Protein AF-A0A7U4QMP7-F1 (afdb_monomer)

Sequence (1022 aa):
MKKFNLKKIGLIFMVCLSIYSISALAWGPDIPIWTEGTINCFDVDYAMDGTMFVAFQVEGEDKIRIYQSKDHGFSWTEMNPITNPWVGTQTIPSNILRLKLIVDEDRNELKVFHLDGEGYLYMHQYYLSYWNFSGHRLSDTPIIESSFDVTFKPPTFYVVWLEDAGTGRKKIRIFRSSLVCGADGCKEEISQCYSQTFDWTEAEGKRASIAWGPPNNLYVAYSGHTATGSAIYLLKSSDWGSTWTQQELKHDNYPKYDPRVAAANVDNSGAWILYNVDRGGAQVPRRIDLQMCYISEQYLPSYTDISQHVYIDEYIADIKYYKGYPNQYINMVYIYDEEATYRRAYWAWTSQSDPLNWHDITEVNDQDVTSWPEDVAPRIVYSPGAWAGGGGVVFSYYGKKGLYFDAPWNTISGALLIVTAEEFWNPLQRLVDWKNSTGIPTYIVSWERLTYGRDNAERIKYSIDYYYREHGVRYVMLVGDSEKLPVRYTFRAYEEGKPFMTEYLNNPDWGWNWCNGGDWHDGMSAFVNNFTLTDLYYADLYDSSGQFETWDSNGNDYFGEIYRDNLNPEGIDYIPDVAVGRVPASTVEQVENYVDKVIAYESCAWNSDWFKRALVIASDERDDWVDAGEQTFDIMQSAGFDTELVITHEEPGDDDIRAGLQEGIGFLYFMDHGPGRMGQRTRDWQKVQEDQNKPMFPIVFHGGCLAGEFGPSSLMFDGYKDIYGISHAGFKAGEHFDCYSWPPQPATIQDEEREGSYPEFLICECPHCGAIAYYACSRASQDPQYDLGKWLFEAYTHGYRLIGDMWREAVIKYYNEHAAKTVPEWWDEEIKINEDETTLERIRYWYPVAKFFMFQKFVLFGDPSLRVGGIPGYQMPVPNSPNFIYYDPVTAPVINKDPFLARPFSFGDMTTGTATVRVALPTFSGPVDIYVAIALPDGNIYLFDSNNNLVLFTDLASIVPWRTEQVEPLDQVIFTGDVASLLPGDYWGYVLVVPANTDLNTFNWSTSPYYLWYFKVTLPVS

Solvent-accessible surface area (backbone atoms only — not comparable to full-atom values): 53779 Å² total; per-residue (Å²): 140,79,87,80,70,72,72,63,59,58,51,57,59,51,63,67,67,66,63,68,88,71,68,83,52,84,33,35,73,64,36,73,62,42,74,91,46,43,51,49,27,33,30,49,31,47,44,86,88,15,35,34,38,40,42,33,27,47,62,71,36,48,41,37,42,33,33,39,16,82,58,71,62,79,50,58,44,79,50,79,54,54,59,66,71,63,96,88,56,81,58,53,37,36,70,45,81,42,46,43,50,42,61,40,73,97,74,44,30,39,40,41,34,35,50,39,80,79,33,29,39,31,35,33,46,34,36,69,88,78,67,46,72,50,79,46,77,72,49,95,53,54,40,44,89,72,12,53,30,62,34,73,48,92,97,30,43,38,42,37,35,34,30,82,63,55,93,56,26,33,25,44,42,32,33,36,46,43,81,49,72,56,99,91,48,71,43,83,44,76,44,79,56,46,73,48,76,46,43,33,55,92,72,37,29,70,32,36,20,39,24,54,16,37,90,37,34,35,40,35,27,31,36,35,40,54,101,78,32,20,27,41,35,38,36,41,16,73,58,76,47,75,50,78,46,79,45,80,75,52,77,43,79,52,48,29,31,50,27,38,34,29,24,18,30,27,84,73,30,33,34,42,39,38,31,33,52,32,88,77,90,77,83,56,106,54,94,49,21,38,38,38,36,33,37,37,90,89,44,74,81,42,78,43,66,56,27,79,45,93,76,50,44,55,45,73,22,35,59,45,50,53,90,59,78,76,27,48,42,37,40,39,36,31,40,27,56,56,91,90,78,45,34,42,42,33,37,31,36,34,28,70,92,47,66,84,53,77,44,79,77,36,58,52,61,88,59,48,38,43,88,51,73,82,68,42,39,45,42,65,35,54,32,56,81,49,96,69,79,53,62,24,40,40,39,34,32,55,79,30,38,24,37,31,35,31,24,72,75,38,53,76,48,40,9,36,35,35,41,27,30,68,85,46,51,70,64,45,46,59,47,39,53,47,36,42,77,72,62,28,49,52,50,78,46,41,58,86,76,55,81,59,56,94,48,71,42,48,18,48,38,50,49,50,54,49,37,35,73,77,60,44,34,32,22,33,30,37,39,27,19,34,60,54,27,63,42,42,53,30,33,36,35,40,42,80,99,32,67,61,57,78,81,52,43,71,39,76,89,56,58,34,24,51,61,78,38,55,56,84,52,81,87,46,70,84,71,56,50,37,38,34,52,32,64,52,69,67,12,27,47,49,33,96,86,71,45,82,46,79,51,39,75,84,72,78,84,55,27,57,47,30,17,65,81,37,70,58,76,63,66,76,68,81,48,64,71,33,20,54,11,33,38,48,27,92,44,60,66,24,47,40,18,32,45,50,35,53,55,43,28,34,34,56,30,40,90,34,75,32,45,42,21,30,42,28,36,14,29,64,90,37,70,70,44,36,53,42,32,54,52,36,42,52,47,38,42,74,62,68,27,58,59,49,78,46,78,34,73,104,57,60,61,46,66,59,50,52,54,42,57,75,66,26,31,26,36,36,42,39,38,48,69,29,42,73,48,68,36,64,80,69,50,53,63,40,55,58,29,51,76,64,65,46,76,62,48,24,39,36,30,37,54,9,33,47,33,32,22,56,53,79,39,46,25,46,49,70,25,42,34,24,71,86,70,50,78,44,62,14,40,77,70,56,51,68,59,64,80,84,58,74,77,81,52,66,30,39,51,43,82,78,69,92,80,70,35,60,46,21,57,30,45,17,70,39,54,42,32,42,33,60,33,39,38,16,19,27,36,87,61,52,68,75,51,56,54,43,48,38,34,30,56,43,29,46,68,66,69,45,47,32,49,16,58,14,45,45,51,14,49,49,51,43,37,65,73,45,26,76,69,53,62,69,94,64,89,83,64,94,78,76,86,60,99,81,75,57,74,72,66,63,51,60,77,45,45,50,56,45,37,45,50,41,67,49,32,44,45,44,32,26,57,16,74,39,49,62,52,21,38,84,84,45,39,22,70,58,43,83,43,58,42,81,43,79,50,79,73,34,54,60,45,37,68,40,48,51,71,90,73,32,36,40,60,18,54,23,55,58,89,77,47,40,31,35,31,30,41,27,43,54,16,36,72,42,48,23,25,32,36,39,35,39,31,45,62,87,74,51,44,28,31,31,40,73,84,49,46,80,41,77,65,84,52,64,83,75,67,63,57,33,39,69,58,43,34,69,58,43,76,45,78,58,45,74,46,54,48,88,75,53,78,56,35,50,34,33,47,37,40,39,37,30,42,42,89,66,62,60,82,76,60,44,85,89,69,41,38,22,42,36,40,36,33,63,50,73,44,72,76,130

Radius of gyration: 34.07 Å; Cα contacts (8 Å, |Δi|>4): 2527; chains: 1; bounding box: 84×88×98 Å

pLDDT: mean 82.81, std 15.25, range [23.52, 98.88]

Nearest PDB structures (foldseek):
  6ue5-assembly1_B  TM=4.870E-01  e=1.390E-05  Homo sapiens
  2b5l-assembly2_B  TM=4.621E-01  e=3.494E-04  Homo sapiens
  8e06-assembly1_A  TM=4.514E-01  e=2.557E-04  Homo sapiens
  8u17-assembly1_B  TM=3.512E-01  e=2.305E-04  Homo sapiens
  6sj7-assembly1_B  TM=2.375E-01  e=5.373E-05  Homo sapiens

Mean predicted aligned error: 16.48 Å

Organism: Desulfofervidus auxilii (NCBI:txid1621989)

Secondary structure (DSSP, 8-state):
-----TTTHHHHHHHSS-S------SS---EEEEEEEEEEEEEEEE-TTS-EEEEEEETT-SEEEEEEESSTTS--EEPPPEE--STTSPPPPTT-S-EEEEEEGGGTEEEEEEE-TTS-EEEEEEETTTTEEEEEE--SSPPSTT--EEEEETTEEEEEEEEE-STTEEEEEEEEEEEEEETTEEEEEEEEEEEEEEE--TTS---EEEEEETTTEEEEEEEEEETTEEEEEEEEESSTTSS-EEEEEEEESS--EEEEEEE-BSTT--EEEEEES-SSS-SSSS---EEEEEE-SSS--EEEEGGGSTT--SEEEEEEE-SSSSB-EEEEEEEEEETTTEEEEEEEEEETTEEEEEEEEEE--SSPBP--SSSSSSEEEE-TT-TT-PEEEEEEETTTEEEEEE-TT-GGG-EEEEEE-GGGHHHHHHHHHHHHHTT--EEEEEGGG---SSSHHHHHHHHHHHHHHHH-EEEEEEES-TTTS--EEEEEESBTTBSS-TTTTT-GGGSEETTTEES--GGGTTTS-EEEEESGGGT--B-TTSPBP-S-TTSSS-EEEEESS-S-TT------SSEEEEE--SSHHHHHHHHHHHHHHHHH-TT-TTTTEEEEEEETT-HHHHHHHHHHHHHHHHTT-EEEEEEE-SS-THHHHHHHHHH--SEEEEESSSGGGTTTTT-HHHHHHHHHT-----EEEE-STTTT--S-S-HHHH-EEBTTSPEE--GGGT----TTPPPPPBPSSPPP-TT--HHHHHHTS-SSSS-SEEEEESS---TTTHHHHHHHHHHHHTT--BHHHHHHHHHHHHIIIIITT---TTSS------TT--HHHHHHTTHHHHHHHTGGGEEEES-TT-BTT--TT--BPPP-SEEEEE----SS-B--SSTTT-B-EE---GGGSEEEEEEEE--BSS-EEEEEEEE-TTS-EEEEPTTS-EEE---GGG---SEEEE-S-EEEEEEEEEGGGSPSEEEEEEEEEEETT--GGG--TTTS-EEEEEEEEEEPP-

Structure (mmCIF, N/CA/C/O backbone):
data_AF-A0A7U4QMP7-F1
#
_entry.id   AF-A0A7U4QMP7-F1
#
loop_
_atom_site.group_PDB
_atom_site.id
_atom_site.type_symbol
_atom_site.label_atom_id
_atom_site.label_alt_id
_atom_site.label_comp_id
_atom_site.label_asym_id
_atom_site.label_entity_id
_atom_site.label_seq_id
_atom_site.pdbx_PDB_ins_code
_atom_site.Cartn_x
_atom_site.Cartn_y
_atom_site.Cartn_z
_atom_site.occupancy
_atom_site.B_iso_or_equiv
_atom_site.auth_seq_id
_atom_site.auth_comp_id
_atom_site.auth_asym_id
_atom_site.auth_atom_id
_atom_site.pdbx_PDB_model_num
ATOM 1 N N . MET A 1 1 ? -34.008 -39.875 -27.816 1.00 27.92 1 MET A N 1
ATOM 2 C CA . MET A 1 1 ? -33.378 -40.176 -26.506 1.00 27.92 1 MET A CA 1
ATOM 3 C C . MET A 1 1 ? -32.120 -39.326 -26.418 1.00 27.92 1 MET A C 1
ATOM 5 O O . MET A 1 1 ? -31.363 -39.399 -27.362 1.00 27.92 1 MET A O 1
ATOM 9 N N . LYS A 1 2 ? -31.832 -38.469 -25.439 1.00 28.42 2 LYS A N 1
ATOM 10 C CA . LYS A 1 2 ? -32.533 -37.934 -24.263 1.00 28.42 2 LYS A CA 1
ATOM 11 C C . LYS A 1 2 ? -32.155 -36.440 -24.193 1.00 28.42 2 LYS A C 1
ATOM 13 O O . LYS A 1 2 ? -31.036 -36.076 -24.525 1.00 28.42 2 LYS A O 1
ATOM 18 N N . LYS A 1 3 ? -33.116 -35.605 -23.791 1.00 25.44 3 LYS A N 1
ATOM 19 C CA . LYS A 1 3 ? -32.999 -34.150 -23.613 1.00 25.44 3 LYS A CA 1
ATOM 20 C C . LYS A 1 3 ? -31.862 -33.807 -22.637 1.00 25.44 3 LYS A C 1
ATOM 22 O O . LYS A 1 3 ? -31.955 -34.177 -21.469 1.00 25.44 3 LYS A O 1
ATOM 27 N N . PHE A 1 4 ? -30.848 -33.079 -23.103 1.00 25.64 4 PHE A N 1
ATOM 28 C CA . PHE A 1 4 ? -29.909 -32.358 -22.242 1.00 25.64 4 PHE A CA 1
ATOM 29 C C . PHE A 1 4 ? -30.630 -31.139 -21.654 1.00 25.64 4 PHE A C 1
ATOM 31 O O . PHE A 1 4 ? -31.273 -30.364 -22.361 1.00 25.64 4 PHE A O 1
ATOM 38 N N . ASN A 1 5 ? -30.621 -31.047 -20.330 1.00 27.30 5 ASN A N 1
ATOM 39 C CA . ASN A 1 5 ? -31.471 -30.153 -19.558 1.00 27.30 5 ASN A CA 1
ATOM 40 C C . ASN A 1 5 ? -30.759 -28.803 -19.358 1.00 27.30 5 ASN A C 1
ATOM 42 O O . ASN A 1 5 ? -30.044 -28.612 -18.379 1.00 27.30 5 ASN A O 1
ATOM 46 N N . LEU A 1 6 ? -30.987 -27.871 -20.290 1.00 29.27 6 LEU A N 1
ATOM 47 C CA . LEU A 1 6 ? -30.501 -26.477 -20.296 1.00 29.27 6 LEU A CA 1
ATOM 48 C C . LEU A 1 6 ? -30.895 -25.641 -19.056 1.00 29.27 6 LEU A C 1
ATOM 50 O O . LEU A 1 6 ? -30.453 -24.509 -18.912 1.00 29.27 6 LEU A O 1
ATOM 54 N N . LYS A 1 7 ? -31.674 -26.192 -18.118 1.00 26.47 7 LYS A N 1
ATOM 55 C CA . LYS A 1 7 ? -32.062 -25.517 -16.870 1.00 26.47 7 LYS A CA 1
ATOM 56 C C . LYS A 1 7 ? -31.010 -25.560 -15.750 1.00 26.47 7 LYS A C 1
ATOM 58 O O . LYS A 1 7 ? -31.204 -24.884 -14.751 1.00 26.47 7 LYS A O 1
ATOM 63 N N . LYS A 1 8 ? -29.912 -26.318 -15.890 1.00 27.56 8 LYS A N 1
ATOM 64 C CA . LYS A 1 8 ? -28.817 -26.334 -14.891 1.00 27.56 8 LYS A CA 1
ATOM 65 C C . LYS A 1 8 ? -27.689 -25.333 -15.167 1.00 27.56 8 LYS A C 1
ATOM 67 O O . LYS A 1 8 ? -27.023 -24.933 -14.225 1.00 27.56 8 LYS A O 1
ATOM 72 N N . ILE A 1 9 ? -27.524 -24.877 -16.410 1.00 29.89 9 ILE A N 1
ATOM 73 C CA . ILE A 1 9 ? -26.534 -23.838 -16.754 1.00 29.89 9 ILE A CA 1
ATOM 74 C C . ILE A 1 9 ? -27.086 -22.442 -16.426 1.00 29.89 9 ILE A C 1
ATOM 76 O O . ILE A 1 9 ? -26.353 -21.595 -15.936 1.00 29.89 9 ILE A O 1
ATOM 80 N N . GLY A 1 10 ? -28.403 -22.239 -16.554 1.00 26.00 10 GLY A N 1
ATOM 81 C CA . GLY A 1 10 ? -29.054 -20.980 -16.173 1.00 26.00 10 GLY A CA 1
ATOM 82 C C . GLY A 1 10 ? -29.091 -20.696 -14.666 1.00 26.00 10 GLY A C 1
ATOM 83 O O . GLY A 1 10 ? -29.254 -19.546 -14.293 1.00 26.00 10 GLY A O 1
ATOM 84 N N . LEU A 1 11 ? -28.909 -21.704 -13.802 1.00 25.52 11 LEU A N 1
ATOM 85 C CA . LEU A 1 11 ? -28.843 -21.495 -12.349 1.00 25.52 11 LEU A CA 1
ATOM 86 C C . LEU A 1 11 ? -27.418 -21.167 -11.881 1.00 25.52 11 LEU A C 1
ATOM 88 O O . LEU A 1 11 ? -27.264 -20.412 -10.940 1.00 25.52 11 LEU A O 1
ATOM 92 N N . ILE A 1 12 ? -26.383 -21.665 -12.566 1.00 28.27 12 ILE A N 1
ATOM 93 C CA . ILE A 1 12 ? -24.985 -21.293 -12.281 1.00 28.27 12 ILE A CA 1
ATOM 94 C C . ILE A 1 12 ? -24.687 -19.895 -12.845 1.00 28.27 12 ILE A C 1
ATOM 96 O O . ILE A 1 12 ? -24.044 -19.099 -12.179 1.00 28.27 12 ILE A O 1
ATOM 100 N N . PHE A 1 13 ? -25.270 -19.532 -13.994 1.00 28.30 13 PHE A N 1
ATOM 101 C CA . PHE A 1 13 ? -25.184 -18.162 -14.516 1.00 28.30 13 PHE A CA 1
ATOM 102 C C . PHE A 1 13 ? -26.029 -17.140 -13.732 1.00 28.30 13 PHE A C 1
ATOM 104 O O . PHE A 1 13 ? -25.641 -15.983 -13.667 1.00 28.30 13 PHE A O 1
ATOM 111 N N . MET A 1 14 ? -27.150 -17.534 -13.106 1.00 24.45 14 MET A N 1
ATOM 112 C CA . MET A 1 14 ? -27.940 -16.624 -12.251 1.00 24.45 14 MET A CA 1
ATOM 113 C C . MET A 1 14 ? -27.465 -16.559 -10.795 1.00 24.45 14 MET A C 1
ATOM 115 O O . MET A 1 14 ? -27.741 -15.565 -10.138 1.00 24.45 14 MET A O 1
ATOM 119 N N . VAL A 1 15 ? -26.741 -17.563 -10.290 1.00 24.62 15 VAL A N 1
ATOM 120 C CA . VAL A 1 15 ? -26.132 -17.512 -8.945 1.00 24.62 15 VAL A CA 1
ATOM 121 C C . VAL A 1 15 ? -24.801 -16.741 -8.956 1.00 24.62 15 VAL A C 1
ATOM 123 O O . VAL A 1 15 ? -24.404 -16.211 -7.927 1.00 24.62 15 VAL A O 1
ATOM 126 N N . CYS A 1 16 ? -24.161 -16.572 -10.118 1.00 25.92 16 CYS A N 1
ATOM 127 C CA . CYS A 1 16 ? -23.006 -15.679 -10.282 1.00 25.92 16 CYS A CA 1
ATOM 128 C C . CYS A 1 16 ? -23.377 -14.215 -10.604 1.00 25.92 16 CYS A C 1
ATOM 130 O O . CYS A 1 16 ? -22.497 -13.367 -10.601 1.00 25.92 16 CYS A O 1
ATOM 132 N N . LEU A 1 17 ? -24.657 -13.905 -10.857 1.00 24.94 17 LEU A N 1
ATOM 133 C CA . LEU A 1 17 ? -25.150 -12.551 -11.178 1.00 24.94 17 LEU A CA 1
ATOM 134 C C . LEU A 1 17 ? -25.985 -11.914 -10.051 1.00 24.94 17 LEU A C 1
ATOM 136 O O . LEU A 1 17 ? -26.618 -10.884 -10.256 1.00 24.94 17 LEU A O 1
ATOM 140 N N . SER A 1 18 ? -25.983 -12.517 -8.860 1.00 23.67 18 SER A N 1
ATOM 141 C CA . SER A 1 18 ? -26.468 -11.893 -7.620 1.00 23.67 18 SER A CA 1
ATOM 142 C C . SER A 1 18 ? -25.336 -11.624 -6.627 1.00 23.67 18 SER A C 1
ATOM 144 O O . SER A 1 18 ? -25.592 -11.447 -5.439 1.00 23.67 18 SER A O 1
ATOM 146 N N . ILE A 1 19 ? -24.085 -11.623 -7.098 1.00 28.66 19 ILE A N 1
ATOM 147 C CA . ILE A 1 19 ? -23.012 -10.952 -6.372 1.00 28.66 19 ILE A CA 1
ATOM 148 C C . ILE A 1 19 ? -23.339 -9.475 -6.525 1.00 28.66 19 ILE A C 1
ATOM 150 O O . ILE A 1 19 ? -23.481 -8.991 -7.646 1.00 28.66 19 ILE A O 1
ATOM 154 N N . TYR A 1 20 ? -23.628 -8.875 -5.378 1.00 26.45 20 TYR A N 1
ATOM 155 C CA . TYR A 1 20 ? -23.984 -7.492 -5.139 1.00 26.45 20 TYR A CA 1
ATOM 156 C C . TYR A 1 20 ? -23.522 -6.551 -6.247 1.00 26.45 20 TYR A C 1
ATOM 158 O O . TYR A 1 20 ? -22.378 -6.603 -6.692 1.00 26.45 20 TYR A O 1
ATOM 166 N N . SER A 1 21 ? -24.420 -5.656 -6.651 1.00 23.52 21 SER A N 1
ATOM 167 C CA . SER A 1 21 ? -24.038 -4.357 -7.180 1.00 23.52 21 SER A CA 1
ATOM 168 C C . SER A 1 21 ? -23.094 -3.722 -6.155 1.00 23.52 21 SER A C 1
ATOM 170 O O . SER A 1 21 ? -23.547 -3.069 -5.222 1.00 23.52 21 SER A O 1
ATOM 172 N N . ILE A 1 22 ? -21.798 -4.003 -6.264 1.00 28.22 22 ILE A N 1
ATOM 173 C CA . ILE A 1 22 ? -20.759 -3.260 -5.572 1.00 28.22 22 ILE A CA 1
ATOM 174 C C . ILE A 1 22 ? -20.724 -1.954 -6.352 1.00 28.22 22 ILE A C 1
ATOM 176 O O . ILE A 1 22 ? -20.081 -1.838 -7.392 1.00 28.22 22 ILE A O 1
ATOM 180 N N . SER A 1 23 ? -21.542 -0.996 -5.919 1.00 30.64 23 SER A N 1
ATOM 181 C CA . SER A 1 23 ? -21.183 0.402 -6.090 1.00 30.64 23 SER A CA 1
ATOM 182 C C . SER A 1 23 ? -19.739 0.511 -5.626 1.00 30.64 23 SER A C 1
ATOM 184 O O . SER A 1 23 ? -19.448 0.105 -4.506 1.00 30.64 23 SER A O 1
ATOM 186 N N . ALA A 1 24 ? -18.843 0.956 -6.506 1.00 31.12 24 ALA A N 1
ATOM 187 C CA . ALA A 1 24 ? -17.461 1.229 -6.155 1.00 31.12 24 ALA A CA 1
ATOM 188 C C . ALA A 1 24 ? -17.457 2.114 -4.901 1.00 31.12 24 ALA A C 1
ATOM 190 O O . ALA A 1 24 ? -17.802 3.296 -4.976 1.00 31.12 24 ALA A O 1
ATOM 191 N N . LEU A 1 25 ? -17.176 1.521 -3.741 1.00 37.38 25 LEU A N 1
ATOM 192 C CA . LEU A 1 25 ? -16.988 2.274 -2.515 1.00 37.38 25 LEU A CA 1
ATOM 193 C C . LEU A 1 25 ? -15.714 3.086 -2.718 1.00 37.38 25 LEU A C 1
ATOM 195 O O . LEU A 1 25 ? -14.716 2.582 -3.232 1.00 37.38 25 LEU A O 1
ATOM 199 N N . ALA A 1 26 ? -15.754 4.368 -2.368 1.00 47.78 26 ALA A N 1
ATOM 200 C CA . ALA A 1 26 ? -14.548 5.188 -2.382 1.00 47.78 26 ALA A CA 1
ATOM 201 C C . ALA A 1 26 ? -13.598 4.822 -1.220 1.00 47.78 26 ALA A C 1
ATOM 203 O O . ALA A 1 26 ? -12.507 5.381 -1.131 1.00 47.78 26 ALA A O 1
ATOM 204 N N . TRP A 1 27 ? -14.027 3.927 -0.322 1.00 61.91 27 TRP A N 1
ATOM 205 C CA . TRP A 1 27 ? -13.271 3.394 0.809 1.00 61.91 27 TRP A CA 1
ATOM 206 C C . TRP A 1 27 ? -12.910 1.915 0.553 1.00 61.91 27 TRP A C 1
ATOM 208 O O . TRP A 1 27 ? -13.428 1.304 -0.385 1.00 61.91 27 TRP A O 1
ATOM 218 N N . GLY A 1 28 ? -11.925 1.390 1.290 1.00 56.38 28 GLY A N 1
ATOM 219 C CA . GLY A 1 28 ? -11.365 0.051 1.067 1.00 56.38 28 GLY A CA 1
ATOM 220 C C . GLY A 1 28 ? -12.217 -1.081 1.647 1.00 56.38 28 GLY A C 1
ATOM 221 O O . GLY A 1 28 ? -13.341 -0.850 2.059 1.00 56.38 28 GLY A O 1
ATOM 222 N N . PRO A 1 29 ? -11.710 -2.328 1.682 1.00 63.72 29 PRO A N 1
ATOM 223 C CA . PRO A 1 29 ? -12.458 -3.434 2.265 1.00 63.72 29 PRO A CA 1
ATOM 224 C C . PRO A 1 29 ? -12.548 -3.311 3.789 1.00 63.72 29 PRO A C 1
ATOM 226 O O . PRO A 1 29 ? -11.566 -2.971 4.457 1.00 63.72 29 PRO A O 1
ATOM 229 N N . ASP A 1 30 ? -13.690 -3.712 4.342 1.00 79.00 30 ASP A N 1
ATOM 230 C CA . ASP A 1 30 ? -13.986 -3.655 5.773 1.00 79.00 30 ASP A CA 1
ATOM 231 C C . ASP A 1 30 ? -12.976 -4.485 6.599 1.00 79.00 30 ASP A C 1
ATOM 233 O O . ASP A 1 30 ? -12.9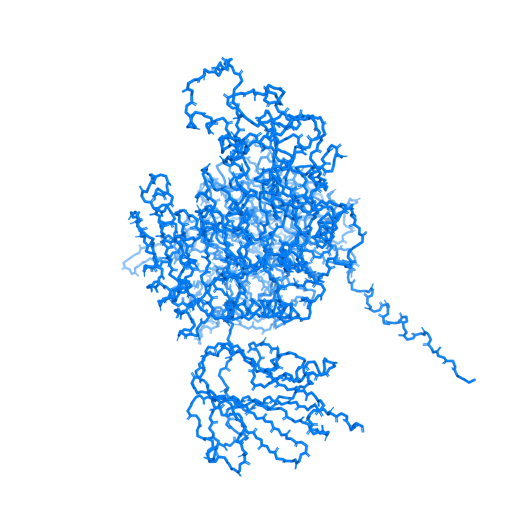83 -5.725 6.588 1.00 79.00 30 ASP A O 1
ATOM 237 N N . ILE A 1 31 ? -12.119 -3.821 7.384 1.00 78.19 31 ILE A N 1
ATOM 238 C CA . ILE A 1 31 ? -11.110 -4.483 8.221 1.00 78.19 31 ILE A CA 1
ATOM 239 C C . ILE A 1 31 ? -11.776 -5.079 9.465 1.00 78.19 31 ILE A C 1
ATOM 241 O O . ILE A 1 31 ? -12.402 -4.355 10.245 1.00 78.19 31 ILE A O 1
ATOM 245 N N . PRO A 1 32 ? -11.615 -6.387 9.734 1.00 82.62 32 PRO A N 1
ATOM 246 C CA . PRO A 1 32 ? -12.173 -6.996 10.931 1.00 82.62 32 PRO A CA 1
ATOM 247 C C . PRO A 1 32 ? -11.422 -6.540 12.191 1.00 82.62 32 PRO A C 1
ATOM 249 O O . PRO A 1 32 ? -10.230 -6.797 12.346 1.00 82.62 32 PRO A O 1
ATOM 252 N N . ILE A 1 33 ? -12.148 -5.948 13.142 1.00 89.94 33 ILE A N 1
ATOM 253 C CA . ILE A 1 33 ? -11.667 -5.745 14.518 1.00 89.94 33 ILE A CA 1
ATOM 254 C C . ILE A 1 33 ? -11.928 -7.017 15.328 1.00 89.94 33 ILE A C 1
ATOM 256 O O . ILE A 1 33 ? -11.056 -7.514 16.035 1.00 89.94 33 ILE A O 1
ATOM 260 N N . TRP A 1 34 ? -13.149 -7.550 15.228 1.00 91.44 34 TRP A N 1
ATOM 261 C CA . TRP A 1 34 ? -13.584 -8.756 15.931 1.00 91.44 34 TRP A CA 1
ATOM 262 C C . TRP A 1 34 ? -14.788 -9.373 15.217 1.00 91.44 34 TRP A C 1
ATOM 264 O O . TRP A 1 34 ? -15.730 -8.666 14.887 1.00 91.44 34 TRP A O 1
ATOM 274 N N . THR A 1 35 ? -14.809 -10.684 14.978 1.00 85.12 35 THR A N 1
ATOM 275 C CA . THR A 1 35 ? -15.823 -11.314 14.101 1.00 85.12 35 THR A CA 1
ATOM 276 C C . THR A 1 35 ? -16.714 -12.344 14.803 1.00 85.12 35 THR A C 1
ATOM 278 O O . THR A 1 35 ? -17.632 -12.896 14.196 1.00 85.12 35 THR A O 1
ATOM 281 N N . GLU A 1 36 ? -16.488 -12.605 16.091 1.00 76.12 36 GLU A N 1
ATOM 282 C CA . GLU A 1 36 ? -17.000 -13.796 16.781 1.00 76.12 36 GLU A CA 1
ATOM 283 C C . GLU A 1 36 ? -18.343 -13.600 17.513 1.00 76.12 36 GLU A C 1
ATOM 285 O O . GLU A 1 36 ? -18.466 -13.915 18.693 1.00 76.12 36 GLU A O 1
ATOM 290 N N . GLY A 1 37 ? -19.398 -13.126 16.844 1.00 86.75 37 GLY A N 1
ATOM 291 C CA . GLY A 1 37 ? -20.756 -13.111 17.419 1.00 86.75 37 GLY A CA 1
ATOM 292 C C . GLY A 1 37 ? -21.444 -11.749 17.409 1.00 86.75 37 GLY A C 1
ATOM 293 O O . GLY A 1 37 ? -21.193 -10.931 16.525 1.00 86.75 37 GLY A O 1
ATOM 294 N N . THR A 1 38 ? -22.364 -11.542 18.356 1.00 91.56 38 THR A N 1
ATOM 295 C CA . THR A 1 38 ? -23.266 -10.381 18.387 1.00 91.56 38 THR A CA 1
ATOM 296 C C . THR A 1 38 ? -22.752 -9.296 19.329 1.00 91.56 38 THR A C 1
ATOM 298 O O . THR A 1 38 ? -22.573 -9.532 20.524 1.00 91.56 38 THR A O 1
ATOM 301 N N . ILE A 1 39 ? -22.550 -8.088 18.812 1.00 92.12 39 ILE A N 1
ATOM 302 C CA . ILE A 1 39 ? -22.161 -6.924 19.604 1.00 92.12 39 ILE A CA 1
ATOM 303 C C . ILE A 1 39 ? -23.381 -6.324 20.284 1.00 92.12 39 ILE A C 1
ATOM 305 O O . ILE A 1 39 ? -24.427 -6.106 19.670 1.00 92.12 39 ILE A O 1
ATOM 309 N N . ASN A 1 40 ? -23.224 -6.008 21.561 1.00 90.00 40 ASN A N 1
ATOM 310 C CA . ASN A 1 40 ? -24.262 -5.373 22.346 1.00 90.00 40 ASN A CA 1
ATOM 311 C C . ASN A 1 40 ? -24.101 -3.839 22.390 1.00 90.00 40 ASN A C 1
ATOM 313 O O . ASN A 1 40 ? -25.075 -3.122 22.160 1.00 90.00 40 ASN A O 1
ATOM 317 N N . CYS A 1 41 ? -22.876 -3.337 22.597 1.00 90.81 41 CYS A N 1
ATOM 318 C CA . CYS A 1 41 ? -22.528 -1.913 22.492 1.00 90.81 41 CYS A CA 1
ATOM 319 C C . CYS A 1 41 ? -21.027 -1.707 22.215 1.00 90.81 41 CYS A C 1
ATOM 321 O O . CYS A 1 41 ? -20.223 -2.555 22.610 1.00 90.81 41 CYS A O 1
ATOM 323 N N . PHE A 1 42 ? -20.639 -0.568 21.629 1.00 94.00 42 PHE A N 1
ATOM 324 C CA . PHE A 1 42 ? -19.239 -0.129 21.551 1.00 94.00 42 PHE A CA 1
ATOM 325 C C . PHE A 1 42 ? -19.096 1.397 21.562 1.00 94.00 42 PHE A C 1
ATOM 327 O O . PHE A 1 42 ? -20.072 2.128 21.384 1.00 94.00 42 PHE A O 1
ATOM 334 N N . ASP A 1 43 ? -17.870 1.863 21.782 1.00 94.88 43 ASP A N 1
ATOM 335 C CA . ASP A 1 43 ? -17.450 3.235 21.512 1.00 94.88 43 ASP A CA 1
ATOM 336 C C . ASP A 1 43 ? -15.969 3.277 21.127 1.00 94.88 43 ASP A C 1
ATOM 338 O O . ASP A 1 43 ? -15.227 2.319 21.374 1.00 94.88 43 ASP A O 1
ATOM 342 N N . VAL A 1 44 ? -15.551 4.385 20.514 1.00 95.31 44 VAL A N 1
ATOM 343 C CA . VAL A 1 44 ? -14.210 4.529 19.939 1.00 95.31 44 VAL A CA 1
ATOM 344 C C . VAL A 1 44 ? -13.587 5.868 20.293 1.00 95.31 44 VAL A C 1
ATOM 346 O O . VAL A 1 44 ? -14.255 6.907 20.325 1.00 95.31 44 VAL A O 1
ATOM 349 N N . ASP A 1 45 ? -12.278 5.860 20.497 1.00 94.69 45 ASP A N 1
ATOM 350 C CA . ASP A 1 45 ? -11.498 7.078 20.653 1.00 94.69 45 ASP A CA 1
ATOM 351 C C . ASP A 1 45 ? -10.032 6.838 20.266 1.00 94.69 45 ASP A C 1
ATOM 353 O O . ASP A 1 45 ? -9.632 5.706 20.007 1.00 94.69 45 ASP A O 1
ATOM 357 N N . TYR A 1 46 ? -9.244 7.903 20.157 1.00 92.69 46 TYR A N 1
ATOM 358 C CA . TYR A 1 46 ? -7.887 7.840 19.611 1.00 92.69 46 TYR A CA 1
ATOM 359 C C . TYR A 1 46 ? -6.916 8.779 20.334 1.00 92.69 46 TYR A C 1
ATOM 361 O O . TYR A 1 46 ? -7.339 9.746 20.983 1.00 92.69 46 TYR A O 1
ATOM 369 N N . ALA A 1 47 ? -5.627 8.479 20.203 1.00 86.75 47 ALA A N 1
ATOM 370 C CA . ALA A 1 47 ? -4.500 9.283 20.659 1.00 86.75 47 ALA A CA 1
ATOM 371 C C . ALA A 1 47 ? -3.898 10.104 19.501 1.00 86.75 47 ALA A C 1
ATOM 373 O O . ALA A 1 47 ? -4.016 9.744 18.328 1.00 86.75 47 ALA A O 1
ATOM 374 N N . MET A 1 48 ? -3.239 11.214 19.827 1.00 81.50 48 MET A N 1
ATOM 375 C CA . MET A 1 48 ? -2.571 12.107 18.883 1.00 81.50 48 MET A CA 1
ATOM 376 C C . MET A 1 48 ? -1.375 11.461 18.169 1.00 81.50 48 MET A C 1
ATOM 378 O O . MET A 1 48 ? -0.954 11.971 17.134 1.00 81.50 48 MET A O 1
ATOM 382 N N . ASP A 1 49 ? -0.865 10.335 18.675 1.00 72.75 49 ASP A N 1
ATOM 383 C CA . ASP A 1 49 ? 0.166 9.520 18.020 1.00 72.75 49 ASP A CA 1
ATOM 384 C C . ASP A 1 49 ? -0.371 8.603 16.900 1.00 72.75 49 ASP A C 1
ATOM 386 O O . ASP A 1 49 ? 0.406 7.886 16.276 1.00 72.75 49 ASP A O 1
ATOM 390 N N . GLY A 1 50 ? -1.683 8.620 16.631 1.00 73.50 50 GLY A N 1
ATOM 391 C CA . GLY A 1 50 ? -2.316 7.759 15.626 1.00 73.50 50 GLY A CA 1
ATOM 392 C C . GLY A 1 50 ? -2.905 6.462 16.184 1.00 73.50 50 GLY A C 1
ATOM 393 O O . GLY A 1 50 ? -3.595 5.754 15.449 1.00 73.50 50 GLY A O 1
ATOM 394 N N . THR A 1 51 ? -2.695 6.151 17.468 1.00 84.44 51 THR A N 1
ATOM 395 C CA . THR A 1 51 ? -3.258 4.950 18.098 1.00 84.44 51 THR A CA 1
ATOM 396 C C . THR A 1 51 ? -4.776 5.064 18.230 1.00 84.44 51 THR A C 1
ATOM 398 O O . THR A 1 51 ? -5.298 6.038 18.779 1.00 84.44 51 THR A O 1
ATOM 401 N N . MET A 1 52 ? -5.498 4.036 17.790 1.00 92.06 52 MET A N 1
ATOM 402 C CA . MET A 1 52 ? -6.954 3.940 17.901 1.00 92.06 52 MET A CA 1
ATOM 403 C C . MET A 1 52 ? -7.363 2.900 18.937 1.00 92.06 52 MET A C 1
ATOM 405 O O . MET A 1 52 ? -6.720 1.860 19.072 1.00 92.06 52 MET A O 1
ATOM 409 N N . PHE A 1 53 ? -8.481 3.147 19.615 1.00 96.25 53 PHE A N 1
ATOM 410 C CA . PHE A 1 53 ? -9.054 2.244 20.603 1.00 96.25 53 PHE A CA 1
ATOM 411 C C . PHE A 1 53 ? -10.539 2.010 20.343 1.00 96.25 53 PHE A C 1
ATOM 413 O O . PHE A 1 53 ? -11.299 2.943 20.078 1.00 96.25 53 PHE A O 1
ATOM 420 N N . VAL A 1 54 ? -10.957 0.755 20.494 1.00 97.25 54 VAL A N 1
ATOM 421 C CA . VAL A 1 54 ? -12.359 0.330 20.443 1.00 97.25 54 VAL A CA 1
ATOM 422 C C . VAL A 1 54 ? -12.662 -0.426 21.729 1.00 97.25 54 VAL A C 1
ATOM 424 O O . VAL A 1 54 ? -12.021 -1.435 22.021 1.00 97.25 54 VAL A O 1
ATOM 427 N N . ALA A 1 55 ? -13.640 0.045 22.501 1.00 96.94 55 ALA A N 1
ATOM 428 C CA . ALA A 1 55 ? -14.136 -0.649 23.687 1.00 96.94 55 ALA A CA 1
ATOM 429 C C . ALA A 1 55 ? -15.556 -1.159 23.428 1.00 96.94 55 ALA A C 1
ATOM 431 O O . ALA A 1 55 ? -16.420 -0.387 23.014 1.00 96.94 55 ALA A O 1
ATOM 432 N N . PHE A 1 56 ? -15.814 -2.446 23.665 1.00 95.62 56 PHE A N 1
ATOM 433 C CA . PHE A 1 56 ? -17.098 -3.067 23.334 1.00 95.62 56 PHE A CA 1
ATOM 434 C C . PHE A 1 56 ? -17.487 -4.214 24.262 1.00 95.62 56 PHE A C 1
ATOM 436 O O . PHE A 1 56 ? -16.657 -4.790 24.963 1.00 95.62 56 PHE A O 1
ATOM 443 N N . GLN A 1 57 ? -18.771 -4.564 24.247 1.00 94.25 57 GLN A N 1
ATOM 444 C CA . GLN A 1 57 ? -19.299 -5.739 24.932 1.00 94.25 57 GLN A CA 1
ATOM 445 C C . GLN A 1 57 ? -20.035 -6.646 23.946 1.00 94.25 57 GLN A C 1
ATOM 447 O O . GLN A 1 57 ? -20.837 -6.181 23.131 1.00 94.25 57 GLN A O 1
ATOM 452 N N . VAL A 1 58 ? -19.779 -7.948 24.059 1.00 93.31 58 VAL A N 1
ATOM 453 C CA . VAL A 1 58 ? -20.499 -9.004 23.342 1.00 93.31 58 VAL A CA 1
ATOM 454 C C . VAL A 1 58 ? -21.778 -9.351 24.104 1.00 93.31 58 VAL A C 1
ATOM 456 O O . VAL A 1 58 ? -21.785 -9.378 25.334 1.00 93.31 58 VAL A O 1
ATOM 459 N N . GLU A 1 59 ? -22.868 -9.611 23.386 1.00 90.50 59 GLU A N 1
ATOM 460 C CA . GLU A 1 59 ? -24.160 -9.962 23.982 1.00 90.50 59 GLU A CA 1
ATOM 461 C C . GLU A 1 59 ? -24.034 -11.154 24.946 1.00 90.50 59 GLU A C 1
ATOM 463 O O . GLU A 1 59 ? -23.556 -12.229 24.583 1.00 90.50 59 GLU A O 1
ATOM 468 N N . GLY A 1 60 ? -24.467 -10.954 26.194 1.00 90.00 60 GLY A N 1
ATOM 469 C CA . GLY A 1 60 ? -24.400 -11.955 27.256 1.00 90.00 60 GLY A CA 1
ATOM 470 C C . GLY A 1 60 ? -23.076 -12.029 28.027 1.00 90.00 60 GLY A C 1
ATOM 471 O O . GLY A 1 60 ? -23.029 -12.747 29.028 1.00 90.00 60 GLY A O 1
ATOM 472 N N . GLU A 1 61 ? -22.024 -11.304 27.631 1.00 91.44 61 GLU A N 1
ATOM 473 C CA . GLU A 1 61 ? -20.754 -11.264 28.370 1.00 91.44 61 GLU A CA 1
ATOM 474 C C . GLU A 1 61 ? -20.787 -10.262 29.533 1.00 91.44 61 GLU A C 1
ATOM 476 O O . GLU A 1 61 ? -21.239 -9.134 29.386 1.00 91.44 61 GLU A O 1
ATOM 481 N N . ASP A 1 62 ? -20.213 -10.624 30.681 1.00 90.12 62 ASP A N 1
ATOM 482 C CA . ASP A 1 62 ? -20.059 -9.771 31.871 1.00 90.12 62 ASP A CA 1
ATOM 483 C C . ASP A 1 62 ? -18.696 -9.051 31.929 1.00 90.12 62 ASP A C 1
ATOM 485 O O . ASP A 1 62 ? -18.157 -8.767 33.003 1.00 90.12 62 ASP A O 1
ATOM 489 N N . LYS A 1 63 ? -18.125 -8.758 30.758 1.00 92.00 63 LYS A N 1
ATOM 490 C CA . LYS A 1 63 ? -16.848 -8.054 30.586 1.00 92.00 63 LYS A CA 1
ATOM 491 C C . LYS A 1 63 ? -16.929 -7.036 29.452 1.00 92.00 63 LYS A C 1
ATOM 493 O O . LYS A 1 63 ? -17.788 -7.142 28.579 1.00 92.00 63 LYS A O 1
ATOM 498 N N . ILE A 1 64 ? -16.012 -6.074 29.462 1.00 94.94 64 ILE A N 1
ATOM 499 C CA . ILE A 1 64 ? -15.810 -5.118 28.368 1.00 94.94 64 ILE A CA 1
ATOM 500 C C . ILE A 1 64 ? -14.459 -5.430 27.729 1.00 94.94 64 ILE A C 1
ATOM 502 O O . ILE A 1 64 ? -13.430 -5.449 28.405 1.00 94.94 64 ILE A O 1
ATOM 506 N N . ARG A 1 65 ? -14.463 -5.692 26.428 1.00 95.69 65 ARG A N 1
ATOM 507 C CA . ARG A 1 65 ? -13.265 -5.925 25.622 1.00 95.69 65 ARG A CA 1
ATOM 508 C C . ARG A 1 65 ? -12.717 -4.596 25.129 1.00 95.69 65 ARG A C 1
ATOM 510 O O . ARG A 1 65 ? -13.484 -3.670 24.871 1.00 95.69 65 ARG A O 1
ATOM 517 N N . ILE A 1 66 ? -11.398 -4.512 25.004 1.00 96.44 66 ILE A N 1
ATOM 518 C CA . ILE A 1 66 ? -10.708 -3.338 24.470 1.00 96.44 66 ILE A CA 1
ATOM 519 C C . ILE A 1 66 ? -9.759 -3.830 23.390 1.00 96.44 66 ILE A C 1
ATOM 521 O O . ILE A 1 66 ? -8.970 -4.735 23.638 1.00 96.44 66 ILE A O 1
ATOM 525 N N . TYR A 1 67 ? -9.857 -3.256 22.201 1.00 96.62 67 TYR A N 1
ATOM 526 C CA . TYR A 1 67 ? -8.942 -3.496 21.094 1.00 96.62 67 TYR A CA 1
ATOM 527 C C . TYR A 1 67 ? -8.200 -2.200 20.790 1.00 96.62 67 TYR A C 1
ATOM 529 O O . TYR A 1 67 ? -8.768 -1.113 20.910 1.00 96.62 67 TYR A O 1
ATOM 537 N N . GLN A 1 68 ? -6.937 -2.326 20.398 1.00 94.62 68 GLN A N 1
ATOM 538 C CA . GLN A 1 68 ? -6.113 -1.207 19.952 1.00 94.62 68 GLN A CA 1
ATOM 539 C C . GLN A 1 68 ? -5.579 -1.458 18.543 1.00 94.62 68 GLN A C 1
ATOM 541 O O . GLN A 1 68 ? -5.239 -2.596 18.212 1.00 94.62 68 GLN A O 1
ATOM 546 N N . SER A 1 69 ? -5.437 -0.392 17.765 1.00 88.12 69 SER A N 1
ATOM 547 C CA . SER A 1 69 ? -4.659 -0.367 16.528 1.00 88.12 69 SER A CA 1
ATOM 548 C C . SER A 1 69 ? -3.567 0.690 16.650 1.00 88.12 69 SER A C 1
ATOM 550 O O . SER A 1 69 ? -3.824 1.803 17.105 1.00 88.12 69 SER A O 1
ATOM 552 N N . LYS A 1 70 ? -2.342 0.326 16.265 1.00 80.38 70 LYS A N 1
ATOM 553 C CA . LYS A 1 70 ? -1.161 1.213 16.256 1.00 80.38 70 LYS A CA 1
ATOM 554 C C . LYS A 1 70 ? -0.675 1.537 14.844 1.00 80.38 70 LYS A C 1
ATOM 556 O O . LYS A 1 70 ? 0.363 2.162 14.674 1.00 80.38 70 LYS A O 1
ATOM 561 N N . ASP A 1 71 ? -1.406 1.068 13.847 1.00 64.69 71 ASP A N 1
ATOM 562 C CA . ASP A 1 71 ? -1.090 1.136 12.428 1.00 64.69 71 ASP A CA 1
ATOM 563 C C . ASP A 1 71 ? -2.278 1.731 11.669 1.00 64.69 71 ASP A C 1
ATOM 565 O O . ASP A 1 71 ? -2.700 1.218 10.645 1.00 64.69 71 ASP A O 1
ATOM 569 N N . HIS A 1 72 ? -2.858 2.808 12.203 1.00 71.31 72 HIS A N 1
ATOM 570 C CA . HIS A 1 72 ? -3.924 3.566 11.541 1.00 71.31 72 HIS A CA 1
ATOM 571 C C . HIS A 1 72 ? -5.182 2.749 11.182 1.00 71.31 72 HIS A C 1
ATOM 573 O O . HIS A 1 72 ? -5.933 3.121 10.281 1.00 71.31 72 HIS A O 1
ATOM 579 N N . GLY A 1 73 ? -5.449 1.671 11.919 1.00 75.00 73 GLY A N 1
ATOM 580 C CA . GLY A 1 73 ? -6.621 0.815 11.755 1.00 75.00 73 GLY A CA 1
ATOM 581 C C . GLY A 1 73 ? -6.397 -0.426 10.891 1.00 75.00 73 GLY A C 1
ATOM 582 O O . GLY A 1 73 ? -7.341 -1.202 10.757 1.00 75.00 73 GLY A O 1
ATOM 583 N N . PHE A 1 74 ? -5.185 -0.650 10.361 1.00 67.38 74 PHE A N 1
ATOM 584 C CA . PHE A 1 74 ? -4.859 -1.804 9.507 1.00 67.38 74 PHE A CA 1
ATOM 585 C C . PHE A 1 74 ? -4.835 -3.144 10.249 1.00 67.38 74 PHE A C 1
ATOM 587 O O . PHE A 1 74 ? -5.179 -4.178 9.674 1.00 67.38 74 PHE A O 1
ATOM 594 N N . SER A 1 75 ? -4.481 -3.144 11.533 1.00 74.69 75 SER A N 1
ATOM 595 C CA . SER A 1 75 ? -4.583 -4.315 12.397 1.00 74.69 75 SER A CA 1
ATOM 596 C C . SER A 1 75 ? -5.042 -3.947 13.805 1.00 74.69 75 SER A C 1
ATOM 598 O O . SER A 1 75 ? -4.769 -2.865 14.328 1.00 74.69 75 SER A O 1
ATOM 600 N N . TRP A 1 76 ? -5.754 -4.879 14.442 1.00 87.88 76 TRP A N 1
ATOM 601 C CA . TRP A 1 76 ? -6.345 -4.684 15.761 1.00 87.88 76 TRP A CA 1
ATOM 602 C C . TRP A 1 76 ? -5.936 -5.806 16.709 1.00 87.88 76 TRP A C 1
ATOM 604 O O . TRP A 1 76 ? -6.006 -6.986 16.374 1.00 87.88 76 TRP A O 1
ATOM 614 N N . THR A 1 77 ? -5.499 -5.436 17.910 1.00 88.00 77 THR A N 1
ATOM 615 C CA . THR A 1 77 ? -5.050 -6.376 18.945 1.00 88.00 77 THR A CA 1
ATOM 616 C C . THR A 1 77 ? -5.896 -6.222 20.203 1.00 88.00 77 THR A C 1
ATOM 618 O O . THR A 1 77 ? -6.052 -5.108 20.707 1.00 88.00 77 THR A O 1
ATOM 621 N N . GLU A 1 78 ? -6.402 -7.336 20.740 1.00 93.19 78 GLU A N 1
ATOM 622 C CA . GLU A 1 78 ? -7.109 -7.354 22.026 1.00 93.19 78 GLU A CA 1
ATOM 623 C C . GLU A 1 78 ? -6.155 -7.020 23.182 1.00 93.19 78 GLU A C 1
ATOM 625 O O . GLU A 1 78 ? -5.065 -7.578 23.310 1.00 93.19 78 GLU A O 1
ATOM 630 N N . MET A 1 79 ? -6.593 -6.115 24.048 1.00 92.19 79 MET A N 1
ATOM 631 C CA . MET A 1 79 ? -5.968 -5.787 25.324 1.00 92.19 79 MET A CA 1
ATOM 632 C C . MET A 1 79 ? -6.633 -6.577 26.460 1.00 92.19 79 MET A C 1
ATOM 634 O O . MET A 1 79 ? -7.658 -7.228 26.262 1.00 92.19 79 MET A O 1
ATOM 638 N N . ASN A 1 80 ? -6.094 -6.498 27.684 1.00 90.81 80 ASN A N 1
ATOM 639 C CA . ASN A 1 80 ? -6.746 -7.130 28.833 1.00 90.81 80 ASN A CA 1
ATOM 640 C C . ASN A 1 80 ? -8.182 -6.590 28.986 1.00 90.81 80 ASN A C 1
ATOM 642 O O . ASN A 1 80 ? -8.363 -5.380 29.138 1.00 90.81 80 ASN A O 1
ATOM 646 N N . PRO A 1 81 ? -9.212 -7.454 28.971 1.00 91.88 81 PRO A N 1
ATOM 647 C CA . PRO A 1 81 ? -10.583 -6.995 29.115 1.00 91.88 81 PRO A CA 1
ATOM 648 C C . PRO A 1 81 ? -10.830 -6.464 30.531 1.00 91.88 81 PRO A C 1
ATOM 650 O O . PRO A 1 81 ? -10.259 -6.951 31.511 1.00 91.88 81 PRO A O 1
ATOM 653 N N . ILE A 1 82 ? -11.740 -5.500 30.650 1.00 90.88 82 ILE A N 1
ATOM 654 C CA . ILE A 1 82 ? -12.257 -5.054 31.942 1.00 90.88 82 ILE A CA 1
ATOM 655 C C . ILE A 1 82 ? -13.241 -6.117 32.429 1.00 90.88 82 ILE A C 1
ATOM 657 O O . ILE A 1 82 ? -14.289 -6.347 31.823 1.00 90.88 82 ILE A O 1
ATOM 661 N N . THR A 1 83 ? -12.894 -6.772 33.532 1.00 87.88 83 THR A N 1
ATOM 662 C CA . THR A 1 83 ? -13.687 -7.833 34.167 1.00 87.88 83 THR A CA 1
ATOM 663 C C . THR A 1 83 ? -14.078 -7.440 35.586 1.00 87.88 83 THR A C 1
ATOM 665 O O . THR A 1 83 ? -13.407 -6.621 36.204 1.00 87.88 83 THR A O 1
ATOM 668 N N . ASN A 1 84 ? -15.087 -8.085 36.167 1.00 73.50 84 ASN A N 1
ATOM 669 C CA . ASN A 1 84 ? -15.459 -7.884 37.572 1.00 73.50 84 ASN A CA 1
ATOM 670 C C . ASN A 1 84 ? -14.294 -8.224 38.535 1.00 73.50 84 ASN A C 1
ATOM 672 O O . ASN A 1 84 ? -13.920 -9.397 38.642 1.00 73.50 84 ASN A O 1
ATOM 676 N N . PRO A 1 85 ? -13.695 -7.253 39.256 1.00 55.00 85 PRO A N 1
ATOM 677 C CA . PRO A 1 85 ? -12.530 -7.519 40.091 1.00 55.00 85 PRO A CA 1
ATOM 678 C C . PRO A 1 85 ? -12.954 -7.960 41.501 1.00 55.00 85 PRO A C 1
ATOM 680 O O . PRO A 1 85 ? -13.205 -7.126 42.363 1.00 55.00 85 PRO A O 1
ATOM 683 N N . TRP A 1 86 ? -12.964 -9.269 41.765 1.00 52.38 86 TRP A N 1
ATOM 684 C CA . TRP A 1 86 ? -13.073 -9.883 43.106 1.00 52.38 86 TRP A CA 1
ATOM 685 C C . TRP A 1 86 ? -14.349 -9.576 43.931 1.00 52.38 86 TRP A C 1
ATOM 687 O O . TRP A 1 86 ? -15.140 -8.680 43.658 1.00 52.38 86 TRP A O 1
ATOM 697 N N . VAL A 1 87 ? -14.574 -10.387 44.972 1.00 43.41 87 VAL A N 1
ATOM 698 C CA . VAL A 1 87 ? -15.785 -10.382 45.814 1.00 43.41 87 VAL A CA 1
ATOM 699 C C . VAL A 1 87 ? -16.019 -9.007 46.462 1.00 43.41 87 VAL A C 1
ATOM 701 O O . VAL A 1 87 ? -15.233 -8.583 47.306 1.00 43.41 87 VAL A O 1
ATOM 704 N N . GLY A 1 88 ? -17.133 -8.349 46.117 1.00 49.44 88 GLY A N 1
ATOM 705 C CA . GLY A 1 88 ? -17.581 -7.084 46.722 1.00 49.44 88 GLY A CA 1
ATOM 706 C C . GLY A 1 88 ? -17.505 -5.849 45.816 1.00 49.44 88 GLY A C 1
ATOM 707 O O . GLY A 1 88 ? -17.892 -4.769 46.260 1.00 49.44 88 GLY A O 1
ATOM 708 N N . THR A 1 89 ? -17.042 -5.987 44.571 1.00 53.78 89 THR A N 1
ATOM 709 C CA . THR A 1 89 ? -17.117 -4.937 43.542 1.00 53.78 89 THR A CA 1
ATOM 710 C C . THR A 1 89 ? -18.394 -5.063 42.706 1.00 53.78 89 THR A C 1
ATOM 712 O O . THR A 1 89 ? -19.035 -6.115 42.673 1.00 53.78 89 THR A O 1
ATOM 715 N N . GLN A 1 90 ? -18.824 -3.949 42.110 1.00 60.47 90 GLN A N 1
ATOM 716 C CA . GLN A 1 90 ? -20.103 -3.846 41.411 1.00 60.47 90 GLN A CA 1
ATOM 717 C C . GLN A 1 90 ? -20.022 -4.520 40.034 1.00 60.47 90 GLN A C 1
ATOM 719 O O . GLN A 1 90 ? -19.057 -4.320 39.304 1.00 60.47 90 GLN A O 1
ATOM 724 N N . THR A 1 91 ? -21.020 -5.343 39.708 1.00 71.56 91 THR A N 1
ATOM 725 C CA . THR A 1 91 ? -21.032 -6.205 38.519 1.00 71.56 91 THR A CA 1
ATOM 726 C C . THR A 1 91 ? -21.266 -5.425 37.225 1.00 71.56 91 THR A C 1
ATOM 728 O O . THR A 1 91 ? -22.312 -4.789 37.078 1.00 71.56 91 THR A O 1
ATOM 731 N N . ILE A 1 92 ? -20.339 -5.553 36.271 1.00 87.25 92 ILE A N 1
ATOM 732 C CA . ILE A 1 92 ? -20.522 -5.262 34.844 1.00 87.25 92 ILE A CA 1
ATOM 733 C C . ILE A 1 92 ? -21.742 -6.067 34.362 1.00 87.25 92 ILE A C 1
ATOM 735 O O . ILE A 1 92 ? -21.727 -7.299 34.451 1.00 87.25 92 ILE A O 1
ATOM 739 N N . PRO A 1 93 ? -22.823 -5.411 33.902 1.00 88.50 93 PRO A N 1
ATOM 740 C CA . PRO A 1 93 ? -24.007 -6.109 33.408 1.00 88.50 93 PRO A CA 1
ATOM 741 C C . PRO A 1 93 ? -23.687 -6.929 32.164 1.00 88.50 93 PRO A C 1
ATOM 743 O O . PRO A 1 93 ? -22.886 -6.500 31.342 1.00 88.50 93 PRO A O 1
ATOM 746 N N . SER A 1 94 ? -24.381 -8.050 31.965 1.00 87.62 94 SER A N 1
ATOM 747 C CA . SER A 1 94 ? -24.175 -8.901 30.786 1.00 87.62 94 SER A CA 1
ATOM 748 C C . SER A 1 94 ? -24.681 -8.293 29.469 1.00 87.62 94 SER A C 1
ATOM 750 O O . SER A 1 94 ? -24.468 -8.876 28.415 1.00 87.62 94 SER A O 1
ATOM 752 N N . ASN A 1 95 ? -25.430 -7.182 29.537 1.00 86.94 95 ASN A N 1
ATOM 753 C CA . ASN A 1 95 ? -26.038 -6.501 28.391 1.00 86.94 95 ASN A CA 1
ATOM 754 C C . ASN A 1 95 ? -26.097 -4.972 28.611 1.00 86.94 95 ASN A C 1
ATOM 756 O O . ASN A 1 95 ? -27.167 -4.382 28.765 1.00 86.94 95 ASN A O 1
ATOM 760 N N . ILE A 1 96 ? -24.936 -4.323 28.670 1.00 89.38 96 ILE A N 1
ATOM 761 C CA . ILE A 1 96 ? -24.767 -2.867 28.715 1.00 89.38 96 ILE A CA 1
ATOM 762 C C . ILE A 1 96 ? -25.421 -2.213 27.493 1.00 89.38 96 ILE A C 1
ATOM 764 O O . ILE A 1 96 ? -25.100 -2.516 26.352 1.00 89.38 96 ILE A O 1
ATOM 768 N N . LEU A 1 97 ? -26.322 -1.262 27.715 1.00 84.56 97 LEU A N 1
ATOM 769 C CA . LEU A 1 97 ? -27.030 -0.603 26.612 1.00 84.56 97 LEU A CA 1
ATOM 770 C C . LEU A 1 97 ? -26.165 0.416 25.859 1.00 84.56 97 LEU A C 1
ATOM 772 O O . LEU A 1 97 ? -26.426 0.703 24.693 1.00 84.56 97 LEU A O 1
ATOM 776 N N . ARG A 1 98 ? -25.173 1.005 26.533 1.00 87.81 98 ARG A N 1
ATOM 777 C CA . ARG A 1 98 ? -24.314 2.048 25.973 1.00 87.81 98 ARG A CA 1
ATOM 778 C C . ARG A 1 98 ? -22.987 2.149 26.711 1.00 87.81 98 ARG A C 1
ATOM 780 O O . ARG A 1 98 ? -22.947 2.065 27.939 1.00 87.81 98 ARG A O 1
ATOM 787 N N . LEU A 1 99 ? -21.944 2.433 25.942 1.00 91.25 99 LEU A N 1
ATOM 788 C CA . LEU A 1 99 ? -20.594 2.691 26.415 1.00 91.25 99 LEU A CA 1
ATOM 789 C C . LEU A 1 99 ? -20.115 4.058 25.899 1.00 91.25 99 LEU A C 1
ATOM 791 O O . LEU A 1 99 ? -20.559 4.502 24.836 1.00 91.25 99 LEU A O 1
ATOM 795 N N . LYS A 1 100 ? -19.235 4.723 26.656 1.00 94.12 100 LYS A N 1
ATOM 796 C CA . LYS A 1 100 ? -18.403 5.826 26.155 1.00 94.12 100 LYS A CA 1
ATOM 797 C C . LYS A 1 100 ? -16.928 5.623 26.468 1.00 94.12 100 LYS A C 1
ATOM 799 O O . LYS A 1 100 ? -16.608 5.126 27.546 1.00 94.12 100 LYS A O 1
ATOM 804 N N . LEU A 1 101 ? -16.058 6.023 25.548 1.00 95.94 101 LEU A N 1
ATOM 805 C CA . LEU A 1 101 ? -14.608 5.888 25.654 1.00 95.94 101 LEU A CA 1
ATOM 806 C C . LEU A 1 101 ? -13.924 7.254 25.516 1.00 95.94 101 LEU A C 1
ATOM 808 O O . LEU A 1 101 ? -14.256 8.040 24.634 1.00 95.94 101 LEU A O 1
ATOM 812 N N . ILE A 1 102 ? -12.957 7.523 26.394 1.00 95.00 102 ILE A N 1
ATOM 813 C CA . ILE A 1 102 ? -12.058 8.679 26.311 1.00 95.00 102 ILE A CA 1
ATOM 814 C C . ILE A 1 102 ? -10.614 8.199 26.445 1.00 95.00 102 ILE A C 1
ATOM 816 O O . ILE A 1 102 ? -10.302 7.447 27.369 1.00 95.00 102 ILE A O 1
ATOM 820 N N . VAL A 1 103 ? -9.736 8.700 25.582 1.00 94.69 103 VAL A N 1
ATOM 821 C CA . VAL A 1 103 ? -8.279 8.632 25.735 1.00 94.69 103 VAL A CA 1
ATOM 822 C C . VAL A 1 103 ? -7.786 9.874 26.482 1.00 94.69 103 VAL A C 1
ATOM 824 O O . VAL A 1 103 ? -7.986 11.001 26.024 1.00 94.69 103 VAL A O 1
ATOM 827 N N . ASP A 1 104 ? -7.139 9.659 27.629 1.00 92.00 104 ASP A N 1
ATOM 828 C CA . ASP A 1 104 ? -6.444 10.675 28.425 1.00 92.00 104 ASP A CA 1
ATOM 829 C C . ASP A 1 104 ? -4.930 10.489 28.248 1.00 92.00 104 ASP A C 1
ATOM 831 O O . ASP A 1 104 ? -4.277 9.738 28.978 1.00 92.00 104 ASP A O 1
ATOM 835 N N . GLU A 1 105 ? -4.383 11.135 27.219 1.00 86.31 105 GLU A N 1
ATOM 836 C CA . GLU A 1 105 ? -2.976 10.992 26.825 1.00 86.31 105 GLU A CA 1
ATOM 837 C C . GLU A 1 105 ? -2.015 11.554 27.873 1.00 86.31 105 GLU A C 1
ATOM 839 O O . GLU A 1 105 ? -0.992 10.933 28.160 1.00 86.31 105 GLU A O 1
ATOM 844 N N . ASP A 1 106 ? -2.383 12.670 28.515 1.00 84.25 106 ASP A N 1
ATOM 845 C CA . ASP A 1 106 ? -1.588 13.307 29.573 1.00 84.25 106 ASP A CA 1
ATOM 846 C C . ASP A 1 106 ? -1.319 12.341 30.740 1.00 84.25 106 ASP A C 1
ATOM 848 O O . ASP A 1 106 ? -0.308 12.457 31.440 1.00 84.25 106 ASP A O 1
ATOM 852 N N . ARG A 1 107 ? -2.233 11.388 30.969 1.00 84.81 107 ARG A N 1
ATOM 853 C CA . ARG A 1 107 ? -2.126 10.370 32.024 1.00 84.81 107 ARG A CA 1
ATOM 854 C C . ARG A 1 107 ? -1.809 8.971 31.507 1.00 84.81 107 ARG A C 1
ATOM 856 O O . ARG A 1 107 ? -1.537 8.093 32.324 1.00 84.81 107 ARG A O 1
ATOM 863 N N . ASN A 1 108 ? -1.788 8.766 30.191 1.00 89.00 108 ASN A N 1
ATOM 864 C CA . ASN A 1 108 ? -1.636 7.461 29.553 1.00 89.00 108 ASN A CA 1
ATOM 865 C C . ASN A 1 108 ? -2.701 6.447 30.035 1.00 89.00 108 ASN A C 1
ATOM 867 O O . ASN A 1 108 ? -2.396 5.346 30.511 1.00 89.00 108 ASN A O 1
ATOM 871 N N . GLU A 1 109 ? -3.970 6.856 29.963 1.00 92.06 109 GLU A N 1
ATOM 872 C CA . GLU A 1 109 ? -5.124 6.105 30.466 1.00 92.06 109 GLU A CA 1
ATOM 873 C C . GLU A 1 109 ? -6.296 6.105 29.476 1.00 92.06 109 GLU A C 1
ATOM 875 O O . GLU A 1 109 ? -6.504 7.061 28.728 1.00 92.06 109 GLU A O 1
ATOM 880 N N . LEU A 1 110 ? -7.123 5.057 29.537 1.00 95.31 110 LEU A N 1
ATOM 881 C CA . LEU A 1 110 ? -8.457 5.038 28.934 1.00 95.31 110 LEU A CA 1
ATOM 882 C C . LEU A 1 110 ? -9.514 5.192 30.030 1.00 95.31 110 LEU A C 1
ATOM 884 O O . LEU A 1 110 ? -9.405 4.578 31.094 1.00 95.31 110 LEU A O 1
ATOM 888 N N . LYS A 1 111 ? -10.569 5.963 29.770 1.00 94.12 111 LYS A N 1
ATOM 889 C CA . LYS A 1 111 ? -11.742 6.066 30.649 1.00 94.12 111 LYS A CA 1
ATOM 890 C C . LYS A 1 111 ? -12.959 5.493 29.932 1.00 94.12 111 LYS A C 1
ATOM 892 O O . LYS A 1 111 ? -13.364 6.006 28.891 1.00 94.12 111 LYS A O 1
ATOM 897 N N . VAL A 1 112 ? -13.528 4.429 30.493 1.00 95.06 112 VAL A N 1
ATOM 898 C CA . VAL A 1 112 ? -14.664 3.689 29.929 1.00 95.06 112 VAL A CA 1
ATOM 899 C C . VAL A 1 112 ? -15.888 3.896 30.810 1.00 95.06 112 VAL A C 1
ATOM 901 O O . VAL A 1 112 ? -15.882 3.515 31.977 1.00 95.06 112 VAL A O 1
ATOM 904 N N . PHE A 1 113 ? -16.946 4.484 30.264 1.00 94.19 113 PHE A N 1
ATOM 905 C CA . PHE A 1 113 ? -18.166 4.828 30.991 1.00 94.19 113 PHE A CA 1
ATOM 906 C C . PHE A 1 113 ? -19.320 3.929 30.558 1.00 94.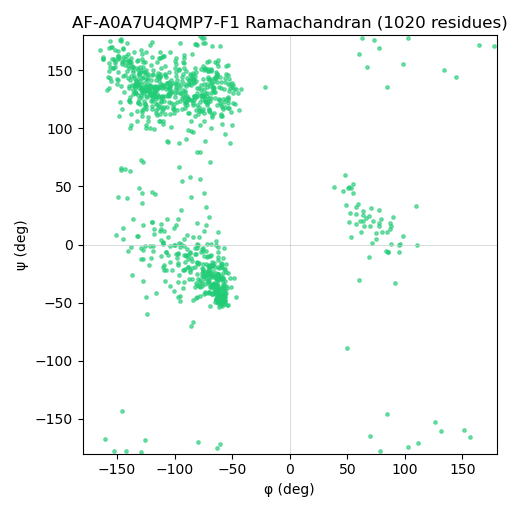19 113 PHE A C 1
ATOM 908 O O . PHE A 1 113 ? -19.536 3.729 29.364 1.00 94.19 113 PHE A O 1
ATOM 915 N N . HIS A 1 114 ? -20.090 3.423 31.514 1.00 93.12 114 HIS A N 1
ATOM 916 C CA . HIS A 1 114 ? -21.295 2.631 31.262 1.00 93.12 114 HIS A CA 1
ATOM 917 C C . HIS A 1 114 ? -22.238 2.699 32.467 1.00 93.12 114 HIS A C 1
ATOM 919 O O . HIS A 1 114 ? -21.895 3.270 33.503 1.00 93.12 114 HIS A O 1
ATOM 925 N N . LEU A 1 115 ? -23.427 2.106 32.349 1.00 90.94 115 LEU A N 1
ATOM 926 C CA . LEU A 1 115 ? -24.297 1.908 33.508 1.00 90.94 115 LEU A CA 1
ATOM 927 C C . LEU A 1 115 ? -24.084 0.548 34.153 1.00 90.94 115 LEU A C 1
ATOM 929 O O . LEU A 1 115 ? -23.801 -0.440 33.470 1.00 90.94 115 LEU A O 1
ATOM 933 N N . ASP A 1 116 ? -24.244 0.503 35.468 1.00 87.62 116 ASP A N 1
ATOM 934 C CA . ASP A 1 116 ? -24.360 -0.748 36.206 1.00 87.62 116 ASP A CA 1
ATOM 935 C C . ASP A 1 116 ? -25.770 -1.363 36.082 1.00 87.62 116 ASP A C 1
ATOM 937 O O . ASP A 1 116 ? -26.670 -0.818 35.437 1.00 87.62 116 ASP A O 1
ATOM 941 N N . GLY A 1 117 ? -25.974 -2.525 36.712 1.00 84.25 117 GLY A N 1
ATOM 942 C CA . GLY A 1 117 ? -27.251 -3.248 36.665 1.00 84.25 117 GLY A CA 1
ATOM 943 C C . GLY A 1 117 ? -28.400 -2.565 37.417 1.00 84.25 117 GLY A C 1
ATOM 944 O O . GLY A 1 117 ? -29.544 -2.995 37.287 1.00 84.25 117 GLY A O 1
ATOM 945 N N . GLU A 1 118 ? -28.114 -1.519 38.193 1.00 87.94 118 GLU A N 1
ATOM 946 C CA . GLU A 1 118 ? -29.091 -0.719 38.939 1.00 87.94 118 GLU A CA 1
ATOM 947 C C . GLU A 1 118 ? -29.364 0.643 38.267 1.00 87.94 118 GLU A C 1
ATOM 949 O O . GLU A 1 118 ? -30.212 1.405 38.734 1.00 87.94 118 GLU A O 1
ATOM 954 N N . GLY A 1 119 ? -28.690 0.944 37.150 1.00 89.50 119 GLY A N 1
ATOM 955 C CA . GLY A 1 119 ? -28.856 2.173 36.376 1.00 89.50 119 GLY A CA 1
ATOM 956 C C . GLY A 1 119 ? -27.995 3.349 36.847 1.00 89.50 119 GLY A C 1
ATOM 957 O O . GLY A 1 119 ? -28.250 4.482 36.432 1.00 89.50 119 GLY A O 1
ATOM 958 N N . TYR A 1 120 ? -26.990 3.131 37.701 1.00 91.69 120 TYR A N 1
ATOM 959 C CA . TYR A 1 120 ? -26.035 4.182 38.063 1.00 91.69 120 TYR A CA 1
ATOM 960 C C . TYR A 1 120 ? -24.910 4.281 37.039 1.00 91.69 120 TYR A C 1
ATOM 962 O O . TYR A 1 120 ? -24.446 3.281 36.494 1.00 91.69 120 TYR A O 1
ATOM 970 N N . LEU A 1 121 ? -24.439 5.507 36.815 1.00 92.56 121 LEU A N 1
ATOM 971 C CA . LEU A 1 121 ? -23.319 5.782 35.930 1.00 92.56 121 LEU A CA 1
ATOM 972 C C . LEU A 1 121 ? -22.006 5.391 36.601 1.00 92.56 121 LEU A C 1
ATOM 974 O O . LEU A 1 121 ? -21.708 5.836 37.713 1.00 92.56 121 LEU A O 1
ATOM 978 N N . TYR A 1 122 ? -21.216 4.592 35.898 1.00 90.50 122 TYR A N 1
ATOM 979 C CA . TYR A 1 122 ? -19.950 4.044 36.351 1.00 90.50 122 TYR A CA 1
ATOM 980 C C . TYR A 1 122 ? -18.843 4.358 35.344 1.00 90.50 122 TYR A C 1
ATOM 982 O O . TYR A 1 122 ? -19.091 4.455 34.142 1.00 90.50 122 TYR A O 1
ATOM 990 N N . MET A 1 123 ? -17.623 4.530 35.842 1.00 91.81 123 MET A N 1
ATOM 991 C CA . MET A 1 123 ? -16.425 4.737 35.038 1.00 91.81 123 MET A CA 1
ATOM 992 C C . MET A 1 123 ? -15.347 3.748 35.457 1.00 91.81 123 MET A C 1
ATOM 994 O O . MET A 1 123 ? -15.026 3.636 36.641 1.00 91.81 123 MET A O 1
ATOM 998 N N . HIS A 1 124 ? -14.755 3.084 34.477 1.00 91.25 124 HIS A N 1
ATOM 999 C CA . HIS A 1 124 ? -13.506 2.367 34.624 1.00 91.25 124 HIS A CA 1
ATOM 1000 C C . HIS A 1 124 ? -12.345 3.220 34.128 1.00 91.25 124 HIS A C 1
ATOM 1002 O O . HIS A 1 124 ? -12.394 3.753 33.021 1.00 91.25 124 HIS A O 1
ATOM 1008 N N . GLN A 1 125 ? -11.295 3.318 34.935 1.00 89.44 125 GLN A N 1
ATOM 1009 C CA . GLN A 1 125 ? -10.024 3.921 34.550 1.00 89.44 125 GLN A CA 1
ATOM 1010 C C . GLN A 1 125 ? -9.049 2.787 34.248 1.00 89.44 125 GLN A C 1
ATOM 1012 O O . GLN A 1 125 ? -8.756 1.980 35.128 1.00 89.44 125 GLN A O 1
ATOM 1017 N N . TYR A 1 126 ? -8.597 2.699 33.003 1.00 90.88 126 TYR A N 1
ATOM 1018 C CA . TYR A 1 126 ? -7.722 1.650 32.495 1.00 90.88 126 TYR A CA 1
ATOM 1019 C C . TYR A 1 126 ? -6.326 2.223 32.239 1.00 90.88 126 TYR A C 1
ATOM 1021 O O . TYR A 1 126 ? -6.146 3.120 31.418 1.00 90.88 126 TYR A O 1
ATOM 1029 N N . TYR A 1 127 ? -5.328 1.699 32.941 1.00 89.31 127 TYR A N 1
ATOM 1030 C CA . TYR A 1 127 ? -3.953 2.181 32.899 1.00 89.31 127 TYR A CA 1
ATOM 1031 C C . TYR A 1 127 ? -3.181 1.498 31.765 1.00 89.31 127 TYR A C 1
ATOM 1033 O O . TYR A 1 127 ? -2.905 0.296 31.830 1.00 89.31 127 TYR A O 1
ATOM 1041 N N . LEU A 1 128 ? -2.782 2.258 30.739 1.00 86.75 128 LEU A N 1
ATOM 1042 C CA . LEU A 1 128 ? -2.096 1.712 29.557 1.00 86.75 128 LEU A CA 1
ATOM 1043 C C . LEU A 1 128 ? -0.664 1.236 29.856 1.00 86.75 128 LEU A C 1
ATOM 1045 O O . LEU A 1 128 ? -0.135 0.387 29.144 1.00 86.75 128 LEU A O 1
ATOM 1049 N N . SER A 1 129 ? -0.048 1.728 30.933 1.00 83.56 129 SER A N 1
ATOM 1050 C CA . SER A 1 129 ? 1.338 1.407 31.310 1.00 83.56 129 SER A CA 1
ATOM 1051 C C . SER A 1 129 ? 1.530 0.023 31.944 1.00 83.56 129 SER A C 1
ATOM 1053 O O . SER A 1 129 ? 2.628 -0.523 31.880 1.00 83.56 129 SER A O 1
ATOM 1055 N N . TYR A 1 130 ? 0.497 -0.557 32.558 1.00 80.44 130 TYR A N 1
ATOM 1056 C CA . TYR A 1 130 ? 0.575 -1.878 33.208 1.00 80.44 130 TYR A CA 1
ATOM 1057 C C . TYR A 1 130 ? -0.712 -2.711 33.078 1.00 80.44 130 TYR A C 1
ATOM 1059 O O . TYR A 1 130 ? -0.877 -3.710 33.775 1.00 80.44 130 TYR A O 1
ATOM 1067 N N . TRP A 1 131 ? -1.610 -2.305 32.175 1.00 76.12 131 TRP A N 1
ATOM 1068 C CA . TRP A 1 131 ? -2.785 -3.055 31.706 1.00 76.12 131 TRP A CA 1
ATOM 1069 C C . TRP A 1 131 ? -3.693 -3.547 32.833 1.00 76.12 131 TRP A C 1
ATOM 1071 O O . TRP A 1 131 ? -4.073 -4.719 32.900 1.00 76.12 131 TRP A O 1
ATOM 1081 N N . ASN A 1 132 ? -4.016 -2.624 33.733 1.00 77.62 132 ASN A N 1
ATOM 1082 C CA . ASN A 1 132 ? -4.894 -2.848 34.872 1.00 77.62 132 ASN A CA 1
ATOM 1083 C C . ASN A 1 132 ? -5.969 -1.759 34.914 1.00 77.62 132 ASN A C 1
ATOM 1085 O O . ASN A 1 132 ? -5.849 -0.746 34.227 1.00 77.62 132 ASN A O 1
ATOM 1089 N N . PHE A 1 133 ? -7.001 -1.938 35.732 1.00 80.88 133 PHE A N 1
ATOM 1090 C CA . PHE A 1 133 ? -8.098 -0.983 35.824 1.00 80.88 133 PHE A CA 1
ATOM 1091 C C . PHE A 1 133 ? -8.615 -0.790 37.250 1.00 80.88 133 PHE A C 1
ATOM 1093 O O . PHE A 1 133 ? -8.482 -1.649 38.122 1.00 80.88 133 PHE A O 1
ATOM 1100 N N . SER A 1 134 ? -9.241 0.360 37.472 1.00 83.81 134 SER A N 1
ATOM 1101 C CA . SER A 1 134 ? -10.014 0.699 38.667 1.00 83.81 134 SER A CA 1
ATOM 1102 C C . SER A 1 134 ? -11.430 1.130 38.267 1.00 83.81 134 SER A C 1
ATOM 1104 O O . SER A 1 134 ? -11.717 1.328 37.087 1.00 83.81 134 SER A O 1
ATOM 1106 N N . GLY A 1 135 ? -12.349 1.195 39.232 1.00 83.06 135 GLY A N 1
ATOM 1107 C CA . GLY A 1 135 ? -13.766 1.470 38.995 1.00 83.06 135 GLY A CA 1
ATOM 1108 C C . GLY A 1 135 ? -14.329 2.504 39.964 1.00 83.06 135 GLY A C 1
ATOM 1109 O O . GLY A 1 135 ? -14.047 2.452 41.164 1.00 83.06 135 GLY A O 1
ATOM 1110 N N . HIS A 1 136 ? -15.139 3.429 39.449 1.00 84.25 136 HIS A N 1
ATOM 1111 C CA . HIS A 1 136 ? -15.718 4.540 40.199 1.00 84.25 136 HIS A CA 1
ATOM 1112 C C . HIS A 1 136 ? -17.180 4.779 39.804 1.00 84.25 136 HIS A C 1
ATOM 1114 O O . HIS A 1 136 ? -17.485 5.067 38.648 1.00 84.25 136 HIS A O 1
ATOM 1120 N N . ARG A 1 137 ? -18.094 4.739 40.784 1.00 88.62 137 ARG A N 1
ATOM 1121 C CA . ARG A 1 137 ? -19.477 5.187 40.576 1.00 88.62 137 ARG A CA 1
ATOM 1122 C C . ARG A 1 137 ? -19.518 6.710 40.541 1.00 88.62 137 ARG A C 1
ATOM 1124 O O . ARG A 1 137 ? -19.037 7.356 41.471 1.00 88.62 137 ARG A O 1
ATOM 1131 N N . LEU A 1 138 ? -20.115 7.259 39.491 1.00 89.62 138 LEU A N 1
ATOM 1132 C CA . LEU A 1 138 ? -20.192 8.695 39.243 1.00 89.62 138 LEU A CA 1
ATOM 1133 C C . LEU A 1 138 ? -21.505 9.303 39.714 1.00 89.62 138 LEU A C 1
ATOM 1135 O O . LEU A 1 138 ? -21.500 10.367 40.332 1.00 89.62 138 LEU A O 1
ATOM 1139 N N . SER A 1 139 ? -22.628 8.648 39.418 1.00 91.31 139 SER A N 1
ATOM 1140 C CA . SER A 1 139 ? -23.936 9.185 39.778 1.00 91.31 139 SER A CA 1
ATOM 1141 C C . SER A 1 139 ? -24.330 8.806 41.208 1.00 91.31 139 SER A C 1
ATOM 1143 O O . SER A 1 139 ? -24.059 7.712 41.709 1.00 91.31 139 SER A O 1
ATOM 1145 N N . ASP A 1 140 ? -24.990 9.745 41.881 1.00 89.31 140 ASP A N 1
ATOM 1146 C CA . ASP A 1 140 ? -25.607 9.558 43.198 1.00 89.31 140 ASP A CA 1
ATOM 1147 C C . ASP A 1 140 ? -27.022 8.959 43.100 1.00 89.31 140 ASP A C 1
ATOM 1149 O O . ASP A 1 140 ? -27.574 8.475 44.090 1.00 89.31 140 ASP A O 1
ATOM 1153 N N . THR A 1 141 ? -27.594 8.966 41.898 1.00 89.06 141 THR A N 1
ATOM 1154 C CA . THR A 1 141 ? -28.938 8.496 41.563 1.00 89.06 141 THR A CA 1
ATOM 1155 C C . THR A 1 141 ? -28.909 7.689 40.259 1.00 89.06 141 THR A C 1
ATOM 1157 O O . THR A 1 141 ? -28.012 7.905 39.433 1.00 89.06 141 THR A O 1
ATOM 1160 N N . PRO A 1 142 ? -29.852 6.749 40.055 1.00 90.81 142 PRO A N 1
ATOM 1161 C CA . PRO A 1 142 ? -30.013 6.093 38.764 1.00 90.81 142 PRO A CA 1
ATOM 1162 C C . PRO A 1 142 ? -30.335 7.122 37.682 1.00 90.81 142 PRO A C 1
ATOM 1164 O O . PRO A 1 142 ? -31.179 8.002 37.885 1.00 90.81 142 PRO A O 1
ATOM 1167 N N . ILE A 1 143 ? -29.665 7.017 36.539 1.00 91.62 143 ILE A N 1
ATOM 1168 C CA . ILE A 1 143 ? -29.891 7.919 35.411 1.00 91.62 143 ILE A CA 1
ATOM 1169 C C . ILE A 1 143 ? -30.951 7.334 34.475 1.00 91.62 143 ILE A C 1
ATOM 1171 O O . ILE A 1 143 ? -31.238 6.137 34.494 1.00 91.62 143 ILE A O 1
ATOM 1175 N N . ILE A 1 144 ? -31.551 8.173 33.634 1.00 86.69 144 ILE A N 1
ATOM 1176 C CA . ILE A 1 144 ? -32.565 7.714 32.682 1.00 86.69 144 ILE A CA 1
ATOM 1177 C C . ILE A 1 144 ? -31.888 6.866 31.607 1.00 86.69 144 ILE A C 1
ATOM 1179 O O . ILE A 1 144 ? -31.086 7.390 30.836 1.00 86.69 144 ILE A O 1
ATOM 1183 N N . GLU A 1 145 ? -32.245 5.584 31.541 1.00 79.12 145 GLU A N 1
ATOM 1184 C CA . GLU A 1 145 ? -31.845 4.614 30.510 1.00 79.12 145 GLU A CA 1
ATOM 1185 C C . GLU A 1 145 ? -30.346 4.559 30.222 1.00 79.12 145 GLU A C 1
ATOM 1187 O O . GLU A 1 145 ? -29.657 3.744 30.800 1.00 79.12 145 GLU A O 1
ATOM 1192 N N . SER A 1 146 ? -29.819 5.358 29.298 1.00 80.44 146 SER A N 1
ATOM 1193 C CA . SER A 1 146 ? -28.377 5.541 29.074 1.00 80.44 146 SER A CA 1
ATOM 1194 C C . SER A 1 146 ? -28.105 6.960 28.575 1.00 80.44 146 SER A C 1
ATOM 1196 O O . SER A 1 146 ? -27.339 7.190 27.644 1.00 80.44 146 SER A O 1
ATOM 1198 N N . SER A 1 147 ? -28.809 7.924 29.160 1.00 88.88 147 SER A N 1
ATOM 1199 C CA . SER A 1 147 ? -28.871 9.339 28.773 1.00 88.88 147 SER A CA 1
ATOM 1200 C C . SER A 1 147 ? -27.607 10.145 29.090 1.00 88.88 147 SER A C 1
ATOM 1202 O O . SER A 1 147 ? -27.711 11.329 29.395 1.00 88.88 147 SER A O 1
ATOM 1204 N N . PHE A 1 148 ? -26.423 9.531 29.042 1.00 93.25 148 PHE A N 1
ATOM 1205 C CA . PHE A 1 148 ? -25.162 10.191 29.371 1.00 93.25 148 PHE A CA 1
ATOM 1206 C C . PHE A 1 148 ? -24.300 10.459 28.139 1.00 93.25 148 PHE A C 1
ATOM 1208 O O . PHE A 1 148 ? -24.402 9.742 27.150 1.00 93.25 148 PHE A O 1
ATOM 1215 N N . ASP A 1 149 ? -23.440 11.466 28.197 1.00 94.19 149 ASP A N 1
ATOM 1216 C CA . ASP A 1 149 ? -22.403 11.708 27.192 1.00 94.19 149 ASP A CA 1
ATOM 1217 C C . ASP A 1 149 ? -21.183 12.347 27.850 1.00 94.19 149 ASP A C 1
ATOM 1219 O O . ASP A 1 149 ? -21.277 12.887 28.960 1.00 94.19 149 ASP A O 1
ATOM 1223 N N . VAL A 1 150 ? -20.033 12.257 27.189 1.00 95.50 150 VAL A N 1
ATOM 1224 C CA . VAL A 1 150 ? -18.753 12.693 27.750 1.00 95.50 150 VAL A CA 1
ATOM 1225 C C . VAL A 1 150 ? -17.936 13.479 26.734 1.00 95.50 150 VAL A C 1
ATOM 1227 O O . VAL A 1 150 ? -17.986 13.209 25.541 1.00 95.50 150 VAL A O 1
ATOM 1230 N N . THR A 1 151 ? -17.142 14.431 27.219 1.00 94.31 151 THR A N 1
ATOM 1231 C CA . THR A 1 151 ? -16.129 15.125 26.411 1.00 94.31 151 THR A CA 1
ATOM 1232 C C . THR A 1 151 ? -14.859 15.309 27.224 1.00 94.31 151 THR A C 1
ATOM 1234 O O . THR A 1 151 ? -14.900 15.376 28.457 1.00 94.31 151 THR A O 1
ATOM 1237 N N . PHE A 1 152 ? -13.728 15.450 26.538 1.00 92.06 152 PHE A N 1
ATOM 1238 C CA . PHE A 1 152 ? -12.433 15.669 27.166 1.00 92.06 152 PHE A CA 1
ATOM 1239 C C . PHE A 1 152 ? -11.833 17.007 26.742 1.00 92.06 152 PHE A C 1
ATOM 1241 O O . PHE A 1 152 ? -11.654 17.275 25.559 1.00 92.06 152 PHE A O 1
ATOM 1248 N N . LYS A 1 153 ? -11.530 17.846 27.731 1.00 89.12 153 LYS A N 1
ATOM 1249 C CA . LYS A 1 153 ? -10.733 19.063 27.594 1.00 89.12 153 LYS A CA 1
ATOM 1250 C C . LYS A 1 153 ? -9.502 18.871 28.473 1.00 89.12 153 LYS A C 1
ATOM 1252 O O . LYS A 1 153 ? -9.616 19.128 29.675 1.00 89.12 153 LYS A O 1
ATOM 1257 N N . PRO A 1 154 ? -8.341 18.485 27.926 1.00 84.00 154 PRO A N 1
ATOM 1258 C CA . PRO A 1 154 ? -7.161 18.180 28.725 1.00 84.00 154 PRO A CA 1
ATOM 1259 C C . PRO A 1 154 ? -6.890 19.223 29.832 1.00 84.00 154 PRO A C 1
ATOM 1261 O O . PRO A 1 154 ? -6.971 20.440 29.575 1.00 84.00 154 PRO A O 1
ATOM 1264 N N . PRO A 1 155 ? -6.675 18.800 31.098 1.00 86.38 155 PRO A N 1
ATOM 1265 C CA . PRO A 1 155 ? -6.676 17.423 31.627 1.00 86.38 155 PRO A CA 1
ATOM 1266 C C . PRO A 1 155 ? -8.017 17.003 32.287 1.00 86.38 155 PRO A C 1
ATOM 1268 O O . PRO A 1 155 ? -8.042 16.152 33.181 1.00 86.38 155 PRO A O 1
ATOM 1271 N N . THR A 1 156 ? -9.123 17.661 31.940 1.00 91.12 156 THR A N 1
ATOM 1272 C CA . THR A 1 156 ? -10.445 17.532 32.568 1.00 91.12 156 THR A CA 1
ATOM 1273 C C . THR A 1 156 ? -11.437 16.857 31.627 1.00 91.12 156 THR A C 1
ATOM 1275 O O . THR A 1 156 ? -11.695 17.349 30.528 1.00 91.12 156 THR A O 1
ATOM 1278 N N . PHE A 1 157 ? -12.087 15.787 32.083 1.00 93.75 157 PHE A N 1
ATOM 1279 C CA . PHE A 1 157 ? -13.285 15.293 31.405 1.00 93.75 157 PHE A CA 1
ATOM 1280 C C . PHE A 1 157 ? -14.547 15.916 32.003 1.00 93.75 157 PHE A C 1
ATOM 1282 O O . PHE A 1 157 ? -14.607 16.262 33.188 1.00 93.75 157 PHE A O 1
ATOM 1289 N N . TYR A 1 158 ? -15.572 16.030 31.170 1.00 96.31 158 TYR A N 1
ATOM 1290 C CA . TYR A 1 158 ? -16.916 16.427 31.559 1.00 96.31 158 TYR A CA 1
ATOM 1291 C C . TYR A 1 158 ? -17.880 15.305 31.215 1.00 96.31 158 TYR A C 1
ATOM 1293 O O . TYR A 1 158 ? -17.712 14.620 30.208 1.00 96.31 158 TYR A O 1
ATOM 1301 N N . VAL A 1 159 ? -18.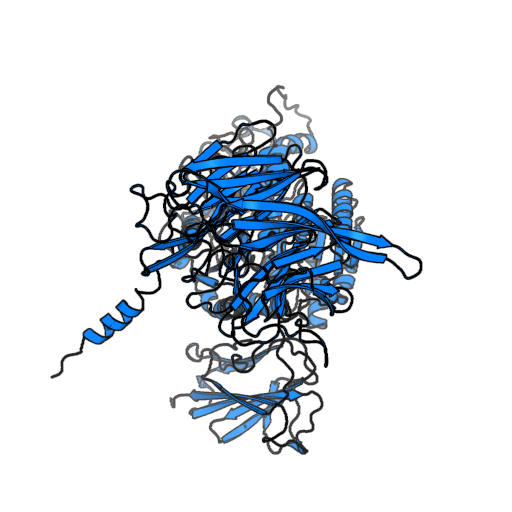900 15.143 32.047 1.00 96.31 159 VAL A N 1
ATOM 1302 C CA . VAL A 1 159 ? -19.956 14.158 31.841 1.00 96.31 159 VAL A CA 1
ATOM 1303 C C . VAL A 1 159 ? -21.309 14.805 32.092 1.00 96.31 159 VAL A C 1
ATOM 1305 O O . VAL A 1 159 ? -21.503 15.501 33.093 1.00 96.31 159 VAL A O 1
ATOM 1308 N N . VAL A 1 160 ? -22.232 14.598 31.160 1.00 96.88 160 VAL A N 1
ATOM 1309 C CA . VAL A 1 160 ? -23.623 15.045 31.248 1.00 96.88 160 VAL A CA 1
ATOM 1310 C C . VAL A 1 160 ? -24.536 13.834 31.354 1.00 96.88 160 VAL A C 1
ATOM 1312 O O . VAL A 1 160 ? -24.242 12.810 30.747 1.00 96.88 160 VAL A O 1
ATOM 1315 N N . TRP A 1 161 ? -25.636 13.937 32.101 1.00 95.38 161 TRP A N 1
ATOM 1316 C CA . TRP A 1 161 ? -26.725 12.959 32.044 1.00 95.38 161 TRP A CA 1
ATOM 1317 C C . TRP A 1 161 ? -28.089 13.559 32.389 1.00 95.38 161 TRP A C 1
ATOM 1319 O O . TRP A 1 161 ? -28.174 14.664 32.938 1.00 95.38 161 TRP A O 1
ATOM 1329 N N . LEU A 1 162 ? -29.155 12.805 32.100 1.00 93.81 162 LEU A N 1
ATOM 1330 C CA . LEU A 1 162 ? -30.518 13.113 32.532 1.00 93.81 162 LEU A CA 1
ATOM 1331 C C . LEU A 1 162 ? -30.973 12.170 33.657 1.00 93.81 162 LEU A C 1
ATOM 1333 O O . LEU A 1 162 ? -30.745 10.961 33.623 1.00 93.81 162 LEU A O 1
ATOM 1337 N N . GLU A 1 163 ? -31.660 12.717 34.656 1.00 92.44 163 GLU A N 1
ATOM 1338 C CA . GLU A 1 163 ? -32.283 11.971 35.756 1.00 92.44 163 GLU A CA 1
ATOM 1339 C C . GLU A 1 163 ? -33.777 12.306 35.877 1.00 92.44 163 GLU A C 1
ATOM 1341 O O . GLU A 1 163 ? -34.247 13.363 35.432 1.00 92.44 163 GLU A O 1
ATOM 1346 N N . ASP A 1 164 ? -34.544 11.399 36.483 1.00 90.00 164 ASP A N 1
ATOM 1347 C CA . ASP A 1 164 ? -35.964 11.631 36.736 1.00 90.00 164 ASP A CA 1
ATOM 1348 C C . ASP A 1 164 ? -36.165 12.668 37.857 1.00 90.00 164 ASP A C 1
ATOM 1350 O O . ASP A 1 164 ? -35.576 12.561 38.933 1.00 90.00 164 ASP A O 1
ATOM 1354 N N . ALA A 1 165 ? -37.008 13.678 37.614 1.00 91.12 165 ALA A N 1
ATOM 1355 C CA . ALA A 1 165 ? -37.338 14.734 38.575 1.00 91.12 165 ALA A CA 1
ATOM 1356 C C . ALA A 1 165 ? -38.841 14.785 38.926 1.00 91.12 165 ALA A C 1
ATOM 1358 O O . ALA A 1 165 ? -39.346 15.790 39.452 1.00 91.12 165 ALA A O 1
ATOM 1359 N N . GLY A 1 166 ? -39.557 13.688 38.665 1.00 86.50 166 GLY A N 1
ATOM 1360 C CA . GLY A 1 166 ? -40.986 13.519 38.903 1.00 86.50 166 GLY A CA 1
ATOM 1361 C C . GLY A 1 166 ? -41.829 13.637 37.632 1.00 86.50 166 GLY A C 1
ATOM 1362 O O . GLY A 1 166 ? -41.336 13.905 36.539 1.00 86.50 166 GLY A O 1
ATOM 1363 N N . THR A 1 167 ? -43.142 13.440 37.775 1.00 86.44 167 THR A N 1
ATOM 1364 C CA . THR A 1 167 ? -44.084 13.421 36.646 1.00 86.44 167 THR A CA 1
ATOM 1365 C C . THR A 1 167 ? -43.968 14.684 35.789 1.00 86.44 167 THR A C 1
ATOM 1367 O O . THR A 1 167 ? -44.161 15.792 36.289 1.00 86.44 167 THR A O 1
ATOM 1370 N N . GLY A 1 168 ? -43.668 14.499 34.502 1.00 87.00 168 GLY A N 1
ATOM 1371 C CA . GLY A 1 168 ? -43.570 15.579 33.519 1.00 87.00 168 GLY A CA 1
ATOM 1372 C C . GLY A 1 168 ? -42.306 16.442 33.608 1.00 87.00 168 GLY A C 1
ATOM 1373 O O . GLY A 1 168 ? -42.264 17.497 32.983 1.00 87.00 168 GLY A O 1
ATOM 1374 N N . ARG A 1 169 ? -41.296 16.058 34.405 1.00 92.44 169 ARG A N 1
ATOM 1375 C CA . ARG A 1 169 ? -40.060 16.840 34.568 1.00 92.44 169 ARG A CA 1
ATOM 1376 C C . ARG A 1 169 ? -38.827 15.959 34.627 1.00 92.44 169 ARG A C 1
ATOM 1378 O O . ARG A 1 169 ? -38.795 14.988 35.383 1.00 92.44 169 ARG A O 1
ATOM 1385 N N . LYS A 1 170 ? -37.778 16.344 33.904 1.00 93.25 170 LYS A N 1
ATOM 1386 C CA . LYS A 1 170 ? -36.443 15.739 34.014 1.00 93.25 170 LYS A CA 1
ATOM 1387 C C . LYS A 1 170 ? -35.454 16.742 34.590 1.00 93.25 170 LYS A C 1
ATOM 1389 O O . LYS A 1 170 ? -35.739 17.937 34.691 1.00 93.25 170 LYS A O 1
ATOM 1394 N N . LYS A 1 171 ? -34.292 16.254 35.013 1.00 94.81 171 LYS A N 1
ATOM 1395 C CA . LYS A 1 171 ? -33.188 17.104 35.452 1.00 94.81 171 LYS A CA 1
ATOM 1396 C C . LYS A 1 171 ? -31.921 16.740 34.698 1.00 94.81 171 LYS A C 1
ATOM 1398 O O . LYS A 1 171 ? -31.563 15.572 34.628 1.00 94.81 171 LYS A O 1
ATOM 1403 N N . ILE A 1 172 ? -31.252 17.747 34.151 1.00 95.94 172 ILE A N 1
ATOM 1404 C CA . ILE A 1 172 ? -29.929 17.609 33.547 1.00 95.94 172 ILE A CA 1
ATOM 1405 C C . ILE A 1 172 ? -28.867 17.858 34.618 1.00 95.94 172 ILE A C 1
ATOM 1407 O O . ILE A 1 172 ? -28.996 18.780 35.433 1.00 95.94 172 ILE A O 1
ATOM 1411 N N . ARG A 1 173 ? -27.833 17.019 34.647 1.00 96.06 173 ARG A N 1
ATOM 1412 C CA . ARG A 1 173 ? -26.674 17.128 35.542 1.00 96.06 173 ARG A CA 1
ATOM 1413 C C . ARG A 1 173 ? -25.418 17.205 34.682 1.00 96.06 173 ARG A C 1
ATOM 1415 O O . ARG A 1 173 ? -25.282 16.419 33.751 1.00 96.06 173 ARG A O 1
ATOM 1422 N N . ILE A 1 174 ? -24.506 18.122 35.001 1.00 97.25 174 ILE A N 1
ATOM 1423 C CA . ILE A 1 174 ? -23.169 18.169 34.393 1.00 97.25 174 ILE A CA 1
ATOM 1424 C C . ILE A 1 174 ? -22.141 18.139 35.513 1.00 97.25 174 ILE A C 1
ATOM 1426 O O . ILE A 1 174 ? -22.216 18.925 36.465 1.00 97.25 174 ILE A O 1
ATOM 1430 N N . PHE A 1 175 ? -21.194 17.218 35.398 1.00 95.94 175 PHE A N 1
ATOM 1431 C CA . PHE A 1 175 ? -20.073 17.069 36.310 1.00 95.94 175 PHE A CA 1
ATOM 1432 C C . PHE A 1 175 ? -18.763 17.220 35.545 1.00 95.94 175 PHE A C 1
ATOM 1434 O O . PHE A 1 175 ? -18.691 16.965 34.342 1.00 95.94 175 PHE A O 1
ATOM 1441 N N . ARG A 1 176 ? -17.721 17.634 36.260 1.00 94.62 176 ARG A N 1
ATOM 1442 C CA . ARG A 1 176 ? -16.359 17.747 35.737 1.00 94.62 176 ARG A CA 1
ATOM 1443 C C . ARG A 1 176 ? -15.372 17.052 36.654 1.00 94.62 176 ARG A C 1
ATOM 1445 O O . ARG A 1 176 ? -15.569 17.051 37.874 1.00 94.62 176 ARG A O 1
ATOM 1452 N N . SER A 1 177 ? -14.308 16.517 36.070 1.00 92.69 177 SER A N 1
ATOM 1453 C CA . SER A 1 177 ? -13.182 16.000 36.833 1.00 92.69 177 SER A CA 1
ATOM 1454 C C . SER A 1 177 ? -12.218 17.111 37.252 1.00 92.69 177 SER A C 1
ATOM 1456 O O . SER A 1 177 ? -12.110 18.174 36.635 1.00 92.69 177 SER A O 1
ATOM 1458 N N . SER A 1 178 ? -11.535 16.888 38.362 1.00 88.81 178 SER A N 1
ATOM 1459 C CA . SER A 1 178 ? -10.510 17.776 38.891 1.00 88.81 178 SER A CA 1
ATOM 1460 C C . SER A 1 178 ? -9.487 16.950 39.646 1.00 88.81 178 SER A C 1
ATOM 1462 O O . SER A 1 178 ? -9.837 15.980 40.312 1.00 88.81 178 SER A O 1
ATOM 1464 N N . LEU A 1 179 ? -8.217 17.321 39.542 1.00 83.88 179 LEU A N 1
ATOM 1465 C CA . LEU A 1 179 ? -7.167 16.649 40.289 1.00 83.88 179 LEU A CA 1
ATOM 1466 C C . LEU A 1 179 ? -6.977 17.355 41.632 1.00 83.88 179 LEU A C 1
ATOM 1468 O O . LEU A 1 179 ? -6.591 18.523 41.673 1.00 83.88 179 LEU A O 1
ATOM 1472 N N . VAL A 1 180 ? -7.231 16.642 42.725 1.00 81.88 180 VAL A N 1
ATOM 1473 C CA . VAL A 1 180 ? -7.026 17.137 44.086 1.00 81.88 180 VAL A CA 1
ATOM 1474 C C . VAL A 1 180 ? -5.821 16.424 44.682 1.00 81.88 180 VAL A C 1
ATOM 1476 O O . VAL A 1 180 ? -5.837 15.215 44.907 1.00 81.88 180 VAL A O 1
ATOM 1479 N N . CYS A 1 181 ? -4.747 17.177 44.913 1.00 82.00 181 CYS A N 1
ATOM 1480 C CA . CYS A 1 181 ? -3.496 16.661 45.460 1.00 82.00 181 CYS A CA 1
ATOM 1481 C C . CYS A 1 181 ? -3.387 16.937 46.960 1.00 82.00 181 CYS A C 1
ATOM 1483 O O . CYS A 1 181 ? -3.513 18.078 47.402 1.00 82.00 181 CYS A O 1
ATOM 1485 N N . GLY A 1 182 ? -3.132 15.881 47.733 1.00 79.12 182 GLY A N 1
ATOM 1486 C CA . GLY A 1 182 ? -2.880 15.938 49.171 1.00 79.12 182 GLY A CA 1
ATOM 1487 C C . GLY A 1 182 ? -1.566 15.254 49.554 1.00 79.12 182 GLY A C 1
ATOM 1488 O O . GLY A 1 182 ? -0.752 14.908 48.701 1.00 79.12 182 GLY A O 1
ATOM 1489 N N . ALA A 1 183 ? -1.366 15.037 50.856 1.00 75.75 183 ALA A N 1
ATOM 1490 C CA . ALA A 1 183 ? -0.163 14.383 51.383 1.00 75.75 183 ALA A CA 1
ATOM 1491 C C . ALA A 1 183 ? 0.012 12.928 50.896 1.00 75.75 183 ALA A C 1
ATOM 1493 O O . ALA A 1 183 ? 1.140 12.455 50.798 1.00 75.75 183 ALA A O 1
ATOM 1494 N N . ASP A 1 184 ? -1.090 12.257 50.541 1.00 71.12 184 ASP A N 1
ATOM 1495 C CA . ASP A 1 184 ? -1.122 10.855 50.097 1.00 71.12 184 ASP A CA 1
ATOM 1496 C C . ASP A 1 184 ? -1.172 10.710 48.560 1.00 71.12 184 ASP A C 1
ATOM 1498 O O . ASP A 1 184 ? -1.550 9.660 48.041 1.00 71.12 184 ASP A O 1
ATOM 1502 N N . GLY A 1 185 ? -0.833 11.774 47.822 1.00 72.94 185 GLY A N 1
ATOM 1503 C CA . GLY A 1 185 ? -0.877 11.822 46.359 1.00 72.94 185 GLY A CA 1
ATOM 1504 C C . GLY A 1 185 ? -2.088 12.572 45.800 1.00 72.94 185 GLY A C 1
ATOM 1505 O O . GLY A 1 185 ? -2.856 13.208 46.527 1.00 72.94 185 GLY A O 1
ATOM 1506 N N . CYS A 1 186 ? -2.230 12.531 44.477 1.00 72.50 186 CYS A N 1
ATOM 1507 C CA . CYS A 1 186 ? -3.314 13.180 43.749 1.00 72.50 186 CYS A CA 1
ATOM 1508 C C . CYS A 1 186 ? -4.453 12.200 43.466 1.00 72.50 186 CYS A C 1
ATOM 1510 O O . CYS A 1 186 ? -4.209 11.074 43.041 1.00 72.50 186 CYS A O 1
ATOM 1512 N N . LYS A 1 187 ? -5.695 12.632 43.695 1.00 76.06 187 LYS A N 1
ATOM 1513 C CA . LYS A 1 187 ? -6.909 11.870 43.391 1.00 76.06 187 LYS A CA 1
ATOM 1514 C C . LYS A 1 187 ? -7.776 12.652 42.423 1.00 76.06 187 LYS A C 1
ATOM 1516 O O . LYS A 1 187 ? -7.878 13.874 42.528 1.00 76.06 187 LYS A O 1
ATOM 1521 N N . GLU A 1 188 ? -8.388 11.948 41.484 1.00 82.12 188 GLU A N 1
ATOM 1522 C CA . GLU A 1 188 ? -9.386 12.548 40.611 1.00 82.12 188 GLU A CA 1
ATOM 1523 C C . GLU A 1 188 ? -10.713 12.658 41.373 1.00 82.12 188 GLU A C 1
ATOM 1525 O O . GLU A 1 188 ? -11.296 11.661 41.797 1.00 82.12 188 GLU A O 1
ATOM 1530 N N . GLU A 1 189 ? -11.163 13.890 41.595 1.00 86.62 189 GLU A N 1
ATOM 1531 C CA . GLU A 1 189 ? -12.460 14.208 42.178 1.00 86.62 189 GLU A CA 1
ATOM 1532 C C . GLU A 1 189 ? -13.416 14.690 41.095 1.00 86.62 189 GLU A C 1
ATOM 1534 O O . GLU A 1 189 ? -13.060 15.497 40.233 1.00 86.62 189 GLU A O 1
ATOM 1539 N N . ILE A 1 190 ? -14.656 14.216 41.169 1.00 89.00 190 ILE A N 1
ATOM 1540 C CA . ILE A 1 190 ? -15.697 14.504 40.189 1.00 89.00 190 ILE A CA 1
ATOM 1541 C C . ILE A 1 190 ? -16.780 15.293 40.906 1.00 89.00 190 ILE A C 1
ATOM 1543 O O . ILE A 1 190 ? -17.338 14.846 41.908 1.00 89.00 190 ILE A O 1
ATOM 1547 N N . SER A 1 191 ? -17.047 16.502 40.422 1.00 92.62 191 SER A N 1
ATOM 1548 C CA . SER A 1 191 ? -17.933 17.453 41.093 1.00 92.62 191 SER A CA 1
ATOM 1549 C C . SER A 1 191 ? -18.954 18.037 40.131 1.00 92.62 191 SER A C 1
ATOM 1551 O O . SER A 1 191 ? -18.681 18.230 38.946 1.00 92.62 191 SER A O 1
ATOM 1553 N N . GLN A 1 192 ? -20.147 18.321 40.652 1.00 94.88 192 GLN A N 1
ATOM 1554 C CA . GLN A 1 192 ? -21.216 18.929 39.875 1.00 94.88 192 GLN A CA 1
ATOM 1555 C C . GLN A 1 192 ? -20.868 20.379 39.541 1.00 94.88 192 GLN A C 1
ATOM 1557 O O . GLN A 1 192 ? -20.630 21.182 40.444 1.00 94.88 192 GLN A O 1
ATOM 1562 N N . CYS A 1 193 ? -20.917 20.730 38.260 1.00 95.50 193 CYS A N 1
ATOM 1563 C CA . CYS A 1 193 ? -20.756 22.104 37.789 1.00 95.50 193 CYS A CA 1
ATOM 1564 C C . CYS A 1 193 ? -22.061 22.712 37.252 1.00 95.50 193 CYS A C 1
ATOM 1566 O O . CYS A 1 193 ? -22.179 23.934 37.194 1.00 95.50 193 CYS A O 1
ATOM 1568 N N . TYR A 1 194 ? -23.069 21.894 36.927 1.00 97.06 194 TYR A N 1
ATOM 1569 C CA . TYR A 1 194 ? -24.386 22.379 36.515 1.00 97.06 194 TYR A CA 1
ATOM 1570 C C . TYR A 1 194 ? -25.510 21.421 36.904 1.00 97.06 194 TYR A C 1
ATOM 1572 O O . TYR A 1 194 ? -25.332 20.201 36.947 1.00 97.06 194 TYR A O 1
ATOM 1580 N N . SER A 1 195 ? -26.688 21.981 37.176 1.00 95.62 195 SER A N 1
ATOM 1581 C CA . SER A 1 195 ? -27.912 21.217 37.382 1.00 95.62 195 SER A CA 1
ATOM 1582 C C . SER A 1 195 ? -29.138 22.077 37.102 1.00 95.62 195 SER A C 1
ATOM 1584 O O . SER A 1 195 ? -29.226 23.203 37.593 1.00 95.62 195 SER A O 1
ATOM 1586 N N . GLN A 1 196 ? -30.102 21.536 36.360 1.00 95.31 196 GLN A N 1
ATOM 1587 C CA . GLN A 1 196 ? -31.355 22.229 36.072 1.00 95.31 196 GLN A CA 1
ATOM 1588 C C . GLN A 1 196 ? -32.500 21.237 35.886 1.00 95.31 196 GLN A C 1
ATOM 1590 O O . GLN A 1 196 ? -32.334 20.204 35.246 1.00 95.31 196 GLN A O 1
ATOM 1595 N N . THR A 1 197 ? -33.669 21.554 36.447 1.00 95.38 197 THR A N 1
ATOM 1596 C CA . THR A 1 197 ? -34.921 20.827 36.182 1.00 95.38 197 THR A CA 1
ATOM 1597 C C . THR A 1 197 ? -35.692 21.524 35.068 1.00 95.38 197 THR A C 1
ATOM 1599 O O . THR A 1 197 ? -35.795 22.750 35.087 1.00 95.38 197 THR A O 1
ATOM 1602 N N . PHE A 1 198 ? -36.240 20.750 34.139 1.00 93.44 198 PHE A N 1
ATOM 1603 C CA . PHE A 1 198 ? -36.993 21.234 32.986 1.00 93.44 198 PHE A CA 1
ATOM 1604 C C . PHE A 1 198 ? -38.210 20.339 32.719 1.00 93.44 198 PHE A C 1
ATOM 1606 O O . PHE A 1 198 ? -38.265 19.192 33.178 1.00 93.44 198 PHE A O 1
ATOM 1613 N N . ASP A 1 199 ? -39.198 20.884 32.012 1.00 92.62 199 ASP A N 1
ATOM 1614 C CA . ASP A 1 199 ? -40.416 20.164 31.645 1.00 92.62 199 ASP A CA 1
ATOM 1615 C C . ASP A 1 199 ? -40.130 19.175 30.503 1.00 92.62 199 ASP A C 1
ATOM 1617 O O . ASP A 1 199 ? -39.314 19.436 29.618 1.00 92.62 199 ASP A O 1
ATOM 1621 N N . TRP A 1 200 ? -40.767 18.006 30.543 1.00 91.06 200 TRP A N 1
ATOM 1622 C CA . TRP A 1 200 ? -40.514 16.900 29.615 1.00 91.06 200 TRP A CA 1
ATOM 1623 C C . TRP A 1 200 ? -41.722 15.960 29.539 1.00 91.06 200 TRP A C 1
ATOM 1625 O O . TRP A 1 200 ? -42.414 15.748 30.537 1.00 91.06 200 TRP A O 1
ATOM 1635 N N . THR A 1 201 ? -41.947 15.330 28.394 1.00 87.00 201 THR A N 1
ATOM 1636 C CA . THR A 1 201 ? -42.966 14.296 28.173 1.00 87.00 201 THR A CA 1
ATOM 1637 C C . THR A 1 201 ? -42.344 13.060 27.529 1.00 87.00 201 THR A C 1
ATOM 1639 O O . THR A 1 201 ? -41.251 13.105 26.980 1.00 87.00 201 THR A O 1
ATOM 1642 N N . GLU A 1 202 ? -43.055 11.932 27.559 1.00 81.50 202 GLU A N 1
ATOM 1643 C CA . GLU A 1 202 ? -42.574 10.685 26.942 1.00 81.50 202 GLU A CA 1
ATOM 1644 C C . GLU A 1 202 ? -42.364 10.776 25.427 1.00 81.50 202 GLU A C 1
ATOM 1646 O O . GLU A 1 202 ? -41.726 9.895 24.852 1.00 81.50 202 GLU A O 1
ATOM 1651 N N . ALA A 1 203 ? -42.883 11.830 24.791 1.00 80.50 203 ALA A N 1
ATOM 1652 C CA . ALA A 1 203 ? -42.662 12.086 23.383 1.00 80.50 203 ALA A CA 1
ATOM 1653 C C . ALA A 1 203 ? -41.265 12.655 23.097 1.00 80.50 203 ALA A C 1
ATOM 1655 O O . ALA A 1 203 ? -40.779 12.441 21.995 1.00 80.50 203 ALA A O 1
ATOM 1656 N N . GLU A 1 204 ? -40.613 13.354 24.033 1.00 83.75 204 GLU A N 1
ATOM 1657 C CA . GLU A 1 204 ? -39.282 13.931 23.811 1.00 83.75 204 GLU A CA 1
ATOM 1658 C C . GLU A 1 204 ? -38.155 12.890 23.847 1.00 83.75 204 GLU A C 1
ATOM 1660 O O . GLU A 1 204 ? -38.217 11.872 24.544 1.00 83.75 204 GLU A O 1
ATOM 1665 N N . GLY A 1 205 ? -37.063 13.210 23.146 1.00 79.81 205 GLY A N 1
ATOM 1666 C CA . GLY A 1 205 ? -35.802 12.485 23.235 1.00 79.81 205 GLY A CA 1
ATOM 1667 C C . GLY A 1 205 ? -35.279 12.364 24.666 1.00 79.81 205 GLY A C 1
ATOM 1668 O O . GLY A 1 205 ? -35.576 13.175 25.556 1.00 79.81 205 GLY A O 1
ATOM 1669 N N . LYS A 1 206 ? -34.482 11.317 24.881 1.00 84.31 206 LYS A N 1
ATOM 1670 C CA . LYS A 1 206 ? -33.932 10.962 26.198 1.00 84.31 206 LYS A CA 1
ATOM 1671 C C . LYS A 1 206 ? -32.429 11.204 26.286 1.00 84.31 206 LYS A C 1
ATOM 1673 O O . LYS A 1 206 ? -31.846 10.910 27.324 1.00 84.31 206 LYS A O 1
ATOM 1678 N N . ARG A 1 207 ? -31.775 11.694 25.229 1.00 86.81 207 ARG A N 1
ATOM 1679 C CA . ARG A 1 207 ? -30.321 11.910 25.217 1.00 86.81 207 ARG A CA 1
ATOM 1680 C C . ARG A 1 207 ? -29.955 13.365 25.500 1.00 86.81 207 ARG A C 1
ATOM 1682 O O . ARG A 1 207 ? -30.668 14.299 25.137 1.00 86.81 207 ARG A O 1
ATOM 1689 N N . ALA A 1 208 ? -28.798 13.520 26.127 1.00 91.94 208 ALA A N 1
ATOM 1690 C CA . ALA A 1 208 ? -28.034 14.754 26.155 1.00 91.94 208 ALA A CA 1
ATOM 1691 C C . ALA A 1 208 ? -26.673 14.482 25.504 1.00 91.94 208 ALA A C 1
ATOM 1693 O O . ALA A 1 208 ? -26.175 13.357 25.592 1.00 91.94 208 ALA A O 1
ATOM 1694 N N . SER A 1 209 ? -26.083 15.496 24.878 1.00 93.88 209 SER A N 1
ATOM 1695 C CA . SER A 1 209 ? -24.749 15.416 24.278 1.00 93.88 209 SER A CA 1
ATOM 1696 C C . SER A 1 209 ? -23.890 16.598 24.708 1.00 93.88 209 SER A C 1
ATOM 1698 O O . SER A 1 209 ? -24.429 17.680 24.950 1.00 93.88 209 SER A O 1
ATOM 1700 N N . ILE A 1 210 ? -22.578 16.395 24.842 1.00 96.00 210 ILE A N 1
ATOM 1701 C CA . ILE A 1 210 ? -21.623 17.420 25.284 1.00 96.00 210 ILE A CA 1
ATOM 1702 C C . ILE A 1 210 ? -20.380 17.444 24.391 1.00 96.00 210 ILE A C 1
ATOM 1704 O O . ILE A 1 210 ? -19.821 16.398 24.087 1.00 96.00 210 ILE A O 1
ATOM 1708 N N . ALA A 1 211 ? -19.906 18.640 24.039 1.00 95.31 211 ALA A N 1
ATOM 1709 C CA . ALA A 1 211 ? -18.654 18.835 23.312 1.00 95.31 211 ALA A CA 1
ATOM 1710 C C . ALA A 1 211 ? -17.851 20.014 23.865 1.00 95.31 211 ALA A C 1
ATOM 1712 O O . ALA A 1 211 ? -18.405 21.038 24.285 1.00 95.31 211 ALA A O 1
ATOM 1713 N N . TRP A 1 212 ? -16.527 19.876 23.836 1.00 93.25 212 TRP A N 1
ATOM 1714 C CA . TRP A 1 212 ? -15.594 20.966 24.092 1.00 93.25 212 TRP A CA 1
ATOM 1715 C C . TRP A 1 212 ? -15.279 21.719 22.796 1.00 93.25 212 TRP A C 1
ATOM 1717 O O . TRP A 1 212 ? -14.850 21.123 21.816 1.00 93.25 212 TRP A O 1
ATOM 1727 N N . GLY A 1 213 ? -15.489 23.036 22.814 1.00 90.06 213 GLY A N 1
ATOM 1728 C CA . GLY A 1 213 ? -15.064 23.962 21.770 1.00 90.06 213 GLY A CA 1
ATOM 1729 C C . GLY A 1 213 ? -13.943 24.867 22.291 1.00 90.06 213 GLY A C 1
ATOM 1730 O O . GLY A 1 213 ? -14.181 25.659 23.210 1.00 90.06 213 GLY A O 1
ATOM 1731 N N . PRO A 1 214 ? -12.718 24.793 21.758 1.00 83.12 214 PRO A N 1
ATOM 1732 C CA . PRO A 1 214 ? -11.615 25.599 22.253 1.00 83.12 214 PRO A CA 1
ATOM 1733 C C . PRO A 1 214 ? -11.848 27.113 22.100 1.00 83.12 214 PRO A C 1
ATOM 1735 O O . PRO A 1 214 ? -12.645 27.563 21.273 1.00 83.12 214 PRO A O 1
ATOM 1738 N N . PRO A 1 215 ? -11.134 27.924 22.899 1.00 82.50 215 PRO A N 1
ATOM 1739 C CA . PRO A 1 215 ? -10.309 27.485 24.028 1.00 82.50 215 PRO A CA 1
ATOM 1740 C C . PRO A 1 215 ? -11.147 27.146 25.278 1.00 82.50 215 PRO A C 1
ATOM 1742 O O . PRO A 1 215 ? -10.782 26.258 26.053 1.00 82.50 215 PRO A O 1
ATOM 1745 N N . ASN A 1 216 ? -12.295 27.809 25.470 1.00 86.94 216 ASN A N 1
ATOM 1746 C CA . ASN A 1 216 ? -12.993 27.835 26.766 1.00 86.94 216 ASN A CA 1
ATOM 1747 C C . ASN A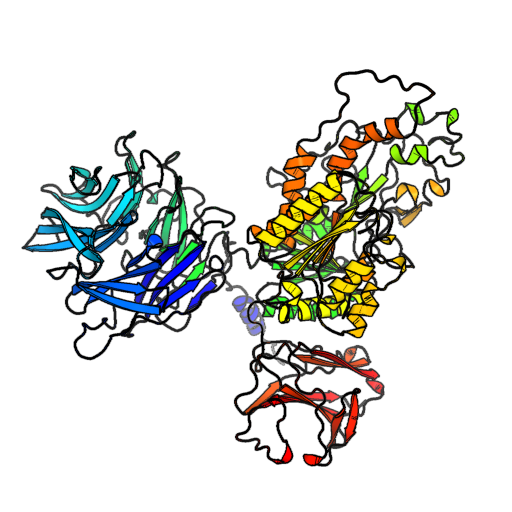 1 216 ? -14.461 27.397 26.722 1.00 86.94 216 ASN A C 1
ATOM 1749 O O . ASN A 1 216 ? -15.117 27.393 27.768 1.00 86.94 216 ASN A O 1
ATOM 1753 N N . ASN A 1 217 ? -14.986 27.062 25.543 1.00 91.25 217 ASN A N 1
ATOM 1754 C CA . ASN A 1 217 ? -16.405 26.812 25.363 1.00 91.25 217 ASN A CA 1
ATOM 1755 C C . ASN A 1 217 ? -16.771 25.346 25.644 1.00 91.25 217 ASN A C 1
ATOM 1757 O O . ASN A 1 217 ? -16.083 24.416 25.234 1.00 91.25 217 ASN A O 1
ATOM 1761 N N . LEU A 1 218 ? -17.889 25.136 26.331 1.00 95.12 218 LEU A N 1
ATOM 1762 C CA . LEU A 1 218 ? -18.560 23.843 26.444 1.00 95.12 218 LEU A CA 1
ATOM 1763 C C . LEU A 1 218 ? -19.974 24.002 25.918 1.00 95.12 218 LEU A C 1
ATOM 1765 O O . LEU A 1 218 ? -20.679 24.932 26.320 1.00 95.12 218 LEU A O 1
ATOM 1769 N N . TYR A 1 219 ? -20.377 23.075 25.063 1.00 95.88 219 TYR A N 1
ATOM 1770 C CA . TYR A 1 219 ? -21.698 23.040 24.460 1.00 95.88 219 TYR A CA 1
ATOM 1771 C C . TYR A 1 219 ? -22.414 21.776 24.917 1.00 95.88 219 TYR A C 1
ATOM 1773 O O . TYR A 1 219 ? -21.856 20.688 24.808 1.00 95.88 219 TYR A O 1
ATOM 1781 N N . VAL A 1 220 ? -23.633 21.915 25.439 1.00 97.00 220 VAL A N 1
ATOM 1782 C CA . VAL A 1 220 ? -24.484 20.783 25.824 1.00 97.00 220 VAL A CA 1
ATOM 1783 C C . VAL A 1 220 ? -25.837 20.913 25.158 1.00 97.00 220 VAL A C 1
ATOM 1785 O O . VAL A 1 220 ? -26.519 21.914 25.364 1.00 97.00 220 VAL A O 1
ATOM 1788 N N . ALA A 1 221 ? -26.239 19.899 24.402 1.00 95.06 221 ALA A N 1
ATOM 1789 C CA . ALA A 1 221 ? -27.534 19.863 23.739 1.00 95.06 221 ALA A CA 1
ATOM 1790 C C . ALA A 1 221 ? -28.451 18.815 24.383 1.00 95.06 221 ALA A C 1
ATOM 1792 O O . ALA A 1 221 ? -28.007 17.710 24.694 1.00 95.06 221 ALA A O 1
ATOM 1793 N N . TYR A 1 222 ? -29.724 19.158 24.596 1.00 93.62 222 TYR A N 1
ATOM 1794 C CA . TYR A 1 222 ? -30.750 18.238 25.106 1.00 93.62 222 TYR A CA 1
ATOM 1795 C C . TYR A 1 222 ? -32.154 18.632 24.621 1.00 93.62 222 TYR A C 1
ATOM 1797 O O . TYR A 1 222 ? -32.400 19.790 24.276 1.00 93.62 222 TYR A O 1
ATOM 1805 N N . SER A 1 223 ? -33.080 17.672 24.587 1.00 91.31 223 SER A N 1
ATOM 1806 C CA . SER A 1 223 ? -34.491 17.898 24.243 1.00 91.31 223 SER A CA 1
ATOM 1807 C C . SER A 1 223 ? -35.349 18.132 25.487 1.00 91.31 223 SER A C 1
ATOM 1809 O O . SER A 1 223 ? -35.181 17.461 26.507 1.00 91.31 223 SER A O 1
ATOM 1811 N N . GLY A 1 224 ? -36.306 19.055 25.397 1.00 91.12 224 GLY A N 1
ATOM 1812 C CA . GLY A 1 224 ? -37.281 19.317 26.456 1.00 91.12 224 GLY A CA 1
ATOM 1813 C C . GLY A 1 224 ? -38.646 19.732 25.914 1.00 91.12 224 GLY A C 1
ATOM 1814 O O . GLY A 1 224 ? -38.826 19.906 24.707 1.00 91.12 224 GLY A O 1
ATOM 1815 N N . HIS A 1 225 ? -39.606 19.880 26.823 1.00 89.38 225 HIS A N 1
ATOM 1816 C CA . HIS A 1 225 ? -40.976 20.276 26.519 1.00 89.38 225 HIS A CA 1
ATOM 1817 C C . HIS A 1 225 ? -41.247 21.710 26.979 1.00 89.38 225 HIS A C 1
ATOM 1819 O O . HIS A 1 225 ? -40.776 22.150 28.026 1.00 89.38 225 HIS A O 1
ATOM 1825 N N . THR A 1 226 ? -42.055 22.429 26.209 1.00 84.88 226 THR A N 1
ATOM 1826 C CA . THR A 1 226 ? -42.554 23.770 26.527 1.00 84.88 226 THR A CA 1
ATOM 1827 C C . THR A 1 226 ? -44.077 23.765 26.592 1.00 84.88 226 THR A C 1
ATOM 1829 O O . THR A 1 226 ? -44.729 22.791 26.233 1.00 84.88 226 THR A O 1
ATOM 1832 N N . ALA A 1 227 ? -44.685 24.888 26.980 1.00 81.06 227 ALA A N 1
ATOM 1833 C CA . ALA A 1 227 ? -46.142 25.020 26.990 1.00 81.06 227 ALA A CA 1
ATOM 1834 C C . ALA A 1 227 ? -46.810 24.834 25.609 1.00 81.06 227 ALA A C 1
ATOM 1836 O O . ALA A 1 227 ? -48.020 24.613 25.556 1.00 81.06 227 ALA A O 1
ATOM 1837 N N . THR A 1 228 ? -46.065 24.972 24.506 1.00 80.75 228 THR A N 1
ATOM 1838 C CA . THR A 1 228 ? -46.611 24.947 23.140 1.00 80.75 228 THR A CA 1
ATOM 1839 C C . THR A 1 228 ? -46.023 23.860 22.243 1.00 80.75 228 THR A C 1
ATOM 1841 O O . THR A 1 228 ? -46.486 23.735 21.116 1.00 80.75 228 THR A O 1
ATOM 1844 N N . GLY A 1 229 ? -45.077 23.047 22.722 1.00 85.44 229 GLY A N 1
ATOM 1845 C CA . GLY A 1 229 ? -44.443 22.000 21.916 1.00 85.44 229 GLY A CA 1
ATOM 1846 C C . GLY A 1 229 ? -43.067 21.588 22.432 1.00 85.44 229 GLY A C 1
ATOM 1847 O O . GLY A 1 229 ? -42.692 21.932 23.554 1.00 85.44 229 GLY A O 1
ATOM 1848 N N . SER A 1 230 ? -42.305 20.868 21.615 1.00 88.00 230 SER A N 1
ATOM 1849 C CA . SER A 1 230 ? -40.973 20.368 21.967 1.00 88.00 230 SER A CA 1
ATOM 1850 C C . SER A 1 230 ? -39.875 21.304 21.456 1.00 88.00 230 SER A C 1
ATOM 1852 O O . SER A 1 230 ? -40.035 21.990 20.441 1.00 88.00 230 SER A O 1
ATOM 1854 N N . ALA A 1 231 ? -38.741 21.327 22.159 1.00 89.75 231 ALA A N 1
ATOM 1855 C CA . ALA A 1 231 ? -37.607 22.169 21.803 1.00 89.75 231 ALA A CA 1
ATOM 1856 C C . ALA A 1 231 ? -36.251 21.481 22.004 1.00 89.75 231 ALA A C 1
ATOM 1858 O O . ALA A 1 231 ? -36.092 20.615 22.868 1.00 89.75 231 ALA A O 1
ATOM 1859 N N . ILE A 1 232 ? -35.261 21.924 21.222 1.00 92.50 232 ILE A N 1
ATOM 1860 C CA . ILE A 1 232 ? -33.842 21.660 21.486 1.00 92.50 232 ILE A CA 1
ATOM 1861 C C . ILE A 1 232 ? -33.258 22.825 22.280 1.00 92.50 232 ILE A C 1
ATOM 1863 O O . ILE A 1 232 ? -33.318 23.983 21.851 1.00 92.50 232 ILE A O 1
ATOM 1867 N N . TYR A 1 233 ? -32.653 22.499 23.417 1.00 93.31 233 TYR A N 1
ATOM 1868 C CA . TYR A 1 233 ? -31.927 23.431 24.265 1.00 93.31 233 TYR A CA 1
ATOM 1869 C C . TYR A 1 233 ? -30.426 23.264 24.093 1.00 93.31 233 TYR A C 1
ATOM 1871 O O . TYR A 1 233 ? -29.915 22.146 24.078 1.00 93.31 233 TYR A O 1
ATOM 1879 N N . LEU A 1 234 ? -29.728 24.394 24.026 1.00 94.69 234 LEU A N 1
ATOM 1880 C CA . LEU A 1 234 ? -28.277 24.480 24.057 1.00 94.69 234 LEU A CA 1
ATOM 1881 C C . LEU A 1 234 ? -27.847 25.190 25.338 1.00 94.69 234 LEU A C 1
ATOM 1883 O O . LEU A 1 234 ? -28.186 26.355 25.552 1.00 94.69 234 LEU A O 1
ATOM 1887 N N . LEU A 1 235 ? -27.076 24.508 26.177 1.00 96.31 235 LEU A N 1
ATOM 1888 C CA . LEU A 1 235 ? -26.309 25.149 27.234 1.00 96.31 235 LEU A CA 1
ATOM 1889 C C . LEU A 1 235 ? -24.923 25.489 26.700 1.00 96.31 235 LEU A C 1
ATOM 1891 O O . LEU A 1 235 ? -24.255 24.633 26.120 1.00 96.31 235 LEU A O 1
ATOM 1895 N N . LYS A 1 236 ? -24.480 26.721 26.942 1.00 94.75 236 LYS A N 1
ATOM 1896 C CA . LYS A 1 236 ? -23.121 27.173 26.650 1.00 94.75 236 LYS A CA 1
ATOM 1897 C C . LYS A 1 236 ? -22.458 27.671 27.927 1.00 94.75 236 LYS A C 1
ATOM 1899 O O . LYS A 1 236 ? -23.011 28.530 28.619 1.00 94.75 236 LYS A O 1
ATOM 1904 N N . SER A 1 237 ? -21.263 27.169 28.205 1.00 95.31 237 SER A N 1
ATOM 1905 C CA . SER A 1 237 ? -20.324 27.776 29.149 1.00 95.31 237 SER A CA 1
ATOM 1906 C C . SER A 1 237 ? -19.124 28.304 28.378 1.00 95.31 237 SER A C 1
ATOM 1908 O O . SER A 1 237 ? -18.655 27.616 27.482 1.00 95.31 237 SER A O 1
ATOM 1910 N N . SER A 1 238 ? -18.628 29.493 28.722 1.00 92.62 238 SER A N 1
ATOM 1911 C CA . SER A 1 238 ? -17.425 30.100 28.116 1.00 92.62 238 SER A CA 1
ATOM 1912 C C . SER A 1 238 ? -16.256 30.217 29.103 1.00 92.62 238 SER A C 1
ATOM 1914 O O . SER A 1 238 ? -15.278 30.913 28.844 1.00 92.62 238 SER A O 1
ATOM 1916 N N . ASP A 1 239 ? -16.372 29.564 30.259 1.00 92.06 239 ASP A N 1
ATOM 1917 C CA . ASP A 1 239 ? -15.440 29.630 31.388 1.00 92.06 239 ASP A CA 1
ATOM 1918 C C . ASP A 1 239 ? -15.258 28.251 32.052 1.00 92.06 239 ASP A C 1
ATOM 1920 O O . ASP A 1 239 ? -15.192 28.109 33.282 1.00 92.06 239 ASP A O 1
ATOM 1924 N N . TRP A 1 240 ? -15.182 27.213 31.210 1.00 88.56 240 TRP A N 1
ATOM 1925 C CA . TRP A 1 240 ? -14.892 25.828 31.604 1.00 88.56 240 TRP A CA 1
ATOM 1926 C C . TRP A 1 240 ? -15.900 25.232 32.605 1.00 88.56 240 TRP A C 1
ATOM 1928 O O . TRP A 1 240 ? -15.557 24.425 33.483 1.00 88.56 240 TRP A O 1
ATOM 1938 N N . GLY A 1 241 ? -17.164 25.624 32.464 1.00 91.44 241 GLY A N 1
ATOM 1939 C CA . GLY A 1 241 ? -18.292 25.132 33.247 1.00 91.44 241 GLY A CA 1
ATOM 1940 C C . GLY A 1 241 ? -18.535 25.891 34.548 1.00 91.44 241 GLY A C 1
ATOM 1941 O O . GLY A 1 241 ? -19.226 25.357 35.414 1.00 91.44 241 GLY A O 1
ATOM 1942 N N . SER A 1 242 ? -17.964 27.088 34.724 1.00 92.31 242 SER A N 1
ATOM 1943 C CA . SER A 1 242 ? -18.164 27.891 35.942 1.00 92.31 242 SER A CA 1
ATOM 1944 C C . SER A 1 242 ? -19.468 28.692 35.885 1.00 92.31 242 SER A C 1
ATOM 1946 O O . SER A 1 242 ? -20.172 28.812 36.888 1.00 92.31 242 SER A O 1
ATOM 1948 N N . THR A 1 243 ? -19.828 29.184 34.702 1.00 95.25 243 THR A N 1
ATOM 1949 C CA . THR A 1 243 ? -21.109 29.813 34.389 1.00 95.25 243 THR A CA 1
ATOM 1950 C C . THR A 1 243 ? -21.717 29.180 33.145 1.00 95.25 243 THR A C 1
ATOM 1952 O O . THR A 1 243 ? -21.016 28.687 32.261 1.00 95.25 243 THR A O 1
ATOM 1955 N N . TRP A 1 244 ? -23.047 29.169 33.095 1.00 96.25 244 TRP A N 1
ATOM 1956 C CA . TRP A 1 244 ? -23.813 28.529 32.034 1.00 96.25 244 TRP A CA 1
ATOM 1957 C C . TRP A 1 244 ? -24.934 29.446 31.574 1.00 96.25 244 TRP A C 1
ATOM 1959 O O . TRP A 1 244 ? -25.644 30.048 32.382 1.00 96.25 244 TRP A O 1
ATOM 1969 N N . THR A 1 245 ? -25.103 29.516 30.264 1.00 94.88 245 THR A N 1
ATOM 1970 C CA . THR A 1 245 ? -26.220 30.179 29.596 1.00 94.88 245 THR A CA 1
ATOM 1971 C C . THR A 1 245 ? -27.041 29.126 28.873 1.00 94.88 245 THR A C 1
ATOM 1973 O O . THR A 1 245 ? -26.479 28.153 28.383 1.00 94.88 245 THR A O 1
ATOM 1976 N N . GLN A 1 246 ? -28.360 29.298 28.828 1.00 93.75 246 GLN A N 1
ATOM 1977 C CA . GLN A 1 246 ? -29.258 28.416 28.089 1.00 93.75 246 GLN A CA 1
ATOM 1978 C C . GLN A 1 246 ? -29.902 29.191 26.951 1.00 93.75 246 GLN A C 1
ATOM 1980 O O . GLN A 1 246 ? -30.400 30.300 27.151 1.00 93.75 246 GLN A O 1
ATOM 1985 N N . GLN A 1 247 ? -29.936 28.567 25.783 1.00 91.56 247 GLN A N 1
ATOM 1986 C CA . GLN A 1 247 ? -30.623 29.058 24.607 1.00 91.56 247 GLN A CA 1
ATOM 1987 C C . GLN A 1 247 ? -31.598 27.994 24.098 1.00 91.56 247 GLN A C 1
ATOM 1989 O O . GLN A 1 247 ? -31.247 26.824 23.970 1.00 91.56 247 GLN A O 1
ATOM 1994 N N . GLU A 1 248 ? -32.826 28.407 23.798 1.00 91.50 248 GLU A N 1
ATOM 1995 C CA . GLU A 1 248 ? -33.765 27.615 23.001 1.00 91.50 248 GLU A CA 1
ATOM 1996 C C . GLU A 1 248 ? -33.398 27.799 21.522 1.00 91.50 248 GLU A C 1
ATOM 1998 O O . GLU A 1 248 ? -33.351 28.934 21.042 1.00 91.50 248 GLU A O 1
ATOM 2003 N N . LEU A 1 249 ? -33.067 26.711 20.821 1.00 86.25 249 LEU A N 1
ATOM 2004 C CA . LEU A 1 249 ? -32.679 26.765 19.409 1.00 86.25 249 LEU A CA 1
ATOM 2005 C C . LEU A 1 249 ? -33.924 26.717 18.516 1.00 86.25 249 LEU A C 1
ATOM 2007 O O . LEU A 1 249 ? -34.317 27.716 17.910 1.00 86.25 249 LEU A O 1
ATOM 2011 N N . LYS A 1 250 ? -34.585 25.557 18.467 1.00 78.19 250 LYS A N 1
ATOM 2012 C CA . LYS A 1 250 ? -35.751 25.315 17.614 1.00 78.19 250 LYS A CA 1
ATOM 2013 C C . LYS A 1 250 ? -36.932 24.833 18.442 1.00 78.19 250 LYS A C 1
ATOM 2015 O O . LYS A 1 250 ? -36.761 23.952 19.277 1.00 78.19 250 LYS A O 1
ATOM 2020 N N . HIS A 1 251 ? -38.104 25.391 18.151 1.00 81.06 251 HIS A N 1
ATOM 2021 C CA . HIS A 1 251 ? -39.380 25.098 18.796 1.00 81.06 251 HIS A CA 1
ATOM 2022 C C . HIS A 1 251 ? -40.436 24.836 17.727 1.00 81.06 251 HIS A C 1
ATOM 2024 O O . HIS A 1 251 ? -40.667 25.686 16.860 1.00 81.06 251 HIS A O 1
ATOM 2030 N N . ASP A 1 252 ? -41.094 23.684 17.809 1.00 78.88 252 ASP A N 1
ATOM 2031 C CA . ASP A 1 252 ? -42.343 23.421 17.099 1.00 78.88 252 ASP A CA 1
ATOM 2032 C C . ASP A 1 252 ? -43.203 22.374 17.833 1.00 78.88 252 ASP A C 1
ATOM 2034 O O . ASP A 1 252 ? -42.886 21.938 18.937 1.00 78.88 252 ASP A O 1
ATOM 2038 N N . ASN A 1 253 ? -44.344 22.021 17.241 1.00 79.62 253 ASN A N 1
ATOM 2039 C CA . ASN A 1 253 ? -45.303 21.090 17.838 1.00 79.62 253 ASN A CA 1
ATOM 2040 C C . ASN A 1 253 ? -44.903 19.616 17.649 1.00 79.62 253 ASN A C 1
ATOM 2042 O O . ASN A 1 253 ? -45.675 18.741 18.044 1.00 79.62 253 ASN A O 1
ATOM 2046 N N . TYR A 1 254 ? -43.767 19.339 17.001 1.00 78.69 254 TYR A N 1
ATOM 2047 C CA . TYR A 1 254 ? -43.289 17.986 16.760 1.00 78.69 254 TYR A CA 1
ATOM 2048 C C . TYR A 1 254 ? -42.207 17.633 17.779 1.00 78.69 254 TYR A C 1
ATOM 2050 O O . TYR A 1 254 ? -41.342 18.465 18.071 1.00 78.69 254 TYR A O 1
ATOM 2058 N N . PRO A 1 255 ? -42.227 16.403 18.309 1.00 78.62 255 PRO A N 1
ATOM 2059 C CA . PRO A 1 255 ? -41.177 15.941 19.194 1.00 78.62 255 PRO A CA 1
ATOM 2060 C C . PRO A 1 255 ? -39.777 16.083 18.591 1.00 78.62 255 PRO A C 1
ATOM 2062 O O . PRO A 1 255 ? -39.582 15.948 17.383 1.00 78.62 255 PRO A O 1
ATOM 2065 N N . LYS A 1 256 ? -38.798 16.363 19.453 1.00 82.31 256 LYS A N 1
ATOM 2066 C CA . LYS A 1 256 ? -37.383 16.461 19.083 1.00 82.31 256 LYS A CA 1
ATOM 2067 C C . LYS A 1 256 ? -36.591 15.385 19.796 1.00 82.31 256 LYS A C 1
ATOM 2069 O O . LYS A 1 256 ? -36.782 15.172 20.998 1.00 82.31 256 LYS A O 1
ATOM 2074 N N . TYR A 1 257 ? -35.702 14.744 19.053 1.00 81.62 257 TYR A N 1
ATOM 2075 C CA . TYR A 1 257 ? -35.044 13.524 19.477 1.00 81.62 257 TYR A CA 1
ATOM 2076 C C . TYR A 1 257 ? -33.523 13.663 19.427 1.00 81.62 257 TYR A C 1
ATOM 2078 O O . TYR A 1 257 ? -32.946 14.151 18.458 1.00 81.62 257 TYR A O 1
ATOM 2086 N N . ASP A 1 258 ? -32.911 13.236 20.526 1.00 80.56 258 ASP A N 1
ATOM 2087 C CA . ASP A 1 258 ? -31.516 12.813 20.649 1.00 80.56 258 ASP A CA 1
ATOM 2088 C C . ASP A 1 258 ? -30.470 13.746 20.036 1.00 80.56 258 ASP A C 1
ATOM 2090 O O . ASP A 1 258 ? -29.693 13.337 19.170 1.00 80.56 258 ASP A O 1
ATOM 2094 N N . PRO A 1 259 ? -30.415 15.006 20.505 1.00 89.06 259 PRO A N 1
ATOM 2095 C CA . PRO A 1 259 ? -29.474 15.963 19.967 1.00 89.06 259 PRO A CA 1
ATOM 2096 C C . PRO A 1 259 ? -28.024 15.542 20.221 1.00 89.06 259 PRO A C 1
ATOM 2098 O O . PRO A 1 259 ? -27.653 15.099 21.311 1.00 89.06 259 PRO A O 1
ATOM 2101 N N . ARG A 1 260 ? -27.199 15.769 19.207 1.00 89.81 260 ARG A N 1
ATOM 2102 C CA . ARG A 1 260 ? -25.752 15.592 19.173 1.00 89.81 260 ARG A CA 1
ATOM 2103 C C . ARG A 1 260 ? -25.076 16.934 19.043 1.00 89.81 260 ARG A C 1
ATOM 2105 O O . ARG A 1 260 ? -25.580 17.789 18.320 1.00 89.81 260 ARG A O 1
ATOM 2112 N N . VAL A 1 261 ? -23.928 17.102 19.687 1.00 93.81 261 VAL A N 1
ATOM 2113 C CA . VAL A 1 261 ? -23.121 18.305 19.513 1.00 93.81 261 VAL A CA 1
ATOM 2114 C C . VAL A 1 261 ? -21.665 17.960 19.232 1.00 93.81 261 VAL A C 1
ATOM 2116 O O . VAL A 1 261 ? -21.082 17.124 19.912 1.00 93.81 261 VAL A O 1
ATOM 2119 N N . ALA A 1 262 ? -21.081 18.634 18.245 1.00 94.44 262 ALA A N 1
ATOM 2120 C CA . ALA A 1 262 ? -19.641 18.668 18.007 1.00 94.44 262 ALA A CA 1
ATOM 2121 C C . ALA A 1 262 ? -19.205 20.116 17.778 1.00 94.44 262 ALA A C 1
ATOM 2123 O O . ALA A 1 262 ? -19.996 20.946 17.325 1.00 94.44 262 ALA A O 1
ATOM 2124 N N . ALA A 1 263 ? -17.956 20.431 18.109 1.00 93.88 263 ALA A N 1
ATOM 2125 C CA . ALA A 1 263 ? -17.417 21.776 17.985 1.00 93.88 263 ALA A CA 1
ATOM 2126 C C . ALA A 1 263 ? -16.052 21.741 17.296 1.00 93.88 263 ALA A C 1
ATOM 2128 O O . ALA A 1 263 ? -15.243 20.856 17.565 1.00 93.88 263 ALA A O 1
ATOM 2129 N N . ALA A 1 264 ? -15.812 22.690 16.392 1.00 89.94 264 ALA A N 1
ATOM 2130 C CA . ALA A 1 264 ? -14.560 22.767 15.651 1.00 89.94 264 ALA A CA 1
ATOM 2131 C C . ALA A 1 264 ? -13.406 23.083 16.604 1.00 89.94 264 ALA A C 1
ATOM 2133 O O . ALA A 1 264 ? -13.534 23.917 17.499 1.00 89.94 264 ALA A O 1
ATOM 2134 N N . ASN A 1 265 ? -12.254 22.465 16.398 1.00 87.94 265 ASN A N 1
ATOM 2135 C CA . ASN A 1 265 ? -11.084 22.633 17.245 1.00 87.94 265 ASN A CA 1
ATOM 2136 C C . ASN A 1 265 ? -10.231 23.832 16.801 1.00 87.94 265 ASN A C 1
ATOM 2138 O O . ASN A 1 265 ? -9.067 23.682 16.443 1.00 87.94 265 ASN A O 1
ATOM 2142 N N . VAL A 1 266 ? -10.825 25.025 16.765 1.00 86.50 266 VAL A N 1
ATOM 2143 C CA . VAL A 1 266 ? -10.187 26.287 16.345 1.00 86.50 266 VAL A CA 1
ATOM 2144 C C . VAL A 1 266 ? -10.538 27.424 17.301 1.00 86.50 266 VAL A C 1
ATOM 2146 O O . VAL A 1 266 ? -11.489 27.320 18.080 1.00 86.50 266 VAL A O 1
ATOM 2149 N N . ASP A 1 267 ? -9.801 28.534 17.222 1.00 85.00 267 ASP A N 1
ATOM 2150 C CA . ASP A 1 267 ? -10.197 29.785 17.872 1.00 85.00 267 ASP A CA 1
ATOM 2151 C C . ASP A 1 267 ? -11.596 30.226 17.411 1.00 85.00 267 ASP A C 1
ATOM 2153 O O . ASP A 1 267 ? -11.938 30.155 16.230 1.00 85.00 267 ASP A O 1
ATOM 2157 N N . ASN A 1 268 ? -12.407 30.730 18.347 1.00 83.75 268 ASN A N 1
ATOM 2158 C CA . ASN A 1 268 ? -13.822 31.053 18.115 1.00 83.75 268 ASN A CA 1
ATOM 2159 C C . ASN A 1 268 ? -14.620 29.851 17.578 1.00 83.75 268 ASN A C 1
ATOM 2161 O O . ASN A 1 268 ? -15.408 29.986 16.638 1.00 83.75 268 ASN A O 1
ATOM 2165 N N . SER A 1 269 ? -14.390 28.684 18.182 1.00 88.19 269 SER A N 1
ATOM 2166 C CA . SER A 1 269 ? -15.018 27.405 17.853 1.00 88.19 269 SER A CA 1
ATOM 2167 C C . SER A 1 269 ? -16.532 27.512 17.620 1.00 88.19 269 SER A C 1
ATOM 2169 O O . SER A 1 269 ? -17.306 27.836 18.534 1.00 88.19 269 SER A O 1
ATOM 2171 N N . GLY A 1 270 ? -16.947 27.229 16.384 1.00 91.75 270 GLY A N 1
ATOM 2172 C CA . GLY A 1 270 ? -18.334 26.981 16.014 1.00 91.75 270 GLY A CA 1
ATOM 2173 C C . GLY A 1 270 ? -18.783 25.581 16.432 1.00 91.75 270 GLY A C 1
ATOM 2174 O O . GLY A 1 270 ? -17.972 24.658 16.505 1.00 91.75 270 GLY A O 1
ATOM 2175 N N . ALA A 1 271 ? -20.076 25.429 16.707 1.00 93.56 271 ALA A N 1
ATOM 2176 C CA . ALA A 1 271 ? -20.693 24.178 17.120 1.00 93.56 271 ALA A CA 1
ATOM 2177 C C . ALA A 1 271 ? -21.848 23.788 16.193 1.00 93.56 271 ALA A C 1
ATOM 2179 O O . ALA A 1 271 ? -22.648 24.631 15.778 1.00 93.56 271 ALA A O 1
ATOM 2180 N N . TRP A 1 272 ? -21.946 22.491 15.922 1.00 93.88 272 TRP A N 1
ATOM 2181 C CA . TRP A 1 272 ? -23.003 21.859 15.145 1.00 93.88 272 TRP A CA 1
ATOM 2182 C C . TRP A 1 272 ? -23.866 21.046 16.090 1.00 93.88 272 TRP A C 1
ATOM 2184 O O . TRP A 1 272 ? -23.360 20.188 16.809 1.00 93.88 272 TRP A O 1
ATOM 2194 N N . ILE A 1 273 ? -25.163 21.342 16.099 1.00 93.12 273 ILE A N 1
ATOM 2195 C CA . ILE A 1 273 ? -26.167 20.649 16.892 1.00 93.12 273 ILE A CA 1
ATOM 2196 C C . ILE A 1 273 ? -27.084 19.915 15.927 1.00 93.12 273 ILE A C 1
ATOM 2198 O O . ILE A 1 273 ? -27.834 20.550 15.185 1.00 93.12 273 ILE A O 1
ATOM 2202 N N . LEU A 1 274 ? -27.028 18.590 15.950 1.00 88.88 274 LEU A N 1
ATOM 2203 C CA . LEU A 1 274 ? -27.770 17.729 15.041 1.00 88.88 274 LEU A CA 1
ATOM 2204 C C . LEU A 1 274 ? -28.827 16.936 15.803 1.00 88.88 274 LEU A C 1
ATOM 2206 O O . LEU A 1 274 ? -28.538 16.451 16.890 1.00 88.88 274 LEU A O 1
ATOM 2210 N N . TYR A 1 275 ? -30.050 16.839 15.289 1.00 85.50 275 TYR A N 1
ATOM 2211 C CA . TYR A 1 275 ? -31.152 16.179 15.991 1.00 85.50 275 TYR A CA 1
ATOM 2212 C C . TYR A 1 275 ? -32.178 15.579 15.033 1.00 85.50 275 TYR A C 1
ATOM 2214 O O . TYR A 1 275 ? -32.397 16.073 13.923 1.00 85.50 275 TYR A O 1
ATOM 2222 N N . ASN A 1 276 ? -32.841 14.534 15.518 1.00 80.88 276 ASN A N 1
ATOM 2223 C CA . ASN A 1 276 ? -33.901 13.833 14.815 1.00 80.88 276 ASN A CA 1
ATOM 2224 C C . ASN A 1 276 ? -35.251 14.539 15.030 1.00 80.88 276 ASN A C 1
ATOM 2226 O O . ASN A 1 276 ? -35.551 15.041 16.123 1.00 80.88 276 ASN A O 1
ATOM 2230 N N . VAL A 1 277 ? -36.079 14.565 13.985 1.00 76.62 277 VAL A N 1
ATOM 2231 C CA . VAL A 1 277 ? -37.416 15.188 13.991 1.00 76.62 277 VAL A CA 1
ATOM 2232 C C . VAL A 1 277 ? -38.559 14.232 13.637 1.00 76.62 277 VAL A C 1
ATOM 2234 O O . VAL A 1 277 ? -39.702 14.531 13.977 1.00 76.62 277 VAL A O 1
ATOM 2237 N N . ASP A 1 278 ? -38.262 13.085 13.026 1.00 70.38 278 ASP A N 1
ATOM 2238 C CA . ASP A 1 278 ? -39.173 11.945 12.878 1.00 70.38 278 ASP A CA 1
ATOM 2239 C C . ASP A 1 278 ? -38.398 10.644 13.182 1.00 70.38 278 ASP A C 1
ATOM 2241 O O . ASP A 1 278 ? -37.171 10.597 13.074 1.00 70.38 278 ASP A O 1
ATOM 2245 N N . ARG A 1 279 ? -39.112 9.611 13.640 1.00 64.75 279 ARG A N 1
ATOM 2246 C CA . ARG A 1 279 ? -38.603 8.270 13.977 1.00 64.75 279 ARG A CA 1
ATOM 2247 C C . ARG A 1 279 ? -39.444 7.229 13.227 1.00 64.75 279 ARG A C 1
ATOM 2249 O O . ARG A 1 279 ? -40.266 6.552 13.852 1.00 64.75 279 ARG A O 1
ATOM 2256 N N . GLY A 1 280 ? -39.302 7.132 11.904 1.00 56.47 280 GLY A N 1
ATOM 2257 C CA . GLY A 1 280 ? -40.038 6.138 11.106 1.00 56.47 280 GLY A CA 1
ATOM 2258 C C . GLY A 1 280 ? -41.144 6.684 10.190 1.00 56.47 280 GLY A C 1
ATOM 2259 O O . GLY A 1 280 ? -42.181 6.029 10.041 1.00 56.47 280 GLY A O 1
ATOM 2260 N N . GLY A 1 281 ? -40.983 7.892 9.635 1.00 53.28 281 GLY A N 1
ATOM 2261 C CA . GLY A 1 281 ? -41.700 8.353 8.435 1.00 53.28 281 GLY A CA 1
ATOM 2262 C C . GLY A 1 281 ? -43.213 8.619 8.521 1.00 53.28 281 GLY A C 1
ATOM 2263 O O . GLY A 1 281 ? -43.900 8.555 7.496 1.00 53.28 281 GLY A O 1
ATOM 2264 N N . ALA A 1 282 ? -43.785 8.918 9.693 1.00 51.44 282 ALA A N 1
ATOM 2265 C CA . ALA A 1 282 ? -45.244 9.073 9.824 1.00 51.44 282 ALA A CA 1
ATOM 2266 C C . ALA A 1 282 ? -45.731 10.242 10.693 1.00 51.44 282 ALA A C 1
ATOM 2268 O O . ALA A 1 282 ? -46.950 10.430 10.800 1.00 51.44 282 ALA A O 1
ATOM 2269 N N . GLN A 1 283 ? -44.850 11.033 11.316 1.00 53.19 283 GLN A N 1
ATOM 2270 C CA . GLN A 1 283 ? -45.288 12.047 12.287 1.00 53.19 283 GLN A CA 1
ATOM 2271 C C . GLN A 1 283 ? -45.305 13.477 11.745 1.00 53.19 283 GLN A C 1
ATOM 2273 O O . GLN A 1 283 ? -46.081 14.297 12.246 1.00 53.19 283 GLN A O 1
ATOM 2278 N N . VAL A 1 284 ? -44.549 13.778 10.683 1.00 56.47 284 VAL A N 1
ATOM 2279 C CA . VAL A 1 284 ? -44.504 15.119 10.080 1.00 56.47 284 VAL A CA 1
ATOM 2280 C C . VAL A 1 284 ? -44.999 15.076 8.622 1.00 56.47 284 VAL A C 1
ATOM 2282 O O . VAL A 1 284 ? -44.575 14.225 7.849 1.00 56.47 284 VAL A O 1
ATOM 2285 N N . PRO A 1 285 ? -45.851 16.017 8.153 1.00 53.06 285 PRO A N 1
ATOM 2286 C CA . PRO A 1 285 ? -46.259 16.109 6.739 1.00 53.06 285 PRO A CA 1
ATOM 2287 C C . PRO A 1 285 ? -45.112 16.383 5.744 1.00 53.06 285 PRO A C 1
ATOM 2289 O O . PRO A 1 285 ? -45.355 16.521 4.545 1.00 53.06 285 PRO A O 1
ATOM 2292 N N . ARG A 1 286 ? -43.882 16.549 6.240 1.00 55.38 286 ARG A N 1
ATOM 2293 C CA . ARG A 1 286 ? -42.653 16.781 5.484 1.00 55.38 286 ARG A CA 1
ATOM 2294 C C . ARG A 1 286 ? -41.751 15.570 5.723 1.00 55.38 286 ARG A C 1
ATOM 2296 O O . ARG A 1 286 ? -41.544 15.236 6.879 1.00 55.38 286 ARG A O 1
ATOM 2303 N N . ARG A 1 287 ? -41.217 14.965 4.657 1.00 60.50 287 ARG A N 1
ATOM 2304 C CA . ARG A 1 287 ? -40.154 13.943 4.715 1.00 60.50 287 ARG A CA 1
ATOM 2305 C C . ARG A 1 287 ? -38.842 14.593 5.174 1.00 60.50 287 ARG A C 1
ATOM 2307 O O . ARG A 1 287 ? -37.990 14.913 4.349 1.00 60.50 287 ARG A O 1
ATOM 2314 N N . ILE A 1 288 ? -38.773 14.975 6.444 1.00 66.56 288 ILE A N 1
ATOM 2315 C CA . ILE A 1 288 ? -37.568 15.526 7.056 1.00 66.56 288 ILE A CA 1
ATOM 2316 C C . ILE A 1 288 ? -37.319 14.727 8.315 1.00 66.56 288 ILE A C 1
ATOM 2318 O O . ILE A 1 288 ? -38.130 14.828 9.229 1.00 66.56 288 ILE A O 1
ATOM 2322 N N . ASP A 1 289 ? -36.205 13.999 8.354 1.00 72.44 289 ASP A N 1
ATOM 2323 C CA . ASP A 1 289 ? -35.836 13.153 9.492 1.00 72.44 289 ASP A CA 1
ATOM 2324 C C . ASP A 1 289 ? -34.732 13.786 10.337 1.00 72.44 289 ASP A C 1
ATOM 2326 O O . ASP A 1 289 ? -34.782 13.717 11.566 1.00 72.44 289 ASP A O 1
ATOM 2330 N N . LEU A 1 290 ? -33.785 14.487 9.697 1.00 79.69 290 LEU A N 1
ATOM 2331 C CA . LEU A 1 290 ? -32.616 15.087 10.344 1.00 79.69 290 LEU A CA 1
ATOM 2332 C C . LEU A 1 290 ? -32.537 16.598 10.125 1.00 79.69 290 LEU A C 1
ATOM 2334 O O . LEU A 1 290 ? -32.594 17.093 8.994 1.00 79.69 290 LEU A O 1
ATOM 2338 N N . GLN A 1 291 ? -32.325 17.330 11.217 1.00 84.00 291 GLN A N 1
ATOM 2339 C CA . GLN A 1 291 ? -32.100 18.772 11.205 1.00 84.00 291 GLN A CA 1
ATOM 2340 C C . GLN A 1 291 ? -30.810 19.146 11.922 1.00 84.00 291 GLN A C 1
ATOM 2342 O O . GLN A 1 291 ? -30.413 18.530 12.911 1.00 84.00 291 GLN A O 1
ATOM 2347 N N . MET A 1 292 ? -30.195 20.222 11.440 1.00 88.06 292 MET A N 1
ATOM 2348 C CA . MET A 1 292 ? -28.957 20.771 11.969 1.00 88.06 292 MET A CA 1
ATOM 2349 C C . MET A 1 292 ? -29.117 22.239 12.333 1.00 88.06 292 MET A C 1
ATOM 2351 O O . MET A 1 292 ? -29.755 23.010 11.615 1.00 88.06 292 MET A O 1
ATOM 2355 N N . CYS A 1 293 ? -28.484 22.633 13.431 1.00 91.69 293 CYS A N 1
ATOM 2356 C CA . CYS A 1 293 ? -28.246 24.015 13.800 1.00 91.69 293 CYS A CA 1
ATOM 2357 C C . CYS A 1 293 ? -26.742 24.258 13.934 1.00 91.69 293 CYS A C 1
ATOM 2359 O O . CYS A 1 293 ? -26.086 23.614 14.748 1.00 91.69 293 CYS A O 1
ATOM 2361 N N . TYR A 1 294 ? -26.213 25.226 13.193 1.00 92.88 294 TYR A N 1
ATOM 2362 C CA . TYR A 1 294 ? -24.866 25.749 13.392 1.00 92.88 294 TYR A CA 1
ATOM 2363 C C . TYR A 1 294 ? -24.905 27.027 14.235 1.00 92.88 294 TYR A C 1
ATOM 2365 O O . TYR A 1 294 ? -25.768 27.886 14.027 1.00 92.88 294 TYR A O 1
ATOM 2373 N N . ILE A 1 295 ? -23.970 27.168 15.173 1.00 91.94 295 ILE A N 1
ATOM 2374 C CA . ILE A 1 295 ? -23.807 28.362 16.006 1.00 91.94 295 ILE A CA 1
ATOM 2375 C C . ILE A 1 295 ? -22.326 28.703 16.175 1.00 91.94 295 ILE A C 1
ATOM 2377 O O . ILE A 1 295 ? -21.492 27.823 16.362 1.00 91.94 295 ILE A O 1
ATOM 2381 N N . SER A 1 296 ? -21.987 29.990 16.172 1.00 88.25 296 SER A N 1
ATOM 2382 C CA . SER A 1 296 ? -20.658 30.466 16.565 1.00 88.25 296 SER A CA 1
ATOM 2383 C C . SER A 1 296 ? -20.759 31.826 17.250 1.00 88.25 296 SER A C 1
ATOM 2385 O O . SER A 1 296 ? -21.837 32.403 17.365 1.00 88.25 296 SER A O 1
ATOM 2387 N N . GLU A 1 297 ? -19.639 32.367 17.728 1.00 79.50 297 GLU A N 1
ATOM 2388 C CA . GLU A 1 297 ? -19.623 33.724 18.297 1.00 79.50 297 GLU A CA 1
ATOM 2389 C C . GLU A 1 297 ? -19.835 34.815 17.239 1.00 79.50 297 GLU A C 1
ATOM 2391 O O . GLU A 1 297 ? -20.221 35.934 17.573 1.00 79.50 297 GLU A O 1
ATOM 2396 N N . GLN A 1 298 ? -19.609 34.487 15.966 1.00 75.25 298 GLN A N 1
ATOM 2397 C CA . GLN A 1 298 ? -19.716 35.419 14.845 1.00 75.25 298 GLN A CA 1
ATOM 2398 C C . GLN A 1 298 ? -21.078 35.355 14.142 1.00 75.25 298 GLN A C 1
ATOM 2400 O O . GLN A 1 298 ? -21.510 36.355 13.567 1.00 75.25 298 GLN A O 1
ATOM 2405 N N . TYR A 1 299 ? -21.769 34.212 14.198 1.00 73.69 299 TYR A N 1
ATOM 2406 C CA . TYR A 1 299 ? -23.005 33.972 13.454 1.00 73.69 299 TYR A CA 1
ATOM 2407 C C . TYR A 1 299 ? -24.169 33.595 14.375 1.00 73.69 299 TYR A C 1
ATOM 2409 O O . TYR A 1 299 ? -24.031 32.798 15.301 1.00 73.69 299 TYR A O 1
ATOM 2417 N N . LEU A 1 300 ? -25.351 34.150 14.086 1.00 80.44 300 LEU A N 1
ATOM 2418 C CA . LEU A 1 300 ? -26.603 33.717 14.712 1.00 80.44 300 LEU A CA 1
ATOM 2419 C C . LEU A 1 300 ? -26.914 32.250 14.346 1.00 80.44 300 LEU A C 1
ATOM 2421 O O . LEU A 1 300 ? -26.481 31.792 13.283 1.00 80.44 300 LEU A O 1
ATOM 2425 N N . PRO A 1 301 ? -27.704 31.532 15.176 1.00 87.38 301 PRO A N 1
ATOM 2426 C CA . PRO A 1 301 ? -28.118 30.162 14.886 1.00 87.38 301 PRO A CA 1
ATOM 2427 C C . PRO A 1 301 ? -28.678 30.018 13.471 1.00 87.38 301 PRO A C 1
ATOM 2429 O O . PRO A 1 301 ? -29.643 30.696 13.104 1.00 87.38 301 PRO A O 1
ATOM 2432 N N . SER A 1 302 ? -28.060 29.137 12.692 1.00 89.19 302 SER A N 1
ATOM 2433 C CA . SER A 1 302 ? -28.387 28.895 11.287 1.00 89.19 302 SER A CA 1
ATOM 2434 C C . SER A 1 302 ? -28.840 27.450 11.109 1.00 89.19 302 SER A C 1
ATOM 2436 O O . SER A 1 302 ? -28.204 26.542 11.636 1.00 89.19 302 SER A O 1
ATOM 2438 N N . TYR A 1 303 ? -29.952 27.241 10.401 1.00 86.94 303 TYR A N 1
ATOM 2439 C CA . TYR A 1 303 ? -30.634 25.946 10.322 1.00 86.94 303 TYR A CA 1
ATOM 2440 C C . TYR A 1 303 ? -30.580 25.364 8.912 1.00 86.94 303 TYR A C 1
ATOM 2442 O O . TYR A 1 303 ? -30.877 26.080 7.957 1.00 86.94 303 TYR A O 1
ATOM 2450 N N . THR A 1 304 ? -30.298 24.065 8.821 1.00 83.56 304 THR A N 1
ATOM 2451 C CA . THR A 1 304 ? -30.320 23.274 7.581 1.00 83.56 304 THR A CA 1
ATOM 2452 C C . THR A 1 304 ? -31.107 21.982 7.813 1.00 83.56 304 THR A C 1
ATOM 2454 O O . THR A 1 304 ? -30.957 21.335 8.853 1.00 83.56 304 THR A O 1
ATOM 2457 N N . ASP A 1 305 ? -31.940 21.611 6.839 1.00 79.62 305 ASP A N 1
ATOM 2458 C CA . ASP A 1 305 ? -32.577 20.293 6.775 1.00 79.62 305 ASP A CA 1
ATOM 2459 C C . ASP A 1 305 ? -31.604 19.342 6.066 1.00 79.62 305 ASP A C 1
ATOM 2461 O O . ASP A 1 305 ? -31.414 19.446 4.854 1.00 79.62 305 ASP A O 1
ATOM 2465 N N . ILE A 1 306 ? -30.967 18.438 6.813 1.00 73.50 306 ILE A N 1
ATOM 2466 C CA . ILE A 1 306 ? -29.957 17.533 6.245 1.00 73.50 306 ILE A CA 1
ATOM 2467 C C . ILE A 1 306 ? -30.614 16.504 5.317 1.00 73.50 306 ILE A C 1
ATOM 2469 O O . ILE A 1 306 ? -30.065 16.177 4.271 1.00 73.50 306 ILE A O 1
ATOM 2473 N N . SER A 1 307 ? -31.835 16.070 5.634 1.00 66.00 307 SER A N 1
ATOM 2474 C CA . SER A 1 307 ? -32.594 15.089 4.845 1.00 66.00 307 SER A CA 1
ATOM 2475 C C . SER A 1 307 ? -32.935 15.521 3.406 1.00 66.00 307 SER A C 1
ATOM 2477 O O . SER A 1 307 ? -33.517 14.748 2.652 1.00 66.00 307 SER A O 1
ATOM 2479 N N . GLN A 1 308 ? -32.642 16.767 3.012 1.00 58.78 308 GLN A N 1
ATOM 2480 C CA . GLN A 1 308 ? -32.813 17.239 1.632 1.00 58.78 308 GLN A CA 1
ATOM 2481 C C . GLN A 1 308 ? -31.631 16.865 0.720 1.00 58.78 308 GLN A C 1
ATOM 2483 O O . GLN A 1 308 ? -31.715 17.059 -0.495 1.00 58.78 308 GLN A O 1
ATOM 2488 N N . HIS A 1 309 ? -30.542 16.333 1.277 1.00 55.44 309 HIS A N 1
ATOM 2489 C CA . HIS A 1 309 ? -29.463 15.707 0.517 1.00 55.44 309 HIS A CA 1
ATOM 2490 C C . HIS A 1 309 ? -29.839 14.251 0.192 1.00 55.44 309 HIS A C 1
ATOM 2492 O O . HIS A 1 309 ? -30.509 13.588 0.981 1.00 55.44 309 HIS A O 1
ATOM 2498 N N . VAL A 1 310 ? -29.490 13.777 -1.012 1.00 51.50 310 VAL A N 1
ATOM 2499 C CA . VAL A 1 310 ? -29.892 12.443 -1.497 1.00 51.50 310 VAL A CA 1
ATOM 2500 C C . VAL A 1 310 ? -29.394 11.375 -0.508 1.00 51.50 310 VAL A C 1
ATOM 2502 O O . VAL A 1 310 ? -28.233 11.427 -0.118 1.00 51.50 310 VAL A O 1
ATOM 2505 N N . TYR A 1 311 ? -30.260 10.424 -0.136 1.00 55.38 311 TYR A N 1
ATOM 2506 C CA . TYR A 1 311 ? -29.956 9.252 0.707 1.00 55.38 311 TYR A CA 1
ATOM 2507 C C . TYR A 1 311 ? -29.826 9.468 2.228 1.00 55.38 311 TYR A C 1
ATOM 2509 O O . TYR A 1 311 ? -29.127 8.713 2.891 1.00 55.38 311 TYR A O 1
ATOM 2517 N N . ILE A 1 312 ? -30.520 10.441 2.827 1.00 56.47 312 ILE A N 1
ATOM 2518 C CA . ILE A 1 312 ? -30.522 10.628 4.291 1.00 56.47 312 ILE A CA 1
ATOM 2519 C C . ILE A 1 312 ? -31.907 10.316 4.867 1.00 56.47 312 ILE A C 1
ATOM 2521 O O . ILE A 1 312 ? -32.818 11.126 4.710 1.00 56.47 312 ILE A O 1
ATOM 2525 N N . ASP A 1 313 ? -32.050 9.167 5.537 1.00 59.59 313 ASP A N 1
ATOM 2526 C CA . ASP A 1 313 ? -33.349 8.646 5.994 1.00 59.59 313 ASP A CA 1
ATOM 2527 C C . ASP A 1 313 ? -33.227 8.049 7.416 1.00 59.59 313 ASP A C 1
ATOM 2529 O O . ASP A 1 313 ? -32.757 6.944 7.626 1.00 59.59 313 ASP A O 1
ATOM 2533 N N . GLU A 1 314 ? -33.644 8.812 8.426 1.00 57.97 314 GLU A N 1
ATOM 2534 C CA . GLU A 1 314 ? -33.973 8.362 9.795 1.00 57.97 314 GLU A CA 1
ATOM 2535 C C . GLU A 1 314 ? -32.914 8.339 10.930 1.00 57.97 314 GLU A C 1
ATOM 2537 O O . GLU A 1 314 ? -33.328 8.626 12.054 1.00 57.97 314 GLU A O 1
ATOM 2542 N N . TYR A 1 315 ? -31.595 8.093 10.769 1.00 66.38 315 TYR A N 1
ATOM 2543 C CA . TYR A 1 315 ? -30.716 7.901 11.964 1.00 66.38 315 TYR A CA 1
ATOM 2544 C C . TYR A 1 315 ? -29.325 8.566 11.934 1.00 66.38 315 TYR A C 1
ATOM 2546 O O . TYR A 1 315 ? -28.409 8.103 11.251 1.00 66.38 315 TYR A O 1
ATOM 2554 N N . ILE A 1 316 ? -29.111 9.580 12.790 1.00 63.81 316 ILE A N 1
ATOM 2555 C CA . ILE A 1 316 ? -27.759 10.072 13.128 1.00 63.81 316 ILE A CA 1
ATOM 2556 C C . ILE A 1 316 ? -27.083 9.061 14.044 1.00 63.81 316 ILE A C 1
ATOM 2558 O O . ILE A 1 316 ? -27.566 8.790 15.150 1.00 63.81 316 ILE A O 1
ATOM 2562 N N . ALA A 1 317 ? -25.914 8.584 13.638 1.00 73.00 317 ALA A N 1
ATOM 2563 C CA . ALA A 1 317 ? -25.134 7.671 14.453 1.00 73.00 317 ALA A CA 1
ATOM 2564 C C . ALA A 1 317 ? -24.064 8.393 15.282 1.00 73.00 317 ALA A C 1
ATOM 2566 O O . ALA A 1 317 ? -24.000 8.200 16.503 1.00 73.00 317 ALA A O 1
ATOM 2567 N N . ASP A 1 318 ? -23.277 9.274 14.654 1.00 87.94 318 ASP A N 1
ATOM 2568 C CA . ASP A 1 318 ? -22.220 10.021 15.339 1.00 87.94 318 ASP A CA 1
ATOM 2569 C C . ASP A 1 318 ? -21.853 11.332 14.622 1.00 87.94 318 ASP A C 1
ATOM 2571 O O . ASP A 1 318 ? -21.992 11.457 13.404 1.00 87.94 318 ASP A O 1
ATOM 2575 N N . ILE A 1 319 ? -21.367 12.307 15.394 1.00 89.88 319 ILE A N 1
ATOM 2576 C CA . ILE A 1 319 ? -20.762 13.547 14.895 1.00 89.88 319 ILE A CA 1
ATOM 2577 C C . ILE A 1 319 ? -19.546 13.855 15.761 1.00 89.88 319 ILE A C 1
ATOM 2579 O O . ILE A 1 319 ? -19.634 13.875 16.990 1.00 89.88 319 ILE A O 1
ATOM 2583 N N . LYS A 1 320 ? -18.391 14.067 15.134 1.00 89.94 320 LYS A N 1
ATOM 2584 C CA . LYS A 1 320 ? -17.124 14.167 15.860 1.00 89.94 320 LYS A CA 1
ATOM 2585 C C . LYS A 1 320 ? -16.194 15.170 15.198 1.00 89.94 320 LYS A C 1
ATOM 2587 O O . LYS A 1 320 ? -16.305 15.452 14.009 1.00 89.94 320 LYS A O 1
ATOM 2592 N N . TYR A 1 321 ? -15.292 15.716 16.002 1.00 86.50 321 TYR A N 1
ATOM 2593 C CA . TYR A 1 321 ? -14.250 16.634 15.566 1.00 86.50 321 TYR A CA 1
ATOM 2594 C C . TYR A 1 321 ? -12.874 15.992 15.734 1.00 86.50 321 TYR A C 1
ATOM 2596 O O . TYR A 1 321 ? -12.691 15.072 16.539 1.00 86.50 321 TYR A O 1
ATOM 2604 N N . TYR A 1 322 ? -11.893 16.528 15.015 1.00 81.00 322 TYR A N 1
ATOM 2605 C CA . TYR A 1 322 ? -10.501 16.130 15.158 1.00 81.00 322 TYR A CA 1
ATOM 2606 C C . TYR A 1 322 ? -9.806 16.876 16.318 1.00 81.00 322 TYR A C 1
ATOM 2608 O O . TYR A 1 322 ? -9.680 18.101 16.309 1.00 81.00 322 TYR A O 1
ATOM 2616 N N . LYS A 1 323 ? -9.310 16.129 17.312 1.00 80.94 323 LYS A N 1
ATOM 2617 C CA . LYS A 1 323 ? -8.596 16.580 18.524 1.00 80.94 323 LYS A CA 1
ATOM 2618 C C . LYS A 1 323 ? -7.333 17.415 18.286 1.00 80.94 323 LYS A C 1
ATOM 2620 O O . LYS A 1 323 ? -6.938 18.148 19.191 1.00 80.94 323 LYS A O 1
ATOM 2625 N N . GLY A 1 324 ? -6.704 17.346 17.112 1.00 74.56 324 GLY A N 1
ATOM 2626 C CA . GLY A 1 324 ? -5.537 18.177 16.810 1.00 74.56 324 GLY A CA 1
ATOM 2627 C C . GLY A 1 324 ? -5.929 19.627 16.533 1.00 74.56 324 GLY A C 1
ATOM 2628 O O . GLY A 1 324 ? -6.886 19.889 15.806 1.00 74.56 324 GLY A O 1
ATOM 2629 N N . TYR A 1 325 ? -5.204 20.563 17.140 1.00 77.50 325 TYR A N 1
ATOM 2630 C CA . TYR A 1 325 ? -5.452 21.999 17.028 1.00 77.50 325 TYR A CA 1
ATOM 2631 C C . TYR A 1 325 ? -4.430 22.657 16.083 1.00 77.50 325 TYR A C 1
ATOM 2633 O O . TYR A 1 325 ? -3.235 22.405 16.253 1.00 77.50 325 TYR A O 1
ATOM 2641 N N . PRO A 1 326 ? -4.841 23.554 15.164 1.00 79.12 326 PRO A N 1
ATOM 2642 C CA . PRO A 1 326 ? -6.218 23.921 14.831 1.00 79.12 326 PRO A CA 1
ATOM 2643 C C . PRO A 1 326 ? -6.857 22.931 13.838 1.00 79.12 326 PRO A C 1
ATOM 2645 O O . PRO A 1 326 ? -6.208 22.493 12.892 1.00 79.12 326 PRO A O 1
ATOM 2648 N N . ASN A 1 327 ? -8.148 22.627 13.989 1.00 80.38 327 ASN A N 1
ATOM 2649 C CA . ASN A 1 327 ? -8.913 21.872 12.994 1.00 80.38 327 ASN A CA 1
ATOM 2650 C C . ASN A 1 327 ? -10.371 22.344 12.923 1.00 80.38 327 ASN A C 1
ATOM 2652 O O . ASN A 1 327 ? -11.125 22.247 13.889 1.00 80.38 327 ASN A O 1
ATOM 2656 N N . GLN A 1 328 ? -10.762 22.871 11.763 1.00 84.81 328 GLN A N 1
ATOM 2657 C CA . GLN A 1 328 ? -12.087 23.454 11.544 1.00 84.81 328 GLN A CA 1
ATOM 2658 C C . GLN A 1 328 ? -13.155 22.462 11.063 1.00 84.81 328 GLN A C 1
ATOM 2660 O O . GLN A 1 328 ? -14.299 22.874 10.869 1.00 84.81 328 GLN A O 1
ATOM 2665 N N . TYR A 1 329 ? -12.780 21.207 10.818 1.00 85.75 329 TYR A N 1
ATOM 2666 C CA . TYR A 1 329 ? -13.608 20.199 10.168 1.00 85.75 329 TYR A CA 1
ATOM 2667 C C . TYR A 1 329 ? -14.368 19.347 11.183 1.00 85.75 329 TYR A C 1
ATOM 2669 O O . TYR A 1 329 ? -13.856 19.006 12.253 1.00 85.75 329 TYR A O 1
ATOM 2677 N N . ILE A 1 330 ? -15.591 18.984 10.811 1.00 88.44 330 ILE A N 1
ATOM 2678 C CA . ILE A 1 330 ? -16.481 18.106 11.565 1.00 88.44 330 ILE A CA 1
ATOM 2679 C C . ILE A 1 330 ? -16.950 16.997 10.641 1.00 88.44 330 ILE A C 1
ATOM 2681 O O . ILE A 1 330 ? -17.414 17.276 9.538 1.00 88.44 330 ILE A O 1
ATOM 2685 N N . ASN A 1 331 ? -16.883 15.759 11.121 1.00 88.62 331 ASN A N 1
ATOM 2686 C CA . ASN A 1 331 ? -17.395 14.605 10.398 1.00 88.62 331 ASN A CA 1
ATOM 2687 C C . ASN A 1 331 ? -18.701 14.123 11.015 1.00 88.62 331 ASN A C 1
ATOM 2689 O O . ASN A 1 331 ? -18.898 14.196 12.231 1.00 88.62 331 ASN A O 1
ATOM 2693 N N . MET A 1 332 ? -19.560 13.582 10.164 1.00 88.12 332 MET A N 1
ATOM 2694 C CA . MET A 1 332 ? -20.803 12.920 10.520 1.00 88.12 332 MET A CA 1
ATOM 2695 C C . MET A 1 332 ? -20.830 11.541 9.875 1.00 88.12 332 MET A C 1
ATOM 2697 O O . MET A 1 332 ? -20.393 11.365 8.740 1.00 88.12 332 MET A O 1
ATOM 2701 N N . VAL A 1 333 ? -21.397 10.581 10.597 1.00 86.94 333 VAL A N 1
ATOM 2702 C CA . VAL A 1 333 ? -21.779 9.287 10.044 1.00 86.94 333 VAL A CA 1
ATOM 2703 C C . VAL A 1 333 ? -23.239 9.015 10.384 1.00 86.94 333 VAL A C 1
ATOM 2705 O O . VAL A 1 333 ? -23.698 9.265 11.506 1.00 86.94 333 VAL A O 1
ATOM 2708 N N . TYR A 1 334 ? -23.984 8.532 9.399 1.00 82.88 334 TYR A N 1
ATOM 2709 C CA . TYR A 1 334 ? -25.406 8.226 9.512 1.00 82.88 334 TYR A CA 1
ATOM 2710 C C . TYR A 1 334 ? -25.730 6.936 8.763 1.00 82.88 334 TYR A C 1
ATOM 2712 O O . TYR A 1 334 ? -24.923 6.452 7.971 1.00 82.88 334 TYR A O 1
ATOM 2720 N N . ILE A 1 335 ? -26.896 6.358 9.044 1.00 81.00 335 ILE A N 1
ATOM 2721 C CA . ILE A 1 335 ? -27.379 5.167 8.342 1.00 81.00 335 ILE A CA 1
ATOM 2722 C C . ILE A 1 335 ? -28.483 5.589 7.379 1.00 81.00 335 ILE A C 1
ATOM 2724 O O . ILE A 1 335 ? -29.438 6.243 7.789 1.00 81.00 335 ILE A O 1
ATOM 2728 N N . TYR A 1 336 ? -28.348 5.186 6.122 1.00 77.75 336 TYR A N 1
ATOM 2729 C CA . TYR A 1 336 ? -29.416 5.198 5.133 1.00 77.75 336 TYR A CA 1
ATOM 2730 C C . TYR A 1 336 ? -30.151 3.851 5.161 1.00 77.75 336 TYR A C 1
ATOM 2732 O O . TYR A 1 336 ? -29.496 2.808 5.072 1.00 77.75 336 TYR A O 1
ATOM 2740 N N . ASP A 1 337 ? -31.481 3.859 5.308 1.00 73.56 337 ASP A N 1
ATOM 2741 C CA . ASP A 1 337 ? -32.338 2.658 5.349 1.00 73.56 337 ASP A CA 1
ATOM 2742 C C . ASP A 1 337 ? -33.497 2.791 4.344 1.00 73.56 337 ASP A C 1
ATOM 2744 O O . ASP A 1 337 ? -34.415 3.580 4.549 1.00 73.56 337 ASP A O 1
ATOM 2748 N N . GLU A 1 338 ? -33.485 2.004 3.264 1.00 67.75 338 GLU A N 1
ATOM 2749 C CA . GLU A 1 338 ? -34.598 1.934 2.304 1.00 67.75 338 GLU A CA 1
ATOM 2750 C C . GLU A 1 338 ? -35.510 0.735 2.636 1.00 67.75 338 GLU A C 1
ATOM 2752 O O . GLU A 1 338 ? -35.314 -0.389 2.152 1.00 67.75 338 GLU A O 1
ATOM 2757 N N . GLU A 1 339 ? -36.486 0.976 3.525 1.00 59.00 339 GLU A N 1
ATOM 2758 C CA . GLU A 1 339 ? -37.582 0.071 3.930 1.00 59.00 339 GLU A CA 1
ATOM 2759 C C . GLU A 1 339 ? -37.177 -1.422 4.050 1.00 59.00 339 GLU A C 1
ATOM 2761 O O . GLU A 1 339 ? -37.858 -2.322 3.549 1.00 59.00 339 GLU A O 1
ATOM 2766 N N . ALA A 1 340 ? -36.070 -1.698 4.757 1.00 53.62 340 ALA A N 1
ATOM 2767 C CA . ALA A 1 340 ? -35.547 -3.039 5.062 1.00 53.62 340 ALA A CA 1
ATOM 2768 C C . ALA A 1 340 ? -34.956 -3.849 3.887 1.00 53.62 340 ALA A C 1
ATOM 2770 O O . ALA A 1 340 ? -34.741 -5.057 4.035 1.00 53.62 340 ALA A O 1
ATOM 2771 N N . THR A 1 341 ? -34.656 -3.211 2.751 1.00 59.62 341 THR A N 1
ATOM 2772 C CA . THR A 1 341 ? -33.966 -3.856 1.613 1.00 59.62 341 THR A CA 1
ATOM 2773 C C . THR A 1 341 ? -32.518 -3.415 1.416 1.00 59.62 341 THR A C 1
ATOM 2775 O O . THR A 1 341 ? -31.748 -4.178 0.837 1.00 59.62 341 THR A O 1
ATOM 2778 N N . TYR A 1 342 ? -32.139 -2.238 1.924 1.00 69.75 342 TYR A N 1
ATOM 2779 C CA . TYR A 1 342 ? -30.800 -1.669 1.773 1.00 69.75 342 TYR A CA 1
ATOM 2780 C C . TYR A 1 342 ? -30.423 -0.846 3.006 1.00 69.75 342 TYR A C 1
ATOM 2782 O O . TYR A 1 342 ? -31.161 0.074 3.360 1.00 69.75 342 TYR A O 1
ATOM 2790 N N . ARG A 1 343 ? -29.306 -1.182 3.674 1.00 78.06 343 ARG A N 1
ATOM 2791 C CA . ARG A 1 343 ? -28.819 -0.445 4.855 1.00 78.06 343 ARG A CA 1
ATOM 2792 C C . ARG A 1 343 ? -27.336 -0.141 4.764 1.00 78.06 343 ARG A C 1
ATOM 2794 O O . ARG A 1 343 ? -26.512 -1.055 4.827 1.00 78.06 343 ARG A O 1
ATOM 2801 N N . ARG A 1 344 ? -26.988 1.139 4.676 1.00 81.75 344 ARG A N 1
ATOM 2802 C CA . ARG A 1 344 ? -25.600 1.588 4.509 1.00 81.75 344 ARG A CA 1
ATOM 2803 C C . ARG A 1 344 ? -25.241 2.722 5.446 1.00 81.75 344 ARG A C 1
ATOM 2805 O O . ARG A 1 344 ? -26.051 3.611 5.685 1.00 81.75 344 ARG A O 1
ATOM 2812 N N . ALA A 1 345 ? -24.028 2.672 5.979 1.00 84.31 345 ALA A N 1
ATOM 2813 C CA . ALA A 1 345 ? -23.406 3.781 6.666 1.00 84.31 345 ALA A CA 1
ATOM 2814 C C . ALA A 1 345 ? -22.817 4.738 5.625 1.00 84.31 345 ALA A C 1
ATOM 2816 O O . ALA A 1 345 ? -22.086 4.326 4.725 1.00 84.31 345 ALA A O 1
ATOM 2817 N N . TYR A 1 346 ? -23.129 6.017 5.776 1.00 83.38 346 TYR A N 1
ATOM 2818 C CA . TYR A 1 346 ? -22.562 7.084 4.969 1.00 83.38 346 TYR A CA 1
ATOM 2819 C C . TYR A 1 346 ? -21.761 8.025 5.852 1.00 83.38 346 TYR A C 1
ATOM 2821 O O . TYR A 1 346 ? -22.215 8.419 6.930 1.00 83.38 346 TYR A O 1
ATOM 2829 N N . TRP A 1 347 ? -20.583 8.398 5.373 1.00 86.94 347 TRP A N 1
ATOM 2830 C CA . TRP A 1 347 ? -19.716 9.403 5.964 1.00 86.94 347 TRP A CA 1
ATOM 2831 C C . TRP A 1 347 ? -19.818 10.706 5.173 1.00 86.94 347 TRP A C 1
ATOM 2833 O O . TRP A 1 347 ? -19.940 10.693 3.949 1.00 86.94 347 TRP A O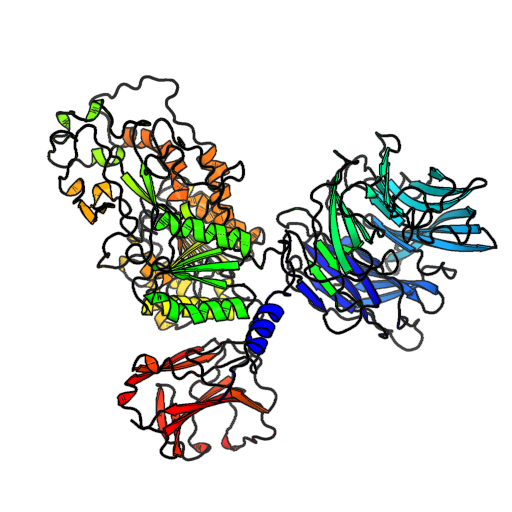 1
ATOM 2843 N N . ALA A 1 348 ? -19.793 11.832 5.878 1.00 82.75 348 ALA A N 1
ATOM 2844 C CA . ALA A 1 348 ? -19.770 13.164 5.288 1.00 82.75 348 ALA A CA 1
ATOM 2845 C C . ALA A 1 348 ? -19.018 14.133 6.203 1.00 82.75 348 ALA A C 1
ATOM 2847 O O . ALA A 1 348 ? -18.930 13.914 7.417 1.00 82.75 348 ALA A O 1
ATOM 2848 N N . TRP A 1 349 ? -18.545 15.248 5.649 1.00 84.94 349 TRP A N 1
ATOM 2849 C CA . TRP A 1 349 ? -17.853 16.275 6.427 1.00 84.94 349 TRP A CA 1
ATOM 2850 C C . TRP A 1 349 ? -18.352 17.689 6.141 1.00 84.94 349 TRP A C 1
ATOM 2852 O O . TRP A 1 349 ? -18.941 17.978 5.105 1.00 84.94 349 TRP A O 1
ATOM 2862 N N . THR A 1 350 ? -18.122 18.588 7.090 1.00 85.75 350 THR A N 1
ATOM 2863 C CA . THR A 1 350 ? -18.372 20.029 6.972 1.00 85.75 350 THR A CA 1
ATOM 2864 C C . THR A 1 350 ? -17.247 20.795 7.666 1.00 85.75 350 THR A C 1
ATOM 2866 O O . THR A 1 350 ? -16.366 20.199 8.295 1.00 85.75 350 THR A O 1
ATOM 2869 N N . SER A 1 351 ? -17.231 22.120 7.558 1.00 86.56 351 SER A N 1
ATOM 2870 C CA . SER A 1 351 ? -16.201 22.943 8.189 1.00 86.56 351 SER A CA 1
ATOM 2871 C C . SER A 1 351 ? -16.739 24.276 8.681 1.00 86.56 351 SER A C 1
ATOM 2873 O O . SER A 1 351 ? -17.747 24.779 8.198 1.00 86.56 351 SER A O 1
ATOM 2875 N N . GLN A 1 352 ? -16.048 24.896 9.637 1.00 87.25 352 GLN A N 1
ATOM 2876 C CA . GLN A 1 352 ? -16.432 26.218 10.144 1.00 87.25 352 GLN A CA 1
ATOM 2877 C C . GLN A 1 352 ? -16.465 27.296 9.046 1.00 87.25 352 GLN A C 1
ATOM 2879 O O . GLN A 1 352 ? -17.234 28.250 9.165 1.00 87.25 352 GLN A O 1
ATOM 2884 N N . SER A 1 353 ? -15.656 27.160 7.991 1.00 84.75 353 SER A N 1
ATOM 2885 C CA . SER A 1 353 ? -15.674 28.075 6.845 1.00 84.75 353 SER A CA 1
ATOM 2886 C C . SER A 1 353 ? -16.869 27.862 5.914 1.00 84.75 353 SER A C 1
ATOM 2888 O O . SER A 1 353 ? -17.237 28.789 5.198 1.00 84.75 353 SER A O 1
ATOM 2890 N N . ASP A 1 354 ? -17.473 26.672 5.930 1.00 85.06 354 ASP A N 1
ATOM 2891 C CA . ASP A 1 354 ? -18.655 26.335 5.136 1.00 85.06 354 ASP A CA 1
ATOM 2892 C C . ASP A 1 354 ? -19.676 25.499 5.941 1.00 85.06 354 ASP A C 1
ATOM 2894 O O . ASP A 1 354 ? -19.950 24.339 5.631 1.00 85.06 354 ASP A O 1
ATOM 2898 N N . PRO A 1 355 ? -20.243 26.064 7.022 1.00 87.06 355 PRO A N 1
ATOM 2899 C CA . PRO A 1 355 ? -20.858 25.276 8.091 1.00 87.06 355 PRO A CA 1
ATOM 2900 C C . PRO A 1 355 ? -22.246 24.717 7.767 1.00 87.06 355 PRO A C 1
ATOM 2902 O O . PRO A 1 355 ? -22.815 23.996 8.588 1.00 87.06 355 PRO A O 1
ATOM 2905 N N . LEU A 1 356 ? -22.828 25.100 6.626 1.00 86.88 356 LEU A N 1
ATOM 2906 C CA . LEU A 1 356 ? -24.181 24.710 6.218 1.00 86.88 356 LEU A CA 1
ATOM 2907 C C . LEU A 1 356 ? -24.205 23.659 5.108 1.00 86.88 356 LEU A C 1
ATOM 2909 O O . LEU A 1 356 ? -25.285 23.137 4.828 1.00 86.88 356 LEU A O 1
ATOM 2913 N N . ASN A 1 357 ? -23.054 23.356 4.506 1.00 82.75 357 ASN A N 1
ATOM 2914 C CA . ASN A 1 357 ? -22.926 22.369 3.443 1.00 82.75 357 ASN A CA 1
ATOM 2915 C C . ASN A 1 357 ? -22.146 21.151 3.948 1.00 82.75 357 ASN A C 1
ATOM 2917 O O . ASN A 1 357 ? -21.143 21.287 4.655 1.00 82.75 357 ASN A O 1
ATOM 2921 N N . TRP A 1 358 ? -22.638 19.969 3.581 1.00 81.31 358 TRP A N 1
ATOM 2922 C CA . TRP A 1 358 ? -21.978 18.691 3.822 1.00 81.31 358 TRP A CA 1
ATOM 2923 C C . TRP A 1 358 ? -21.380 18.187 2.513 1.00 81.31 358 TRP A C 1
ATOM 2925 O O . TRP A 1 358 ? -22.055 18.169 1.483 1.00 81.31 358 TRP A O 1
ATOM 2935 N N . HIS A 1 359 ? -20.116 17.800 2.574 1.00 77.44 359 HIS A N 1
ATOM 2936 C CA . HIS A 1 359 ? -19.275 17.438 1.441 1.00 77.44 359 HIS A CA 1
ATOM 2937 C C . HIS A 1 359 ? -18.934 15.946 1.470 1.00 77.44 359 HIS A C 1
ATOM 2939 O O . HIS A 1 359 ? -19.048 15.297 2.514 1.00 77.44 359 HIS A O 1
ATOM 2945 N N . ASP A 1 360 ? -18.536 15.431 0.303 1.00 67.75 360 ASP A N 1
ATOM 2946 C CA . ASP A 1 360 ? -18.023 14.072 0.073 1.00 67.75 360 ASP A CA 1
ATOM 2947 C C . ASP A 1 360 ? -18.851 12.963 0.728 1.00 67.75 360 ASP A C 1
ATOM 2949 O O . ASP A 1 360 ? -18.324 12.053 1.369 1.00 67.75 360 ASP A O 1
ATOM 2953 N N . ILE A 1 361 ? -20.173 13.050 0.561 1.00 78.69 361 ILE A N 1
ATOM 2954 C CA . ILE A 1 361 ? -21.113 12.037 1.043 1.00 78.69 361 ILE A CA 1
ATOM 2955 C C . ILE A 1 361 ? -20.762 10.694 0.394 1.00 78.69 361 ILE A C 1
ATOM 2957 O O . ILE A 1 361 ? -20.960 10.511 -0.807 1.00 78.69 361 ILE A O 1
ATOM 2961 N N . THR A 1 362 ? -20.250 9.766 1.200 1.00 76.75 362 THR A N 1
ATOM 2962 C CA . THR A 1 362 ? -19.611 8.530 0.734 1.00 76.75 362 THR A CA 1
ATOM 2963 C C . THR A 1 362 ? -20.126 7.330 1.516 1.00 76.75 362 THR A C 1
ATOM 2965 O O . THR A 1 362 ? -20.266 7.407 2.734 1.00 76.75 362 THR A O 1
ATOM 2968 N N . GLU A 1 363 ? -20.420 6.229 0.827 1.00 82.56 363 GLU A N 1
ATOM 2969 C CA . GLU A 1 363 ? -20.764 4.947 1.452 1.00 82.56 363 GLU A CA 1
ATOM 2970 C C . GLU A 1 363 ? -19.509 4.283 2.032 1.00 82.56 363 GLU A C 1
ATOM 2972 O O . GLU A 1 363 ? -18.453 4.316 1.406 1.00 82.56 363 GLU A O 1
ATOM 2977 N N . VAL A 1 364 ? -19.627 3.707 3.227 1.00 81.81 364 VAL A N 1
ATOM 2978 C CA . VAL A 1 364 ? -18.479 3.319 4.065 1.00 81.81 364 VAL A CA 1
ATOM 2979 C C . VAL A 1 364 ? -18.266 1.810 4.172 1.00 81.81 364 VAL A C 1
ATOM 2981 O O . VAL A 1 364 ? -17.200 1.395 4.581 1.00 81.81 364 VAL A O 1
ATOM 2984 N N . ASN A 1 365 ? -19.282 0.989 3.925 1.00 80.62 365 ASN A N 1
ATOM 2985 C CA . ASN A 1 365 ? -19.281 -0.413 4.350 1.00 80.62 365 ASN A CA 1
ATOM 2986 C C . ASN A 1 365 ? -19.648 -1.366 3.212 1.00 80.62 365 ASN A C 1
ATOM 2988 O O . ASN A 1 365 ? -20.612 -1.126 2.480 1.00 80.62 365 ASN A O 1
ATOM 2992 N N . ASP A 1 366 ? -18.966 -2.508 3.159 1.00 71.56 366 ASP A N 1
ATOM 2993 C CA . ASP A 1 366 ? -19.127 -3.524 2.112 1.00 71.56 366 ASP A CA 1
ATOM 2994 C C . ASP A 1 366 ? -20.458 -4.295 2.204 1.00 71.56 366 ASP A C 1
ATOM 2996 O O . ASP A 1 366 ? -21.018 -4.750 1.200 1.00 71.56 366 ASP A O 1
ATOM 3000 N N . GLN A 1 367 ? -20.981 -4.490 3.420 1.00 76.00 367 GLN A N 1
ATOM 3001 C CA . GLN A 1 367 ? -22.204 -5.268 3.678 1.00 76.00 367 GLN A CA 1
ATOM 3002 C C . GLN A 1 367 ? -23.222 -4.497 4.503 1.00 76.00 367 GLN A C 1
ATOM 3004 O O . GLN A 1 367 ? -22.848 -3.623 5.273 1.00 76.00 367 GLN A O 1
ATOM 3009 N N . ASP A 1 368 ? -24.505 -4.876 4.419 1.00 81.62 368 ASP A N 1
ATOM 3010 C CA . ASP A 1 368 ? -25.576 -4.221 5.179 1.00 81.62 368 ASP A CA 1
ATOM 3011 C C . ASP A 1 368 ? -25.215 -4.063 6.661 1.00 81.62 368 ASP A C 1
ATOM 3013 O O . ASP A 1 368 ? -24.786 -5.016 7.315 1.00 81.62 368 ASP A O 1
ATOM 3017 N N . VAL A 1 369 ? -25.448 -2.870 7.206 1.00 83.19 369 VAL A N 1
ATOM 3018 C CA . VAL A 1 369 ? -25.248 -2.571 8.631 1.00 83.19 369 VAL A CA 1
ATOM 3019 C C . VAL A 1 369 ? -26.564 -2.633 9.403 1.00 83.19 369 VAL A C 1
ATOM 3021 O O . VAL A 1 369 ? -27.664 -2.583 8.847 1.00 83.19 369 VAL A O 1
ATOM 3024 N N . THR A 1 370 ? -26.470 -2.772 10.725 1.00 73.75 370 THR A N 1
ATOM 3025 C CA . THR A 1 370 ? -27.655 -2.720 11.594 1.00 73.75 370 THR A CA 1
ATOM 3026 C C . THR A 1 370 ? -27.886 -1.301 12.095 1.00 73.75 370 THR A C 1
ATOM 3028 O O . THR A 1 370 ? -27.006 -0.742 12.743 1.00 73.75 370 THR A O 1
ATOM 3031 N N . SER A 1 371 ? -29.097 -0.764 11.926 1.00 67.38 371 SER A N 1
ATOM 3032 C CA . SER A 1 371 ? -29.549 0.382 12.716 1.00 67.38 371 SER A CA 1
ATOM 3033 C C . SER A 1 371 ? -29.723 -0.040 14.178 1.00 67.38 371 SER A C 1
ATOM 3035 O O . SER A 1 371 ? -30.549 -0.887 14.528 1.00 67.38 371 SER A O 1
ATOM 3037 N N . TRP A 1 372 ? -28.856 0.469 15.049 1.00 68.94 372 TRP A N 1
ATOM 3038 C CA . TRP A 1 372 ? -28.961 0.253 16.493 1.00 68.94 372 TRP A CA 1
ATOM 3039 C C . TRP A 1 372 ? -29.913 1.281 17.114 1.00 68.94 372 TRP A C 1
ATOM 3041 O O . TRP A 1 372 ? -30.209 2.294 16.481 1.00 68.94 372 TRP A O 1
ATOM 3051 N N . PRO A 1 373 ? -30.399 1.057 18.354 1.00 59.72 373 PRO A N 1
ATOM 3052 C CA . PRO A 1 373 ? -30.960 2.143 19.146 1.00 59.72 373 PRO A CA 1
ATOM 3053 C C . PRO A 1 373 ? -30.022 3.348 19.095 1.00 59.72 373 PRO A C 1
ATOM 3055 O O . PRO A 1 373 ? -28.810 3.169 19.244 1.00 59.72 373 PRO A O 1
ATOM 3058 N N . GLU A 1 374 ? -30.585 4.535 18.868 1.00 54.88 374 GLU A N 1
ATOM 3059 C CA . GLU A 1 374 ? -29.852 5.784 18.639 1.00 54.88 374 GLU A CA 1
ATOM 3060 C C . GLU A 1 374 ? -28.682 5.887 19.619 1.00 54.88 374 GLU A C 1
ATOM 3062 O O . GLU A 1 374 ? -28.899 5.677 20.823 1.00 54.88 374 GLU A O 1
ATOM 3067 N N . ASP A 1 375 ? -27.488 6.250 19.113 1.00 60.09 375 ASP A N 1
ATOM 3068 C CA . ASP A 1 375 ? -26.261 6.516 19.889 1.00 60.09 375 ASP A CA 1
ATOM 3069 C C . ASP A 1 375 ? -25.315 5.343 20.178 1.00 60.09 375 ASP A C 1
ATOM 3071 O O . ASP A 1 375 ? -24.591 5.400 21.175 1.00 60.09 375 ASP A O 1
ATOM 3075 N N . VAL A 1 376 ? -25.310 4.268 19.393 1.00 69.06 376 VAL A N 1
ATOM 3076 C CA . VAL A 1 376 ? -24.417 3.130 19.689 1.00 69.06 376 VAL A CA 1
ATOM 3077 C C . VAL A 1 376 ? -23.558 2.713 18.486 1.00 69.06 376 VAL A C 1
ATOM 3079 O O . VAL A 1 376 ? -22.425 2.297 18.695 1.00 69.06 376 VAL A O 1
ATOM 3082 N N . ALA A 1 377 ? -24.037 2.869 17.248 1.00 78.69 377 ALA A N 1
ATOM 3083 C CA . ALA A 1 377 ? -23.269 2.586 16.030 1.00 78.69 377 ALA A CA 1
ATOM 3084 C C . ALA A 1 377 ? -23.883 3.259 14.793 1.00 78.69 377 ALA A C 1
ATOM 3086 O O . ALA A 1 377 ? -25.096 3.495 14.801 1.00 78.69 377 ALA A O 1
ATOM 3087 N N . PRO A 1 378 ? -23.106 3.451 13.708 1.00 89.50 378 PRO A N 1
ATOM 3088 C CA . PRO A 1 378 ? -21.633 3.485 13.631 1.00 89.50 378 PRO A CA 1
ATOM 3089 C C . PRO A 1 378 ? -20.969 4.593 14.479 1.00 89.50 378 PRO A C 1
ATOM 3091 O O . PRO A 1 378 ? -21.659 5.455 15.021 1.00 89.50 378 PRO A O 1
ATOM 3094 N N . ARG A 1 379 ? -19.633 4.569 14.614 1.00 91.81 379 ARG A N 1
ATOM 3095 C CA . ARG A 1 379 ? -18.840 5.585 15.342 1.00 91.81 379 ARG A CA 1
ATOM 3096 C C . ARG A 1 379 ? -17.650 6.098 14.547 1.00 91.81 379 ARG A C 1
ATOM 3098 O O . ARG A 1 379 ? -17.008 5.318 13.853 1.00 91.81 379 ARG A O 1
ATOM 3105 N N . ILE A 1 380 ? -17.315 7.376 14.719 1.00 92.19 380 ILE A N 1
ATOM 3106 C CA . ILE A 1 380 ? -16.182 8.015 14.037 1.00 92.19 380 ILE A CA 1
ATOM 3107 C C . ILE A 1 380 ? -14.923 7.936 14.907 1.00 92.19 380 ILE A C 1
ATOM 3109 O O . ILE A 1 380 ? -14.921 8.308 16.088 1.00 92.19 380 ILE A O 1
ATOM 3113 N N . VAL A 1 381 ? -13.812 7.529 14.301 1.00 91.44 381 VAL A N 1
ATOM 3114 C CA . VAL A 1 381 ? -12.473 7.572 14.899 1.00 91.44 381 VAL A CA 1
ATOM 3115 C C . VAL A 1 381 ? -11.513 8.248 13.928 1.00 91.44 381 VAL A C 1
ATOM 3117 O O . VAL A 1 381 ? -11.535 7.969 12.739 1.00 91.44 381 VAL A O 1
ATOM 3120 N N . TYR A 1 382 ? -10.683 9.170 14.403 1.00 84.06 382 TYR A N 1
ATOM 3121 C CA . TYR A 1 382 ? -9.694 9.818 13.542 1.00 84.06 382 TYR A CA 1
ATOM 3122 C C . TYR A 1 382 ? -8.319 9.192 13.722 1.00 84.06 382 TYR A C 1
ATOM 3124 O O . TYR A 1 382 ? -8.015 8.649 14.781 1.00 84.06 382 TYR A O 1
ATOM 3132 N N . SER A 1 383 ? -7.479 9.361 12.702 1.00 70.62 383 SER A N 1
ATOM 3133 C CA . SER A 1 383 ? -6.054 9.075 12.779 1.00 70.62 383 SER A CA 1
ATOM 3134 C C . SER A 1 383 ? -5.226 10.304 12.416 1.00 70.62 383 SER A C 1
ATOM 3136 O O . SER A 1 383 ? -5.171 10.679 11.243 1.00 70.62 383 SER A O 1
ATOM 3138 N N . PRO A 1 384 ? -4.538 10.926 13.379 1.00 60.19 384 PRO A N 1
ATOM 3139 C CA . PRO A 1 384 ? -3.444 11.837 13.075 1.00 60.19 384 PRO A CA 1
ATOM 3140 C C . PRO A 1 384 ? -2.439 11.223 12.094 1.00 60.19 384 PRO A C 1
ATOM 3142 O O . PRO A 1 384 ? -2.082 10.055 12.230 1.00 60.19 384 PRO A O 1
ATOM 3145 N N . GLY A 1 385 ? -2.018 11.999 11.090 1.00 46.53 385 GLY A N 1
ATOM 3146 C CA . GLY A 1 385 ? -1.002 11.596 10.106 1.00 46.53 385 GLY A CA 1
ATOM 3147 C C . GLY A 1 385 ? -1.486 10.795 8.886 1.00 46.53 385 GLY A C 1
ATOM 3148 O O . GLY A 1 385 ? -0.692 10.590 7.978 1.00 46.53 385 GLY A O 1
ATOM 3149 N N . ALA A 1 386 ? -2.757 10.379 8.801 1.00 46.88 386 ALA A N 1
ATOM 3150 C CA . ALA A 1 386 ? -3.276 9.675 7.617 1.00 46.88 386 ALA A CA 1
ATOM 3151 C C . ALA A 1 386 ? -3.505 10.620 6.413 1.00 46.88 386 ALA A C 1
ATOM 3153 O O . ALA A 1 386 ? -3.857 11.789 6.606 1.00 46.88 386 ALA A O 1
ATOM 3154 N N . TRP A 1 387 ? -3.382 10.098 5.179 1.00 37.38 387 TRP A N 1
ATOM 3155 C CA . TRP A 1 387 ? -3.331 10.829 3.890 1.00 37.38 387 TRP A CA 1
ATOM 3156 C C . TRP A 1 387 ? -4.573 11.655 3.497 1.00 37.38 387 TRP A C 1
ATOM 3158 O O . TRP A 1 387 ? -4.643 12.177 2.388 1.00 37.38 387 TRP A O 1
ATOM 3168 N N . ALA A 1 388 ? -5.531 11.850 4.405 1.00 39.69 388 ALA A N 1
ATOM 3169 C CA . ALA A 1 388 ? -6.715 12.666 4.149 1.00 39.69 388 ALA A CA 1
ATOM 3170 C C . ALA A 1 388 ? -7.253 13.466 5.348 1.00 39.69 388 ALA A C 1
ATOM 3172 O O . ALA A 1 388 ? -8.326 14.041 5.221 1.00 39.69 388 ALA A O 1
ATOM 3173 N N . GLY A 1 389 ? -6.617 13.496 6.530 1.00 48.59 389 GLY A N 1
ATOM 3174 C CA . GLY A 1 389 ? -7.156 14.224 7.705 1.00 48.59 389 GLY A CA 1
ATOM 3175 C C . GLY A 1 389 ? -8.612 13.879 8.116 1.00 48.59 389 GLY A C 1
ATOM 3176 O O . GLY A 1 389 ? -9.178 14.537 8.994 1.00 48.59 389 GLY A O 1
ATOM 3177 N N . GLY A 1 390 ? -9.218 12.869 7.480 1.00 58.53 390 GLY A N 1
ATOM 3178 C CA . GLY A 1 390 ? -10.595 12.422 7.641 1.00 58.53 390 GLY A CA 1
ATOM 3179 C C . GLY A 1 390 ? -10.751 11.515 8.856 1.00 58.53 390 GLY A C 1
ATOM 3180 O O . GLY A 1 390 ? -9.781 11.148 9.516 1.00 58.53 390 GLY A O 1
ATOM 3181 N N . GLY A 1 391 ? -11.986 11.166 9.194 1.00 70.00 391 GLY A N 1
ATOM 3182 C CA . GLY A 1 391 ? -12.272 10.159 10.217 1.00 70.00 391 GLY A CA 1
ATOM 3183 C C . GLY A 1 391 ? -12.565 8.830 9.537 1.00 70.00 391 GLY A C 1
ATOM 3184 O O . GLY A 1 391 ? -13.276 8.832 8.543 1.00 70.00 391 GLY A O 1
ATOM 3185 N N . GLY A 1 392 ? -12.050 7.728 10.072 1.00 86.94 392 GLY A N 1
ATOM 3186 C CA . GLY A 1 392 ? -12.531 6.387 9.777 1.00 86.94 392 GLY A CA 1
ATOM 3187 C C . GLY A 1 392 ? -13.784 6.085 10.594 1.00 86.94 392 GLY A C 1
ATOM 3188 O O . GLY A 1 392 ? -14.178 6.847 11.489 1.00 86.94 392 GLY A O 1
ATOM 3189 N N . VAL A 1 393 ? -14.424 4.967 10.289 1.00 91.50 393 VAL A N 1
ATOM 3190 C CA . VAL A 1 393 ? -15.697 4.569 10.880 1.00 91.50 393 VAL A CA 1
ATOM 3191 C C . VAL A 1 393 ? -15.590 3.145 11.396 1.00 91.50 393 VAL A C 1
ATOM 3193 O O . VAL A 1 393 ? -15.132 2.246 10.701 1.00 91.50 393 VAL A O 1
ATOM 3196 N N . VAL A 1 394 ? -16.057 2.938 12.625 1.00 93.56 394 VAL A N 1
ATOM 3197 C CA . VAL A 1 394 ? -16.256 1.611 13.206 1.00 93.56 394 VAL A CA 1
ATOM 3198 C C . VAL A 1 394 ? -17.740 1.279 13.204 1.00 93.56 394 VAL A C 1
ATOM 3200 O O . VAL A 1 394 ? -18.574 2.078 13.647 1.00 93.56 394 VAL A O 1
ATOM 3203 N N . PHE A 1 395 ? -18.076 0.092 12.716 1.00 91.81 395 PHE A N 1
ATOM 3204 C CA . PHE A 1 395 ? -19.451 -0.359 12.533 1.00 91.81 395 PHE A CA 1
ATOM 3205 C C . PHE A 1 395 ? -19.593 -1.869 12.736 1.00 91.81 395 PHE A C 1
ATOM 3207 O O . PHE A 1 395 ? -18.635 -2.591 12.999 1.00 91.81 395 PHE A O 1
ATOM 3214 N N . SER A 1 396 ? -20.836 -2.342 12.675 1.00 89.38 396 SER A N 1
ATOM 3215 C CA . SER A 1 396 ? -21.195 -3.749 12.823 1.00 89.38 396 SER A CA 1
ATOM 3216 C C . SER A 1 396 ? -22.158 -4.144 11.712 1.00 89.38 396 SER A C 1
ATOM 3218 O O . SER A 1 396 ? -23.088 -3.392 11.394 1.00 89.38 396 SER A O 1
ATOM 3220 N N . TYR A 1 397 ? -21.965 -5.335 11.151 1.00 86.88 397 TYR A N 1
ATOM 3221 C CA . TYR A 1 397 ? -22.828 -5.845 10.096 1.00 86.88 397 TYR A CA 1
ATOM 3222 C C . TYR A 1 397 ? -24.245 -6.140 10.584 1.00 86.88 397 TYR A C 1
ATOM 3224 O O . TYR A 1 397 ? -24.567 -6.127 11.779 1.00 86.88 397 TYR A O 1
ATOM 3232 N N . TYR A 1 398 ? -25.121 -6.417 9.624 1.00 83.94 398 TYR A N 1
ATOM 3233 C CA . TYR A 1 398 ? -26.513 -6.760 9.835 1.00 83.94 398 TYR A CA 1
ATOM 3234 C C . TYR A 1 398 ? -26.684 -7.864 10.892 1.00 83.94 398 TYR A C 1
ATOM 3236 O O . TYR A 1 398 ? -26.053 -8.925 10.852 1.00 83.94 398 TYR A O 1
ATOM 3244 N N . GLY A 1 399 ? -27.575 -7.619 11.854 1.00 83.56 399 GLY A N 1
ATOM 3245 C CA . GLY A 1 399 ? -27.758 -8.467 13.030 1.00 83.56 399 GLY A CA 1
ATOM 3246 C C . GLY A 1 399 ? -26.715 -8.249 14.129 1.00 83.56 399 GLY A C 1
ATOM 3247 O O . GLY A 1 399 ? -26.527 -9.145 14.944 1.00 83.56 399 GLY A O 1
ATOM 3248 N N . LYS A 1 400 ? -26.057 -7.083 14.157 1.00 88.19 400 LYS A N 1
ATOM 3249 C CA . LYS A 1 400 ? -24.986 -6.710 15.097 1.00 88.19 400 LYS A CA 1
ATOM 3250 C C . LYS A 1 400 ? -23.785 -7.664 15.076 1.00 88.19 400 LYS A C 1
ATOM 3252 O O . LYS A 1 400 ? -23.178 -7.925 16.113 1.00 88.19 400 LYS A O 1
ATOM 3257 N N . LYS A 1 401 ? -23.481 -8.255 13.922 1.00 86.38 401 LYS A N 1
ATOM 3258 C CA . LYS A 1 401 ? -22.442 -9.283 13.814 1.00 86.38 401 LYS A CA 1
ATOM 3259 C C . LYS A 1 401 ? -21.072 -8.642 13.670 1.00 86.38 401 LYS A C 1
ATOM 3261 O O . LYS A 1 401 ? -20.856 -7.910 12.711 1.00 86.38 401 LYS A O 1
ATOM 3266 N N . GLY A 1 402 ? -20.166 -8.963 14.589 1.00 90.50 402 GLY A N 1
ATOM 3267 C CA . GLY A 1 402 ? -18.787 -8.482 14.566 1.00 90.50 402 GLY A CA 1
ATOM 3268 C C . GLY A 1 402 ? -18.637 -6.959 14.691 1.00 90.50 402 GLY A C 1
ATOM 3269 O O . GLY A 1 402 ? -19.618 -6.217 14.757 1.00 90.50 402 GLY A O 1
ATOM 3270 N N . LEU A 1 403 ? -17.389 -6.505 14.726 1.00 93.31 403 LEU A N 1
ATOM 3271 C CA . LEU A 1 403 ? -16.963 -5.118 14.587 1.00 93.31 403 LEU A CA 1
ATOM 3272 C C . LEU A 1 403 ? -15.954 -5.017 13.457 1.00 93.31 403 LEU A C 1
ATOM 3274 O O . LEU A 1 403 ? -15.013 -5.813 13.380 1.00 93.31 403 LEU A O 1
ATOM 3278 N N . TYR A 1 404 ? -16.155 -4.004 12.631 1.00 92.12 404 TYR A N 1
ATOM 3279 C CA . TYR A 1 404 ? -15.368 -3.719 11.447 1.00 92.12 404 TYR A CA 1
ATOM 3280 C C . TYR A 1 404 ? -14.974 -2.249 11.448 1.00 92.12 404 TYR A C 1
ATOM 3282 O O . TYR A 1 404 ? -15.676 -1.410 12.022 1.00 92.12 404 TYR A O 1
ATOM 3290 N N . PHE A 1 405 ? -13.830 -1.967 10.845 1.00 91.12 405 PHE A N 1
ATOM 3291 C CA . PHE A 1 405 ? -13.297 -0.636 10.638 1.00 91.12 405 PHE A CA 1
ATOM 3292 C C . PHE A 1 405 ? -13.103 -0.414 9.149 1.00 91.12 405 PHE A C 1
ATOM 3294 O O . PHE A 1 405 ? -12.561 -1.280 8.469 1.00 91.12 405 PHE A O 1
ATOM 3301 N N . ASP A 1 406 ? -13.473 0.766 8.680 1.00 86.25 406 ASP A N 1
ATOM 3302 C CA . ASP A 1 406 ? -13.040 1.236 7.376 1.00 86.25 406 ASP A CA 1
ATOM 3303 C C . ASP A 1 406 ? -12.686 2.726 7.439 1.00 86.25 406 ASP A C 1
ATOM 3305 O O . ASP A 1 406 ? -13.090 3.447 8.359 1.00 86.25 406 ASP A O 1
ATOM 3309 N N . ALA A 1 407 ? -11.873 3.186 6.498 1.00 79.12 407 ALA A N 1
ATOM 3310 C CA . ALA A 1 407 ? -11.427 4.565 6.401 1.00 79.12 407 ALA A CA 1
ATOM 3311 C C . ALA A 1 407 ? -11.110 4.943 4.951 1.00 79.12 407 ALA A C 1
ATOM 3313 O O . ALA A 1 407 ? -10.714 4.078 4.173 1.00 79.12 407 ALA A O 1
ATOM 3314 N N . PRO A 1 408 ? -11.117 6.244 4.598 1.00 67.81 408 PRO A N 1
ATOM 3315 C CA . PRO A 1 408 ? -10.640 6.679 3.289 1.00 67.81 408 PRO A CA 1
ATOM 3316 C C . PRO A 1 408 ? -9.195 6.244 3.064 1.00 67.81 408 PRO A C 1
ATOM 3318 O O . PRO A 1 408 ? -8.820 5.941 1.941 1.00 67.81 408 PRO A O 1
ATOM 3321 N N . TRP A 1 409 ? -8.396 6.185 4.145 1.00 62.88 409 TRP A N 1
ATOM 3322 C CA . TRP A 1 409 ? -7.007 5.745 4.081 1.00 62.88 409 TRP A CA 1
ATOM 3323 C C . TRP A 1 409 ? -6.787 4.249 4.088 1.00 62.88 409 TRP A C 1
ATOM 3325 O O . TRP A 1 409 ? -5.645 3.807 3.951 1.00 62.88 409 TRP A O 1
ATOM 3335 N N . ASN A 1 410 ? -7.859 3.477 4.212 1.00 62.12 410 ASN A N 1
ATOM 3336 C CA . ASN A 1 410 ? -7.816 2.038 4.114 1.00 62.12 410 ASN A CA 1
ATOM 3337 C C . ASN A 1 410 ? -7.651 1.574 2.652 1.00 62.12 410 ASN A C 1
ATOM 3339 O O . ASN A 1 410 ? -8.293 0.646 2.184 1.00 62.12 410 ASN A O 1
ATOM 3343 N N . THR A 1 411 ? -6.754 2.202 1.895 1.00 51.84 411 THR A N 1
ATOM 3344 C CA . THR A 1 411 ? -6.396 1.786 0.534 1.00 51.84 411 THR A CA 1
ATOM 3345 C C . THR A 1 411 ? -5.405 0.624 0.507 1.00 51.84 411 THR A C 1
ATOM 3347 O O . THR A 1 411 ? -4.836 0.338 -0.545 1.00 51.84 411 THR A O 1
ATOM 3350 N N . ILE A 1 412 ? -5.249 -0.134 1.603 1.00 45.41 412 ILE A N 1
ATOM 3351 C CA . ILE A 1 412 ? -4.452 -1.376 1.597 1.00 45.41 412 ILE A CA 1
ATOM 3352 C C . ILE A 1 412 ? -5.034 -2.471 0.679 1.00 45.41 412 ILE A C 1
ATOM 3354 O O . ILE A 1 412 ? -4.385 -3.491 0.478 1.00 45.41 412 ILE A O 1
ATOM 3358 N N . SER A 1 413 ? -6.159 -2.271 -0.012 1.00 52.53 413 SER A N 1
ATOM 3359 C CA . SER A 1 413 ? -6.465 -3.112 -1.181 1.00 52.53 413 SER A CA 1
ATOM 3360 C C . SER A 1 413 ? -6.537 -2.349 -2.498 1.00 52.53 413 SER A C 1
ATOM 3362 O O . SER A 1 413 ? -7.383 -2.628 -3.348 1.00 52.53 413 SER A O 1
ATOM 3364 N N . GLY A 1 414 ? -5.596 -1.434 -2.729 1.00 63.03 414 GLY A N 1
ATOM 3365 C CA . GLY A 1 414 ? -5.151 -1.237 -4.099 1.00 63.03 414 GLY A CA 1
ATOM 3366 C C . GLY A 1 414 ? -4.795 -2.603 -4.687 1.00 63.03 414 GLY A C 1
ATOM 3367 O O . GLY A 1 414 ? -3.895 -3.281 -4.193 1.00 63.03 414 GLY A O 1
ATOM 3368 N N . ALA A 1 415 ? -5.551 -3.059 -5.681 1.00 83.50 415 ALA A N 1
ATOM 3369 C CA . ALA A 1 415 ? -5.272 -4.340 -6.303 1.00 83.50 415 ALA A CA 1
ATOM 3370 C C . ALA A 1 415 ? -3.987 -4.238 -7.137 1.00 83.50 415 ALA A C 1
ATOM 3372 O O . ALA A 1 415 ? -3.661 -3.174 -7.681 1.00 83.50 415 ALA A O 1
ATOM 3373 N N . LEU A 1 416 ? -3.267 -5.352 -7.238 1.00 96.25 416 LEU A N 1
ATOM 3374 C CA . LEU A 1 416 ? -2.130 -5.497 -8.132 1.00 96.25 416 LEU A CA 1
ATOM 3375 C C . LEU A 1 416 ? -2.618 -5.999 -9.494 1.00 96.25 416 LEU A C 1
ATOM 3377 O O . LEU A 1 416 ? -3.289 -7.026 -9.584 1.00 96.25 416 LEU A O 1
ATOM 3381 N N . LEU A 1 417 ? -2.241 -5.311 -10.566 1.00 98.50 417 LEU A N 1
ATOM 3382 C CA . LEU A 1 417 ? -2.310 -5.838 -11.924 1.00 98.50 417 LEU A CA 1
ATOM 3383 C C . LEU A 1 417 ? -0.912 -6.240 -12.385 1.00 98.50 417 LEU A C 1
ATOM 3385 O O . LEU A 1 417 ? -0.015 -5.409 -12.462 1.00 98.50 417 LEU A O 1
ATOM 3389 N N . ILE A 1 418 ? -0.743 -7.502 -12.752 1.00 98.88 418 ILE A N 1
ATOM 3390 C CA . ILE A 1 418 ? 0.450 -7.997 -13.429 1.00 98.88 418 ILE A CA 1
ATOM 3391 C C . ILE A 1 418 ? 0.191 -7.951 -14.934 1.00 98.88 418 ILE A C 1
ATOM 3393 O O . ILE A 1 418 ? -0.687 -8.656 -15.432 1.00 98.88 418 ILE A O 1
ATOM 3397 N N . VAL A 1 419 ? 0.953 -7.144 -15.666 1.00 98.75 419 VAL A N 1
ATOM 3398 C CA . VAL A 1 419 ? 0.950 -7.132 -17.135 1.00 98.75 419 VAL A CA 1
ATOM 3399 C C . VAL A 1 419 ? 2.216 -7.830 -17.607 1.00 98.75 419 VAL A C 1
ATOM 3401 O O . VAL A 1 419 ? 3.315 -7.429 -17.237 1.00 98.75 419 VAL A O 1
ATOM 3404 N N . THR A 1 420 ? 2.081 -8.885 -18.407 1.00 98.50 420 THR A N 1
ATOM 3405 C CA . THR A 1 420 ? 3.225 -9.731 -18.768 1.00 98.50 420 THR A CA 1
ATOM 3406 C C . THR A 1 420 ? 3.158 -10.279 -20.195 1.00 98.50 420 THR A C 1
ATOM 3408 O O . THR A 1 420 ? 2.128 -10.156 -20.861 1.00 98.50 420 THR A O 1
ATOM 3411 N N . ALA A 1 421 ? 4.256 -10.860 -20.681 1.00 95.81 421 ALA A N 1
ATOM 3412 C CA . ALA A 1 421 ? 4.277 -11.688 -21.887 1.00 95.81 421 ALA A CA 1
ATOM 3413 C C . ALA A 1 421 ? 3.627 -13.059 -21.619 1.00 95.81 421 ALA A C 1
ATOM 3415 O O . ALA A 1 421 ? 3.679 -13.574 -20.501 1.00 95.81 421 ALA A O 1
ATOM 3416 N N . GLU A 1 422 ? 3.034 -13.686 -22.638 1.00 94.94 422 GLU A N 1
ATOM 3417 C CA . GLU A 1 422 ? 2.310 -14.954 -22.487 1.00 94.94 422 GLU A CA 1
ATOM 3418 C C . GLU A 1 422 ? 3.184 -16.074 -21.903 1.00 94.94 422 GLU A C 1
ATOM 3420 O O . GLU A 1 422 ? 2.719 -16.864 -21.081 1.00 94.94 422 GLU A O 1
ATOM 3425 N N . GLU A 1 423 ? 4.464 -16.122 -22.282 1.00 93.94 423 GLU A N 1
ATOM 3426 C CA . GLU A 1 423 ? 5.414 -17.129 -21.796 1.00 93.94 423 GLU A CA 1
ATOM 3427 C C . GLU A 1 423 ? 5.682 -17.051 -20.282 1.00 93.94 423 GLU A C 1
ATOM 3429 O O . GLU A 1 423 ? 6.005 -18.065 -19.661 1.00 93.94 423 GLU A O 1
ATOM 3434 N N . PHE A 1 424 ? 5.482 -15.884 -19.665 1.00 96.56 424 PHE A N 1
ATOM 3435 C CA . PHE A 1 424 ? 5.705 -15.649 -18.235 1.00 96.56 424 PHE A CA 1
ATOM 3436 C C . PHE A 1 424 ? 4.433 -15.790 -17.389 1.00 96.56 424 PHE A C 1
ATOM 3438 O O . PHE A 1 424 ? 4.492 -15.715 -16.162 1.00 96.56 424 PHE A O 1
ATOM 3445 N N . TRP A 1 425 ? 3.278 -16.051 -18.007 1.00 93.31 425 TRP A N 1
ATOM 3446 C CA . TRP A 1 425 ? 2.009 -16.180 -17.288 1.00 93.31 425 TRP A CA 1
ATOM 3447 C C . TRP A 1 425 ? 2.052 -17.264 -16.201 1.00 93.31 425 TRP A C 1
ATOM 3449 O O . TRP A 1 425 ? 1.692 -17.031 -15.048 1.00 93.31 425 TRP A O 1
ATOM 3459 N N . ASN A 1 426 ? 2.490 -18.469 -16.572 1.00 87.31 426 ASN A N 1
ATOM 3460 C CA . ASN A 1 426 ? 2.498 -19.629 -15.681 1.00 87.31 426 ASN A CA 1
ATOM 3461 C C . ASN A 1 426 ? 3.412 -19.464 -14.451 1.00 87.31 426 ASN A C 1
ATOM 3463 O O . ASN A 1 426 ? 2.921 -19.709 -13.345 1.00 87.31 426 ASN A O 1
ATOM 3467 N N . PRO A 1 427 ? 4.692 -19.049 -14.572 1.00 88.81 427 PRO A N 1
ATOM 3468 C CA . PRO A 1 427 ? 5.549 -18.861 -13.396 1.00 88.81 427 PRO A CA 1
ATOM 3469 C C . PRO A 1 427 ? 5.030 -17.772 -12.438 1.00 88.81 427 PRO A C 1
ATOM 3471 O O . PRO A 1 427 ? 5.207 -17.891 -11.224 1.00 88.81 427 PRO A O 1
ATOM 3474 N N . LEU A 1 428 ? 4.309 -16.760 -12.939 1.00 95.31 428 LEU A N 1
ATOM 3475 C CA . LEU A 1 428 ? 3.725 -15.691 -12.119 1.00 95.31 428 LEU A CA 1
ATOM 3476 C C . LEU A 1 428 ? 2.515 -16.123 -11.283 1.00 95.31 428 LEU A C 1
ATOM 3478 O O . LEU A 1 428 ? 2.172 -15.434 -10.320 1.00 95.31 428 LEU A O 1
ATOM 3482 N N . GLN A 1 429 ? 1.882 -17.262 -11.581 1.00 90.00 429 GLN A N 1
ATOM 3483 C CA . GLN A 1 429 ? 0.697 -17.708 -10.840 1.00 90.00 429 GLN A CA 1
ATOM 3484 C C . GLN A 1 429 ? 0.980 -17.874 -9.339 1.00 90.00 429 GLN A C 1
ATOM 3486 O O . GLN A 1 429 ? 0.139 -17.535 -8.511 1.00 90.00 429 GLN A O 1
ATOM 3491 N N . ARG A 1 430 ? 2.192 -18.310 -8.970 1.00 88.69 430 ARG A N 1
ATOM 3492 C CA . ARG A 1 430 ? 2.608 -18.424 -7.562 1.00 88.69 430 ARG A CA 1
ATOM 3493 C C . ARG A 1 430 ? 2.603 -17.077 -6.841 1.00 88.69 430 ARG A C 1
ATOM 3495 O O . ARG A 1 430 ? 2.202 -17.012 -5.682 1.00 88.69 430 ARG A O 1
ATOM 3502 N N . LEU A 1 431 ? 3.008 -16.007 -7.523 1.00 93.88 431 LEU A N 1
ATOM 3503 C CA . LEU A 1 431 ? 2.967 -14.656 -6.967 1.00 93.88 431 LEU A CA 1
ATOM 3504 C C . LEU A 1 431 ? 1.527 -14.152 -6.834 1.00 93.88 431 LEU A C 1
ATOM 3506 O O . LEU A 1 431 ? 1.181 -13.585 -5.801 1.00 93.88 431 LEU A O 1
ATOM 3510 N N . VAL A 1 432 ? 0.679 -14.409 -7.836 1.00 92.19 432 VAL A N 1
ATOM 3511 C CA . VAL A 1 432 ? -0.761 -14.097 -7.779 1.00 92.19 432 VAL A CA 1
ATOM 3512 C C . VAL A 1 432 ? -1.406 -14.772 -6.567 1.00 92.19 432 VAL A C 1
ATOM 3514 O O . VAL A 1 432 ? -2.104 -14.121 -5.788 1.00 92.19 432 VAL A O 1
ATOM 3517 N N . ASP A 1 433 ? -1.151 -16.064 -6.374 1.00 80.88 433 ASP A N 1
ATOM 3518 C CA . ASP A 1 433 ? -1.696 -16.834 -5.256 1.00 80.88 433 ASP A CA 1
ATOM 3519 C C . ASP A 1 433 ? -1.163 -16.314 -3.912 1.00 80.88 433 ASP A C 1
ATOM 3521 O O . ASP A 1 433 ? -1.934 -16.127 -2.967 1.00 80.88 433 ASP A O 1
ATOM 3525 N N . TRP A 1 434 ? 0.137 -16.012 -3.834 1.00 84.94 434 TRP A N 1
ATOM 3526 C CA . TRP A 1 434 ? 0.764 -15.428 -2.651 1.00 84.94 434 TRP A CA 1
ATOM 3527 C C . TRP A 1 434 ? 0.124 -14.093 -2.263 1.00 84.94 434 TRP A C 1
ATOM 3529 O O . TRP A 1 434 ? -0.329 -13.937 -1.125 1.00 84.94 434 TRP A O 1
ATOM 3539 N N . LYS A 1 435 ? 0.022 -13.146 -3.200 1.00 85.25 435 LYS A N 1
ATOM 3540 C CA . LYS A 1 435 ? -0.556 -11.819 -2.955 1.00 85.25 435 LYS A CA 1
ATOM 3541 C C . LYS A 1 435 ? -2.019 -11.908 -2.537 1.00 85.25 435 LYS A C 1
ATOM 3543 O O . LYS A 1 435 ? -2.374 -11.369 -1.489 1.00 85.25 435 LYS A O 1
ATOM 3548 N N . ASN A 1 436 ? -2.826 -12.706 -3.241 1.00 77.88 436 ASN A N 1
ATOM 3549 C CA . ASN A 1 436 ? -4.221 -12.949 -2.864 1.00 77.88 436 ASN A CA 1
ATOM 3550 C C . ASN A 1 436 ? -4.336 -13.570 -1.460 1.00 77.88 436 ASN A C 1
ATOM 3552 O O . ASN A 1 436 ? -5.136 -13.118 -0.643 1.00 77.88 436 ASN A O 1
ATOM 3556 N N . SER A 1 437 ? -3.510 -14.573 -1.139 1.00 69.00 437 SER A N 1
ATOM 3557 C CA . SER A 1 437 ? -3.534 -15.239 0.174 1.00 69.00 437 SER A CA 1
ATOM 3558 C C . SER A 1 437 ? -3.071 -14.348 1.331 1.00 69.00 437 SER A C 1
ATOM 3560 O O . SER A 1 437 ? -3.345 -14.645 2.495 1.00 69.00 437 SER A O 1
ATOM 3562 N N . THR A 1 438 ? -2.367 -13.261 1.015 1.00 69.00 438 THR A N 1
ATOM 3563 C CA . THR A 1 438 ? -1.797 -12.322 1.981 1.00 69.00 438 THR A CA 1
ATOM 3564 C C . THR A 1 438 ? -2.476 -10.951 1.948 1.00 69.00 438 THR A C 1
ATOM 3566 O O . THR A 1 438 ? -1.965 -10.016 2.560 1.00 69.00 438 THR A O 1
ATOM 3569 N N . GLY A 1 439 ? -3.635 -10.840 1.288 1.00 66.88 439 GLY A N 1
ATOM 3570 C CA . GLY A 1 439 ? -4.530 -9.685 1.389 1.00 66.88 439 GLY A CA 1
ATOM 3571 C C . GLY A 1 439 ? -4.436 -8.644 0.271 1.00 66.88 439 GLY A C 1
ATOM 3572 O O . GLY A 1 439 ? -5.090 -7.617 0.389 1.00 66.88 439 GLY A O 1
ATOM 3573 N N . ILE A 1 440 ? -3.682 -8.890 -0.807 1.00 76.69 440 ILE A N 1
ATOM 3574 C CA . ILE A 1 440 ? -3.607 -7.994 -1.976 1.00 76.69 440 ILE A CA 1
ATOM 3575 C C . ILE A 1 440 ? -4.298 -8.674 -3.169 1.00 76.69 440 ILE A C 1
ATOM 3577 O O . ILE A 1 440 ? -3.711 -9.589 -3.764 1.00 76.69 440 ILE A O 1
ATOM 3581 N N . PRO A 1 441 ? -5.529 -8.262 -3.543 1.00 84.44 441 PRO A N 1
ATOM 3582 C CA . PRO A 1 441 ? -6.196 -8.771 -4.735 1.00 84.44 441 PRO A CA 1
ATOM 3583 C C . PRO A 1 441 ? -5.293 -8.606 -5.953 1.00 84.44 441 PRO A C 1
ATOM 3585 O O . PRO A 1 441 ? -4.792 -7.513 -6.206 1.00 84.44 441 PRO A O 1
ATOM 3588 N N . THR A 1 442 ? -5.047 -9.692 -6.681 1.00 90.06 442 THR A N 1
ATOM 3589 C CA . THR A 1 442 ? -4.091 -9.684 -7.792 1.00 90.06 442 THR A CA 1
ATOM 3590 C C . THR A 1 442 ? -4.698 -10.257 -9.058 1.00 90.06 442 THR A C 1
ATOM 3592 O O . THR A 1 442 ? -5.218 -11.376 -9.068 1.00 90.06 442 THR A O 1
ATOM 3595 N N . TYR A 1 443 ? -4.575 -9.491 -10.135 1.00 94.94 443 TYR A N 1
ATOM 3596 C CA . TYR A 1 443 ? -4.975 -9.842 -11.487 1.00 94.94 443 TYR A CA 1
ATOM 3597 C C . TYR A 1 443 ? -3.738 -10.000 -12.362 1.00 94.94 443 TYR A C 1
ATOM 3599 O O . TYR A 1 443 ? -2.720 -9.355 -12.134 1.00 94.94 443 TYR A O 1
ATOM 3607 N N . ILE A 1 444 ? -3.835 -10.834 -13.390 1.00 97.81 444 ILE A N 1
ATOM 3608 C CA . ILE A 1 444 ? -2.778 -11.016 -14.381 1.00 97.81 444 ILE A CA 1
ATOM 3609 C C . ILE A 1 444 ? -3.374 -10.914 -15.785 1.00 97.81 444 ILE A C 1
ATOM 3611 O O . ILE A 1 444 ? -4.461 -11.437 -16.047 1.00 97.81 444 ILE A O 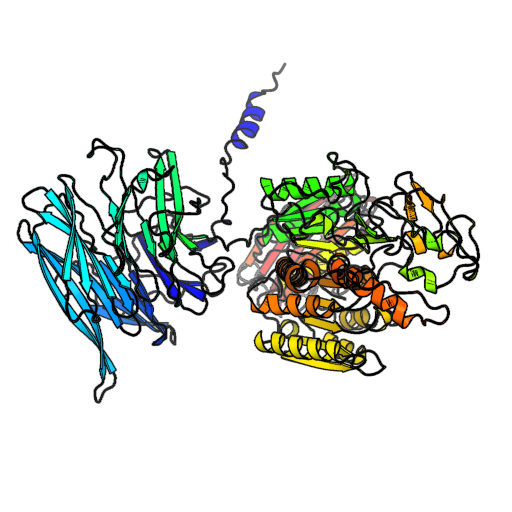1
ATOM 3615 N N . VAL A 1 445 ? -2.678 -10.213 -16.679 1.00 97.69 445 VAL A N 1
ATOM 3616 C CA . VAL A 1 445 ? -3.035 -10.052 -18.091 1.00 97.69 445 VAL A CA 1
ATOM 3617 C C . VAL A 1 445 ? -1.806 -10.239 -18.977 1.00 97.69 445 VAL A C 1
ATOM 3619 O O . VAL A 1 445 ? -0.700 -9.821 -18.642 1.00 97.69 445 VAL A O 1
ATOM 3622 N N . SER A 1 446 ? -2.020 -10.862 -20.135 1.00 97.88 446 SER A N 1
ATOM 3623 C CA . SER A 1 446 ? -1.009 -10.996 -21.181 1.00 97.88 446 SER A CA 1
ATOM 3624 C C . SER A 1 446 ? -1.207 -9.863 -22.178 1.00 97.88 446 SER A C 1
ATOM 3626 O O . SER A 1 446 ? -2.310 -9.717 -22.718 1.00 97.88 446 SER A O 1
ATOM 3628 N N . TRP A 1 447 ? -0.170 -9.058 -22.421 1.00 97.06 447 TRP A N 1
ATOM 3629 C CA . TRP A 1 447 ? -0.283 -7.916 -23.336 1.00 97.06 447 TRP A CA 1
ATOM 3630 C C . TRP A 1 447 ? -0.582 -8.364 -24.776 1.00 97.06 447 TRP A C 1
ATOM 3632 O O . TRP A 1 447 ? -1.295 -7.674 -25.503 1.00 97.06 447 TRP A O 1
ATOM 3642 N N . GLU A 1 448 ? -0.128 -9.561 -25.164 1.00 97.00 448 GLU A N 1
ATOM 3643 C CA . GLU A 1 448 ? -0.356 -10.163 -26.486 1.00 97.00 448 GLU A CA 1
ATOM 3644 C C . GLU A 1 448 ? -1.838 -10.479 -26.745 1.00 97.00 448 GLU A C 1
ATOM 3646 O O . GLU A 1 448 ? -2.265 -10.621 -27.893 1.00 97.00 448 GLU A O 1
ATOM 3651 N N . ARG A 1 449 ? -2.644 -10.571 -25.678 1.00 96.50 449 ARG A N 1
ATOM 3652 C CA . ARG A 1 449 ? -4.092 -10.809 -25.751 1.00 96.50 449 ARG A CA 1
ATOM 3653 C C . ARG A 1 449 ? -4.916 -9.520 -25.776 1.00 96.50 449 ARG A C 1
ATOM 3655 O O . ARG A 1 449 ? -6.127 -9.590 -25.993 1.00 96.50 449 ARG A O 1
ATOM 3662 N N . LEU A 1 450 ? -4.302 -8.358 -25.548 1.00 96.56 450 LEU A N 1
ATOM 3663 C CA . LEU A 1 450 ? -4.997 -7.072 -25.521 1.00 96.56 450 LEU A CA 1
ATOM 3664 C C . LEU A 1 450 ? -5.269 -6.577 -26.946 1.00 96.56 450 LEU A C 1
ATOM 3666 O O . LEU A 1 450 ? -4.398 -6.606 -27.814 1.00 96.56 450 LEU A O 1
ATOM 3670 N N . THR A 1 451 ? -6.489 -6.097 -27.197 1.00 94.00 451 THR A N 1
ATOM 3671 C CA . THR A 1 451 ? -6.932 -5.712 -28.552 1.00 94.00 451 THR A CA 1
ATOM 3672 C C . THR A 1 451 ? -7.361 -4.254 -28.695 1.00 94.00 451 THR A C 1
ATOM 3674 O O . THR A 1 451 ? -7.586 -3.812 -29.819 1.00 94.00 451 THR A O 1
ATOM 3677 N N . TYR A 1 452 ? -7.535 -3.519 -27.595 1.00 95.12 452 TYR A N 1
ATOM 3678 C CA . TYR A 1 452 ? -8.067 -2.154 -27.602 1.00 95.12 452 TYR A CA 1
ATOM 3679 C C . TYR A 1 452 ? -6.965 -1.131 -27.323 1.00 95.12 452 TYR A C 1
ATOM 3681 O O . TYR A 1 452 ? -6.363 -1.189 -26.261 1.00 95.12 452 TYR A O 1
ATOM 3689 N N . GLY A 1 453 ? -6.709 -0.231 -28.274 1.00 93.06 453 GLY A N 1
ATOM 3690 C CA . GLY A 1 453 ? -5.608 0.739 -28.263 1.00 93.06 453 GLY A CA 1
ATOM 3691 C C . GLY A 1 453 ? -4.889 0.781 -29.617 1.00 93.06 453 GLY A C 1
ATOM 3692 O O . GLY A 1 453 ? -4.861 -0.223 -30.344 1.00 93.06 453 GLY A O 1
ATOM 3693 N N . ARG A 1 454 ? -4.341 1.946 -29.966 1.00 93.62 454 ARG A N 1
ATOM 3694 C CA . ARG A 1 454 ? -3.640 2.253 -31.222 1.00 93.62 454 ARG A CA 1
ATOM 3695 C C . ARG A 1 454 ? -2.409 1.379 -31.435 1.00 93.62 454 ARG A C 1
ATOM 3697 O O . ARG A 1 454 ? -2.269 0.779 -32.500 1.00 93.62 454 ARG A O 1
ATOM 3704 N N . ASP A 1 455 ? -1.559 1.270 -30.419 1.00 95.00 455 ASP A N 1
ATOM 3705 C CA . ASP A 1 455 ? -0.350 0.445 -30.412 1.00 95.00 455 ASP A CA 1
ATOM 3706 C C . ASP A 1 455 ? -0.287 -0.455 -29.163 1.00 95.00 455 ASP A C 1
ATOM 3708 O O . ASP A 1 455 ? -1.220 -0.494 -28.358 1.00 95.00 455 ASP A O 1
ATOM 3712 N N . ASN A 1 456 ? 0.788 -1.235 -29.011 1.00 96.19 456 ASN A N 1
ATOM 3713 C CA . ASN A 1 456 ? 0.891 -2.197 -27.911 1.00 96.19 456 ASN A CA 1
ATOM 3714 C C . ASN A 1 456 ? 1.010 -1.534 -26.529 1.00 96.19 456 ASN A C 1
ATOM 3716 O O . ASN A 1 456 ? 0.468 -2.069 -25.566 1.00 96.19 456 ASN A O 1
ATOM 3720 N N . ALA A 1 457 ? 1.669 -0.379 -26.420 1.00 97.44 457 ALA A N 1
ATOM 3721 C CA . ALA A 1 457 ? 1.796 0.327 -25.148 1.00 97.44 457 ALA A CA 1
ATOM 3722 C C . ALA A 1 457 ? 0.466 1.000 -24.754 1.00 97.44 457 ALA A C 1
ATOM 3724 O O . ALA A 1 457 ? 0.026 0.889 -23.612 1.00 97.44 457 ALA A O 1
ATOM 3725 N N . GLU A 1 458 ? -0.265 1.600 -25.693 1.00 97.38 458 GLU A N 1
ATOM 3726 C CA . GLU A 1 458 ? -1.590 2.164 -25.407 1.00 97.38 458 GLU A CA 1
ATOM 3727 C C . GLU A 1 458 ? -2.608 1.066 -25.049 1.00 97.38 458 GLU A C 1
ATOM 3729 O O . GLU A 1 458 ? -3.457 1.264 -24.181 1.00 97.38 458 GLU A O 1
ATOM 3734 N N . ARG A 1 459 ? -2.482 -0.136 -25.634 1.00 98.31 459 ARG A N 1
ATOM 3735 C CA . ARG A 1 459 ? -3.282 -1.306 -25.226 1.00 98.31 459 ARG A CA 1
ATOM 3736 C C . ARG A 1 459 ? -3.069 -1.688 -23.769 1.00 98.31 459 ARG A C 1
ATOM 3738 O O . ARG A 1 459 ? -4.039 -1.981 -23.070 1.00 98.31 459 ARG A O 1
ATOM 3745 N N . ILE A 1 460 ? -1.819 -1.674 -23.310 1.00 98.69 460 ILE A N 1
ATOM 3746 C CA . ILE A 1 460 ? -1.496 -1.891 -21.898 1.00 98.69 460 ILE A CA 1
ATOM 3747 C C . ILE A 1 460 ? -2.116 -0.781 -21.045 1.00 98.69 460 ILE A C 1
ATOM 3749 O O . ILE A 1 460 ? -2.810 -1.092 -20.080 1.00 98.69 460 ILE A O 1
ATOM 3753 N N . LYS A 1 461 ? -1.951 0.492 -21.428 1.00 98.50 461 LYS A N 1
ATOM 3754 C CA . LYS A 1 461 ? -2.491 1.637 -20.677 1.00 98.50 461 LYS A CA 1
ATOM 3755 C C . LYS A 1 461 ? -4.018 1.584 -20.530 1.00 98.50 461 LYS A C 1
ATOM 3757 O O . LYS A 1 461 ? -4.528 1.739 -19.425 1.00 98.50 461 LYS A O 1
ATOM 3762 N N . TYR A 1 462 ? -4.752 1.255 -21.596 1.00 98.25 462 TYR A N 1
ATOM 3763 C CA . TYR A 1 462 ? -6.205 1.051 -21.514 1.00 98.25 462 TYR A CA 1
ATOM 3764 C C . TYR A 1 462 ? -6.605 -0.146 -20.649 1.00 98.25 462 TYR A C 1
ATOM 3766 O O . TYR A 1 462 ? -7.636 -0.106 -19.978 1.00 98.25 462 TYR A O 1
ATOM 3774 N N . SER A 1 463 ? -5.810 -1.220 -20.652 1.00 97.88 463 SER A N 1
ATOM 3775 C CA . SER A 1 463 ? -6.039 -2.333 -19.730 1.00 97.88 463 SER A CA 1
ATOM 3776 C C . SER A 1 463 ? -5.866 -1.874 -18.283 1.00 97.88 463 SER A C 1
ATOM 3778 O O . SER A 1 463 ? -6.707 -2.194 -17.449 1.00 97.88 463 SER A O 1
ATOM 3780 N N . ILE A 1 464 ? -4.819 -1.107 -17.978 1.00 97.56 464 ILE A N 1
ATOM 3781 C CA . ILE A 1 464 ? -4.595 -0.559 -16.636 1.00 97.56 464 ILE A CA 1
ATOM 3782 C C . ILE A 1 464 ? -5.780 0.319 -16.208 1.00 97.56 464 ILE A C 1
ATOM 3784 O O . ILE A 1 464 ? -6.330 0.087 -15.137 1.00 97.56 464 ILE A O 1
ATOM 3788 N N . ASP A 1 465 ? -6.237 1.242 -17.057 1.00 86.75 465 ASP A N 1
ATOM 3789 C CA . ASP A 1 465 ? -7.414 2.091 -16.807 1.00 86.75 465 ASP A CA 1
ATOM 3790 C C . ASP A 1 465 ? -8.693 1.276 -16.532 1.00 86.75 465 ASP A C 1
ATOM 3792 O O . ASP A 1 465 ? -9.420 1.547 -15.574 1.00 86.75 465 ASP A O 1
ATOM 3796 N N . TYR A 1 466 ? -8.950 0.222 -17.313 1.00 86.06 466 TYR A N 1
ATOM 3797 C CA . TYR A 1 466 ? -10.073 -0.683 -17.055 1.00 86.06 466 TYR A CA 1
ATOM 3798 C C . TYR A 1 466 ? -9.985 -1.315 -15.657 1.00 86.06 466 TYR A C 1
ATOM 3800 O O . TYR A 1 466 ? -10.952 -1.287 -14.897 1.00 86.06 466 TYR A O 1
ATOM 3808 N N . TYR A 1 467 ? -8.826 -1.857 -15.283 1.00 87.31 467 TYR A N 1
ATOM 3809 C CA . TYR A 1 467 ? -8.653 -2.486 -13.972 1.00 87.31 467 TYR A CA 1
ATOM 3810 C C . TYR A 1 467 ? -8.626 -1.473 -12.817 1.00 87.31 467 TYR A C 1
ATOM 3812 O O . TYR A 1 467 ? -9.085 -1.780 -11.715 1.00 87.31 467 TYR A O 1
ATOM 3820 N N . TYR A 1 468 ? -8.138 -0.259 -13.053 1.00 81.38 468 TYR A N 1
ATOM 3821 C CA . TYR A 1 468 ? -8.180 0.831 -12.083 1.00 81.38 468 TYR A CA 1
ATOM 3822 C C . TYR A 1 468 ? -9.626 1.175 -11.702 1.00 81.38 468 TYR A C 1
ATOM 3824 O O . TYR A 1 468 ? -9.938 1.275 -10.509 1.00 81.38 468 TYR A O 1
ATOM 3832 N N . ARG A 1 469 ? -10.507 1.302 -12.708 1.00 73.44 469 ARG A N 1
ATOM 3833 C CA . ARG A 1 469 ? -11.918 1.687 -12.538 1.00 73.44 469 ARG A CA 1
ATOM 3834 C C . ARG A 1 469 ? -12.803 0.546 -12.046 1.00 73.44 469 ARG A C 1
ATOM 3836 O O . ARG A 1 469 ? -13.617 0.755 -11.155 1.00 73.44 469 ARG A O 1
ATOM 3843 N N . GLU A 1 470 ? -12.641 -0.648 -12.608 1.00 74.81 470 GLU A N 1
ATOM 3844 C CA . GLU A 1 470 ? -13.572 -1.766 -12.386 1.00 74.81 470 GLU A CA 1
ATOM 3845 C C . GLU A 1 470 ? -13.105 -2.743 -11.297 1.00 74.81 470 GLU A C 1
ATOM 3847 O O . GLU A 1 470 ? -13.892 -3.545 -10.795 1.00 74.81 470 GLU A O 1
ATOM 3852 N N . HIS A 1 471 ? -11.819 -2.708 -10.937 1.00 70.31 471 HIS A N 1
ATOM 3853 C CA . HIS A 1 471 ? -11.197 -3.718 -10.078 1.00 70.31 471 HIS A CA 1
ATOM 3854 C C . HIS A 1 471 ? -10.345 -3.137 -8.941 1.00 70.31 471 HIS A C 1
ATOM 3856 O O . HIS A 1 471 ? -9.672 -3.896 -8.241 1.00 70.31 471 HIS A O 1
ATOM 3862 N N . GLY A 1 472 ? -10.372 -1.813 -8.745 1.00 67.62 472 GLY A N 1
ATOM 3863 C CA . GLY A 1 472 ? -9.658 -1.142 -7.657 1.00 67.62 472 GLY A CA 1
ATOM 3864 C C . GLY A 1 472 ? -8.136 -1.229 -7.774 1.00 67.62 472 GLY A C 1
ATOM 3865 O O . GLY A 1 472 ? -7.441 -1.128 -6.765 1.00 67.62 472 GLY A O 1
ATOM 3866 N N . VAL A 1 473 ? -7.594 -1.449 -8.978 1.00 82.44 473 VAL A N 1
ATOM 3867 C CA . VAL A 1 473 ? -6.141 -1.532 -9.169 1.00 82.44 473 VAL A CA 1
ATOM 3868 C C . VAL A 1 473 ? -5.484 -0.197 -8.851 1.00 82.44 473 VAL A C 1
ATOM 3870 O O . VAL A 1 473 ? -5.929 0.854 -9.310 1.00 82.44 473 VAL A O 1
ATOM 3873 N N . ARG A 1 474 ? -4.425 -0.250 -8.042 1.00 86.56 474 ARG A N 1
ATOM 3874 C CA . ARG A 1 474 ? -3.559 0.897 -7.713 1.00 86.56 474 ARG A CA 1
ATOM 3875 C C . ARG A 1 474 ? -2.078 0.589 -7.916 1.00 86.56 474 ARG A C 1
ATOM 3877 O O . ARG A 1 474 ? -1.278 1.516 -7.942 1.00 86.56 474 ARG A O 1
ATOM 3884 N N . TYR A 1 475 ? -1.731 -0.684 -8.105 1.00 97.31 475 TYR A N 1
ATOM 3885 C CA . TYR A 1 475 ? -0.369 -1.156 -8.331 1.00 97.31 475 TYR A CA 1
ATOM 3886 C C . TYR A 1 475 ? -0.312 -1.924 -9.649 1.00 97.31 475 TYR A C 1
ATOM 3888 O O . TYR A 1 475 ? -1.162 -2.777 -9.906 1.00 97.31 475 TYR A O 1
ATOM 3896 N N . VAL A 1 476 ? 0.691 -1.657 -10.479 1.00 98.81 476 VAL A N 1
ATOM 3897 C CA . VAL A 1 476 ? 0.889 -2.328 -11.766 1.00 98.81 476 VAL A CA 1
ATOM 3898 C C . VAL A 1 476 ? 2.314 -2.852 -11.861 1.00 98.81 476 VAL A C 1
ATOM 3900 O O . VAL A 1 476 ? 3.263 -2.077 -11.942 1.00 98.81 476 VAL A O 1
ATOM 3903 N N . MET A 1 477 ? 2.465 -4.172 -11.890 1.00 98.75 477 MET A N 1
ATOM 3904 C CA . MET A 1 477 ? 3.751 -4.815 -12.130 1.00 98.75 477 MET A CA 1
ATOM 3905 C C . MET A 1 477 ? 3.871 -5.215 -13.601 1.00 98.75 477 MET A C 1
ATOM 3907 O O . MET A 1 477 ? 3.134 -6.069 -14.096 1.00 98.75 477 MET A O 1
ATOM 3911 N N . LEU A 1 478 ? 4.821 -4.599 -14.292 1.00 98.81 478 LEU A N 1
ATOM 3912 C CA . LEU A 1 478 ? 5.195 -4.882 -15.671 1.00 98.81 478 LEU A CA 1
ATOM 3913 C C . LEU A 1 478 ? 6.256 -5.989 -15.675 1.00 98.81 478 LEU A C 1
ATOM 3915 O O . LEU A 1 478 ? 7.355 -5.776 -15.178 1.00 98.81 478 LEU A O 1
ATOM 3919 N N . VAL A 1 479 ? 5.949 -7.179 -16.192 1.00 98.56 479 VAL A N 1
ATOM 3920 C CA . VAL A 1 479 ? 6.871 -8.330 -16.153 1.00 98.56 479 VAL A CA 1
ATOM 3921 C C . VAL A 1 479 ? 7.322 -8.710 -17.555 1.00 98.56 479 VAL A C 1
ATOM 3923 O O . VAL A 1 479 ? 6.563 -9.304 -18.328 1.00 98.56 479 VAL A O 1
ATOM 3926 N N . GLY A 1 480 ? 8.576 -8.378 -17.836 1.00 94.75 480 GLY A N 1
ATOM 3927 C CA . GLY A 1 480 ? 9.291 -8.613 -19.081 1.00 94.75 480 GLY A CA 1
ATOM 3928 C C . GLY A 1 480 ? 10.243 -7.457 -19.372 1.00 94.75 480 GLY A C 1
ATOM 3929 O O . GLY A 1 480 ? 9.931 -6.301 -19.060 1.00 94.75 480 GLY A O 1
ATOM 3930 N N . ASP A 1 481 ? 11.400 -7.768 -19.946 1.00 92.25 481 ASP A N 1
ATOM 3931 C CA . ASP A 1 481 ? 12.340 -6.741 -20.392 1.00 92.25 481 ASP A CA 1
ATOM 3932 C C . ASP A 1 481 ? 11.875 -6.072 -21.711 1.00 92.25 481 ASP A C 1
ATOM 3934 O O . ASP A 1 481 ? 10.798 -6.400 -22.229 1.00 92.25 481 ASP A O 1
ATOM 3938 N N . SER A 1 482 ? 12.600 -5.076 -22.229 1.00 90.75 482 SER A N 1
ATOM 3939 C CA . SER A 1 482 ? 12.159 -4.251 -23.373 1.00 90.75 482 SER A CA 1
ATOM 3940 C C . SER A 1 482 ? 11.921 -5.024 -24.686 1.00 90.75 482 SER A C 1
ATOM 3942 O O . SER A 1 482 ? 11.166 -4.568 -25.555 1.00 90.75 482 SER A O 1
ATOM 3944 N N . GLU A 1 483 ? 12.490 -6.222 -24.822 1.00 91.31 483 GLU A N 1
ATOM 3945 C CA . GLU A 1 483 ? 12.256 -7.157 -25.925 1.00 91.31 483 GLU A CA 1
ATOM 3946 C C . GLU A 1 483 ? 11.076 -8.122 -25.686 1.00 91.31 483 GLU A C 1
ATOM 3948 O O . GLU A 1 483 ? 10.605 -8.773 -26.624 1.00 91.31 483 GLU A O 1
ATOM 3953 N N . LYS A 1 484 ? 10.563 -8.206 -24.449 1.00 93.81 484 LYS A N 1
ATOM 3954 C CA . LYS A 1 484 ? 9.448 -9.088 -24.043 1.00 93.81 484 LYS A CA 1
ATOM 3955 C C . LYS A 1 484 ? 8.152 -8.347 -23.749 1.00 93.81 484 LYS A C 1
ATOM 3957 O O . LYS A 1 484 ? 7.065 -8.897 -23.948 1.00 93.81 484 LYS A O 1
ATOM 3962 N N . LEU A 1 485 ? 8.250 -7.114 -23.264 1.00 95.19 485 LEU A N 1
ATOM 3963 C CA . LEU A 1 485 ? 7.117 -6.307 -22.836 1.00 95.19 485 LEU A CA 1
ATOM 3964 C C . LEU A 1 485 ? 7.197 -4.900 -23.443 1.00 95.19 485 LEU A C 1
ATOM 3966 O O . LEU A 1 485 ? 8.214 -4.231 -23.265 1.00 95.19 485 LEU A O 1
ATOM 3970 N N . PRO A 1 486 ? 6.121 -4.407 -24.088 1.00 96.00 486 PRO A N 1
ATOM 3971 C CA . PRO A 1 486 ? 6.085 -3.068 -24.656 1.00 96.00 486 PRO A CA 1
ATOM 3972 C C . PRO A 1 486 ? 6.541 -1.966 -23.688 1.00 96.00 486 PRO A C 1
ATOM 3974 O O . PRO A 1 486 ? 6.132 -1.914 -22.523 1.00 96.00 486 PRO A O 1
ATOM 3977 N N . VAL A 1 487 ? 7.335 -1.037 -24.207 1.00 93.81 487 VAL A N 1
ATOM 3978 C CA . VAL A 1 487 ? 7.810 0.172 -23.529 1.00 93.81 487 VAL A CA 1
ATOM 3979 C C . VAL A 1 487 ? 7.312 1.397 -24.294 1.00 93.81 487 VAL A C 1
ATOM 3981 O O . VAL A 1 487 ? 7.181 1.361 -25.524 1.00 93.81 487 VAL A O 1
ATOM 3984 N N . ARG A 1 488 ? 7.025 2.492 -23.582 1.00 94.94 488 ARG A N 1
ATOM 3985 C CA . ARG A 1 488 ? 6.744 3.781 -24.217 1.00 94.94 488 ARG A CA 1
ATOM 3986 C C . ARG A 1 488 ? 8.033 4.582 -24.357 1.00 94.94 488 ARG A C 1
ATOM 3988 O O . ARG A 1 488 ? 8.833 4.653 -23.431 1.00 94.94 488 ARG A O 1
ATOM 3995 N N . TYR A 1 489 ? 8.191 5.227 -25.506 1.00 94.25 489 TYR A N 1
ATOM 3996 C CA . TYR A 1 489 ? 9.282 6.152 -25.775 1.00 94.25 489 TYR A CA 1
ATOM 3997 C C . TYR A 1 489 ? 8.760 7.582 -25.879 1.00 94.25 489 TYR A C 1
ATOM 3999 O O . TYR A 1 489 ? 7.861 7.840 -26.678 1.00 94.25 489 TYR A O 1
ATOM 4007 N N . THR A 1 490 ? 9.343 8.498 -25.107 1.00 93.06 490 THR A N 1
ATOM 4008 C CA . THR A 1 490 ? 9.081 9.934 -25.213 1.00 93.06 490 THR A CA 1
ATOM 4009 C C . THR A 1 490 ? 9.940 10.573 -26.289 1.00 93.06 490 THR A C 1
ATOM 4011 O O . THR A 1 490 ? 11.080 10.148 -26.509 1.00 93.06 490 THR A O 1
ATOM 4014 N N . PHE A 1 491 ? 9.419 11.599 -26.959 1.00 91.62 491 PHE A N 1
ATOM 4015 C CA . PHE A 1 491 ? 10.137 12.306 -28.013 1.00 91.62 491 PHE A CA 1
ATOM 4016 C C . PHE A 1 491 ? 10.720 13.632 -27.520 1.00 91.62 491 PHE A C 1
ATOM 4018 O O . PHE A 1 491 ? 10.003 14.554 -27.150 1.00 91.62 491 PHE A O 1
ATOM 4025 N N . ARG A 1 492 ? 12.048 13.763 -27.566 1.00 87.19 492 ARG A N 1
ATOM 4026 C CA . ARG A 1 492 ? 12.740 15.031 -27.304 1.00 87.19 492 ARG A CA 1
ATOM 4027 C C . ARG A 1 492 ? 13.195 15.657 -28.611 1.00 87.19 492 ARG A C 1
ATOM 4029 O O . ARG A 1 492 ? 13.912 14.999 -29.369 1.00 87.19 492 ARG A O 1
ATOM 4036 N N . ALA A 1 493 ? 12.899 16.939 -28.801 1.00 81.38 493 ALA A N 1
ATOM 4037 C CA . ALA A 1 493 ? 13.372 17.718 -29.937 1.00 81.38 493 ALA A CA 1
ATOM 4038 C C . ALA A 1 493 ? 13.743 19.165 -29.584 1.00 81.38 493 ALA A C 1
ATOM 4040 O O . ALA A 1 493 ? 13.779 19.552 -28.416 1.00 81.38 493 ALA A O 1
ATOM 4041 N N . TYR A 1 494 ? 14.133 19.943 -30.597 1.00 74.12 494 TYR A N 1
ATOM 4042 C CA . TYR A 1 494 ? 14.629 21.302 -30.402 1.00 74.12 494 TYR A CA 1
ATOM 4043 C C . TYR A 1 494 ? 13.510 22.346 -30.292 1.00 74.12 494 TYR A C 1
ATOM 4045 O O . TYR A 1 494 ? 13.350 22.925 -29.227 1.00 74.12 494 TYR A O 1
ATOM 4053 N N . GLU A 1 495 ? 12.748 22.586 -31.359 1.00 76.56 495 GLU A N 1
ATOM 4054 C CA . GLU A 1 495 ? 11.671 23.590 -31.410 1.00 76.56 495 GLU A CA 1
ATOM 4055 C C . GLU A 1 495 ? 10.324 22.896 -31.630 1.00 76.56 495 GLU A C 1
ATOM 4057 O O . GLU A 1 495 ? 10.246 21.947 -32.415 1.00 76.56 495 GLU A O 1
ATOM 4062 N N . GLU A 1 496 ? 9.260 23.379 -30.987 1.00 79.12 496 GLU A N 1
ATOM 4063 C CA . GLU A 1 496 ? 7.920 22.802 -31.143 1.00 79.12 496 GLU A CA 1
ATOM 4064 C C . GLU A 1 496 ? 7.489 22.758 -32.622 1.00 79.12 496 GLU A C 1
ATOM 4066 O O . GLU A 1 496 ? 7.532 23.753 -33.356 1.00 79.12 496 GLU A O 1
ATOM 4071 N N . GLY A 1 497 ? 7.111 21.566 -33.097 1.00 76.31 497 GLY A N 1
ATOM 4072 C CA . GLY A 1 497 ? 6.728 21.331 -34.493 1.00 76.31 497 GLY A CA 1
ATOM 4073 C C . GLY A 1 497 ? 7.886 21.366 -35.501 1.00 76.31 497 GLY A C 1
ATOM 4074 O O . GLY A 1 497 ? 7.658 21.193 -36.703 1.00 76.31 497 GLY A O 1
ATOM 4075 N N . LYS A 1 498 ? 9.130 21.569 -35.047 1.00 75.25 498 LYS A N 1
ATOM 4076 C CA . LYS A 1 498 ? 10.342 21.508 -35.868 1.00 75.25 498 LYS A CA 1
ATOM 4077 C C . LYS A 1 498 ? 11.328 20.513 -35.262 1.00 75.25 498 LYS A C 1
ATOM 4079 O O . LYS A 1 498 ? 12.103 20.872 -34.373 1.00 75.25 498 LYS A O 1
ATOM 4084 N N . PRO A 1 499 ? 11.404 19.287 -35.806 1.00 66.44 499 PRO A N 1
ATOM 4085 C CA . PRO A 1 499 ? 12.318 18.297 -35.269 1.00 66.44 499 PRO A CA 1
ATOM 4086 C C . PRO A 1 499 ? 13.775 18.785 -35.343 1.00 66.44 499 PRO A C 1
ATOM 4088 O O . PRO A 1 499 ? 14.561 18.440 -34.481 1.00 66.44 499 PRO A O 1
ATOM 4091 N N . PHE A 1 500 ? 14.172 19.638 -36.291 1.00 69.88 500 PHE A N 1
ATOM 4092 C CA . PHE A 1 500 ? 15.570 20.075 -36.396 1.00 69.88 500 PHE A CA 1
ATOM 4093 C C . PHE A 1 500 ? 15.742 21.580 -36.333 1.00 69.88 500 PHE A C 1
ATOM 4095 O O . PHE A 1 500 ? 14.983 22.358 -36.914 1.00 69.88 500 PHE A O 1
ATOM 4102 N N . MET A 1 501 ? 16.839 21.976 -35.697 1.00 65.69 501 MET A N 1
ATOM 4103 C CA . MET A 1 501 ? 17.287 23.354 -35.661 1.00 65.69 501 MET A CA 1
ATOM 4104 C C . MET A 1 501 ? 17.761 23.776 -37.059 1.00 65.69 501 MET A C 1
ATOM 4106 O O . MET A 1 501 ? 18.755 23.262 -37.577 1.00 65.69 501 MET A O 1
ATOM 4110 N N . THR A 1 502 ? 17.048 24.714 -37.689 1.00 64.00 502 THR A N 1
ATOM 4111 C CA . THR A 1 502 ? 17.275 25.079 -39.103 1.00 64.00 502 THR A CA 1
ATOM 4112 C C . THR A 1 502 ? 18.690 25.624 -39.358 1.00 64.00 502 THR A C 1
ATOM 4114 O O . THR A 1 502 ? 19.232 25.439 -40.445 1.00 64.00 502 THR A O 1
ATOM 4117 N N . GLU A 1 503 ? 19.312 26.236 -38.346 1.00 59.53 503 GLU A N 1
ATOM 4118 C CA . GLU A 1 503 ? 20.673 26.792 -38.384 1.00 59.53 503 GLU A CA 1
ATOM 4119 C C . GLU A 1 503 ? 21.779 25.722 -38.487 1.00 59.53 503 GLU A C 1
ATOM 4121 O O . GLU A 1 503 ? 22.836 25.978 -39.064 1.00 59.53 503 GLU A O 1
ATOM 4126 N N . TYR A 1 504 ? 21.526 24.495 -38.019 1.00 59.25 504 TYR A N 1
ATOM 4127 C CA . TYR A 1 504 ? 22.528 23.419 -37.966 1.00 59.25 504 TYR A CA 1
ATOM 4128 C C . TYR A 1 504 ? 22.310 22.305 -38.992 1.00 59.25 504 TYR A C 1
ATOM 4130 O O . TYR A 1 504 ? 23.194 21.471 -39.184 1.00 59.25 504 TYR A O 1
ATOM 4138 N N . LEU A 1 505 ? 21.194 22.339 -39.730 1.00 60.56 505 LEU A N 1
ATOM 4139 C CA . LEU A 1 505 ? 20.924 21.430 -40.851 1.00 60.56 505 LEU A CA 1
ATOM 4140 C C . LEU A 1 505 ? 22.030 21.450 -41.921 1.00 60.56 505 LEU A C 1
ATOM 4142 O O . LEU A 1 505 ? 22.173 20.478 -42.654 1.00 60.56 505 LEU A O 1
ATOM 4146 N N . ASN A 1 506 ? 22.807 22.540 -42.010 1.00 57.47 506 ASN A N 1
ATOM 4147 C CA . ASN A 1 506 ? 23.863 22.736 -43.004 1.00 57.47 506 ASN A CA 1
ATOM 4148 C C . ASN A 1 506 ? 25.179 23.313 -42.446 1.00 57.47 506 ASN A C 1
ATOM 4150 O O . ASN A 1 506 ? 25.943 23.880 -43.224 1.00 57.47 506 ASN A O 1
ATOM 4154 N N . ASN A 1 507 ? 25.462 23.191 -41.142 1.00 59.81 507 ASN A N 1
ATOM 4155 C CA . ASN A 1 507 ? 26.683 23.770 -40.568 1.00 59.81 507 ASN A CA 1
ATOM 4156 C C . ASN A 1 507 ? 27.942 23.068 -41.140 1.00 59.81 507 ASN A C 1
ATOM 4158 O O . ASN A 1 507 ? 28.134 21.876 -40.891 1.00 59.81 507 ASN A O 1
ATOM 4162 N N . PRO A 1 508 ? 28.786 23.762 -41.930 1.00 58.19 508 PRO A N 1
ATOM 4163 C CA . PRO A 1 508 ? 29.928 23.144 -42.601 1.00 58.19 508 PRO A CA 1
ATOM 4164 C C . PRO A 1 508 ? 31.102 22.847 -41.655 1.00 58.19 508 PRO A C 1
ATOM 4166 O O . PRO A 1 508 ? 31.959 22.037 -42.007 1.00 58.19 508 PRO A O 1
ATOM 4169 N N . ASP A 1 509 ? 31.141 23.458 -40.467 1.00 61.12 509 ASP A N 1
ATOM 4170 C CA . ASP A 1 509 ? 32.285 23.383 -39.551 1.00 61.12 509 ASP A CA 1
ATOM 4171 C C . ASP A 1 509 ? 32.326 22.078 -38.741 1.00 61.12 509 ASP A C 1
ATOM 4173 O O . ASP A 1 509 ? 33.367 21.718 -38.196 1.00 61.12 509 ASP A O 1
ATOM 4177 N N . TRP A 1 510 ? 31.214 21.337 -38.673 1.00 59.72 510 TRP A N 1
ATOM 4178 C CA . TRP A 1 510 ? 31.127 20.072 -37.928 1.00 59.72 510 TRP A CA 1
ATOM 4179 C C . TRP A 1 510 ? 31.526 18.848 -38.753 1.00 59.72 510 TRP A C 1
ATOM 4181 O O . TRP A 1 510 ? 31.632 17.757 -38.205 1.00 59.72 510 TRP A O 1
ATOM 4191 N N . GLY A 1 511 ? 31.720 18.996 -40.068 1.00 57.38 511 GLY A N 1
ATOM 4192 C CA . GLY A 1 511 ? 32.003 17.876 -40.973 1.00 57.38 511 GLY A CA 1
ATOM 4193 C C . GLY A 1 511 ? 30.833 16.899 -41.184 1.00 57.38 511 GLY A C 1
ATOM 4194 O O . GLY A 1 511 ? 30.905 16.090 -42.106 1.00 57.38 511 GLY A O 1
ATOM 4195 N N . TRP A 1 512 ? 29.757 17.010 -40.391 1.00 60.50 512 TRP A N 1
ATOM 4196 C CA . TRP A 1 512 ? 28.507 16.248 -40.469 1.00 60.50 512 TRP A CA 1
ATOM 4197 C C . TRP A 1 512 ? 27.296 17.168 -40.340 1.00 60.50 512 TRP A C 1
ATOM 4199 O O . TRP A 1 512 ? 27.275 18.059 -39.488 1.00 60.50 512 TRP A O 1
ATOM 4209 N N . ASN A 1 513 ? 26.267 16.941 -41.162 1.00 65.19 513 ASN A N 1
ATOM 4210 C CA . ASN A 1 513 ? 24.965 17.577 -40.986 1.00 65.19 513 ASN A CA 1
ATOM 4211 C C . ASN A 1 513 ? 23.805 16.626 -41.317 1.00 65.19 513 ASN A C 1
ATOM 4213 O O . ASN A 1 513 ? 23.977 15.620 -42.004 1.00 65.19 513 ASN A O 1
ATOM 4217 N N . TRP A 1 514 ? 22.612 16.976 -40.838 1.00 66.06 514 TRP A N 1
ATOM 4218 C CA . TRP A 1 514 ? 21.403 16.165 -40.991 1.00 66.06 514 TRP A CA 1
ATOM 4219 C C . TRP A 1 514 ? 21.030 15.899 -42.460 1.00 66.06 514 TRP A C 1
ATOM 4221 O O . TRP A 1 514 ? 20.604 14.807 -42.809 1.00 66.06 514 TRP A O 1
ATOM 4231 N N . CYS A 1 515 ? 21.237 16.887 -43.332 1.00 66.62 515 CYS A N 1
ATOM 4232 C CA . CYS A 1 515 ? 20.833 16.845 -44.734 1.00 66.62 515 CYS A CA 1
ATOM 4233 C C . CYS A 1 515 ? 21.768 16.050 -45.657 1.00 66.62 515 CYS A C 1
ATOM 4235 O O . CYS A 1 515 ? 21.332 15.539 -46.686 1.00 66.62 515 CYS A O 1
ATOM 4237 N N . ASN A 1 516 ? 23.060 16.006 -45.336 1.00 66.94 516 ASN A N 1
ATOM 4238 C CA . ASN A 1 516 ? 24.120 15.560 -46.241 1.00 66.94 516 ASN A CA 1
ATOM 4239 C C . ASN A 1 516 ? 25.038 14.488 -45.619 1.00 66.94 516 ASN A C 1
ATOM 4241 O O . ASN A 1 516 ? 25.935 14.003 -46.311 1.00 66.94 516 ASN A O 1
ATOM 4245 N N . GLY A 1 517 ? 24.834 14.122 -44.346 1.00 66.00 517 GLY A N 1
ATOM 4246 C CA . GLY A 1 517 ? 25.674 13.174 -43.605 1.00 66.00 517 GLY A CA 1
ATOM 4247 C C . GLY A 1 517 ? 27.074 13.720 -43.282 1.00 66.00 517 GLY A C 1
ATOM 4248 O O . GLY A 1 517 ? 27.311 14.926 -43.369 1.00 66.00 517 GLY A O 1
ATOM 4249 N N . GLY A 1 518 ? 28.002 12.835 -42.895 1.00 68.00 518 GLY A N 1
ATOM 4250 C CA . GLY A 1 518 ? 29.409 13.152 -42.594 1.00 68.00 518 GLY A CA 1
ATOM 4251 C C . GLY A 1 518 ? 30.051 12.204 -41.572 1.00 68.00 518 GLY A C 1
ATOM 4252 O O . GLY A 1 518 ? 29.517 11.119 -41.334 1.00 68.00 518 GLY A O 1
ATOM 4253 N N . ASP A 1 519 ? 31.141 12.631 -40.925 1.00 68.19 519 ASP A N 1
ATOM 4254 C CA . ASP A 1 519 ? 31.753 11.929 -39.779 1.00 68.19 519 ASP A CA 1
ATOM 4255 C C . ASP A 1 519 ? 31.165 12.436 -38.449 1.00 68.19 519 ASP A C 1
ATOM 4257 O O . ASP A 1 519 ? 31.109 13.640 -38.213 1.00 68.19 519 ASP A O 1
ATOM 4261 N N . TRP A 1 520 ? 30.738 11.528 -37.567 1.00 66.38 520 TRP A N 1
ATOM 4262 C CA . TRP A 1 520 ? 30.134 11.870 -36.271 1.00 66.38 520 TRP A CA 1
ATOM 4263 C C . TRP A 1 520 ? 31.009 12.816 -35.422 1.00 66.38 520 TRP A C 1
ATOM 4265 O O . TRP A 1 520 ? 32.218 12.612 -35.293 1.00 66.38 520 TRP A O 1
ATOM 4275 N N . HIS A 1 521 ? 30.375 13.806 -34.777 1.00 67.31 521 HIS A N 1
ATOM 4276 C CA . HIS A 1 521 ? 31.020 14.740 -33.852 1.00 67.31 521 HIS A CA 1
ATOM 4277 C C . HIS A 1 521 ? 30.306 14.755 -32.486 1.00 67.31 521 HIS A C 1
ATOM 4279 O O . HIS A 1 521 ? 29.135 15.122 -32.393 1.00 67.31 521 HIS A O 1
ATOM 4285 N N . ASP A 1 522 ? 31.016 14.437 -31.397 1.00 64.44 522 ASP A N 1
ATOM 4286 C CA . ASP A 1 522 ? 30.433 14.246 -30.050 1.00 64.44 522 ASP A CA 1
ATOM 4287 C C . ASP A 1 522 ? 29.641 15.450 -29.520 1.00 64.44 522 ASP A C 1
ATOM 4289 O O . ASP A 1 522 ? 28.636 15.292 -28.821 1.00 64.44 522 ASP A O 1
ATOM 4293 N N . GLY A 1 523 ? 30.042 16.666 -29.906 1.00 59.94 523 GLY A N 1
ATOM 4294 C CA . GLY A 1 523 ? 29.340 17.906 -29.556 1.00 59.94 523 GLY A CA 1
ATOM 4295 C C . GLY A 1 523 ? 27.904 18.004 -30.093 1.00 59.94 523 GLY A C 1
ATOM 4296 O O . GLY A 1 523 ? 27.168 18.895 -29.676 1.00 59.94 523 GLY A O 1
ATOM 4297 N N . MET A 1 524 ? 27.493 17.105 -30.994 1.00 62.81 524 MET A N 1
ATOM 4298 C CA . MET A 1 524 ? 26.133 17.042 -31.529 1.00 62.81 524 MET A CA 1
ATOM 4299 C C . MET A 1 524 ? 25.152 16.339 -30.591 1.00 62.81 524 MET A C 1
ATOM 4301 O O . MET A 1 524 ? 23.967 16.653 -30.625 1.00 62.81 524 MET A O 1
ATOM 4305 N N . SER A 1 525 ? 25.627 15.448 -29.716 1.00 63.94 525 SER A N 1
ATOM 4306 C CA . SER A 1 525 ? 24.794 14.633 -28.812 1.00 63.94 525 SER A CA 1
ATOM 4307 C C . SER A 1 525 ? 23.782 15.432 -27.976 1.00 63.94 525 SER A C 1
ATOM 4309 O O . SER A 1 525 ? 22.696 14.939 -27.675 1.00 63.94 525 SER A O 1
ATOM 4311 N N . ALA A 1 526 ? 24.089 16.691 -27.655 1.00 59.88 526 ALA A N 1
ATOM 4312 C CA . ALA A 1 526 ? 23.189 17.573 -26.918 1.00 59.88 526 ALA A CA 1
ATOM 4313 C C . ALA A 1 526 ? 21.989 18.075 -27.748 1.00 59.88 526 ALA A C 1
ATOM 4315 O O . ALA A 1 526 ? 20.947 18.378 -27.167 1.00 59.88 526 ALA A O 1
ATOM 4316 N N . PHE A 1 527 ? 22.117 18.152 -29.078 1.00 62.22 527 PHE A N 1
ATOM 4317 C CA . PHE A 1 527 ? 21.206 18.878 -29.977 1.00 62.22 527 PHE A CA 1
ATOM 4318 C C . PHE A 1 527 ? 20.381 17.990 -30.906 1.00 62.22 527 PHE A C 1
ATOM 4320 O O . PHE A 1 527 ? 19.484 18.498 -31.575 1.00 62.22 527 PHE A O 1
ATOM 4327 N N . VAL A 1 528 ? 20.687 16.694 -30.979 1.00 68.50 528 VAL A N 1
ATOM 4328 C CA . VAL A 1 528 ? 19.909 15.772 -31.805 1.00 68.50 528 VAL A CA 1
ATOM 4329 C C . VAL A 1 528 ? 18.683 15.297 -31.036 1.00 68.50 528 VAL A C 1
ATOM 4331 O O . VAL A 1 528 ? 18.749 15.026 -29.830 1.00 68.50 528 VAL A O 1
ATOM 4334 N N . ASN A 1 529 ? 17.566 15.200 -31.752 1.00 79.56 529 ASN A N 1
ATOM 4335 C CA . ASN A 1 529 ? 16.355 14.594 -31.226 1.00 79.56 529 ASN A CA 1
ATOM 4336 C C . ASN A 1 529 ? 16.643 13.186 -30.739 1.00 79.56 529 ASN A C 1
ATOM 4338 O O . ASN A 1 529 ? 17.544 12.506 -31.236 1.00 79.56 529 ASN A O 1
ATOM 4342 N N . ASN A 1 530 ? 15.853 12.729 -29.784 1.00 85.25 530 ASN A N 1
ATOM 4343 C CA . ASN A 1 530 ? 16.005 11.373 -29.311 1.00 85.25 530 ASN A CA 1
ATOM 4344 C C . ASN A 1 530 ? 14.704 10.835 -28.742 1.00 85.25 530 ASN A C 1
ATOM 4346 O O . ASN A 1 530 ? 13.908 11.585 -28.180 1.00 85.25 530 ASN A O 1
ATOM 4350 N N . PHE A 1 531 ? 14.563 9.520 -28.835 1.00 90.00 531 PHE A N 1
ATOM 4351 C CA . PHE A 1 531 ? 13.546 8.775 -28.122 1.00 90.00 531 PHE A CA 1
ATOM 4352 C C . PHE A 1 531 ? 14.138 8.230 -26.830 1.00 90.00 531 PHE A C 1
ATOM 4354 O O . PHE A 1 531 ? 15.227 7.651 -26.852 1.00 90.00 531 PHE A O 1
ATOM 4361 N N . THR A 1 532 ? 13.447 8.443 -25.713 1.00 88.94 532 THR A N 1
ATOM 4362 C CA . THR A 1 532 ? 13.873 7.933 -24.405 1.00 88.94 532 THR A CA 1
ATOM 4363 C C . THR A 1 532 ? 12.757 7.098 -23.803 1.00 88.94 532 THR A C 1
ATOM 4365 O O . THR A 1 532 ? 11.604 7.508 -23.818 1.00 88.94 532 THR A O 1
ATOM 4368 N N . LEU A 1 533 ? 13.090 5.917 -23.301 1.00 91.62 533 LEU A N 1
ATOM 4369 C CA . LEU A 1 533 ? 12.111 5.012 -22.712 1.00 91.62 533 LEU A CA 1
ATOM 4370 C C . LEU A 1 533 ? 11.572 5.524 -21.367 1.00 91.62 533 LEU A C 1
ATOM 4372 O O . LEU A 1 533 ? 12.290 6.199 -20.625 1.00 91.62 533 LEU A O 1
ATOM 4376 N N . THR A 1 534 ? 10.321 5.192 -21.049 1.00 93.19 534 THR A N 1
ATOM 4377 C CA . THR A 1 534 ? 9.695 5.478 -19.754 1.00 93.19 534 THR A CA 1
ATOM 4378 C C . THR A 1 534 ? 8.539 4.526 -19.452 1.00 93.19 534 THR A C 1
ATOM 4380 O O . THR A 1 534 ? 7.759 4.172 -20.338 1.00 93.19 534 THR A O 1
ATOM 4383 N N . ASP A 1 535 ? 8.403 4.162 -18.177 1.00 96.50 535 ASP A N 1
ATOM 4384 C CA . ASP A 1 535 ? 7.223 3.467 -17.651 1.00 96.50 535 ASP A CA 1
ATOM 4385 C C . ASP A 1 535 ? 6.241 4.416 -16.946 1.00 96.50 535 ASP A C 1
ATOM 4387 O O . ASP A 1 535 ? 5.116 4.013 -16.652 1.00 96.50 535 ASP A O 1
ATOM 4391 N N . LEU A 1 536 ? 6.606 5.689 -16.731 1.00 97.06 536 LEU A N 1
ATOM 4392 C CA . LEU A 1 536 ? 5.705 6.688 -16.140 1.00 97.06 536 LEU A CA 1
ATOM 4393 C C . LEU A 1 536 ? 4.433 6.872 -16.986 1.00 97.06 536 LEU A C 1
ATOM 4395 O O . LEU A 1 536 ? 3.359 7.104 -16.441 1.00 97.06 536 LEU A O 1
ATOM 4399 N N . TYR A 1 537 ? 4.539 6.665 -18.301 1.00 97.94 537 TYR A N 1
ATOM 4400 C CA . TYR A 1 537 ? 3.407 6.632 -19.227 1.00 97.94 537 TYR A CA 1
ATOM 4401 C C . TYR A 1 537 ? 2.273 5.697 -18.783 1.00 97.94 537 TYR A C 1
ATOM 4403 O O . TYR A 1 537 ? 1.104 5.987 -19.025 1.00 97.94 537 TYR A O 1
ATOM 4411 N N . TYR A 1 538 ? 2.610 4.559 -18.170 1.00 98.62 538 TYR 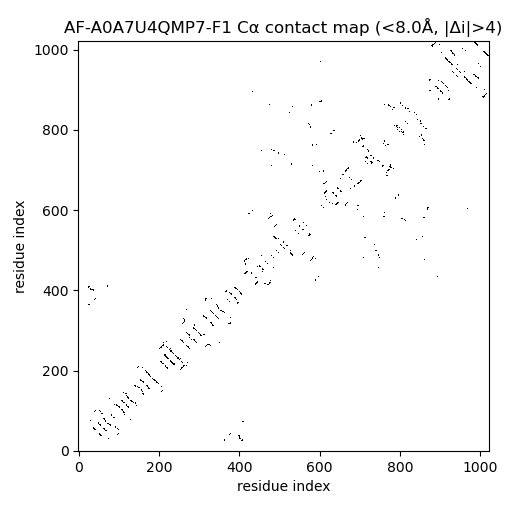A N 1
ATOM 4412 C CA . TYR A 1 538 ? 1.627 3.587 -17.690 1.00 98.62 538 TYR A CA 1
ATOM 4413 C C . TYR A 1 538 ? 1.010 3.976 -16.343 1.00 98.62 538 TYR A C 1
ATOM 4415 O O . TYR A 1 538 ? -0.008 3.403 -15.958 1.00 98.62 538 TYR A O 1
ATOM 4423 N N . ALA A 1 539 ? 1.641 4.909 -15.628 1.00 97.31 539 ALA A N 1
ATOM 4424 C CA . ALA A 1 539 ? 1.268 5.331 -14.287 1.00 97.31 539 ALA A CA 1
ATOM 4425 C C . ALA A 1 539 ? 0.315 6.533 -14.294 1.00 97.31 539 ALA A C 1
ATOM 4427 O O . ALA A 1 539 ? -0.584 6.599 -13.462 1.00 97.31 539 ALA A O 1
ATOM 4428 N N . ASP A 1 540 ? 0.529 7.460 -15.226 1.00 93.06 540 ASP A N 1
ATOM 4429 C CA . ASP A 1 540 ? -0.275 8.662 -15.471 1.00 93.06 540 ASP A CA 1
ATOM 4430 C C . ASP A 1 540 ? -1.448 8.308 -16.401 1.00 93.06 540 ASP A C 1
ATOM 4432 O O . ASP A 1 540 ? -1.255 8.152 -17.607 1.00 93.06 540 ASP A O 1
ATOM 4436 N N . LEU A 1 541 ? -2.636 8.059 -15.845 1.00 85.06 541 LEU A N 1
ATOM 4437 C CA . LEU A 1 541 ? -3.827 7.603 -16.570 1.00 85.06 541 LEU A CA 1
ATOM 4438 C C . LEU A 1 541 ? -4.769 8.749 -16.928 1.00 85.06 541 LEU A C 1
ATOM 4440 O O . LEU A 1 541 ? -5.458 8.646 -17.950 1.00 85.06 541 LEU A O 1
ATOM 4444 N N . TYR A 1 542 ? -4.835 9.789 -16.101 1.00 80.25 542 TYR A N 1
ATOM 4445 C CA . TYR A 1 542 ? -5.768 10.891 -16.250 1.00 80.25 542 TYR A CA 1
ATOM 4446 C C . TYR A 1 542 ? -5.087 12.244 -16.136 1.00 80.25 542 TYR A C 1
ATOM 4448 O O . TYR A 1 542 ? -4.251 12.464 -15.275 1.00 80.25 542 TYR A O 1
ATOM 4456 N N . ASP A 1 543 ? -5.545 13.183 -16.956 1.00 76.12 543 ASP A N 1
ATOM 4457 C CA . ASP A 1 543 ? -5.127 14.570 -16.853 1.00 76.12 543 ASP A CA 1
ATOM 4458 C C . ASP A 1 543 ? -5.760 15.276 -15.637 1.00 76.12 543 ASP A C 1
ATOM 4460 O O . ASP A 1 543 ? -6.700 14.796 -14.994 1.00 76.12 543 ASP A O 1
ATOM 4464 N N . SER A 1 544 ? -5.323 16.512 -15.391 1.00 73.12 544 SER A N 1
ATOM 4465 C CA . SER A 1 544 ? -5.850 17.372 -14.319 1.00 73.12 544 SER A CA 1
ATOM 4466 C C . SER A 1 544 ? -7.363 17.661 -14.384 1.00 73.12 544 SER A C 1
ATOM 4468 O O . SER A 1 544 ? -7.933 18.198 -13.429 1.00 73.12 544 SER A O 1
ATOM 4470 N N . SER A 1 545 ? -8.031 17.337 -15.497 1.00 63.50 545 SER A N 1
ATOM 4471 C CA . SER A 1 545 ? -9.482 17.447 -15.681 1.00 63.50 545 SER A CA 1
ATOM 4472 C C . SER A 1 545 ? -10.226 16.112 -15.505 1.00 63.50 545 SER A C 1
ATOM 4474 O O . SER A 1 545 ? -11.459 16.075 -15.593 1.00 63.50 545 SER A O 1
ATOM 4476 N N . GLY A 1 546 ? -9.497 15.028 -15.228 1.00 61.06 546 GLY A N 1
ATOM 4477 C CA . GLY A 1 546 ? -10.002 13.669 -15.070 1.00 61.06 546 GLY A CA 1
ATOM 4478 C C . GLY A 1 546 ? -10.315 12.966 -16.394 1.00 61.06 546 GLY A C 1
ATOM 4479 O O . GLY A 1 546 ? -11.113 12.026 -16.401 1.00 61.06 546 GLY A O 1
ATOM 4480 N N . GLN A 1 547 ? -9.780 13.437 -17.527 1.00 75.25 547 GLN A N 1
ATOM 4481 C CA . GLN A 1 547 ? -9.897 12.745 -18.817 1.00 75.25 547 GLN A CA 1
ATOM 4482 C C . GLN A 1 547 ? -8.731 11.786 -19.024 1.00 75.25 547 GLN A C 1
ATOM 4484 O O . GLN A 1 547 ? -7.637 12.039 -18.546 1.00 75.25 547 GLN A O 1
ATOM 4489 N N . PHE A 1 548 ? -8.962 10.691 -19.754 1.00 83.06 548 PHE A N 1
ATOM 4490 C CA . PHE A 1 548 ? -7.907 9.721 -20.054 1.00 83.06 548 PHE A CA 1
ATOM 4491 C C . PHE A 1 548 ? -6.768 10.378 -20.841 1.00 83.06 548 PHE A C 1
ATOM 4493 O O . PHE A 1 548 ? -6.986 10.897 -21.938 1.00 83.06 548 PHE A O 1
ATOM 4500 N N . GLU A 1 549 ? -5.567 10.307 -20.285 1.00 88.81 549 GLU A N 1
ATOM 4501 C CA . GLU A 1 549 ? -4.370 10.960 -20.788 1.00 88.81 549 GLU A CA 1
ATOM 4502 C C . GLU A 1 549 ? -3.622 10.017 -21.749 1.00 88.81 549 GLU A C 1
ATOM 4504 O O . GLU A 1 549 ? -3.254 8.886 -21.419 1.00 88.81 549 GLU A O 1
ATOM 4509 N N . THR A 1 550 ? -3.410 10.462 -22.986 1.00 94.69 550 THR A N 1
ATOM 4510 C CA . THR A 1 550 ? -2.823 9.643 -24.063 1.00 94.69 550 THR A CA 1
ATOM 4511 C C . THR A 1 550 ? -1.327 9.865 -24.243 1.00 94.69 550 THR A C 1
ATOM 4513 O O . THR A 1 550 ? -0.682 9.031 -24.882 1.00 94.69 550 THR A O 1
ATOM 4516 N N . TRP A 1 551 ? -0.790 10.954 -23.680 1.00 96.06 551 TRP A N 1
ATOM 4517 C CA . TRP A 1 551 ? 0.510 11.545 -24.014 1.00 96.06 551 TRP A CA 1
ATOM 4518 C C . TRP A 1 551 ? 0.682 11.803 -25.515 1.00 96.06 551 TRP A C 1
ATOM 4520 O O . TRP A 1 551 ? 1.793 11.702 -26.004 1.00 96.06 551 TRP A O 1
ATOM 4530 N N . ASP A 1 552 ? -0.406 12.023 -26.255 1.00 95.31 552 ASP A N 1
ATOM 4531 C CA . ASP A 1 552 ? -0.388 12.428 -27.667 1.00 95.31 552 ASP A CA 1
ATOM 4532 C C . ASP A 1 552 ? -1.582 13.357 -27.946 1.00 95.31 552 ASP A C 1
ATOM 4534 O O . ASP A 1 552 ? -2.534 13.025 -28.662 1.00 95.31 552 ASP A O 1
ATOM 4538 N N . SER A 1 553 ? -1.576 14.525 -27.304 1.00 91.12 553 SER A N 1
ATOM 4539 C CA . SER A 1 553 ? -2.704 15.470 -27.340 1.00 91.12 553 SER A CA 1
ATOM 4540 C C . SER A 1 553 ? -2.926 16.068 -28.734 1.00 91.12 553 SER A C 1
ATOM 4542 O O . SER A 1 553 ? -4.025 16.540 -29.049 1.00 91.12 553 SER A O 1
ATOM 4544 N N . ASN A 1 554 ? -1.893 16.075 -29.582 1.00 91.44 554 ASN A N 1
ATOM 4545 C CA . ASN A 1 554 ? -1.957 16.627 -30.934 1.00 91.44 554 ASN A CA 1
ATOM 4546 C C . ASN A 1 554 ? -2.205 15.558 -32.025 1.00 91.44 554 ASN A C 1
ATOM 4548 O O . ASN A 1 554 ? -2.506 15.926 -33.167 1.00 91.44 554 ASN A O 1
ATOM 4552 N N . GLY A 1 555 ? -2.165 14.268 -31.674 1.00 92.69 555 GLY A N 1
ATOM 4553 C CA . GLY A 1 555 ? -2.469 13.143 -32.554 1.00 92.69 555 GLY A CA 1
ATOM 4554 C C . GLY A 1 555 ? -1.416 12.913 -33.636 1.00 92.69 555 GLY A C 1
ATOM 4555 O O . GLY A 1 555 ? -1.780 12.529 -34.754 1.00 92.69 555 GLY A O 1
ATOM 4556 N N . ASN A 1 556 ? -0.147 13.224 -33.356 1.00 91.38 556 ASN A N 1
ATOM 4557 C CA . ASN A 1 556 ? 0.960 13.078 -34.303 1.00 91.38 556 ASN A CA 1
ATOM 4558 C C . ASN A 1 556 ? 1.736 11.755 -34.135 1.00 91.38 556 ASN A C 1
ATOM 4560 O O . ASN A 1 556 ? 2.681 11.519 -34.894 1.00 91.38 556 ASN A O 1
ATOM 4564 N N . ASP A 1 557 ? 1.314 10.896 -33.197 1.00 92.56 557 ASP A N 1
ATOM 4565 C CA . ASP A 1 557 ? 1.929 9.612 -32.844 1.00 92.56 557 ASP A CA 1
ATOM 4566 C C . ASP A 1 557 ? 3.364 9.738 -32.246 1.00 92.56 557 ASP A C 1
ATOM 4568 O O . ASP A 1 557 ? 4.102 8.751 -32.159 1.00 92.56 557 ASP A O 1
ATOM 4572 N N . TYR A 1 558 ? 3.774 10.933 -31.802 1.00 93.31 558 TYR A N 1
ATOM 4573 C CA . TYR A 1 558 ? 4.950 11.176 -30.957 1.00 93.31 558 TYR A CA 1
ATOM 4574 C C . TYR A 1 558 ? 4.477 11.479 -29.544 1.00 93.31 558 TYR A C 1
ATOM 4576 O O . TYR A 1 558 ? 3.614 12.318 -29.341 1.00 93.31 558 TYR A O 1
ATOM 4584 N N . PHE A 1 559 ? 5.047 10.778 -28.569 1.00 94.50 559 PHE A N 1
ATOM 4585 C CA . PHE A 1 559 ? 4.486 10.760 -27.228 1.00 94.50 559 PHE A CA 1
ATOM 4586 C C . PHE A 1 559 ? 5.327 11.548 -26.239 1.00 94.50 559 PHE A C 1
ATOM 4588 O O . PHE A 1 559 ? 6.558 11.500 -26.331 1.00 94.50 559 PHE A O 1
ATOM 4595 N N . GLY A 1 560 ? 4.687 12.185 -25.258 1.00 93.88 560 GLY A N 1
ATOM 4596 C CA . GLY A 1 560 ? 5.370 12.893 -24.174 1.00 93.88 560 GLY A CA 1
ATOM 4597 C C . GLY A 1 560 ? 6.403 13.861 -24.732 1.00 93.88 560 GLY A C 1
ATOM 4598 O O . GLY A 1 560 ? 7.586 13.771 -24.393 1.00 93.88 560 GLY A O 1
ATOM 4599 N N . GLU A 1 561 ? 5.982 14.674 -25.699 1.00 92.56 561 GLU A N 1
ATOM 4600 C CA . GLU A 1 561 ? 6.895 15.494 -26.483 1.00 92.56 561 GLU A CA 1
ATOM 4601 C C . GLU A 1 561 ? 7.550 16.568 -25.610 1.00 92.56 561 GLU A C 1
ATOM 4603 O O . GLU A 1 561 ? 6.888 17.232 -24.821 1.00 92.56 561 GLU A O 1
ATOM 4608 N N . ILE A 1 562 ? 8.860 16.769 -25.752 1.00 89.19 562 ILE A N 1
ATOM 4609 C CA . ILE A 1 562 ? 9.603 17.775 -24.985 1.00 89.19 562 ILE A CA 1
ATOM 4610 C C . ILE A 1 562 ? 10.474 18.583 -25.932 1.00 89.19 562 ILE A C 1
ATOM 4612 O O . ILE A 1 562 ? 11.373 18.046 -26.590 1.00 89.19 562 ILE A O 1
ATOM 4616 N N . TYR A 1 563 ? 10.254 19.894 -25.939 1.00 84.19 563 TYR A N 1
ATOM 4617 C CA . TYR A 1 563 ? 11.009 20.845 -26.741 1.00 84.19 563 TYR A CA 1
ATOM 4618 C C . TYR A 1 563 ? 11.799 21.801 -25.865 1.00 84.19 563 TYR A C 1
ATOM 4620 O O . TYR A 1 563 ? 11.485 22.044 -24.703 1.00 84.19 563 TYR A O 1
ATOM 4628 N N . ARG A 1 564 ? 12.857 22.372 -26.433 1.00 78.00 564 ARG A N 1
ATOM 4629 C CA . ARG A 1 564 ? 13.701 23.351 -25.749 1.00 78.00 564 ARG A CA 1
ATOM 4630 C C . ARG A 1 564 ? 12.913 24.624 -25.399 1.00 78.00 564 ARG A C 1
ATOM 4632 O O . ARG A 1 564 ? 13.148 25.215 -24.348 1.00 78.00 564 ARG A O 1
ATOM 4639 N N . ASP A 1 565 ? 12.032 25.061 -26.296 1.00 77.56 565 ASP A N 1
ATOM 4640 C CA . ASP A 1 565 ? 11.194 26.260 -26.175 1.00 77.56 565 ASP A CA 1
ATOM 4641 C C . ASP A 1 565 ? 9.828 25.992 -25.525 1.00 77.56 565 ASP A C 1
ATOM 4643 O O . ASP A 1 565 ? 9.238 26.910 -24.954 1.00 77.56 565 ASP A O 1
ATOM 4647 N N . ASN A 1 566 ? 9.365 24.741 -25.542 1.00 85.00 566 ASN A N 1
ATOM 4648 C CA . ASN A 1 566 ? 8.154 24.296 -24.865 1.00 85.00 566 ASN A CA 1
ATOM 4649 C C . ASN A 1 566 ? 8.377 22.932 -24.190 1.00 85.00 566 ASN A C 1
ATOM 4651 O O . ASN A 1 566 ? 8.395 21.892 -24.846 1.00 85.00 566 ASN A O 1
ATOM 4655 N N . LEU A 1 567 ? 8.565 22.940 -22.867 1.00 87.38 567 LEU A N 1
ATOM 4656 C CA . LEU A 1 567 ? 8.899 21.734 -22.096 1.00 87.38 567 LEU A CA 1
ATOM 4657 C C . LEU A 1 567 ? 7.722 20.759 -21.952 1.00 87.38 567 LEU A C 1
ATOM 4659 O O . LEU A 1 567 ? 7.957 19.582 -21.707 1.00 87.38 567 LEU A O 1
ATOM 4663 N N . ASN A 1 568 ? 6.484 21.246 -22.079 1.00 89.81 568 ASN A N 1
ATOM 4664 C CA . ASN A 1 568 ? 5.264 20.454 -21.933 1.00 89.81 568 ASN A CA 1
ATOM 4665 C C . ASN A 1 568 ? 4.187 20.913 -22.941 1.00 89.81 568 ASN A C 1
ATOM 4667 O O . ASN A 1 568 ? 3.161 21.473 -22.544 1.00 89.81 568 ASN A O 1
ATOM 4671 N N . PRO A 1 569 ? 4.432 20.733 -24.248 1.00 88.81 569 PRO A N 1
ATOM 4672 C CA . PRO A 1 569 ? 3.546 21.172 -25.326 1.00 88.81 569 PRO A CA 1
ATOM 4673 C C . PRO A 1 569 ? 2.182 20.481 -25.297 1.00 88.81 569 PRO A C 1
ATOM 4675 O O . PRO A 1 569 ? 1.193 21.052 -25.750 1.00 88.81 569 PRO A O 1
ATOM 4678 N N . GLU A 1 570 ? 2.119 19.275 -24.738 1.00 89.75 570 GLU A N 1
ATOM 4679 C CA . GLU A 1 570 ? 0.915 18.446 -24.718 1.00 89.75 570 GLU A CA 1
ATOM 4680 C C . GLU A 1 570 ? 0.036 18.681 -23.488 1.00 89.75 570 GLU A C 1
ATOM 4682 O O . GLU A 1 570 ? -1.097 18.207 -23.456 1.00 89.75 570 GLU A O 1
ATOM 4687 N N . GLY A 1 571 ? 0.532 19.441 -22.504 1.00 88.00 571 GLY A N 1
ATOM 4688 C CA . GLY A 1 571 ? -0.205 19.769 -21.285 1.00 88.00 571 GLY A CA 1
ATOM 4689 C C . GLY A 1 571 ? -0.367 18.608 -20.302 1.00 88.00 571 GLY A C 1
ATOM 4690 O O . GLY A 1 571 ? -1.244 18.688 -19.447 1.00 88.00 571 GLY A O 1
ATOM 4691 N N . ILE A 1 572 ? 0.477 17.577 -20.403 1.00 90.50 572 ILE A N 1
ATOM 4692 C CA . ILE A 1 572 ? 0.465 16.390 -19.536 1.00 90.50 572 ILE A CA 1
ATOM 4693 C C . ILE A 1 572 ? 0.730 16.825 -18.089 1.00 90.50 572 ILE A C 1
ATOM 4695 O O . ILE A 1 572 ? 1.620 17.647 -17.848 1.00 90.50 572 ILE A O 1
ATOM 4699 N N . ASP A 1 573 ? -0.018 16.313 -17.113 1.00 81.50 573 ASP A N 1
ATOM 4700 C CA . ASP A 1 573 ? 0.203 16.686 -15.710 1.00 81.50 573 ASP A CA 1
ATOM 4701 C C . ASP A 1 573 ? 1.301 15.860 -15.019 1.00 81.50 573 ASP A C 1
ATOM 4703 O O . ASP A 1 573 ? 1.892 16.337 -14.047 1.00 81.50 573 ASP A O 1
ATOM 4707 N N . TYR A 1 574 ? 1.625 14.687 -15.575 1.00 87.19 574 TYR A N 1
ATOM 4708 C CA . TYR A 1 574 ? 2.657 13.756 -15.134 1.00 87.19 574 TYR A CA 1
ATOM 4709 C C . TYR A 1 574 ? 2.466 13.199 -13.717 1.00 87.19 574 TYR A C 1
ATOM 4711 O O . TYR A 1 574 ? 3.429 12.720 -13.102 1.00 87.19 574 TYR A O 1
ATOM 4719 N N . ILE A 1 575 ? 1.249 13.260 -13.181 1.00 84.62 575 ILE A N 1
ATOM 4720 C CA . ILE A 1 575 ? 0.931 12.767 -11.846 1.00 84.62 575 ILE A CA 1
ATOM 4721 C C . ILE A 1 575 ? 0.534 11.288 -11.941 1.00 84.62 575 ILE A C 1
ATOM 4723 O O . ILE A 1 575 ? -0.450 10.957 -12.589 1.00 84.62 575 ILE A O 1
ATOM 4727 N N . PRO A 1 576 ? 1.245 10.360 -11.271 1.00 85.81 576 PRO A N 1
ATOM 4728 C CA . PRO A 1 576 ? 0.845 8.957 -11.282 1.00 85.81 576 PRO A CA 1
ATOM 4729 C C . PRO A 1 576 ? -0.513 8.735 -10.591 1.00 85.81 576 PRO A C 1
ATOM 4731 O O . PRO A 1 576 ? -0.671 9.049 -9.403 1.00 85.81 576 PRO A O 1
ATOM 4734 N N . ASP A 1 577 ? -1.456 8.103 -11.285 1.00 86.06 577 ASP A N 1
ATOM 4735 C CA . ASP A 1 577 ? -2.724 7.594 -10.741 1.00 86.06 577 ASP A CA 1
ATOM 4736 C C . ASP A 1 577 ? -2.576 6.204 -10.120 1.00 86.06 577 ASP A C 1
ATOM 4738 O O . ASP A 1 577 ? -3.281 5.843 -9.172 1.00 86.06 577 ASP A O 1
ATOM 4742 N N . VAL A 1 578 ? -1.636 5.423 -10.654 1.00 89.62 578 VAL A N 1
ATOM 4743 C CA . VAL A 1 578 ? -1.241 4.106 -10.151 1.00 89.62 578 VAL A CA 1
ATOM 4744 C C . VAL A 1 578 ? 0.266 4.048 -9.947 1.00 89.62 578 VAL A C 1
ATOM 4746 O O . VAL A 1 578 ? 1.031 4.734 -10.621 1.00 89.62 578 VAL A O 1
ATOM 4749 N N . ALA A 1 579 ? 0.716 3.209 -9.022 1.00 96.69 579 ALA A N 1
ATOM 4750 C CA . ALA A 1 579 ? 2.130 2.913 -8.863 1.00 96.69 579 ALA A CA 1
ATOM 4751 C C . ALA A 1 579 ? 2.566 1.835 -9.859 1.00 96.69 579 ALA A C 1
ATOM 4753 O O . ALA A 1 579 ? 1.971 0.757 -9.904 1.00 96.69 579 ALA A O 1
ATOM 4754 N N . VAL A 1 580 ? 3.622 2.101 -10.628 1.00 98.69 580 VAL A N 1
ATOM 4755 C CA . VAL A 1 580 ? 4.150 1.173 -11.637 1.00 98.69 580 VAL A CA 1
ATOM 4756 C C . VAL A 1 580 ? 5.541 0.707 -11.229 1.00 98.69 580 VAL A C 1
ATOM 4758 O O . VAL A 1 580 ? 6.378 1.518 -10.842 1.00 98.69 580 VAL A O 1
ATOM 4761 N N . GLY A 1 581 ? 5.787 -0.597 -11.338 1.00 98.50 581 GLY A N 1
ATOM 4762 C CA . GLY A 1 581 ? 7.118 -1.183 -11.205 1.00 98.50 581 GLY A CA 1
ATOM 4763 C C . GLY A 1 581 ? 7.381 -2.230 -12.286 1.00 98.50 581 GLY A C 1
ATOM 4764 O O . GLY A 1 581 ? 6.443 -2.872 -12.763 1.00 98.50 581 GLY A O 1
ATOM 4765 N N . ARG A 1 582 ? 8.643 -2.399 -12.696 1.00 98.38 582 ARG A N 1
ATOM 4766 C CA . ARG A 1 582 ? 9.054 -3.340 -13.752 1.00 98.38 582 ARG A CA 1
ATOM 4767 C C . ARG A 1 582 ? 9.946 -4.464 -13.237 1.00 98.38 582 ARG A C 1
ATOM 4769 O O . ARG A 1 582 ? 10.938 -4.225 -12.564 1.00 98.38 582 ARG A O 1
ATOM 4776 N N . VAL A 1 583 ? 9.658 -5.696 -13.632 1.00 98.00 583 VAL A N 1
ATOM 4777 C CA . VAL A 1 583 ? 10.569 -6.840 -13.517 1.00 98.00 583 VAL A CA 1
ATOM 4778 C C . VAL A 1 583 ? 11.145 -7.092 -14.914 1.00 98.00 583 VAL A C 1
ATOM 4780 O O . VAL A 1 583 ? 10.426 -7.635 -15.760 1.00 98.00 583 VAL A O 1
ATOM 4783 N N . PRO A 1 584 ? 12.388 -6.660 -15.196 1.00 94.81 584 PRO A N 1
ATOM 4784 C CA . PRO A 1 584 ? 12.980 -6.748 -16.526 1.00 94.81 584 PRO A CA 1
ATOM 4785 C C . PRO A 1 584 ? 13.504 -8.171 -16.730 1.00 94.81 584 PRO A C 1
ATOM 4787 O O . PRO A 1 584 ? 14.660 -8.458 -16.473 1.00 94.81 584 PRO A O 1
ATOM 4790 N N . ALA A 1 585 ? 12.614 -9.109 -17.045 1.00 94.38 585 ALA A N 1
ATOM 4791 C CA . ALA A 1 585 ? 12.977 -10.508 -17.238 1.00 94.38 585 ALA A CA 1
ATOM 4792 C C . ALA A 1 585 ? 12.975 -10.872 -18.726 1.00 94.38 585 ALA A C 1
ATOM 4794 O O . ALA A 1 585 ? 11.958 -10.713 -19.408 1.00 94.38 585 ALA A O 1
ATOM 4795 N N . SER A 1 586 ? 14.084 -11.445 -19.182 1.00 92.69 586 SER A N 1
ATOM 4796 C CA . SER A 1 586 ? 14.258 -12.023 -20.518 1.00 92.69 586 SER A CA 1
ATOM 4797 C C . SER A 1 586 ? 13.837 -13.505 -20.592 1.00 92.69 586 SER A C 1
ATOM 4799 O O . SER A 1 586 ? 13.577 -14.046 -21.671 1.00 92.69 586 SER A O 1
ATOM 4801 N N . THR A 1 587 ? 13.758 -14.201 -19.450 1.00 92.94 587 THR A N 1
ATOM 4802 C CA . THR A 1 587 ? 13.531 -15.656 -19.370 1.00 92.94 587 THR A CA 1
ATOM 4803 C C . THR A 1 587 ? 12.545 -16.061 -18.270 1.00 92.94 587 THR A C 1
ATOM 4805 O O . THR A 1 587 ? 12.374 -15.372 -17.266 1.00 92.94 587 THR A O 1
ATOM 4808 N N . VAL A 1 588 ? 11.930 -17.241 -18.429 1.00 92.19 588 VAL A N 1
ATOM 4809 C CA . VAL A 1 588 ? 11.052 -17.853 -17.411 1.00 92.19 588 VAL A CA 1
ATOM 4810 C C . VAL A 1 588 ? 11.780 -18.039 -16.076 1.00 92.19 588 VAL A C 1
ATOM 4812 O O . VAL A 1 588 ? 11.200 -17.769 -15.030 1.00 92.19 588 VAL A O 1
ATOM 4815 N N . GLU A 1 589 ? 13.051 -18.447 -16.108 1.00 90.31 589 GLU A N 1
ATOM 4816 C CA . GLU A 1 589 ? 13.874 -18.639 -14.907 1.00 90.31 589 GLU A CA 1
ATOM 4817 C C . GLU A 1 589 ? 14.059 -17.329 -14.130 1.00 90.31 589 GLU A C 1
ATOM 4819 O O . GLU A 1 589 ? 13.886 -17.307 -12.915 1.00 90.31 589 GLU A O 1
ATOM 4824 N N . GLN A 1 590 ? 14.315 -16.213 -14.819 1.00 94.38 590 GLN A N 1
ATOM 4825 C CA . GLN A 1 590 ? 14.423 -14.905 -14.167 1.00 94.38 590 GLN A CA 1
ATOM 4826 C C . GLN A 1 590 ? 13.105 -14.480 -13.497 1.00 94.38 590 GLN A C 1
ATOM 4828 O O . GLN A 1 590 ? 13.111 -13.940 -12.389 1.00 94.38 590 GLN A O 1
ATOM 4833 N N . VAL A 1 591 ? 11.958 -14.761 -14.125 1.00 96.31 591 VAL A N 1
ATOM 4834 C CA . VAL A 1 591 ? 10.647 -14.517 -13.501 1.00 96.31 591 VAL A CA 1
ATOM 4835 C C . VAL A 1 591 ? 10.481 -15.363 -12.239 1.00 96.31 591 VAL A C 1
ATOM 4837 O O . VAL A 1 591 ? 10.100 -14.828 -11.198 1.00 96.31 591 VAL A O 1
ATOM 4840 N N . GLU A 1 592 ? 10.798 -16.659 -12.295 1.00 91.56 592 GLU A N 1
ATOM 4841 C CA . GLU A 1 592 ? 10.736 -17.546 -11.126 1.00 91.56 592 GLU A CA 1
ATOM 4842 C C . GLU A 1 592 ? 11.654 -17.071 -9.993 1.00 91.56 592 GLU A C 1
ATOM 4844 O O . GLU A 1 592 ? 11.218 -17.026 -8.841 1.00 91.56 592 GLU A O 1
ATOM 4849 N N . ASN A 1 593 ? 12.873 -16.630 -10.318 1.00 92.31 593 ASN A N 1
ATOM 4850 C CA . ASN A 1 593 ? 13.819 -16.069 -9.355 1.00 92.31 593 ASN A CA 1
ATOM 4851 C C . ASN A 1 593 ? 13.245 -14.844 -8.637 1.00 92.31 593 ASN A C 1
ATOM 4853 O O . ASN A 1 593 ? 13.351 -14.738 -7.413 1.00 92.31 593 ASN A O 1
ATOM 4857 N N . TYR A 1 594 ? 12.612 -13.921 -9.369 1.00 96.44 594 TYR A N 1
ATOM 4858 C CA . TYR A 1 594 ? 12.007 -12.743 -8.747 1.00 96.44 594 TYR A CA 1
ATOM 4859 C C . TYR A 1 594 ? 10.810 -13.101 -7.860 1.00 96.44 594 TYR A C 1
ATOM 4861 O O . TYR A 1 594 ? 10.695 -12.594 -6.742 1.00 96.44 594 TYR A O 1
ATOM 4869 N N . VAL A 1 595 ? 9.945 -14.011 -8.321 1.00 94.69 595 VAL A N 1
ATOM 4870 C CA . VAL A 1 595 ? 8.814 -14.518 -7.528 1.00 94.69 595 VAL A CA 1
ATOM 4871 C C . VAL A 1 595 ? 9.304 -15.138 -6.217 1.00 94.69 595 VAL A C 1
ATOM 4873 O O . VAL A 1 595 ? 8.757 -14.834 -5.155 1.00 94.69 595 VAL A O 1
ATOM 4876 N N . ASP A 1 596 ? 10.363 -15.949 -6.273 1.00 88.81 596 ASP A N 1
ATOM 4877 C CA . ASP A 1 596 ? 10.964 -16.577 -5.093 1.00 88.81 596 ASP A CA 1
ATOM 4878 C C . ASP A 1 596 ? 11.511 -15.520 -4.114 1.00 88.81 596 ASP A C 1
ATOM 4880 O O . ASP A 1 596 ? 11.274 -15.623 -2.906 1.00 88.81 596 ASP A O 1
ATOM 4884 N N . LYS A 1 597 ? 12.135 -14.443 -4.617 1.00 92.25 597 LYS A N 1
ATOM 4885 C CA . LYS A 1 597 ? 12.588 -13.316 -3.784 1.00 92.25 597 LYS A CA 1
ATOM 4886 C C . LYS A 1 597 ? 11.447 -12.582 -3.088 1.00 92.25 597 LYS A C 1
ATOM 4888 O O . LYS A 1 597 ? 11.552 -12.337 -1.887 1.00 92.25 597 LYS A O 1
ATOM 4893 N N . VAL A 1 598 ? 10.372 -12.243 -3.804 1.00 94.62 598 VAL A N 1
ATOM 4894 C CA . VAL A 1 598 ? 9.215 -11.524 -3.233 1.00 94.62 598 VAL A CA 1
ATOM 4895 C C . VAL A 1 598 ? 8.565 -12.329 -2.123 1.00 94.62 598 VAL A C 1
ATOM 4897 O O . VAL A 1 598 ? 8.360 -11.805 -1.028 1.00 94.62 598 VAL A O 1
ATOM 4900 N N . ILE A 1 599 ? 8.290 -13.609 -2.372 1.00 90.00 599 ILE A N 1
ATOM 4901 C CA . ILE A 1 599 ? 7.648 -14.468 -1.378 1.00 90.00 599 ILE A CA 1
ATOM 4902 C C . ILE A 1 599 ? 8.545 -14.628 -0.146 1.00 90.00 599 ILE A C 1
ATOM 4904 O O . ILE A 1 599 ? 8.072 -14.478 0.983 1.00 90.00 599 ILE A O 1
ATOM 4908 N N . ALA A 1 600 ? 9.842 -14.884 -0.346 1.00 87.94 600 ALA A N 1
ATOM 4909 C CA . ALA A 1 600 ? 10.783 -15.021 0.758 1.00 87.94 600 ALA A CA 1
ATOM 4910 C C . ALA A 1 600 ? 10.864 -13.725 1.578 1.00 87.94 600 ALA A C 1
ATOM 4912 O O . ALA A 1 600 ? 10.583 -13.756 2.777 1.00 87.94 600 ALA A O 1
ATOM 4913 N N . TYR A 1 601 ? 11.137 -12.588 0.931 1.00 90.75 601 TYR A N 1
ATOM 4914 C CA . TYR A 1 601 ? 11.222 -11.276 1.576 1.00 90.75 601 TYR A CA 1
ATOM 4915 C C . TYR A 1 601 ? 9.960 -10.948 2.376 1.00 90.75 601 TYR A C 1
ATOM 4917 O O . TYR A 1 601 ? 10.036 -10.638 3.566 1.00 90.75 601 TYR A O 1
ATOM 4925 N N . GLU A 1 602 ? 8.783 -11.061 1.755 1.00 86.44 602 GLU A N 1
ATOM 4926 C CA . GLU A 1 602 ? 7.527 -10.708 2.412 1.00 86.44 602 GLU A CA 1
ATOM 4927 C C . GLU A 1 602 ? 7.190 -11.642 3.580 1.00 86.44 602 GLU A C 1
ATOM 4929 O O . GLU A 1 602 ? 6.525 -11.219 4.524 1.00 86.44 602 GLU A O 1
ATOM 4934 N N . SER A 1 603 ? 7.673 -12.885 3.564 1.00 80.94 603 SER A N 1
ATOM 4935 C CA . SER A 1 603 ? 7.455 -13.832 4.659 1.00 80.94 603 SER A CA 1
ATOM 4936 C C . SER A 1 603 ? 8.349 -13.593 5.884 1.00 80.94 603 SER A C 1
ATOM 4938 O O . SER A 1 603 ? 7.907 -13.847 7.003 1.00 80.94 603 SER A O 1
ATOM 4940 N N . CYS A 1 604 ? 9.583 -13.102 5.704 1.00 81.44 604 CYS A N 1
ATOM 4941 C CA . CYS A 1 604 ? 10.601 -13.139 6.763 1.00 81.44 604 CYS A CA 1
ATOM 4942 C C . CYS A 1 604 ? 11.274 -11.797 7.094 1.00 81.44 604 CYS A C 1
ATOM 4944 O O . CYS A 1 604 ? 11.961 -11.713 8.111 1.00 81.44 604 CYS A O 1
ATOM 4946 N N . ALA A 1 605 ? 11.108 -10.745 6.284 1.00 85.31 605 ALA A N 1
ATOM 4947 C CA . ALA A 1 605 ? 11.749 -9.451 6.552 1.00 85.31 605 ALA A CA 1
ATOM 4948 C C . ALA A 1 605 ? 11.154 -8.724 7.775 1.00 85.31 605 ALA A C 1
ATOM 4950 O O . ALA A 1 605 ? 11.814 -7.867 8.367 1.00 85.31 605 ALA A O 1
ATOM 4951 N N . TRP A 1 606 ? 9.935 -9.087 8.194 1.00 81.12 606 TRP A N 1
ATOM 4952 C CA . TRP A 1 606 ? 9.229 -8.381 9.262 1.00 81.12 606 TRP A CA 1
ATOM 4953 C C . TRP A 1 606 ? 9.992 -8.370 10.576 1.00 81.12 606 TRP A C 1
ATOM 4955 O O . TRP A 1 606 ? 10.215 -9.404 11.206 1.00 81.12 606 TRP A O 1
ATOM 4965 N N . ASN A 1 607 ? 10.316 -7.150 11.017 1.00 72.31 607 ASN A N 1
ATOM 4966 C CA . ASN A 1 607 ? 11.003 -6.861 12.271 1.00 72.31 607 ASN A CA 1
ATOM 4967 C C . ASN A 1 607 ? 12.376 -7.555 12.405 1.00 72.31 607 ASN A C 1
ATOM 4969 O O . ASN A 1 607 ? 12.899 -7.649 13.520 1.00 72.31 607 ASN A O 1
ATOM 4973 N N . SER A 1 608 ? 12.962 -8.018 11.298 1.00 82.88 608 SER A N 1
ATOM 4974 C CA . SER A 1 608 ? 14.290 -8.622 11.291 1.00 82.88 608 SER A CA 1
ATOM 4975 C C . SER A 1 608 ? 15.363 -7.575 11.605 1.00 82.88 608 SER A C 1
ATOM 4977 O O . SER A 1 608 ? 15.201 -6.384 11.326 1.00 82.88 608 SER A O 1
ATOM 4979 N N . ASP A 1 609 ? 16.471 -8.008 12.205 1.00 89.00 609 ASP A N 1
ATOM 4980 C CA . ASP A 1 609 ? 17.555 -7.088 12.567 1.00 89.00 609 ASP A CA 1
ATOM 4981 C C . ASP A 1 609 ? 18.265 -6.534 11.326 1.00 89.00 609 ASP A C 1
ATOM 4983 O O . ASP A 1 609 ? 18.603 -5.355 11.294 1.00 89.00 609 ASP A O 1
ATOM 4987 N N . TRP A 1 610 ? 18.420 -7.350 10.279 1.00 91.69 610 TRP A N 1
ATOM 4988 C CA . TRP A 1 610 ? 19.048 -6.925 9.026 1.00 91.69 610 TRP A CA 1
ATOM 4989 C C . TRP A 1 610 ? 18.235 -5.847 8.301 1.00 91.69 610 TRP A C 1
ATOM 4991 O O . TRP A 1 610 ? 18.807 -4.936 7.707 1.00 91.69 610 TRP A O 1
ATOM 5001 N N . PHE A 1 611 ? 16.898 -5.915 8.360 1.00 92.69 611 PHE A N 1
ATOM 5002 C CA . PHE A 1 611 ? 16.059 -4.932 7.681 1.00 92.69 611 PHE A CA 1
ATOM 5003 C C . PHE A 1 611 ? 16.150 -3.563 8.360 1.00 92.69 611 PHE A C 1
ATOM 5005 O O . PHE A 1 611 ? 16.042 -2.551 7.688 1.00 92.69 611 PHE A O 1
ATOM 5012 N N . LYS A 1 612 ? 16.426 -3.497 9.668 1.00 90.94 612 LYS A N 1
ATOM 5013 C CA . LYS A 1 612 ? 16.552 -2.235 10.428 1.00 90.94 612 LYS A CA 1
ATOM 5014 C C . LYS A 1 612 ? 17.852 -1.476 10.161 1.00 90.94 612 LYS A C 1
ATOM 5016 O O . LYS A 1 612 ? 18.174 -0.550 10.901 1.00 90.94 612 LYS A O 1
ATOM 5021 N N . ARG A 1 613 ? 18.602 -1.866 9.134 1.00 95.94 613 ARG A N 1
ATOM 5022 C CA . ARG A 1 613 ? 19.872 -1.253 8.760 1.00 95.94 613 ARG A CA 1
ATOM 5023 C C . ARG A 1 613 ? 19.724 -0.466 7.473 1.00 95.94 613 ARG A C 1
ATOM 5025 O O . ARG A 1 613 ? 19.090 -0.937 6.527 1.00 95.94 613 ARG A O 1
ATOM 5032 N N . ALA A 1 614 ? 20.323 0.712 7.437 1.00 96.81 614 ALA A N 1
ATOM 5033 C CA . ALA A 1 614 ? 20.373 1.548 6.252 1.00 96.81 614 ALA A CA 1
ATOM 5034 C C . ALA A 1 614 ? 21.823 1.930 5.941 1.00 96.81 614 ALA A C 1
ATOM 5036 O O . ALA A 1 614 ? 22.599 2.241 6.840 1.00 96.81 614 ALA A O 1
ATOM 5037 N N . LEU A 1 615 ? 22.179 1.906 4.662 1.00 96.06 615 LEU A N 1
ATOM 5038 C CA . LEU A 1 615 ? 23.475 2.353 4.170 1.00 96.06 615 LEU A CA 1
ATOM 5039 C C . LEU A 1 615 ? 23.250 3.514 3.205 1.00 96.06 615 LEU A C 1
ATOM 5041 O O . LEU A 1 615 ? 22.446 3.422 2.277 1.00 96.06 615 LEU A O 1
ATOM 5045 N N . VAL A 1 616 ? 23.942 4.618 3.440 1.00 97.12 616 VAL A N 1
ATOM 5046 C CA . VAL A 1 616 ? 23.891 5.816 2.608 1.00 97.12 616 VAL A CA 1
ATOM 5047 C C . VAL A 1 616 ? 25.291 6.070 2.080 1.00 97.12 616 VAL A C 1
ATOM 5049 O O . VAL A 1 616 ? 26.216 6.274 2.857 1.00 97.12 616 VAL A O 1
ATOM 5052 N N . ILE A 1 617 ? 25.450 6.056 0.761 1.00 94.19 617 ILE A N 1
ATOM 5053 C CA . ILE A 1 617 ? 26.717 6.316 0.080 1.00 94.19 617 ILE A CA 1
ATOM 5054 C C . ILE A 1 617 ? 26.539 7.529 -0.825 1.00 94.19 617 ILE A C 1
ATOM 5056 O O . ILE A 1 617 ? 25.645 7.542 -1.675 1.00 94.19 617 ILE A O 1
ATOM 5060 N N . ALA A 1 618 ? 27.395 8.534 -0.656 1.00 94.38 618 ALA A N 1
ATOM 5061 C CA . ALA A 1 618 ? 27.426 9.718 -1.505 1.00 94.38 618 ALA A CA 1
ATOM 5062 C C . ALA A 1 618 ? 28.866 10.098 -1.867 1.00 94.38 618 ALA A C 1
ATOM 5064 O O . ALA A 1 618 ? 29.732 10.166 -0.998 1.00 94.38 618 ALA A O 1
ATOM 5065 N N . SER A 1 619 ? 29.122 10.363 -3.147 1.00 91.12 619 SER A N 1
ATOM 5066 C CA . SER A 1 619 ? 30.430 10.842 -3.599 1.00 91.12 619 SER A CA 1
ATOM 5067 C C . SER A 1 619 ? 30.628 12.329 -3.288 1.00 91.12 619 SER A C 1
ATOM 5069 O O . SER A 1 619 ? 29.741 13.145 -3.541 1.00 91.12 619 SER A O 1
ATOM 5071 N N . ASP A 1 620 ? 31.821 12.686 -2.803 1.00 92.69 620 ASP A N 1
ATOM 5072 C CA . ASP A 1 620 ? 32.240 14.073 -2.563 1.00 92.69 620 ASP A CA 1
ATOM 5073 C C . ASP A 1 620 ? 32.687 14.822 -3.830 1.00 92.69 620 ASP A C 1
ATOM 5075 O O . ASP A 1 620 ? 33.119 15.973 -3.753 1.00 92.69 620 ASP A O 1
ATOM 5079 N N . GLU A 1 621 ? 32.537 14.210 -5.014 1.00 90.50 621 GLU A N 1
ATOM 5080 C CA . GLU A 1 621 ? 32.746 14.890 -6.296 1.00 90.50 621 GLU A CA 1
ATOM 5081 C C . GLU A 1 621 ? 31.808 16.105 -6.448 1.00 90.50 621 GLU A C 1
ATOM 5083 O O . GLU A 1 621 ? 32.087 17.001 -7.255 1.00 90.50 621 GLU A O 1
ATOM 5088 N N . ARG A 1 622 ? 30.714 16.160 -5.667 1.00 89.25 622 ARG A N 1
ATOM 5089 C CA . ARG A 1 622 ? 29.791 17.294 -5.600 1.00 89.25 622 ARG A CA 1
ATOM 5090 C C . ARG A 1 622 ? 29.179 17.522 -4.216 1.00 89.25 622 ARG A C 1
ATOM 5092 O O . ARG A 1 622 ? 28.650 16.599 -3.606 1.00 89.25 622 ARG A O 1
ATOM 5099 N N . ASP A 1 623 ? 29.127 18.789 -3.802 1.00 93.56 623 ASP A N 1
ATOM 5100 C CA . ASP A 1 623 ? 28.543 19.207 -2.518 1.00 93.56 623 ASP A CA 1
ATOM 5101 C C . ASP A 1 623 ? 27.056 18.825 -2.389 1.00 93.56 623 ASP A C 1
ATOM 5103 O O . ASP A 1 623 ? 26.623 18.359 -1.342 1.00 93.56 623 ASP A O 1
ATOM 5107 N N . ASP A 1 624 ? 26.266 18.952 -3.458 1.00 92.69 624 ASP A N 1
ATOM 5108 C CA . ASP A 1 624 ? 24.828 18.659 -3.412 1.00 92.69 624 ASP A CA 1
ATOM 5109 C C . ASP A 1 624 ? 24.507 17.160 -3.307 1.00 92.69 624 ASP A C 1
ATOM 5111 O O . ASP A 1 624 ? 23.455 16.780 -2.790 1.00 92.69 624 ASP A O 1
ATOM 5115 N N . TRP A 1 625 ? 25.423 16.294 -3.745 1.00 93.88 625 TRP A N 1
ATOM 5116 C CA . TRP A 1 625 ? 25.310 14.851 -3.538 1.00 93.88 625 TRP A CA 1
ATOM 5117 C C . TRP A 1 625 ? 25.566 14.482 -2.077 1.00 93.88 625 TRP A C 1
ATOM 5119 O O . TRP A 1 625 ? 24.819 13.677 -1.516 1.00 93.88 625 TRP A O 1
ATOM 5129 N N . VAL A 1 626 ? 26.574 15.108 -1.461 1.00 95.69 626 VAL A N 1
ATOM 5130 C CA . VAL A 1 626 ? 26.877 14.966 -0.030 1.00 95.69 626 VAL A CA 1
ATOM 5131 C C . VAL A 1 626 ? 25.711 15.480 0.812 1.00 95.69 626 VAL A C 1
ATOM 5133 O O . VAL A 1 626 ? 25.215 14.735 1.654 1.00 95.69 626 VAL A O 1
ATOM 5136 N N . ASP A 1 627 ? 25.198 16.680 0.525 1.00 96.94 627 ASP A N 1
ATOM 5137 C CA . ASP A 1 627 ? 24.058 17.273 1.238 1.00 96.94 627 ASP A CA 1
ATOM 5138 C C . ASP A 1 627 ? 22.817 16.362 1.199 1.00 96.94 627 ASP A C 1
ATOM 5140 O O . ASP A 1 627 ? 22.118 16.191 2.201 1.00 96.94 627 ASP A O 1
ATOM 5144 N N . ALA A 1 628 ? 22.521 15.759 0.042 1.00 95.81 628 ALA A N 1
ATOM 5145 C CA . ALA A 1 628 ? 21.408 14.822 -0.088 1.00 95.81 628 ALA A CA 1
ATOM 5146 C C . ALA A 1 628 ? 21.653 13.506 0.672 1.00 95.81 628 ALA A C 1
ATOM 5148 O O . ALA A 1 628 ? 20.713 12.943 1.242 1.00 95.81 628 ALA A O 1
ATOM 5149 N N . GLY A 1 629 ? 22.901 13.029 0.711 1.00 97.25 629 GLY A N 1
ATOM 5150 C CA . GLY A 1 629 ? 23.317 11.891 1.529 1.00 97.25 629 GLY A CA 1
ATOM 5151 C C . GLY A 1 629 ? 23.129 12.158 3.025 1.00 97.25 629 GLY A C 1
ATOM 5152 O O . GLY A 1 629 ? 22.470 11.376 3.705 1.00 97.25 629 GLY A O 1
ATOM 5153 N N . GLU A 1 630 ? 23.613 13.293 3.531 1.00 98.31 630 GLU A N 1
ATOM 5154 C CA . GLU A 1 630 ? 23.443 13.699 4.934 1.00 98.31 630 GLU A CA 1
ATOM 5155 C C . GLU A 1 630 ? 21.960 13.817 5.323 1.00 98.31 630 GLU A C 1
ATOM 5157 O O . GLU A 1 630 ? 21.537 13.282 6.348 1.00 98.31 630 GLU A O 1
ATOM 5162 N N . GLN A 1 631 ? 21.130 14.421 4.466 1.00 98.00 631 GLN A N 1
ATOM 5163 C CA . GLN A 1 631 ? 19.683 14.492 4.701 1.00 98.00 631 GLN A CA 1
ATOM 5164 C C . GLN A 1 631 ? 19.032 13.103 4.729 1.00 98.00 631 GLN A C 1
ATOM 5166 O O . GLN A 1 631 ? 18.181 12.834 5.576 1.00 98.00 631 GLN A O 1
ATOM 5171 N N . THR A 1 632 ? 19.423 12.211 3.816 1.00 98.06 632 THR A N 1
ATOM 5172 C CA . THR A 1 632 ? 18.898 10.837 3.775 1.00 98.06 632 THR A CA 1
ATOM 5173 C C . THR A 1 632 ? 19.313 10.052 5.019 1.00 98.06 632 THR A C 1
ATOM 5175 O O . THR A 1 632 ? 18.508 9.307 5.575 1.00 98.06 632 THR A O 1
ATOM 5178 N N . PHE A 1 633 ? 20.536 10.257 5.507 1.00 98.25 633 PHE A N 1
ATOM 5179 C CA . PHE A 1 633 ? 21.007 9.687 6.765 1.00 98.25 633 PHE A CA 1
ATOM 5180 C C . PHE A 1 633 ? 20.142 10.130 7.954 1.00 98.25 633 PHE A C 1
ATOM 5182 O O . PHE A 1 633 ? 19.661 9.280 8.706 1.00 98.25 633 PHE A O 1
ATOM 5189 N N . ASP A 1 634 ? 19.864 11.431 8.080 1.00 97.62 634 ASP A N 1
ATOM 5190 C CA . ASP A 1 634 ? 19.008 11.968 9.146 1.00 97.62 634 ASP A CA 1
ATOM 5191 C C . ASP A 1 634 ? 17.569 11.427 9.069 1.00 97.62 634 ASP A C 1
ATOM 5193 O O . ASP A 1 634 ? 16.961 11.098 10.096 1.00 97.62 634 ASP A O 1
ATOM 5197 N N . ILE A 1 635 ? 17.026 11.290 7.853 1.00 93.94 635 ILE A N 1
ATOM 5198 C CA . ILE A 1 635 ? 15.708 10.693 7.593 1.00 93.94 635 ILE A CA 1
ATOM 5199 C C . ILE A 1 635 ? 15.664 9.249 8.105 1.00 93.94 635 ILE A C 1
ATOM 5201 O O . ILE A 1 635 ? 14.761 8.889 8.866 1.00 93.94 635 ILE A O 1
ATOM 5205 N N . MET A 1 636 ? 16.647 8.426 7.735 1.00 94.50 636 MET A N 1
ATOM 5206 C CA . MET A 1 636 ? 16.669 7.010 8.110 1.00 94.50 636 MET A CA 1
ATOM 5207 C C . MET A 1 636 ? 16.916 6.806 9.609 1.00 94.50 636 MET A C 1
ATOM 5209 O O . MET A 1 636 ? 16.256 5.963 10.227 1.00 94.50 636 MET A O 1
ATOM 5213 N N . GLN A 1 637 ? 17.758 7.631 10.240 1.00 92.56 637 GLN A N 1
ATOM 5214 C CA . GLN A 1 637 ? 17.895 7.626 11.700 1.00 92.56 637 GLN A CA 1
ATOM 5215 C C . GLN A 1 637 ? 16.588 7.992 12.404 1.00 92.56 637 GLN A C 1
ATOM 5217 O O . GLN A 1 637 ? 16.193 7.332 13.368 1.00 92.56 637 GLN A O 1
ATOM 5222 N N . SER A 1 638 ? 15.888 9.015 11.908 1.00 84.25 638 SER A N 1
ATOM 5223 C CA . SER A 1 638 ? 14.594 9.442 12.456 1.00 84.25 638 SER A CA 1
ATOM 5224 C C . SER A 1 638 ? 13.520 8.359 12.303 1.00 84.25 638 SER A C 1
ATOM 5226 O O . SER A 1 638 ? 12.632 8.245 13.147 1.00 84.25 638 SER A O 1
ATOM 5228 N N . ALA A 1 639 ? 13.638 7.519 11.271 1.00 79.19 639 ALA A N 1
ATOM 5229 C CA . ALA A 1 639 ? 12.806 6.338 11.050 1.00 79.19 639 ALA A CA 1
ATOM 5230 C C . ALA A 1 639 ? 13.162 5.140 11.956 1.00 79.19 639 ALA A C 1
ATOM 5232 O O . ALA A 1 639 ? 12.477 4.116 11.913 1.00 79.19 639 ALA A O 1
ATOM 5233 N N . GLY A 1 640 ? 14.215 5.251 12.773 1.00 83.81 640 GLY A N 1
ATOM 5234 C CA . GLY A 1 640 ? 14.657 4.221 13.713 1.00 83.81 640 GLY A CA 1
ATOM 5235 C C . GLY A 1 640 ? 15.609 3.174 13.129 1.00 83.81 640 GLY A C 1
ATOM 5236 O O . GLY A 1 640 ? 15.736 2.101 13.721 1.00 83.81 640 GLY A O 1
ATOM 5237 N N . PHE A 1 641 ? 16.259 3.455 11.995 1.00 91.31 641 PHE A N 1
ATOM 5238 C CA . PHE A 1 641 ? 17.235 2.551 11.383 1.00 91.31 641 PHE A CA 1
ATOM 5239 C C . PHE A 1 641 ? 18.636 2.786 11.946 1.00 91.31 641 PHE A C 1
ATOM 5241 O O . PHE A 1 641 ? 19.067 3.929 12.125 1.00 91.31 641 PHE A O 1
ATOM 5248 N N . ASP A 1 642 ? 19.370 1.696 12.154 1.00 95.69 642 ASP A N 1
ATOM 5249 C CA . ASP A 1 642 ? 20.819 1.736 12.325 1.00 95.69 642 ASP A CA 1
ATOM 5250 C C . ASP A 1 642 ? 21.442 2.131 10.983 1.00 95.69 642 ASP A C 1
ATOM 5252 O O . ASP A 1 642 ? 21.467 1.342 10.036 1.00 95.69 642 ASP A O 1
ATOM 5256 N N . THR A 1 643 ? 21.812 3.405 10.869 1.00 96.81 643 THR A N 1
ATOM 5257 C CA . THR A 1 643 ? 22.139 4.035 9.589 1.00 96.81 643 THR A CA 1
ATOM 5258 C C . THR A 1 643 ? 23.613 4.399 9.541 1.00 96.81 643 THR A C 1
ATOM 5260 O O . THR A 1 643 ? 24.106 5.117 10.413 1.00 96.81 643 THR A O 1
ATOM 5263 N N . GLU A 1 644 ? 24.295 3.960 8.488 1.00 96.19 644 GLU A N 1
ATOM 5264 C CA . GLU A 1 644 ? 25.675 4.324 8.176 1.00 96.19 644 GLU A CA 1
ATOM 5265 C C . GLU A 1 644 ? 25.717 5.303 6.996 1.00 96.19 644 GLU A C 1
ATOM 5267 O O . GLU A 1 644 ? 25.026 5.105 5.996 1.00 96.19 644 GLU A O 1
ATOM 5272 N N . LEU A 1 645 ? 26.528 6.359 7.115 1.00 96.00 645 LEU A N 1
ATOM 5273 C CA . LEU A 1 645 ? 26.826 7.302 6.035 1.00 96.00 645 LEU A CA 1
ATOM 5274 C C . LEU A 1 645 ? 28.289 7.153 5.621 1.00 96.00 645 LEU A C 1
ATOM 5276 O O . LEU A 1 645 ? 29.190 7.354 6.438 1.00 96.00 645 LEU A O 1
ATOM 5280 N N . VAL A 1 646 ? 28.509 6.867 4.343 1.00 94.12 646 VAL A N 1
ATOM 5281 C CA . VAL A 1 646 ? 29.824 6.759 3.716 1.00 94.12 646 VAL A CA 1
ATOM 5282 C C . VAL A 1 646 ? 29.959 7.851 2.662 1.00 94.12 646 VAL A C 1
ATOM 5284 O O . VAL A 1 646 ? 29.191 7.907 1.702 1.00 94.12 646 VAL A O 1
ATOM 5287 N N . ILE A 1 647 ? 30.962 8.710 2.836 1.00 93.12 647 ILE A N 1
ATOM 5288 C CA . ILE A 1 647 ? 31.340 9.707 1.834 1.00 93.12 647 ILE A CA 1
ATOM 5289 C C . ILE A 1 647 ? 32.557 9.191 1.065 1.00 93.12 647 ILE A C 1
ATOM 5291 O O . ILE A 1 647 ? 33.612 8.967 1.664 1.00 93.12 647 ILE A O 1
ATOM 5295 N N . THR A 1 648 ? 32.406 8.967 -0.242 1.00 88.00 648 THR A N 1
ATOM 5296 C CA . THR A 1 648 ? 33.446 8.373 -1.101 1.00 88.00 648 THR A CA 1
ATOM 5297 C C . THR A 1 648 ? 34.213 9.434 -1.890 1.00 88.00 648 THR A C 1
ATOM 5299 O O . THR A 1 648 ? 33.632 10.424 -2.332 1.00 88.00 648 THR A O 1
ATOM 5302 N N . HIS A 1 649 ? 35.514 9.197 -2.102 1.00 80.44 649 HIS A N 1
ATOM 5303 C CA . HIS A 1 649 ? 36.403 10.029 -2.921 1.00 80.44 649 HIS A CA 1
ATOM 5304 C C . HIS A 1 649 ? 37.165 9.147 -3.921 1.00 80.44 649 HIS A C 1
ATOM 5306 O O . HIS A 1 649 ? 37.896 8.252 -3.500 1.00 80.44 649 HIS A O 1
ATOM 5312 N N . GLU A 1 650 ? 37.011 9.398 -5.225 1.00 65.81 650 GLU A N 1
ATOM 5313 C CA . GLU A 1 650 ? 37.683 8.727 -6.365 1.00 65.81 650 GLU A CA 1
ATOM 5314 C C . GLU A 1 650 ? 37.483 7.191 -6.542 1.00 65.81 650 GLU A C 1
ATOM 5316 O O . GLU A 1 650 ? 37.476 6.728 -7.685 1.00 65.81 650 GLU A O 1
ATOM 5321 N N . GLU A 1 651 ? 37.292 6.398 -5.480 1.00 62.72 651 GLU A N 1
ATOM 5322 C CA . GLU A 1 651 ? 37.099 4.929 -5.486 1.00 62.72 651 GLU A CA 1
ATOM 5323 C C . GLU A 1 651 ? 35.665 4.535 -5.043 1.00 62.72 651 GLU A C 1
ATOM 5325 O O . GLU A 1 651 ? 35.073 5.225 -4.207 1.00 62.72 651 GLU A O 1
ATOM 5330 N N . PRO A 1 652 ? 35.081 3.442 -5.585 1.00 63.44 652 PRO A N 1
ATOM 5331 C CA . PRO A 1 652 ? 33.694 3.053 -5.318 1.00 63.44 652 PRO A CA 1
ATOM 5332 C C . PRO A 1 652 ? 33.491 2.521 -3.892 1.00 63.44 652 PRO A C 1
ATOM 5334 O O . PRO A 1 652 ? 34.363 1.859 -3.335 1.00 63.44 652 PRO A O 1
ATOM 5337 N N . GLY A 1 653 ? 32.285 2.701 -3.348 1.00 64.94 653 GLY A N 1
ATOM 5338 C CA . GLY A 1 653 ? 31.856 2.133 -2.059 1.00 64.94 653 GLY A CA 1
ATOM 5339 C C . GLY A 1 653 ? 31.649 0.609 -2.060 1.00 64.94 653 GLY A C 1
ATOM 5340 O O . GLY A 1 653 ? 30.877 0.100 -1.254 1.00 64.94 653 GLY A O 1
ATOM 5341 N N . ASP A 1 654 ? 32.280 -0.137 -2.973 1.00 74.88 654 ASP A N 1
ATOM 5342 C CA . ASP A 1 654 ? 32.061 -1.579 -3.164 1.00 74.88 654 ASP A CA 1
ATOM 5343 C C . ASP A 1 654 ? 32.443 -2.399 -1.919 1.00 74.88 654 ASP A C 1
ATOM 5345 O O . ASP A 1 654 ? 31.782 -3.390 -1.608 1.00 74.88 654 ASP A O 1
ATOM 5349 N N . ASP A 1 655 ? 33.489 -1.997 -1.189 1.00 78.75 655 ASP A N 1
ATOM 5350 C CA . ASP A 1 655 ? 33.899 -2.664 0.054 1.00 78.75 655 ASP A CA 1
ATOM 5351 C C . ASP A 1 655 ? 32.892 -2.418 1.191 1.00 78.75 655 ASP A C 1
ATOM 5353 O O . ASP A 1 655 ? 32.549 -3.361 1.909 1.00 78.75 655 ASP A O 1
ATOM 5357 N N . ASP A 1 656 ? 32.371 -1.193 1.309 1.00 83.69 656 ASP A N 1
ATOM 5358 C CA . ASP A 1 656 ? 31.357 -0.819 2.303 1.00 83.69 656 ASP A CA 1
ATOM 5359 C C . ASP A 1 656 ? 30.021 -1.505 2.010 1.00 83.69 656 ASP A C 1
ATOM 5361 O O . ASP A 1 656 ? 29.396 -2.085 2.895 1.00 83.69 656 ASP A O 1
ATOM 5365 N N . ILE A 1 657 ? 29.627 -1.546 0.735 1.00 84.38 657 ILE A N 1
ATOM 5366 C CA . ILE A 1 657 ? 28.493 -2.336 0.257 1.00 84.38 657 ILE A CA 1
ATOM 5367 C C . ILE A 1 657 ? 28.699 -3.809 0.609 1.00 84.38 657 ILE A C 1
ATOM 5369 O O . ILE A 1 657 ? 27.793 -4.441 1.147 1.00 84.38 657 ILE A O 1
ATOM 5373 N N . ARG A 1 658 ? 29.877 -4.382 0.324 1.00 82.12 658 ARG A N 1
ATOM 5374 C CA . ARG A 1 658 ? 30.166 -5.794 0.609 1.00 82.12 658 ARG A CA 1
ATOM 5375 C C . ARG A 1 658 ? 30.024 -6.093 2.099 1.00 82.12 658 ARG A C 1
ATOM 5377 O O . ARG A 1 658 ? 29.427 -7.108 2.455 1.00 82.12 658 ARG A O 1
ATOM 5384 N N . ALA A 1 659 ? 30.562 -5.225 2.953 1.00 84.06 659 ALA A N 1
ATOM 5385 C CA . ALA A 1 659 ? 30.444 -5.338 4.402 1.00 84.06 659 ALA A CA 1
ATOM 5386 C C . ALA A 1 659 ? 28.981 -5.206 4.856 1.00 84.06 659 ALA A C 1
ATOM 5388 O O . ALA A 1 659 ? 28.481 -6.061 5.584 1.00 84.06 659 ALA A O 1
ATOM 5389 N N . GLY A 1 660 ? 28.260 -4.208 4.346 1.00 86.75 660 GLY A N 1
ATOM 5390 C CA . GLY A 1 660 ? 26.848 -4.009 4.646 1.00 86.75 660 GLY A CA 1
ATOM 5391 C C . GLY A 1 660 ? 25.988 -5.204 4.226 1.00 86.75 660 GLY A C 1
ATOM 5392 O O . GLY A 1 660 ? 25.182 -5.682 5.017 1.00 86.75 660 GLY A O 1
ATOM 5393 N N . LEU A 1 661 ? 26.192 -5.759 3.027 1.00 85.44 661 LEU A N 1
ATOM 5394 C CA . LEU A 1 661 ? 25.482 -6.954 2.550 1.00 85.44 661 LEU A CA 1
ATOM 5395 C C . LEU A 1 661 ? 25.782 -8.187 3.409 1.00 85.44 661 LEU A C 1
ATOM 5397 O O . LEU A 1 661 ? 24.885 -8.998 3.629 1.00 85.44 661 LEU A O 1
ATOM 5401 N N . GLN A 1 662 ? 27.006 -8.322 3.936 1.00 84.88 662 GLN A N 1
ATOM 5402 C CA . GLN A 1 662 ? 27.336 -9.399 4.874 1.00 84.88 662 GLN A CA 1
ATOM 5403 C C . GLN A 1 662 ? 26.523 -9.306 6.171 1.00 84.88 662 GLN A C 1
ATOM 5405 O O . GLN A 1 662 ? 26.165 -10.330 6.756 1.00 84.88 662 GLN A O 1
ATOM 5410 N N . GLU A 1 663 ? 26.214 -8.098 6.625 1.00 85.06 663 GLU A N 1
ATOM 5411 C CA . GLU A 1 663 ? 25.408 -7.872 7.826 1.00 85.06 663 GLU A CA 1
ATOM 5412 C C . GLU A 1 663 ? 23.896 -7.825 7.518 1.00 85.06 663 GLU A C 1
ATOM 5414 O O . GLU A 1 663 ? 23.072 -8.087 8.398 1.00 85.06 663 GLU A O 1
ATOM 5419 N N . GLY A 1 664 ? 23.559 -7.590 6.248 1.00 89.88 664 GLY A N 1
ATOM 5420 C CA . GLY A 1 664 ? 22.224 -7.414 5.695 1.00 89.88 664 GLY A CA 1
ATOM 5421 C C . GLY A 1 664 ? 21.731 -5.969 5.841 1.00 89.88 664 GLY A C 1
ATOM 5422 O O . GLY A 1 664 ? 21.892 -5.346 6.886 1.00 89.88 664 GLY A O 1
ATOM 5423 N N . ILE A 1 665 ? 21.136 -5.429 4.773 1.00 91.94 665 ILE A N 1
ATOM 5424 C CA . ILE A 1 665 ? 20.708 -4.024 4.682 1.00 91.94 665 ILE A CA 1
ATOM 5425 C C . ILE A 1 665 ? 19.240 -3.981 4.253 1.00 91.94 665 ILE A C 1
ATOM 5427 O O . ILE A 1 665 ? 18.864 -4.658 3.297 1.00 91.94 665 ILE A O 1
ATOM 5431 N N . GLY A 1 666 ? 18.415 -3.179 4.927 1.00 95.31 666 GLY A N 1
ATOM 5432 C CA . GLY A 1 666 ? 17.042 -2.906 4.503 1.00 95.31 666 GLY A CA 1
ATOM 5433 C C . GLY A 1 666 ? 16.959 -1.854 3.401 1.00 95.31 666 GLY A C 1
ATOM 5434 O O . GLY A 1 666 ? 16.272 -2.071 2.403 1.00 95.31 666 GLY A O 1
ATOM 5435 N N . PHE A 1 667 ? 17.695 -0.749 3.552 1.00 97.12 667 PHE A N 1
ATOM 5436 C CA . PHE A 1 667 ? 17.726 0.360 2.593 1.00 97.12 667 PHE A CA 1
ATOM 5437 C C . PHE A 1 667 ? 19.142 0.742 2.182 1.00 97.12 667 PHE A C 1
ATOM 5439 O O . PHE A 1 667 ? 20.008 0.934 3.032 1.00 97.12 667 PHE A O 1
ATOM 5446 N N . LEU A 1 668 ? 19.353 0.932 0.882 1.00 96.12 668 LEU A N 1
ATOM 5447 C CA . LEU A 1 668 ? 20.588 1.481 0.341 1.00 96.12 668 LEU A CA 1
ATOM 5448 C C . LEU A 1 668 ? 20.297 2.705 -0.522 1.00 96.12 668 LEU A C 1
ATOM 5450 O O . LEU A 1 668 ? 19.637 2.605 -1.556 1.00 96.12 668 LEU A O 1
ATOM 5454 N N . TYR A 1 669 ? 20.847 3.843 -0.123 1.00 97.00 669 TYR A N 1
ATOM 5455 C CA . TYR A 1 669 ? 20.911 5.038 -0.952 1.00 97.00 669 TYR A CA 1
ATOM 5456 C C . TYR A 1 669 ? 22.311 5.144 -1.552 1.00 97.00 669 TYR A C 1
ATOM 5458 O O . TYR A 1 669 ? 23.286 5.216 -0.808 1.00 97.00 669 TYR A O 1
ATOM 5466 N N . PHE A 1 670 ? 22.416 5.162 -2.879 1.00 94.31 670 PHE A N 1
ATOM 5467 C CA . PHE A 1 670 ? 23.693 5.272 -3.578 1.00 94.31 670 PHE A CA 1
ATOM 5468 C C . PHE A 1 670 ? 23.688 6.453 -4.558 1.00 94.31 670 PHE A C 1
ATOM 5470 O O . PHE A 1 670 ? 22.929 6.477 -5.535 1.00 94.31 670 PHE A O 1
ATOM 5477 N N . MET A 1 671 ? 24.554 7.434 -4.306 1.00 93.38 671 MET A N 1
ATOM 5478 C CA . MET A 1 671 ? 24.746 8.621 -5.139 1.00 93.38 671 MET A CA 1
ATOM 5479 C C . MET A 1 671 ? 26.193 8.719 -5.624 1.00 93.38 671 MET A C 1
ATOM 5481 O O . MET A 1 671 ? 27.081 9.168 -4.903 1.00 93.38 671 MET A O 1
ATOM 5485 N N . ASP A 1 672 ? 26.412 8.300 -6.867 1.00 89.62 672 ASP A N 1
ATOM 5486 C CA . ASP A 1 672 ? 27.683 8.382 -7.589 1.00 89.62 672 ASP A CA 1
ATOM 5487 C C . ASP A 1 672 ? 27.373 8.253 -9.101 1.00 89.62 672 ASP A C 1
ATOM 5489 O O . ASP A 1 672 ? 26.215 8.305 -9.530 1.00 89.62 672 ASP A O 1
ATOM 5493 N N . HIS A 1 673 ? 28.394 8.049 -9.929 1.00 87.00 673 HIS A N 1
ATOM 5494 C CA . HIS A 1 673 ? 28.273 7.708 -11.343 1.00 87.00 673 HIS A CA 1
ATOM 5495 C C . HIS A 1 673 ? 27.520 6.377 -11.571 1.00 87.00 673 HIS A C 1
ATOM 5497 O O . HIS A 1 673 ? 26.891 5.785 -10.692 1.00 87.00 673 HIS A O 1
ATOM 5503 N N . GLY A 1 674 ? 27.533 5.916 -12.820 1.00 84.94 674 GLY A N 1
ATOM 5504 C CA . GLY A 1 674 ? 26.762 4.761 -13.268 1.00 84.94 674 GLY A CA 1
ATOM 5505 C C . GLY A 1 674 ? 27.107 3.406 -12.623 1.00 84.94 674 GLY A C 1
ATOM 5506 O O . GLY A 1 674 ? 27.962 3.310 -11.740 1.00 84.94 674 GLY A O 1
ATOM 5507 N N . PRO A 1 675 ? 26.480 2.321 -13.106 1.00 81.25 675 PRO A N 1
ATOM 5508 C CA . PRO A 1 675 ? 26.494 0.991 -12.477 1.00 81.25 675 PRO A CA 1
ATOM 5509 C C . PRO A 1 675 ? 27.892 0.392 -12.272 1.00 81.25 675 PRO A C 1
ATOM 5511 O O . PRO A 1 675 ? 28.120 -0.363 -11.328 1.00 81.25 675 PRO A O 1
ATOM 5514 N N . GLY A 1 676 ? 28.877 0.809 -13.074 1.00 77.88 676 GLY A N 1
ATOM 5515 C CA . GLY A 1 676 ? 30.275 0.416 -12.907 1.00 77.88 676 GLY A CA 1
ATOM 5516 C C . GLY A 1 676 ? 30.917 0.790 -11.563 1.00 77.88 676 GLY A C 1
ATOM 5517 O O . GLY A 1 676 ? 31.953 0.207 -11.254 1.00 77.88 676 GLY A O 1
ATOM 5518 N N . ARG A 1 677 ? 30.336 1.726 -10.794 1.00 79.69 677 ARG A N 1
ATOM 5519 C CA . ARG A 1 677 ? 30.785 2.110 -9.439 1.00 79.69 677 ARG A CA 1
ATOM 5520 C C . ARG A 1 677 ? 29.972 1.481 -8.300 1.00 79.69 677 ARG A C 1
ATOM 5522 O O . ARG A 1 677 ? 30.280 1.730 -7.144 1.00 79.69 677 ARG A O 1
ATOM 5529 N N . MET A 1 678 ? 28.957 0.681 -8.623 1.00 82.38 678 MET A N 1
ATOM 5530 C CA . MET A 1 678 ? 28.158 -0.072 -7.654 1.00 82.38 678 MET A CA 1
ATOM 5531 C C . MET A 1 678 ? 28.282 -1.578 -7.938 1.00 82.38 678 MET A C 1
ATOM 5533 O O . MET A 1 678 ? 27.297 -2.296 -8.005 1.00 82.38 678 MET A O 1
ATOM 5537 N N . GLY A 1 679 ? 29.497 -2.078 -8.173 1.00 67.81 679 GLY A N 1
ATOM 5538 C CA . GLY A 1 679 ? 29.758 -3.515 -8.298 1.00 67.81 679 GLY A CA 1
ATOM 5539 C C . GLY A 1 679 ? 29.324 -4.227 -9.592 1.00 67.81 679 GLY A C 1
ATOM 5540 O O . GLY A 1 679 ? 29.543 -5.438 -9.691 1.00 67.81 679 GLY A O 1
ATOM 5541 N N . GLN A 1 680 ? 28.809 -3.539 -10.626 1.00 67.44 680 GLN A N 1
ATOM 5542 C CA . GLN A 1 680 ? 28.504 -4.177 -11.929 1.00 67.44 680 GLN A CA 1
ATOM 5543 C C . GLN A 1 680 ? 29.722 -4.908 -12.522 1.00 67.44 680 GLN A C 1
ATOM 5545 O O . GLN A 1 680 ? 29.593 -5.976 -13.116 1.00 67.44 680 GLN A O 1
ATOM 5550 N N . ARG A 1 681 ? 30.928 -4.344 -12.363 1.00 59.16 681 ARG A N 1
ATOM 5551 C CA . ARG A 1 681 ? 32.165 -4.882 -12.961 1.00 59.16 681 ARG A CA 1
ATOM 5552 C C . ARG A 1 681 ? 32.710 -6.119 -12.255 1.00 59.16 681 ARG A C 1
ATOM 5554 O O . ARG A 1 681 ? 33.497 -6.849 -12.853 1.00 59.16 681 ARG A O 1
ATOM 5561 N N . THR A 1 682 ? 32.334 -6.336 -11.000 1.00 58.69 682 THR A N 1
ATOM 5562 C CA . THR A 1 682 ? 32.882 -7.415 -10.171 1.00 58.69 682 THR A CA 1
ATOM 5563 C C . THR A 1 682 ? 31.866 -8.520 -9.901 1.00 58.69 682 THR A C 1
ATOM 5565 O O . THR A 1 682 ? 32.277 -9.627 -9.565 1.00 58.69 682 THR A O 1
ATOM 5568 N N . ARG A 1 683 ? 30.556 -8.254 -10.068 1.00 65.75 683 ARG A N 1
ATOM 5569 C CA . ARG A 1 683 ? 29.452 -9.134 -9.627 1.00 65.75 683 ARG A CA 1
ATOM 5570 C C . ARG A 1 683 ? 29.579 -9.561 -8.151 1.00 65.75 683 ARG A C 1
ATOM 5572 O O . ARG A 1 683 ? 28.948 -10.524 -7.721 1.00 65.75 683 ARG A O 1
ATOM 5579 N N . ASP A 1 684 ? 30.370 -8.835 -7.356 1.00 65.19 684 ASP A N 1
ATOM 5580 C CA . ASP A 1 684 ? 30.708 -9.206 -5.976 1.00 65.19 684 ASP A CA 1
ATOM 5581 C C . ASP A 1 684 ? 29.476 -9.233 -5.059 1.00 65.19 684 ASP A C 1
ATOM 5583 O O . ASP A 1 684 ? 29.437 -9.999 -4.097 1.00 65.19 684 ASP A O 1
ATOM 5587 N N . TRP A 1 685 ? 28.458 -8.435 -5.393 1.00 69.75 685 TRP A N 1
ATOM 5588 C CA . TRP A 1 685 ? 27.147 -8.400 -4.746 1.00 69.75 685 TRP A CA 1
ATOM 5589 C C . TRP A 1 685 ? 26.482 -9.771 -4.680 1.00 69.75 685 TRP A C 1
ATOM 5591 O O . TRP A 1 685 ? 26.084 -10.220 -3.605 1.00 69.75 685 TRP A O 1
ATOM 5601 N N . GLN A 1 686 ? 26.391 -10.437 -5.836 1.00 66.19 686 GLN A N 1
ATOM 5602 C CA . GLN A 1 686 ? 25.707 -11.718 -5.955 1.00 66.19 686 GLN A CA 1
ATOM 5603 C C . GLN A 1 686 ? 26.425 -12.769 -5.114 1.00 66.19 686 GLN A C 1
ATOM 5605 O O . GLN A 1 686 ? 25.817 -13.412 -4.265 1.00 66.19 686 GLN A O 1
ATOM 5610 N N . LYS A 1 687 ? 27.752 -12.828 -5.243 1.00 67.69 687 LYS A N 1
ATOM 5611 C CA . LYS A 1 687 ? 28.591 -13.809 -4.558 1.00 67.69 687 LYS A CA 1
ATOM 5612 C C . LYS A 1 687 ? 28.472 -13.769 -3.030 1.00 67.69 687 LYS A C 1
ATOM 5614 O O . LYS A 1 687 ? 28.431 -14.816 -2.393 1.00 67.69 687 LYS A O 1
ATOM 5619 N N . VAL A 1 688 ? 28.425 -12.579 -2.428 1.00 70.94 688 VAL A N 1
ATOM 5620 C CA . VAL A 1 688 ? 28.325 -12.432 -0.962 1.00 70.94 688 VAL A CA 1
ATOM 5621 C C . VAL A 1 688 ? 27.009 -13.000 -0.446 1.00 70.94 688 VAL A C 1
ATOM 5623 O O . VAL A 1 688 ? 27.001 -13.749 0.528 1.00 70.94 688 VAL A O 1
ATOM 5626 N N . GLN A 1 689 ? 25.903 -12.646 -1.095 1.00 74.50 689 GLN A N 1
ATOM 5627 C CA . GLN A 1 689 ? 24.574 -13.092 -0.687 1.00 74.50 689 GLN A CA 1
ATOM 5628 C C . GLN A 1 689 ? 24.343 -14.570 -1.041 1.00 74.50 689 GLN A C 1
ATOM 5630 O O . GLN A 1 689 ? 23.734 -15.290 -0.253 1.00 74.50 689 GLN A O 1
ATOM 5635 N N . GLU A 1 690 ? 24.900 -15.058 -2.154 1.00 72.19 690 GLU A N 1
ATOM 5636 C CA . GLU A 1 690 ? 24.918 -16.481 -2.519 1.00 72.19 690 GLU A CA 1
ATOM 5637 C C . GLU A 1 690 ? 25.638 -17.332 -1.465 1.00 72.19 690 GLU A C 1
ATOM 5639 O O . GLU A 1 690 ? 25.101 -18.352 -1.032 1.00 72.19 690 GLU A O 1
ATOM 5644 N N . ASP A 1 691 ? 26.813 -16.893 -0.997 1.00 71.81 691 ASP A N 1
ATOM 5645 C CA . ASP A 1 691 ? 27.570 -17.582 0.056 1.00 71.81 691 ASP A CA 1
ATOM 5646 C C . ASP A 1 691 ? 26.780 -17.641 1.381 1.00 71.81 691 ASP A C 1
ATOM 5648 O O . ASP A 1 691 ? 26.924 -18.586 2.162 1.00 71.81 691 ASP A O 1
ATOM 5652 N N . GLN A 1 692 ? 25.930 -16.643 1.648 1.00 73.69 692 GLN A N 1
ATOM 5653 C CA . GLN A 1 692 ? 25.058 -16.614 2.824 1.00 73.69 692 GLN A CA 1
ATOM 5654 C C . GLN A 1 692 ? 23.791 -17.448 2.656 1.00 73.69 692 GLN A C 1
ATOM 5656 O O . GLN A 1 692 ? 23.314 -18.019 3.639 1.00 73.69 692 GLN A O 1
ATOM 5661 N N . ASN A 1 693 ? 23.250 -17.485 1.437 1.00 73.75 693 ASN A N 1
ATOM 5662 C CA . ASN A 1 693 ? 22.002 -18.140 1.072 1.00 73.75 693 ASN A CA 1
ATOM 5663 C C . ASN A 1 693 ? 20.831 -17.745 1.998 1.00 73.75 693 ASN A C 1
ATOM 5665 O O . ASN A 1 693 ? 20.132 -18.600 2.549 1.00 73.75 693 ASN A O 1
ATOM 5669 N N . LYS A 1 694 ? 20.657 -16.434 2.221 1.00 78.00 694 LYS A N 1
ATOM 5670 C CA . LYS A 1 694 ? 19.607 -15.859 3.078 1.00 78.00 694 LYS A CA 1
ATOM 5671 C C . LYS A 1 694 ? 18.764 -14.833 2.314 1.00 78.00 694 LYS A C 1
ATOM 5673 O O . LYS A 1 694 ? 19.316 -14.092 1.505 1.00 78.00 694 LYS A O 1
ATOM 5678 N N . PRO A 1 695 ? 17.460 -14.712 2.618 1.00 82.81 695 PRO A N 1
ATOM 5679 C CA . PRO A 1 695 ? 16.551 -13.773 1.955 1.00 82.81 695 PRO A CA 1
ATOM 5680 C C . PRO A 1 695 ? 16.706 -12.322 2.462 1.00 82.81 695 PRO A C 1
ATOM 5682 O O . PRO A 1 695 ? 15.755 -11.716 2.953 1.00 82.81 695 PRO A O 1
ATOM 5685 N N . MET A 1 696 ? 17.921 -11.769 2.389 1.00 89.69 696 MET A N 1
ATOM 5686 C CA . MET A 1 696 ? 18.257 -10.408 2.834 1.00 89.69 696 MET A CA 1
ATOM 5687 C C . MET A 1 696 ? 18.466 -9.504 1.619 1.00 89.69 696 MET A C 1
ATOM 5689 O O . MET A 1 696 ? 19.576 -9.391 1.095 1.00 89.69 696 MET A O 1
ATOM 5693 N N . PHE A 1 697 ? 17.380 -8.894 1.150 1.00 91.75 697 PHE A N 1
ATOM 5694 C CA . PHE A 1 697 ? 17.353 -8.119 -0.090 1.00 91.75 697 PHE A CA 1
ATOM 5695 C C . PHE A 1 697 ? 17.050 -6.641 0.204 1.00 91.75 697 PHE A C 1
ATOM 5697 O O . PHE A 1 697 ? 15.949 -6.347 0.679 1.00 91.75 697 PHE A O 1
ATOM 5704 N N . PRO A 1 698 ? 17.977 -5.704 -0.066 1.00 94.69 698 PRO A N 1
ATOM 5705 C CA . PRO A 1 698 ? 17.739 -4.285 0.167 1.00 94.69 698 PRO A CA 1
ATOM 5706 C C . PRO A 1 698 ? 16.753 -3.685 -0.841 1.00 94.69 698 PRO A C 1
ATOM 5708 O O . PRO A 1 698 ? 16.604 -4.166 -1.970 1.00 94.69 698 PRO A O 1
ATOM 5711 N N . ILE A 1 699 ? 16.132 -2.579 -0.434 1.00 97.88 699 ILE A N 1
ATOM 5712 C CA . ILE A 1 699 ? 15.519 -1.595 -1.328 1.00 97.88 699 ILE A CA 1
ATOM 5713 C C . ILE A 1 699 ? 16.596 -0.578 -1.686 1.00 97.88 699 ILE A C 1
ATOM 5715 O O . ILE A 1 699 ? 17.199 0.031 -0.800 1.00 97.88 699 ILE A O 1
ATOM 5719 N N . VAL A 1 700 ? 16.849 -0.405 -2.979 1.00 96.81 700 VAL A N 1
ATOM 5720 C CA . VAL A 1 700 ? 17.997 0.362 -3.464 1.00 96.81 700 VAL A CA 1
ATOM 5721 C C . VAL A 1 700 ? 17.529 1.570 -4.268 1.00 96.81 700 VAL A C 1
ATOM 5723 O O . VAL A 1 700 ? 16.758 1.427 -5.213 1.00 96.81 700 VAL A O 1
ATOM 5726 N N . PHE A 1 701 ? 18.038 2.753 -3.941 1.00 97.50 701 PHE A N 1
ATOM 5727 C CA . PHE A 1 701 ? 18.017 3.908 -4.833 1.00 97.50 701 PHE A CA 1
ATOM 5728 C C . PHE A 1 701 ? 19.411 4.136 -5.415 1.00 97.50 701 PHE A C 1
ATOM 5730 O O . PHE A 1 701 ? 20.393 4.135 -4.673 1.00 97.50 701 PHE A O 1
ATOM 5737 N N . HIS A 1 702 ? 19.495 4.382 -6.725 1.00 94.50 702 HIS A N 1
ATOM 5738 C CA . HIS A 1 702 ? 20.760 4.670 -7.402 1.00 94.50 702 HIS A CA 1
ATOM 5739 C C . HIS A 1 702 ? 20.646 5.887 -8.317 1.00 94.50 702 HIS A C 1
ATOM 5741 O O . HIS A 1 702 ? 20.099 5.827 -9.420 1.00 94.50 702 HIS A O 1
ATOM 5747 N N . GLY A 1 703 ? 21.238 6.996 -7.878 1.00 93.88 703 GLY A N 1
ATOM 5748 C CA . GLY A 1 703 ? 21.265 8.261 -8.612 1.00 93.88 703 GLY A CA 1
ATOM 5749 C C . GLY A 1 703 ? 22.389 8.405 -9.641 1.00 93.88 703 GLY A C 1
ATOM 5750 O O . GLY A 1 703 ? 22.959 9.487 -9.753 1.00 93.88 703 GLY A O 1
ATOM 5751 N N . GLY A 1 704 ? 22.695 7.352 -10.401 1.00 90.69 704 GLY A N 1
ATOM 5752 C CA . GLY A 1 704 ? 23.766 7.330 -11.405 1.00 90.69 704 GLY A CA 1
ATOM 5753 C C . GLY A 1 704 ? 23.260 7.263 -12.849 1.00 90.69 704 GLY A C 1
ATOM 5754 O O . GLY A 1 704 ? 22.122 6.880 -13.113 1.00 90.69 704 GLY A O 1
ATOM 5755 N N . CYS A 1 705 ? 24.109 7.625 -13.816 1.00 89.31 705 CYS A N 1
ATOM 5756 C CA . CYS A 1 705 ? 23.788 7.463 -15.242 1.00 89.31 705 CYS A CA 1
ATOM 5757 C C . CYS A 1 705 ? 23.728 5.976 -15.634 1.00 89.31 705 CYS A C 1
ATOM 5759 O O . CYS A 1 705 ? 24.615 5.218 -15.254 1.00 89.31 705 CYS A O 1
ATOM 5761 N N . LEU A 1 706 ? 22.750 5.584 -16.455 1.00 88.19 706 LEU A N 1
ATOM 5762 C CA . LEU A 1 706 ? 22.550 4.229 -17.000 1.00 88.19 706 LEU A CA 1
ATOM 5763 C C . LEU A 1 706 ? 22.305 3.148 -15.935 1.00 88.19 706 LEU A C 1
ATOM 5765 O O . LEU A 1 706 ? 22.338 1.959 -16.228 1.00 88.19 706 LEU A O 1
ATOM 5769 N N . ALA A 1 707 ? 22.074 3.549 -14.687 1.00 90.56 707 ALA A N 1
ATOM 5770 C CA . ALA A 1 707 ? 21.866 2.644 -13.565 1.00 90.56 707 ALA A CA 1
ATOM 5771 C C . ALA A 1 707 ? 20.615 1.766 -13.760 1.00 90.56 707 ALA A C 1
ATOM 5773 O O . ALA A 1 707 ? 20.623 0.579 -13.460 1.00 90.56 707 ALA A O 1
ATOM 5774 N N . GLY A 1 708 ? 19.561 2.347 -14.328 1.00 91.94 708 GLY A N 1
ATOM 5775 C CA . GLY A 1 708 ? 18.293 1.702 -14.646 1.00 91.94 708 GLY A CA 1
ATOM 5776 C C . GLY A 1 708 ? 18.089 1.440 -16.136 1.00 91.94 708 GLY A C 1
ATOM 5777 O O . GLY A 1 708 ? 16.946 1.430 -16.576 1.00 91.94 708 GLY A O 1
ATOM 5778 N N . GLU A 1 709 ? 19.141 1.375 -16.956 1.00 89.62 709 GLU A N 1
ATOM 5779 C CA . GLU A 1 709 ? 18.970 1.090 -18.388 1.00 89.62 709 GLU A CA 1
ATOM 5780 C C . GLU A 1 709 ? 18.544 -0.375 -18.545 1.00 89.62 709 GLU A C 1
ATOM 5782 O O . GLU A 1 709 ? 19.306 -1.253 -18.163 1.00 89.62 709 GLU A O 1
ATOM 5787 N N . PHE A 1 710 ? 17.323 -0.621 -19.036 1.00 88.88 710 PHE A N 1
ATOM 5788 C CA . PHE A 1 710 ? 16.733 -1.956 -19.281 1.00 88.88 710 PHE A CA 1
ATOM 5789 C C . PHE A 1 710 ? 16.385 -2.159 -20.765 1.00 88.88 710 PHE A C 1
ATOM 5791 O O . PHE A 1 710 ? 15.509 -2.908 -21.171 1.00 88.88 710 PHE A O 1
ATOM 5798 N N . GLY A 1 711 ? 16.995 -1.360 -21.616 1.00 86.31 711 GLY A N 1
ATOM 5799 C CA . GLY A 1 711 ? 16.672 -1.340 -23.021 1.00 86.31 711 GLY A CA 1
ATOM 5800 C C . GLY A 1 711 ? 17.239 -0.095 -23.659 1.00 86.31 711 GLY A C 1
ATOM 5801 O O . GLY A 1 711 ? 17.681 0.831 -22.966 1.00 86.31 711 GLY A O 1
ATOM 5802 N N . PRO A 1 712 ? 17.173 -0.014 -24.989 1.00 80.88 712 PRO A N 1
ATOM 5803 C CA . PRO A 1 712 ? 17.872 1.026 -25.710 1.00 80.88 712 PRO A CA 1
ATOM 5804 C C . PRO A 1 712 ? 17.233 2.389 -25.393 1.00 80.88 712 PRO A C 1
ATOM 5806 O O . PRO A 1 712 ? 16.101 2.697 -25.766 1.00 80.88 712 PRO A O 1
ATOM 5809 N N . SER A 1 713 ? 17.965 3.217 -24.645 1.00 74.88 713 SER A N 1
ATOM 5810 C CA . SER A 1 713 ? 17.489 4.485 -24.066 1.00 74.88 713 SER A CA 1
ATOM 5811 C C . SER A 1 713 ? 17.858 5.716 -24.912 1.00 74.88 713 SER A C 1
ATOM 5813 O O . SER A 1 713 ? 17.434 6.847 -24.646 1.00 74.88 713 SER A O 1
ATOM 5815 N N . SER A 1 714 ? 18.668 5.494 -25.951 1.00 78.56 714 SER A N 1
ATOM 5816 C CA . SER A 1 714 ? 19.193 6.494 -26.882 1.00 78.56 714 SER A CA 1
ATOM 5817 C C . SER A 1 714 ? 18.988 6.068 -28.338 1.00 78.56 714 SER A C 1
ATOM 5819 O O . SER A 1 714 ? 19.915 6.125 -29.144 1.00 78.56 714 SER A O 1
ATOM 5821 N N . LEU A 1 715 ? 17.760 5.649 -28.671 1.00 86.38 715 LEU A N 1
ATOM 5822 C CA . LEU A 1 715 ? 17.404 4.987 -29.936 1.00 86.38 715 LEU A CA 1
ATOM 5823 C C . LEU A 1 715 ? 17.975 5.667 -31.179 1.00 86.38 715 LEU A C 1
ATOM 5825 O O . LEU A 1 715 ? 18.533 5.023 -32.059 1.00 86.38 715 LEU A O 1
ATOM 5829 N N . MET A 1 716 ? 17.885 6.991 -31.250 1.00 84.31 716 MET A N 1
ATOM 5830 C CA . MET A 1 716 ? 18.349 7.707 -32.430 1.00 84.31 716 MET A CA 1
ATOM 5831 C C . MET A 1 716 ? 19.883 7.729 -32.554 1.00 84.31 716 MET A C 1
ATOM 5833 O O . MET A 1 716 ? 20.419 7.815 -33.658 1.00 84.31 716 MET A O 1
ATOM 5837 N N . PHE A 1 717 ? 20.606 7.620 -31.438 1.00 80.44 717 PHE A N 1
ATOM 5838 C CA . PHE A 1 717 ? 22.066 7.539 -31.427 1.00 80.44 717 PHE A CA 1
ATOM 5839 C C . PHE A 1 717 ? 22.578 6.130 -31.709 1.00 80.44 717 PHE A C 1
ATOM 5841 O O . PHE A 1 717 ? 23.517 5.987 -32.494 1.00 80.44 717 PHE A O 1
ATOM 5848 N N . ASP A 1 718 ? 21.981 5.134 -31.058 1.00 80.75 718 ASP A N 1
ATOM 5849 C CA . ASP A 1 718 ? 22.499 3.763 -30.998 1.00 80.75 718 ASP A CA 1
ATOM 5850 C C . ASP A 1 718 ? 21.850 2.816 -32.016 1.00 80.75 718 ASP A C 1
ATOM 5852 O O . ASP A 1 718 ? 22.378 1.736 -32.277 1.00 80.75 718 ASP A O 1
ATOM 5856 N N . GLY A 1 719 ? 20.758 3.251 -32.644 1.00 86.94 719 GLY A N 1
ATOM 5857 C CA . GLY A 1 719 ? 19.959 2.440 -33.550 1.00 86.94 719 GLY A CA 1
ATOM 5858 C C . GLY A 1 719 ? 18.734 1.857 -32.855 1.00 86.94 719 GLY A C 1
ATOM 5859 O O . GLY A 1 719 ? 18.676 1.736 -31.632 1.00 86.94 719 GLY A O 1
ATOM 5860 N N . TYR A 1 720 ? 17.713 1.555 -33.651 1.00 91.06 720 TYR A N 1
ATOM 5861 C CA . TYR A 1 720 ? 16.425 1.071 -33.166 1.00 91.06 720 TYR A CA 1
ATOM 5862 C C . TYR A 1 720 ? 15.606 0.462 -34.291 1.00 91.06 720 TYR A C 1
ATOM 5864 O O . TYR A 1 720 ? 15.894 0.639 -35.473 1.00 91.06 720 TYR A O 1
ATOM 5872 N N . LYS A 1 721 ? 14.546 -0.237 -33.920 1.00 92.50 721 LYS A N 1
ATOM 5873 C CA . LYS A 1 721 ? 13.538 -0.739 -34.842 1.00 92.50 721 LYS A CA 1
ATOM 5874 C C . LYS A 1 721 ? 12.324 0.173 -34.827 1.00 92.50 721 LYS A C 1
ATOM 5876 O O . LYS A 1 721 ? 11.816 0.493 -33.750 1.00 92.50 721 LYS A O 1
ATOM 5881 N N . ASP A 1 722 ? 11.860 0.588 -35.999 1.00 93.44 722 ASP A N 1
ATOM 5882 C CA . ASP A 1 722 ? 10.662 1.416 -36.128 1.00 93.44 722 ASP A CA 1
ATOM 5883 C C . ASP A 1 722 ? 9.362 0.589 -36.086 1.00 93.44 722 ASP A C 1
ATOM 5885 O O . ASP A 1 722 ? 9.371 -0.647 -36.123 1.00 93.44 722 ASP A O 1
ATOM 5889 N N . ILE A 1 723 ? 8.216 1.272 -36.038 1.00 93.69 723 ILE A N 1
ATOM 5890 C CA . ILE A 1 723 ? 6.876 0.656 -36.038 1.00 93.69 723 ILE A CA 1
ATOM 5891 C C . ILE A 1 723 ? 6.564 -0.200 -37.283 1.00 93.69 723 ILE A C 1
ATOM 5893 O O . ILE A 1 723 ? 5.626 -0.999 -37.261 1.00 93.69 723 ILE A O 1
ATOM 5897 N N . TYR A 1 724 ? 7.335 -0.067 -38.366 1.00 93.56 724 TYR A N 1
ATOM 5898 C CA . TYR A 1 724 ? 7.219 -0.879 -39.581 1.00 93.56 724 TYR A CA 1
ATOM 5899 C C . TYR A 1 724 ? 8.167 -2.088 -39.573 1.00 93.56 724 TYR A C 1
ATOM 5901 O O . TYR A 1 724 ? 8.167 -2.882 -40.519 1.00 93.56 724 TYR A O 1
ATOM 5909 N N . GLY A 1 725 ? 8.952 -2.255 -38.505 1.00 91.31 725 GLY A N 1
ATOM 5910 C CA . GLY A 1 725 ? 9.950 -3.307 -38.363 1.00 91.31 725 GLY A CA 1
ATOM 5911 C C . GLY A 1 725 ? 11.241 -3.035 -39.136 1.00 91.31 725 GLY A C 1
ATOM 5912 O O . GLY A 1 725 ? 12.010 -3.973 -39.354 1.00 91.31 725 GLY A O 1
ATOM 5913 N N . ILE A 1 726 ? 11.472 -1.796 -39.577 1.00 93.31 726 ILE A N 1
ATOM 5914 C CA . ILE A 1 726 ? 12.701 -1.371 -40.246 1.00 93.31 726 ILE A CA 1
ATOM 5915 C C . ILE A 1 726 ? 13.746 -1.066 -39.172 1.00 93.31 726 ILE A C 1
ATOM 5917 O O . ILE A 1 726 ? 13.500 -0.299 -38.245 1.00 93.31 726 ILE A O 1
ATOM 5921 N N . SER A 1 727 ? 14.920 -1.687 -39.292 1.00 92.81 727 SER A N 1
ATOM 5922 C CA . SER A 1 727 ? 16.057 -1.409 -38.414 1.00 92.81 727 SER A CA 1
ATOM 5923 C C . SER A 1 727 ? 16.827 -0.180 -38.898 1.00 92.81 727 SER A C 1
ATOM 5925 O O . SER A 1 727 ? 17.272 -0.129 -40.047 1.00 92.81 727 SER A O 1
ATOM 5927 N N . HIS A 1 728 ? 17.030 0.755 -37.981 1.00 90.50 728 HIS A N 1
ATOM 5928 C CA . HIS A 1 728 ? 17.841 1.959 -38.090 1.00 90.50 728 HIS A CA 1
ATOM 5929 C C . HIS A 1 728 ? 19.168 1.739 -37.359 1.00 90.50 728 HIS A C 1
ATOM 5931 O O . HIS A 1 728 ? 19.191 1.237 -36.237 1.00 90.50 728 HIS A O 1
ATOM 5937 N N . ALA A 1 729 ? 20.279 2.086 -38.004 1.00 88.50 729 ALA A N 1
ATOM 5938 C CA . ALA A 1 729 ? 21.629 1.947 -37.459 1.00 88.50 729 ALA A CA 1
ATOM 5939 C C . ALA A 1 729 ? 22.015 3.088 -36.496 1.00 88.50 729 ALA A C 1
ATOM 5941 O O . ALA A 1 729 ? 22.995 2.960 -35.765 1.00 88.50 729 ALA A O 1
ATOM 5942 N N . GLY A 1 730 ? 21.266 4.195 -36.500 1.00 85.56 730 GLY A N 1
ATOM 5943 C CA . GLY A 1 730 ? 21.498 5.350 -35.636 1.00 85.56 730 GLY A CA 1
ATOM 5944 C C . GLY A 1 730 ? 22.647 6.256 -36.094 1.00 85.56 730 GLY A C 1
ATOM 5945 O O . GLY A 1 730 ? 23.446 5.933 -36.983 1.00 85.56 730 GLY A O 1
ATOM 5946 N N . PHE A 1 731 ? 22.747 7.434 -35.473 1.00 77.50 731 PHE A N 1
ATOM 5947 C CA . PHE A 1 731 ? 23.705 8.467 -35.892 1.00 77.50 731 PHE A CA 1
ATOM 5948 C C . PHE A 1 731 ? 25.165 8.081 -35.689 1.00 77.50 731 PHE A C 1
ATOM 5950 O O . PHE A 1 731 ? 26.006 8.451 -36.510 1.00 77.50 731 PHE A O 1
ATOM 5957 N N . LYS A 1 732 ? 25.486 7.314 -34.638 1.00 77.31 732 LYS A N 1
ATOM 5958 C CA . LYS A 1 732 ? 26.865 6.856 -34.394 1.00 77.31 732 LYS A CA 1
ATOM 5959 C C . LYS A 1 732 ? 27.383 5.969 -35.530 1.00 77.31 732 LYS A C 1
ATOM 5961 O O . LYS A 1 732 ? 28.586 5.931 -35.773 1.00 77.31 732 LYS A O 1
ATOM 5966 N N . ALA A 1 733 ? 26.483 5.292 -36.244 1.00 83.50 733 ALA A N 1
ATOM 5967 C CA . ALA A 1 733 ? 26.797 4.464 -37.404 1.00 83.50 733 ALA A CA 1
ATOM 5968 C C . ALA A 1 733 ? 26.706 5.217 -38.750 1.00 83.50 733 ALA A C 1
ATOM 5970 O O . ALA A 1 733 ? 26.879 4.605 -39.805 1.00 83.50 733 ALA A O 1
ATOM 5971 N N . GLY A 1 734 ? 26.459 6.534 -38.734 1.00 78.12 734 GLY A N 1
ATOM 5972 C CA . GLY A 1 734 ? 26.404 7.380 -39.931 1.00 78.12 734 GLY A CA 1
ATOM 5973 C C . GLY A 1 734 ? 25.053 7.405 -40.658 1.00 78.12 734 GLY A C 1
ATOM 5974 O O . GLY A 1 734 ? 24.977 7.923 -41.777 1.00 78.12 734 GLY A O 1
ATOM 5975 N N . GLU A 1 735 ? 23.986 6.866 -40.058 1.00 82.19 735 GLU A N 1
ATOM 5976 C CA . GLU A 1 735 ? 22.632 7.005 -40.603 1.00 82.19 735 GLU A CA 1
ATOM 5977 C C . GLU A 1 735 ? 22.170 8.470 -40.556 1.00 82.19 735 GLU A C 1
ATOM 5979 O O . GLU A 1 735 ? 22.491 9.212 -39.631 1.00 82.19 735 GLU A O 1
ATOM 5984 N N . HIS A 1 736 ? 21.430 8.901 -41.575 1.00 77.38 736 HIS A N 1
ATOM 5985 C CA . HIS A 1 736 ? 20.843 10.236 -41.677 1.00 77.38 736 HIS A CA 1
ATOM 5986 C C . HIS A 1 736 ? 19.469 10.132 -42.344 1.00 77.38 736 HIS A C 1
ATOM 5988 O O . HIS A 1 736 ? 19.214 9.198 -43.108 1.00 77.38 736 HIS A O 1
ATOM 5994 N N . PHE A 1 737 ? 18.592 11.095 -42.068 1.00 76.56 737 PHE A N 1
ATOM 5995 C CA . PHE A 1 737 ? 17.227 11.128 -42.596 1.00 76.56 737 PHE A CA 1
ATOM 5996 C C . PHE A 1 737 ? 16.983 12.414 -43.400 1.00 76.56 737 PHE A C 1
ATOM 5998 O O . PHE A 1 737 ? 17.823 13.311 -43.435 1.00 76.56 737 PHE A O 1
ATOM 6005 N N . ASP A 1 738 ? 15.838 12.507 -44.082 1.00 76.12 738 ASP A N 1
ATOM 6006 C CA . ASP A 1 738 ? 15.507 13.671 -44.910 1.00 76.12 738 ASP A CA 1
ATOM 6007 C C . ASP A 1 738 ? 15.375 14.953 -44.064 1.00 76.12 738 ASP A C 1
ATOM 6009 O O . ASP A 1 738 ? 14.895 14.940 -42.930 1.00 76.12 738 ASP A O 1
ATOM 6013 N N . CYS A 1 739 ? 15.784 16.091 -44.632 1.00 67.00 739 CYS A N 1
ATOM 6014 C CA . CYS A 1 739 ? 15.979 17.381 -43.960 1.00 67.00 739 CYS A CA 1
ATOM 6015 C C . CYS A 1 739 ? 14.789 17.901 -43.154 1.00 67.00 739 CYS A C 1
ATOM 6017 O O . CYS A 1 739 ? 14.947 18.725 -42.254 1.00 67.00 739 CYS A O 1
ATOM 6019 N N . TYR A 1 740 ? 13.598 17.458 -43.530 1.00 70.44 740 TYR A N 1
ATOM 6020 C CA . TYR A 1 740 ? 12.332 17.961 -43.022 1.00 70.44 740 TYR A CA 1
ATOM 6021 C C . TYR A 1 740 ? 11.394 16.828 -42.594 1.00 70.44 740 TYR A C 1
ATOM 6023 O O . TYR A 1 740 ? 10.233 17.090 -42.283 1.00 70.44 740 TYR A O 1
ATOM 6031 N N . SER A 1 741 ? 11.870 15.578 -42.588 1.00 77.88 741 SER A N 1
ATOM 6032 C CA . SER A 1 741 ? 11.093 14.444 -42.095 1.00 77.88 741 SER A CA 1
ATOM 6033 C C . SER A 1 741 ? 11.268 14.303 -40.594 1.00 77.88 741 SER A C 1
ATOM 6035 O O . SER A 1 741 ? 12.388 14.365 -40.089 1.00 77.88 741 SER A O 1
ATOM 6037 N N . TRP A 1 742 ? 10.173 14.044 -39.893 1.00 84.19 742 TRP A N 1
ATOM 6038 C CA . TRP A 1 742 ? 10.256 13.555 -38.527 1.00 84.19 742 TRP A CA 1
ATOM 6039 C C . TRP A 1 742 ? 10.949 12.187 -38.501 1.00 84.19 742 TRP A C 1
ATOM 6041 O O . TRP A 1 742 ? 10.818 11.424 -39.465 1.00 84.19 742 TRP A O 1
ATOM 6051 N N . PRO A 1 743 ? 11.710 11.875 -37.440 1.00 86.88 743 PRO A N 1
ATOM 6052 C CA . PRO A 1 743 ? 12.353 10.576 -37.340 1.00 86.88 743 PRO A CA 1
ATOM 6053 C C . PRO A 1 743 ? 11.298 9.465 -37.242 1.00 86.88 743 PRO A C 1
ATOM 6055 O O . PRO A 1 743 ? 10.263 9.688 -36.606 1.00 86.88 743 PRO A O 1
ATOM 6058 N N . PRO A 1 744 ? 11.532 8.288 -37.847 1.00 91.06 744 PRO A N 1
ATOM 6059 C CA . PRO A 1 744 ? 10.629 7.149 -37.720 1.00 91.06 744 PRO A CA 1
ATOM 6060 C C . PRO A 1 744 ? 10.289 6.852 -36.257 1.00 91.06 744 PRO A C 1
ATOM 6062 O O . PRO A 1 744 ? 11.134 6.941 -35.370 1.00 91.06 744 PRO A O 1
ATOM 6065 N N . GLN A 1 745 ? 9.028 6.533 -35.984 1.00 92.25 745 GLN A N 1
ATOM 6066 C CA . GLN A 1 745 ? 8.613 6.214 -34.623 1.00 92.25 745 GLN A CA 1
ATOM 6067 C C . GLN A 1 745 ? 9.167 4.855 -34.212 1.00 92.25 745 GLN A C 1
ATOM 6069 O O . GLN A 1 745 ? 9.077 3.903 -34.996 1.00 92.25 745 GLN A O 1
ATOM 6074 N N . PRO A 1 746 ? 9.707 4.731 -32.995 1.00 93.12 746 PRO A N 1
ATOM 6075 C CA . PRO A 1 746 ? 10.218 3.464 -32.520 1.00 93.12 746 PRO A CA 1
ATOM 6076 C C . PRO A 1 746 ? 9.084 2.475 -32.271 1.00 93.12 746 PRO A C 1
ATOM 6078 O O . PRO A 1 746 ? 8.021 2.829 -31.760 1.00 93.12 746 PRO A O 1
ATOM 6081 N N . ALA A 1 747 ? 9.322 1.208 -32.597 1.00 94.06 747 ALA A N 1
ATOM 6082 C CA . ALA A 1 747 ? 8.475 0.131 -32.119 1.00 94.06 747 ALA A CA 1
ATOM 6083 C C . ALA A 1 747 ? 8.495 0.099 -30.585 1.00 94.06 747 ALA A C 1
ATOM 6085 O O . ALA A 1 747 ? 9.530 0.299 -29.952 1.00 94.06 747 ALA A O 1
ATOM 6086 N N . THR A 1 748 ? 7.357 -0.227 -29.978 1.00 94.25 748 THR A N 1
ATOM 6087 C CA . THR A 1 748 ? 7.259 -0.374 -28.518 1.00 94.25 748 THR A CA 1
ATOM 6088 C C . THR A 1 748 ? 8.043 -1.581 -27.992 1.00 94.25 748 THR A C 1
ATOM 6090 O O . THR A 1 748 ? 8.229 -1.698 -26.792 1.00 94.25 748 THR A O 1
ATOM 6093 N N . ILE A 1 749 ? 8.439 -2.507 -28.869 1.00 92.50 749 ILE A N 1
ATOM 6094 C CA . ILE A 1 749 ? 9.318 -3.641 -28.565 1.00 92.50 749 ILE A CA 1
ATOM 6095 C C . ILE A 1 749 ? 10.577 -3.466 -29.402 1.00 92.50 749 ILE A C 1
ATOM 6097 O O . ILE A 1 749 ? 10.482 -3.300 -30.623 1.00 92.50 749 ILE A O 1
ATOM 6101 N N . GLN A 1 750 ? 11.731 -3.511 -28.748 1.00 88.94 750 GLN A N 1
ATOM 6102 C CA . GLN A 1 750 ? 13.037 -3.433 -29.397 1.00 88.94 750 GLN A CA 1
ATOM 6103 C C . GLN A 1 750 ? 13.692 -4.819 -29.457 1.00 88.94 750 GLN A C 1
ATOM 6105 O O . GLN A 1 750 ? 13.191 -5.779 -28.874 1.00 88.94 750 GLN A O 1
ATOM 6110 N N . ASP A 1 751 ? 14.743 -4.958 -30.266 1.00 81.50 751 ASP A N 1
ATOM 6111 C CA . ASP A 1 751 ? 15.425 -6.245 -30.430 1.00 81.50 751 ASP A CA 1
ATOM 6112 C C . ASP A 1 751 ? 16.273 -6.585 -29.177 1.00 81.50 751 ASP A C 1
ATOM 6114 O O . ASP A 1 751 ? 16.755 -5.691 -28.489 1.00 81.50 751 ASP A O 1
ATOM 6118 N N . GLU A 1 752 ? 16.456 -7.885 -28.914 1.00 67.62 752 GLU A N 1
ATOM 6119 C CA . GLU A 1 752 ? 17.101 -8.464 -27.718 1.00 67.62 752 GLU A CA 1
ATOM 6120 C C . GLU A 1 752 ? 18.512 -7.908 -27.428 1.00 67.62 752 GLU A C 1
ATOM 6122 O O . GLU A 1 752 ? 19.417 -7.986 -28.272 1.00 67.62 752 GLU A O 1
ATOM 6127 N N . GLU A 1 753 ? 18.727 -7.420 -26.202 1.00 65.25 753 GLU A N 1
ATOM 6128 C CA . GLU A 1 753 ? 20.054 -7.069 -25.692 1.00 65.25 753 GLU A CA 1
ATOM 6129 C C . GLU A 1 753 ? 20.819 -8.335 -25.273 1.00 65.25 753 GLU A C 1
ATOM 6131 O O . GLU A 1 753 ? 20.459 -9.043 -24.341 1.00 65.25 753 GLU A O 1
ATOM 6136 N N . ARG A 1 754 ? 21.925 -8.645 -25.960 1.00 53.56 754 ARG A N 1
ATOM 6137 C CA . ARG A 1 754 ? 22.648 -9.921 -25.777 1.00 53.56 754 ARG A CA 1
ATOM 6138 C C . ARG A 1 754 ? 23.352 -10.113 -24.428 1.00 53.56 754 ARG A C 1
ATOM 6140 O O . ARG A 1 754 ? 23.753 -11.241 -24.148 1.00 53.56 754 ARG A O 1
ATOM 6147 N N . GLU A 1 755 ? 23.604 -9.050 -23.664 1.00 62.66 755 GLU A N 1
ATOM 6148 C CA . GLU A 1 755 ? 24.431 -9.107 -22.442 1.00 62.66 755 GLU A CA 1
ATOM 6149 C C . GLU A 1 755 ? 23.644 -8.909 -21.135 1.00 62.66 755 GLU A C 1
ATOM 6151 O O . GLU A 1 755 ? 24.246 -9.017 -20.066 1.00 62.66 755 GLU A O 1
ATOM 6156 N N . GLY A 1 756 ? 22.319 -8.728 -21.215 1.00 72.94 756 GLY A N 1
ATOM 6157 C CA . GLY A 1 756 ? 21.438 -8.485 -20.072 1.00 72.94 756 GLY A CA 1
ATOM 6158 C C . GLY A 1 756 ? 21.679 -7.139 -19.378 1.00 72.94 756 GLY A C 1
ATOM 6159 O O . GLY A 1 756 ? 22.779 -6.580 -19.408 1.00 72.94 756 GLY A O 1
ATOM 6160 N N . SER A 1 757 ? 20.641 -6.592 -18.750 1.00 85.88 757 SER A N 1
ATOM 6161 C CA . SER A 1 757 ? 20.685 -5.244 -18.170 1.00 85.88 757 SER A CA 1
ATOM 6162 C C . SER A 1 757 ? 21.085 -5.235 -16.687 1.00 85.88 757 SER A C 1
ATOM 6164 O O . SER A 1 757 ? 20.963 -6.234 -15.971 1.00 85.88 757 SER A O 1
ATOM 6166 N N . TYR A 1 758 ? 21.603 -4.108 -16.180 1.00 87.62 758 TYR A N 1
ATOM 6167 C CA . TYR A 1 758 ? 21.985 -4.014 -14.761 1.00 87.62 758 TYR A CA 1
ATOM 6168 C C . TYR A 1 758 ? 20.786 -4.172 -13.799 1.00 87.62 758 TYR A C 1
ATOM 6170 O O . TYR A 1 758 ? 20.922 -4.859 -12.779 1.00 87.62 758 TYR A O 1
ATOM 6178 N N . PRO A 1 759 ? 19.594 -3.633 -14.121 1.00 91.25 759 PRO A N 1
ATOM 6179 C CA . PRO A 1 759 ? 18.357 -4.004 -13.445 1.00 91.25 759 PRO A CA 1
ATOM 6180 C C . PRO A 1 759 ? 18.062 -5.507 -13.456 1.00 91.25 759 PRO A C 1
ATOM 6182 O O . PRO A 1 759 ? 17.670 -6.023 -12.410 1.00 91.25 759 PRO A O 1
ATOM 6185 N N . GLU A 1 760 ? 18.284 -6.230 -14.566 1.00 90.75 760 GLU A N 1
ATOM 6186 C CA . GLU A 1 760 ? 18.093 -7.693 -14.578 1.00 90.75 760 GLU A CA 1
ATOM 6187 C C . GLU A 1 760 ? 19.014 -8.371 -13.555 1.00 90.75 760 GLU A C 1
ATOM 6189 O O . GLU A 1 760 ? 18.557 -9.192 -12.756 1.00 90.75 760 GLU A O 1
ATOM 6194 N N . PHE A 1 761 ? 20.294 -7.977 -13.531 1.00 87.50 761 PHE A N 1
ATOM 6195 C CA . PHE A 1 761 ? 21.306 -8.484 -12.595 1.00 87.50 761 PHE A CA 1
ATOM 6196 C C . PHE A 1 761 ? 20.893 -8.304 -11.124 1.00 87.50 761 PHE A C 1
ATOM 6198 O O . PHE A 1 761 ? 21.037 -9.230 -10.318 1.00 87.50 761 PHE A O 1
ATOM 6205 N N . LEU A 1 762 ? 20.357 -7.132 -10.759 1.00 88.56 762 LEU A N 1
ATOM 6206 C CA . LEU A 1 762 ? 19.926 -6.852 -9.385 1.00 88.56 762 LEU A CA 1
ATOM 6207 C C . LEU A 1 762 ? 18.579 -7.495 -9.035 1.00 88.56 762 LEU A C 1
ATOM 6209 O O . LEU A 1 762 ? 18.377 -7.911 -7.891 1.00 88.56 762 LEU A O 1
ATOM 6213 N N . ILE A 1 763 ? 17.641 -7.551 -9.979 1.00 93.19 763 ILE A N 1
ATOM 6214 C CA . ILE A 1 763 ? 16.240 -7.859 -9.684 1.00 93.19 763 ILE A CA 1
ATOM 6215 C C . ILE A 1 763 ? 15.882 -9.306 -9.983 1.00 93.19 763 ILE A C 1
ATOM 6217 O O . ILE A 1 763 ? 15.193 -9.897 -9.163 1.00 93.19 763 ILE A O 1
ATOM 6221 N N . CYS A 1 764 ? 16.353 -9.935 -11.054 1.00 93.00 764 CYS A N 1
ATOM 6222 C CA . CYS A 1 764 ? 15.802 -11.236 -11.455 1.00 93.00 764 CYS A CA 1
ATOM 6223 C C . CYS A 1 764 ? 16.816 -12.268 -11.962 1.00 93.00 764 CYS A C 1
ATOM 6225 O O . CYS A 1 764 ? 16.447 -13.423 -12.142 1.00 93.00 764 CYS A O 1
ATOM 6227 N N . GLU A 1 765 ? 18.096 -11.931 -12.125 1.00 88.69 765 GLU A N 1
ATOM 6228 C CA . GLU A 1 765 ? 19.115 -12.909 -12.547 1.00 88.69 765 GLU A CA 1
ATOM 6229 C C . GLU A 1 765 ? 19.338 -14.023 -11.506 1.00 88.69 765 GLU A C 1
ATOM 6231 O O . GLU A 1 765 ? 19.670 -15.146 -11.871 1.00 88.69 765 GLU A O 1
ATOM 6236 N N . CYS A 1 766 ? 19.100 -13.743 -10.220 1.00 82.56 766 CYS A N 1
ATOM 6237 C CA . CYS A 1 766 ? 19.409 -14.645 -9.109 1.00 82.56 766 CYS A CA 1
ATOM 6238 C C . CYS A 1 766 ? 18.277 -14.709 -8.062 1.00 82.56 766 CYS A C 1
ATOM 6240 O O . CYS A 1 766 ? 17.759 -13.660 -7.661 1.00 82.56 766 CYS A O 1
ATOM 6242 N N . PRO A 1 767 ? 17.919 -15.908 -7.553 1.00 77.94 767 PRO A N 1
ATOM 6243 C CA . PRO A 1 767 ? 16.845 -16.084 -6.567 1.00 77.94 767 PRO A CA 1
ATOM 6244 C C . PRO A 1 767 ? 17.257 -15.734 -5.127 1.00 77.94 767 PRO A C 1
ATOM 6246 O O . PRO A 1 767 ? 16.404 -15.582 -4.254 1.00 77.94 767 PRO A O 1
ATOM 6249 N N . HIS A 1 768 ? 18.559 -15.639 -4.843 1.00 77.56 768 HIS A N 1
ATOM 6250 C CA . HIS A 1 768 ? 19.094 -15.464 -3.485 1.00 77.56 768 HIS A CA 1
ATOM 6251 C C . HIS A 1 768 ? 20.054 -14.282 -3.361 1.00 77.56 768 HIS A C 1
ATOM 6253 O O . HIS A 1 768 ? 20.786 -14.181 -2.379 1.00 77.56 768 HIS A O 1
ATOM 6259 N N . CYS A 1 769 ? 20.038 -13.364 -4.328 1.00 83.19 769 CYS A N 1
ATOM 6260 C CA . CYS A 1 769 ? 20.925 -12.217 -4.325 1.00 83.19 769 CYS A CA 1
ATOM 6261 C C . CYS A 1 769 ? 20.376 -11.005 -5.097 1.00 83.19 769 CYS A C 1
ATOM 6263 O O . CYS A 1 769 ? 19.332 -11.071 -5.758 1.00 83.19 769 CYS A O 1
ATOM 6265 N N . GLY A 1 770 ? 21.062 -9.871 -4.949 1.00 89.25 770 GLY A N 1
ATOM 6266 C CA . GLY A 1 770 ? 20.653 -8.573 -5.471 1.00 89.25 770 GLY A CA 1
ATOM 6267 C C . GLY A 1 770 ? 19.683 -7.837 -4.543 1.00 89.25 770 GLY A C 1
ATOM 6268 O O . GLY A 1 770 ? 19.773 -7.937 -3.316 1.00 89.25 770 GLY A O 1
ATOM 6269 N N . ALA A 1 771 ? 18.761 -7.086 -5.143 1.00 92.81 771 ALA A N 1
ATOM 6270 C CA . ALA A 1 771 ? 17.782 -6.234 -4.471 1.00 92.81 771 ALA A CA 1
ATOM 6271 C C . ALA A 1 771 ? 16.355 -6.797 -4.601 1.00 92.81 771 ALA A C 1
ATOM 6273 O O . ALA A 1 771 ? 16.079 -7.633 -5.471 1.00 92.81 771 ALA A O 1
ATOM 6274 N N . ILE A 1 772 ? 15.444 -6.332 -3.738 1.00 96.19 772 ILE A N 1
ATOM 6275 C CA . ILE A 1 772 ? 14.007 -6.649 -3.848 1.00 96.19 772 ILE A CA 1
ATOM 6276 C C . ILE A 1 772 ? 13.241 -5.605 -4.665 1.00 96.19 772 ILE A C 1
ATOM 6278 O O . ILE A 1 772 ? 12.292 -5.941 -5.378 1.00 96.19 772 ILE A O 1
ATOM 6282 N N . ALA A 1 773 ? 13.691 -4.353 -4.576 1.00 97.88 773 ALA A N 1
ATOM 6283 C CA . ALA A 1 773 ? 13.227 -3.225 -5.363 1.00 97.88 773 ALA A CA 1
ATOM 6284 C C . ALA A 1 773 ? 14.408 -2.290 -5.652 1.00 97.88 773 ALA A C 1
ATOM 6286 O O . ALA A 1 773 ? 15.297 -2.125 -4.809 1.00 97.88 773 ALA A O 1
ATOM 6287 N N . TYR A 1 774 ? 14.413 -1.683 -6.834 1.00 97.56 774 TYR A N 1
ATOM 6288 C CA . TYR A 1 774 ? 15.502 -0.831 -7.304 1.00 97.56 774 TYR A CA 1
ATOM 6289 C C . TYR A 1 774 ? 14.946 0.389 -8.031 1.00 97.56 774 TYR A C 1
ATOM 6291 O O . TYR A 1 774 ? 14.173 0.234 -8.964 1.00 97.56 774 TYR A O 1
ATOM 6299 N N . TYR A 1 775 ? 15.313 1.599 -7.617 1.00 97.88 775 TYR A N 1
ATOM 6300 C CA . TYR A 1 775 ? 14.856 2.839 -8.243 1.00 97.88 775 TYR A CA 1
ATOM 6301 C C . TYR A 1 775 ? 16.033 3.588 -8.866 1.00 97.88 775 TYR A C 1
ATOM 6303 O O . TYR A 1 775 ? 16.920 4.061 -8.150 1.00 97.88 775 TYR A O 1
ATOM 6311 N N . ALA A 1 776 ? 16.064 3.659 -10.200 1.00 95.75 776 ALA A N 1
ATOM 6312 C CA . ALA A 1 776 ? 17.256 4.088 -10.929 1.00 95.75 776 ALA A CA 1
ATOM 6313 C C . ALA A 1 776 ? 16.957 4.739 -12.287 1.00 95.75 776 ALA A C 1
ATOM 6315 O O . ALA A 1 776 ? 15.895 4.541 -12.876 1.00 95.75 776 ALA A O 1
ATOM 6316 N N . CYS A 1 777 ? 17.922 5.515 -12.790 1.00 93.12 777 CYS A N 1
ATOM 6317 C CA . CYS A 1 777 ? 17.816 6.267 -14.043 1.00 93.12 777 CYS A CA 1
ATOM 6318 C C . CYS A 1 777 ? 18.139 5.407 -15.270 1.00 93.12 777 CYS A C 1
ATOM 6320 O O . CYS A 1 777 ? 19.252 4.894 -15.388 1.00 93.12 777 CYS A O 1
ATOM 6322 N N . SER A 1 778 ? 17.224 5.340 -16.235 1.00 89.12 778 SER A N 1
ATOM 6323 C CA . SER A 1 778 ? 17.369 4.582 -17.483 1.00 89.12 778 SER A CA 1
ATOM 6324 C C . SER A 1 778 ? 18.350 5.162 -18.493 1.00 89.12 778 SER A C 1
ATOM 6326 O O . SER A 1 778 ? 18.672 4.512 -19.482 1.00 89.12 778 SER A O 1
ATOM 6328 N N . ARG A 1 779 ? 18.821 6.394 -18.276 1.00 84.12 779 ARG A N 1
ATOM 6329 C CA . ARG A 1 779 ? 19.698 7.111 -19.207 1.00 84.12 779 ARG A CA 1
ATOM 6330 C C . ARG A 1 779 ? 20.691 7.996 -18.446 1.00 84.12 779 ARG A C 1
ATOM 6332 O O . ARG A 1 779 ? 21.179 7.650 -17.378 1.00 84.12 779 ARG A O 1
ATOM 6339 N N . ALA A 1 780 ? 21.010 9.171 -18.975 1.00 82.56 780 ALA A N 1
ATOM 6340 C CA . ALA A 1 780 ? 21.866 10.138 -18.317 1.00 82.56 780 ALA A CA 1
ATOM 6341 C C . ALA A 1 780 ? 21.105 10.818 -17.170 1.00 82.56 780 ALA A C 1
ATOM 6343 O O . ALA A 1 780 ? 20.027 11.376 -17.386 1.00 82.56 780 ALA A O 1
ATOM 6344 N N . SER A 1 781 ? 21.701 10.816 -15.983 1.00 86.00 781 SER A N 1
ATOM 6345 C CA . SER A 1 781 ? 21.211 11.489 -14.781 1.00 86.00 781 SER A CA 1
ATOM 6346 C C . SER A 1 781 ? 21.711 12.943 -14.715 1.00 86.00 781 SER A C 1
ATOM 6348 O O . SER A 1 781 ? 22.836 13.223 -15.136 1.00 86.00 781 SER A O 1
ATOM 6350 N N . GLN A 1 782 ? 20.872 13.879 -14.263 1.00 84.50 782 GLN A N 1
ATOM 6351 C CA . GLN A 1 782 ? 21.200 15.300 -14.049 1.00 84.50 782 GLN A CA 1
ATOM 6352 C C . GLN A 1 782 ? 20.435 15.836 -12.836 1.00 84.50 782 GLN A C 1
ATOM 6354 O O . GLN A 1 782 ? 19.373 15.321 -12.482 1.00 84.50 782 GLN A O 1
ATOM 6359 N N . ASP A 1 783 ? 20.948 16.907 -12.238 1.00 84.62 783 ASP A N 1
ATOM 6360 C CA . ASP A 1 783 ? 20.398 17.416 -10.986 1.00 84.62 783 ASP A CA 1
ATOM 6361 C C . ASP A 1 783 ? 18.997 18.012 -11.159 1.00 84.62 783 ASP A C 1
ATOM 6363 O O . ASP A 1 783 ? 18.686 18.597 -12.207 1.00 84.62 783 ASP A O 1
ATOM 6367 N N . PRO A 1 784 ? 18.154 17.934 -10.114 1.00 91.19 784 PRO A N 1
ATOM 6368 C CA . PRO A 1 784 ? 18.414 17.363 -8.779 1.00 91.19 784 PRO A CA 1
ATOM 6369 C C . PRO A 1 784 ? 17.935 15.902 -8.625 1.00 91.19 784 PRO A C 1
ATOM 6371 O O . PRO A 1 784 ? 17.002 15.628 -7.877 1.00 91.19 784 PRO A O 1
ATOM 6374 N N . GLN A 1 785 ? 18.535 14.924 -9.322 1.00 91.75 785 GLN A N 1
ATOM 6375 C CA . GLN A 1 785 ? 18.088 13.519 -9.250 1.00 91.75 785 GLN A CA 1
ATOM 6376 C C . GLN A 1 785 ? 18.104 12.927 -7.835 1.00 91.75 785 GLN A C 1
ATOM 6378 O O . GLN A 1 785 ? 17.336 12.018 -7.537 1.00 91.75 785 GLN A O 1
ATOM 6383 N N . TYR A 1 786 ? 19.003 13.413 -6.978 1.00 94.19 786 TYR A N 1
ATOM 6384 C CA . TYR A 1 786 ? 19.209 12.913 -5.621 1.00 94.19 786 TYR A CA 1
ATOM 6385 C C . TYR A 1 786 ? 17.961 13.058 -4.749 1.00 94.19 786 TYR A C 1
ATOM 6387 O O . TYR A 1 786 ? 17.714 12.229 -3.872 1.00 94.19 786 TYR A O 1
ATOM 6395 N N . ASP A 1 787 ? 17.117 14.044 -5.050 1.00 95.69 787 ASP A N 1
ATOM 6396 C CA . ASP A 1 787 ? 15.882 14.268 -4.315 1.00 95.69 787 ASP A CA 1
ATOM 6397 C C . ASP A 1 787 ? 14.852 13.150 -4.538 1.00 95.69 787 ASP A C 1
ATOM 6399 O O . ASP A 1 787 ? 14.098 12.840 -3.620 1.00 95.69 787 ASP A O 1
ATOM 6403 N N . LEU A 1 788 ? 14.876 12.454 -5.685 1.00 96.44 788 LEU A N 1
ATOM 6404 C CA . LEU A 1 788 ? 14.013 11.287 -5.920 1.00 96.44 788 LEU A CA 1
ATOM 6405 C C . LEU A 1 788 ? 14.271 10.172 -4.899 1.00 96.44 788 LEU A C 1
ATOM 6407 O O . LEU A 1 788 ? 13.326 9.596 -4.367 1.00 96.44 788 LEU A O 1
ATOM 6411 N N . GLY A 1 789 ? 15.537 9.876 -4.603 1.00 95.44 789 GLY A N 1
ATOM 6412 C CA . GLY A 1 789 ? 15.906 8.844 -3.633 1.00 95.44 789 GLY A CA 1
ATOM 6413 C C . GLY A 1 789 ? 15.674 9.272 -2.197 1.00 95.44 789 GLY A C 1
ATOM 6414 O O . GLY A 1 789 ? 15.120 8.512 -1.403 1.00 95.44 789 GLY A O 1
ATOM 6415 N N . LYS A 1 790 ? 16.037 10.519 -1.883 1.00 96.81 790 LYS A N 1
ATOM 6416 C CA . LYS A 1 790 ? 15.786 11.112 -0.571 1.00 96.81 790 LYS A CA 1
ATOM 6417 C C . LYS A 1 790 ? 14.299 11.055 -0.227 1.00 96.81 790 LYS A C 1
ATOM 6419 O O . LYS A 1 790 ? 13.936 10.598 0.851 1.00 96.81 790 LYS A O 1
ATOM 6424 N N . TRP A 1 791 ? 13.434 11.472 -1.152 1.00 96.69 791 TRP A N 1
ATOM 6425 C CA . TRP A 1 791 ? 11.986 11.483 -0.940 1.00 96.69 791 TRP A CA 1
ATOM 6426 C C . TRP A 1 791 ? 11.351 10.101 -0.998 1.00 96.69 791 TRP A C 1
ATOM 6428 O O . TRP A 1 791 ? 10.388 9.868 -0.272 1.00 96.69 791 TRP A O 1
ATOM 6438 N N . LEU A 1 792 ? 11.916 9.166 -1.771 1.00 97.06 792 LEU A N 1
ATOM 6439 C CA . LEU A 1 792 ? 11.517 7.761 -1.703 1.00 97.06 792 LEU A CA 1
ATOM 6440 C C . LEU A 1 792 ? 11.664 7.244 -0.265 1.00 97.06 792 LEU A C 1
ATOM 6442 O O . LEU A 1 792 ? 10.752 6.612 0.256 1.00 97.06 792 LEU A O 1
ATOM 6446 N N . PHE A 1 793 ? 12.789 7.525 0.395 1.00 95.62 793 PHE A N 1
ATOM 6447 C CA . PHE A 1 793 ? 13.046 7.038 1.754 1.00 95.62 793 PHE A CA 1
ATOM 6448 C C . PHE A 1 793 ? 12.314 7.869 2.815 1.00 95.62 793 PHE A C 1
ATOM 6450 O O . PHE A 1 793 ? 11.780 7.310 3.772 1.00 95.62 793 PHE A O 1
ATOM 6457 N N . GLU A 1 794 ? 12.185 9.184 2.615 1.00 90.56 794 GLU A N 1
ATOM 6458 C CA . GLU A 1 794 ? 11.365 10.063 3.460 1.00 90.56 794 GLU A CA 1
ATOM 6459 C C . GLU A 1 794 ? 9.910 9.588 3.527 1.00 90.56 794 GLU A C 1
ATOM 6461 O O . GLU A 1 794 ? 9.313 9.583 4.604 1.00 90.56 794 GLU A O 1
ATOM 6466 N N . ALA A 1 795 ? 9.357 9.106 2.411 1.00 80.31 795 ALA A N 1
ATOM 6467 C CA . ALA A 1 795 ? 8.005 8.567 2.359 1.00 80.31 795 ALA A CA 1
ATOM 6468 C C . ALA A 1 795 ? 7.791 7.430 3.382 1.00 80.31 795 ALA A C 1
ATOM 6470 O O . ALA A 1 795 ? 6.746 7.358 4.030 1.00 80.31 795 ALA A O 1
ATOM 6471 N N . TYR A 1 796 ? 8.798 6.591 3.641 1.00 80.75 796 TYR A N 1
ATOM 6472 C CA . TYR A 1 796 ? 8.690 5.565 4.684 1.00 80.75 796 TYR A CA 1
ATOM 6473 C C . TYR A 1 796 ? 8.411 6.172 6.074 1.00 80.75 796 TYR A C 1
ATOM 6475 O O . TYR A 1 796 ? 7.624 5.632 6.861 1.00 80.75 796 TYR A O 1
ATOM 6483 N N . THR A 1 797 ? 8.993 7.336 6.374 1.00 75.94 797 THR A N 1
ATOM 6484 C CA . THR A 1 797 ? 8.788 8.050 7.648 1.00 75.94 797 THR A CA 1
ATOM 6485 C C . THR A 1 797 ? 7.381 8.632 7.783 1.00 75.94 797 THR A C 1
ATOM 6487 O O . THR A 1 797 ? 6.882 8.785 8.895 1.00 75.94 797 THR A O 1
ATOM 6490 N N . HIS A 1 798 ? 6.698 8.863 6.660 1.00 69.75 798 HIS A N 1
ATOM 6491 C CA . HIS A 1 798 ? 5.317 9.348 6.607 1.00 69.75 798 HIS A CA 1
ATOM 6492 C C . HIS A 1 798 ? 4.269 8.232 6.737 1.00 69.75 798 HIS A C 1
ATOM 6494 O O . HIS A 1 798 ? 3.076 8.485 6.598 1.00 69.75 798 HIS A O 1
ATOM 6500 N N . GLY A 1 799 ? 4.692 6.995 7.011 1.00 59.66 799 GLY A N 1
ATOM 6501 C CA . GLY A 1 799 ? 3.778 5.870 7.218 1.00 59.66 799 GLY A CA 1
ATOM 6502 C C . GLY A 1 799 ? 3.507 5.028 5.972 1.00 59.66 799 GLY A C 1
ATOM 6503 O O . GLY A 1 799 ? 2.815 4.020 6.089 1.00 59.66 799 GLY A O 1
ATOM 6504 N N . TYR A 1 800 ? 4.085 5.360 4.811 1.00 73.19 800 TYR A N 1
ATOM 6505 C CA . TYR A 1 800 ? 3.988 4.505 3.626 1.00 73.19 800 TYR A CA 1
ATOM 6506 C C . TYR A 1 800 ? 4.715 3.170 3.860 1.00 73.19 800 TYR A C 1
ATOM 6508 O O . TYR A 1 800 ? 5.818 3.126 4.413 1.00 73.19 800 TYR A O 1
ATOM 6516 N N . ARG A 1 801 ? 4.072 2.060 3.481 1.00 79.88 801 ARG A N 1
ATOM 6517 C CA . ARG A 1 801 ? 4.585 0.687 3.685 1.00 79.88 801 ARG A CA 1
ATOM 6518 C C . ARG A 1 801 ? 4.609 -0.153 2.412 1.00 79.88 801 ARG A C 1
ATOM 6520 O O . ARG A 1 801 ? 5.111 -1.272 2.452 1.00 79.88 801 ARG A O 1
ATOM 6527 N N . LEU A 1 802 ? 4.098 0.366 1.299 1.00 87.00 802 LEU A N 1
ATOM 6528 C CA . LEU A 1 802 ? 4.224 -0.244 -0.020 1.00 87.00 802 LEU A CA 1
ATOM 6529 C C . LEU A 1 802 ? 5.207 0.584 -0.845 1.00 87.00 802 LEU A C 1
ATOM 6531 O O . LEU A 1 802 ? 5.131 1.814 -0.853 1.00 87.00 802 LEU A O 1
ATOM 6535 N N . ILE A 1 803 ? 6.145 -0.077 -1.526 1.00 95.94 803 ILE A N 1
ATOM 6536 C CA . ILE A 1 803 ? 7.208 0.629 -2.259 1.00 95.94 803 ILE A CA 1
ATOM 6537 C C . ILE A 1 803 ? 6.651 1.498 -3.395 1.00 95.94 803 ILE A C 1
ATOM 6539 O O . ILE A 1 803 ? 7.195 2.561 -3.683 1.00 95.94 803 ILE A O 1
ATOM 6543 N N . GLY A 1 804 ? 5.534 1.090 -3.999 1.00 95.88 804 GLY A N 1
ATOM 6544 C CA . GLY A 1 804 ? 4.838 1.861 -5.021 1.00 95.88 804 GLY A CA 1
ATOM 6545 C C . GLY A 1 804 ? 4.286 3.189 -4.504 1.00 95.88 804 GLY A C 1
ATOM 6546 O O . GLY A 1 804 ? 4.372 4.192 -5.209 1.00 95.88 804 GLY A O 1
ATOM 6547 N N . ASP A 1 805 ? 3.794 3.232 -3.263 1.00 88.00 805 ASP A N 1
ATOM 6548 C CA . ASP A 1 805 ? 3.314 4.479 -2.656 1.00 88.00 805 ASP A CA 1
ATOM 6549 C C . ASP A 1 805 ? 4.484 5.424 -2.362 1.00 88.00 805 ASP A C 1
ATOM 6551 O O . ASP A 1 805 ? 4.409 6.619 -2.644 1.00 88.00 805 ASP A O 1
ATOM 6555 N N . MET A 1 806 ? 5.597 4.872 -1.864 1.00 93.69 806 MET A N 1
ATOM 6556 C CA . MET A 1 806 ? 6.835 5.626 -1.651 1.00 93.69 806 MET A CA 1
ATOM 6557 C C . MET A 1 806 ? 7.361 6.214 -2.966 1.00 93.69 806 MET A C 1
ATOM 6559 O O . MET A 1 806 ? 7.766 7.375 -3.017 1.00 93.69 806 MET A O 1
ATOM 6563 N N . TRP A 1 807 ? 7.342 5.421 -4.040 1.00 98.06 807 TRP A N 1
ATOM 6564 C CA . TRP A 1 807 ? 7.747 5.858 -5.374 1.00 98.06 807 TRP A CA 1
ATOM 6565 C C . TRP A 1 807 ? 6.843 6.973 -5.901 1.00 98.06 807 TRP A C 1
ATOM 6567 O O . TRP A 1 807 ? 7.341 8.001 -6.361 1.00 98.06 807 TRP A O 1
ATOM 6577 N N . ARG A 1 808 ? 5.522 6.807 -5.784 1.00 93.44 808 ARG A N 1
ATOM 6578 C CA . ARG A 1 808 ? 4.543 7.805 -6.220 1.00 93.44 808 ARG A CA 1
ATOM 6579 C C . ARG A 1 808 ? 4.725 9.128 -5.475 1.00 93.44 808 ARG A C 1
ATOM 6581 O O . ARG A 1 808 ? 4.739 10.175 -6.116 1.00 93.44 808 ARG A O 1
ATOM 6588 N N . GLU A 1 809 ? 4.932 9.085 -4.159 1.00 87.06 809 GLU A N 1
ATOM 6589 C CA . GLU A 1 809 ? 5.244 10.269 -3.345 1.00 87.06 809 GLU A CA 1
ATOM 6590 C C . GLU A 1 809 ? 6.505 10.982 -3.860 1.00 87.06 809 GLU A C 1
ATOM 6592 O O . GLU A 1 809 ? 6.487 12.192 -4.096 1.00 87.06 809 GLU A O 1
ATOM 6597 N N . ALA A 1 810 ? 7.584 10.232 -4.106 1.00 95.00 810 ALA A N 1
ATOM 6598 C CA . ALA A 1 810 ? 8.835 10.785 -4.617 1.00 95.00 810 ALA A CA 1
ATOM 6599 C C . ALA A 1 810 ? 8.668 11.449 -5.995 1.00 95.00 810 ALA A C 1
ATOM 6601 O O . ALA A 1 810 ? 9.183 12.547 -6.218 1.00 95.00 810 ALA A O 1
ATOM 6602 N N . VAL A 1 811 ? 7.926 10.812 -6.907 1.00 94.88 811 VAL A N 1
ATOM 6603 C CA . VAL A 1 811 ? 7.638 11.342 -8.249 1.00 94.88 811 VAL A CA 1
ATOM 6604 C C . VAL A 1 811 ? 6.799 12.618 -8.175 1.00 94.88 811 VAL A C 1
ATOM 6606 O O . VAL A 1 811 ? 7.177 13.627 -8.769 1.00 94.88 811 VAL A O 1
ATOM 6609 N N . ILE A 1 812 ? 5.703 12.612 -7.408 1.00 86.81 812 ILE A N 1
ATOM 6610 C CA . ILE A 1 812 ? 4.817 13.776 -7.246 1.00 86.81 812 ILE A CA 1
ATOM 6611 C C . ILE A 1 812 ? 5.585 14.954 -6.645 1.00 86.81 812 ILE A C 1
ATOM 6613 O O . ILE A 1 812 ? 5.469 16.090 -7.115 1.00 86.81 812 ILE A O 1
ATOM 6617 N N . LYS A 1 813 ? 6.403 14.697 -5.620 1.00 88.19 813 LYS A N 1
ATOM 6618 C CA . LYS A 1 813 ? 7.213 15.732 -4.978 1.00 88.19 813 LYS A CA 1
ATOM 6619 C C . LYS A 1 813 ? 8.252 16.301 -5.941 1.00 88.19 813 LYS A C 1
ATOM 6621 O O . LYS A 1 813 ? 8.375 17.520 -6.031 1.00 88.19 813 LYS A O 1
ATOM 6626 N N . TYR A 1 814 ? 8.908 15.458 -6.739 1.00 94.69 814 TYR A N 1
ATOM 6627 C CA . TYR A 1 814 ? 9.814 15.920 -7.790 1.00 94.69 814 TYR A CA 1
ATOM 6628 C C . TYR A 1 814 ? 9.125 16.775 -8.833 1.00 94.69 814 TYR A C 1
ATOM 6630 O O . TYR A 1 814 ? 9.623 17.853 -9.169 1.00 94.69 814 TYR A O 1
ATOM 6638 N N . TYR A 1 815 ? 7.974 16.335 -9.330 1.00 88.69 815 TYR A N 1
ATOM 6639 C CA . TYR A 1 815 ? 7.234 17.112 -10.304 1.00 88.69 815 TYR A CA 1
ATOM 6640 C C . TYR A 1 815 ? 6.892 18.501 -9.747 1.00 88.69 815 TYR A C 1
ATOM 6642 O O . TYR A 1 815 ? 7.250 19.516 -10.346 1.00 88.69 815 TYR A O 1
ATOM 6650 N N . ASN A 1 816 ? 6.304 18.556 -8.552 1.00 84.88 816 ASN A N 1
ATOM 6651 C CA . ASN A 1 816 ? 5.873 19.803 -7.926 1.00 84.88 816 ASN A CA 1
ATOM 6652 C C . ASN A 1 816 ? 7.037 20.734 -7.559 1.00 84.88 816 ASN A C 1
ATOM 6654 O O . ASN A 1 816 ? 6.944 21.949 -7.743 1.00 84.88 816 ASN A O 1
ATOM 6658 N N . GLU A 1 817 ? 8.139 20.195 -7.038 1.00 87.00 817 GLU A N 1
ATOM 6659 C CA . GLU A 1 817 ? 9.266 20.997 -6.552 1.00 87.00 817 GLU A CA 1
ATOM 6660 C C . GLU A 1 817 ? 10.279 21.360 -7.637 1.00 87.00 817 GLU A C 1
ATOM 6662 O O . GLU A 1 817 ? 10.992 22.365 -7.517 1.00 87.00 817 GLU A O 1
ATOM 6667 N N . HIS A 1 818 ? 10.344 20.579 -8.714 1.00 88.19 818 HIS A N 1
ATOM 6668 C CA . HIS A 1 818 ? 11.352 20.753 -9.750 1.00 88.19 818 HIS A CA 1
ATOM 6669 C C . HIS A 1 818 ? 10.751 20.941 -11.133 1.00 88.19 818 HIS A C 1
ATOM 6671 O O . HIS A 1 818 ? 10.998 21.987 -11.733 1.00 88.19 818 HIS A O 1
ATOM 6677 N N . ALA A 1 819 ? 9.975 19.987 -11.644 1.00 87.25 819 ALA A N 1
ATOM 6678 C CA . ALA A 1 819 ? 9.536 20.015 -13.039 1.00 87.25 819 ALA A CA 1
ATOM 6679 C C . ALA A 1 819 ? 8.532 21.149 -13.316 1.00 87.25 819 ALA A C 1
ATOM 6681 O O . ALA A 1 819 ? 8.803 22.006 -14.154 1.00 87.25 819 ALA A O 1
ATOM 6682 N N . ALA A 1 820 ? 7.445 21.241 -12.546 1.00 82.56 820 ALA A N 1
ATOM 6683 C CA . ALA A 1 820 ? 6.384 22.240 -12.712 1.00 82.56 820 ALA A CA 1
ATOM 6684 C C . ALA A 1 820 ? 6.869 23.692 -12.535 1.00 82.56 820 ALA A C 1
ATOM 6686 O O . ALA A 1 820 ? 6.278 24.629 -13.068 1.00 82.56 820 ALA A O 1
ATOM 6687 N N . LYS A 1 821 ? 7.960 23.887 -11.782 1.00 81.75 821 LYS A N 1
ATOM 6688 C CA . LYS A 1 821 ? 8.590 25.195 -11.532 1.00 81.75 821 LYS A CA 1
ATOM 6689 C C . LYS A 1 821 ? 9.700 25.527 -12.539 1.00 81.75 821 LYS A C 1
ATOM 6691 O O . LYS A 1 821 ? 10.324 26.582 -12.425 1.00 81.75 821 LYS A O 1
ATOM 6696 N N . THR A 1 822 ? 9.999 24.636 -13.484 1.00 80.56 822 THR A N 1
ATOM 6697 C CA . THR A 1 822 ? 11.067 24.848 -14.465 1.00 80.56 822 THR A CA 1
ATOM 6698 C C . THR A 1 822 ? 10.609 25.818 -15.553 1.00 80.56 822 THR A C 1
ATOM 6700 O O . THR A 1 822 ? 9.566 25.630 -16.171 1.00 80.56 822 THR A O 1
ATOM 6703 N N . VAL A 1 823 ? 11.412 26.854 -15.807 1.00 64.94 823 VAL A N 1
ATOM 6704 C CA . VAL A 1 823 ? 11.162 27.860 -16.849 1.00 64.94 823 VAL A CA 1
ATOM 6705 C C . VAL A 1 823 ? 12.294 27.789 -17.885 1.00 64.94 823 VAL A C 1
ATOM 6707 O O . VAL A 1 823 ? 13.457 27.728 -17.478 1.00 64.94 823 VAL A O 1
ATOM 6710 N N . PRO A 1 824 ? 12.012 27.811 -19.203 1.00 65.25 824 PRO A N 1
ATOM 6711 C CA . PRO A 1 824 ? 13.051 27.961 -20.223 1.00 65.25 824 PRO A CA 1
ATOM 6712 C C . PRO A 1 824 ? 13.810 29.287 -20.029 1.00 65.25 824 PRO A C 1
ATOM 6714 O O . PRO A 1 824 ? 13.217 30.363 -20.058 1.00 65.25 824 PRO A O 1
ATOM 6717 N N . GLU A 1 825 ? 15.125 29.233 -19.813 1.00 53.31 825 GLU A N 1
ATOM 6718 C CA . GLU A 1 825 ? 15.933 30.366 -19.321 1.00 53.31 825 GLU A CA 1
ATOM 6719 C C . GLU A 1 825 ? 16.207 31.517 -20.329 1.00 53.31 825 GLU A C 1
ATOM 6721 O O . GLU A 1 825 ? 17.079 32.342 -20.073 1.00 53.31 825 GLU A O 1
ATOM 6726 N N . TRP A 1 826 ? 15.489 31.660 -21.455 1.00 52.84 826 TRP A N 1
ATOM 6727 C CA . TRP A 1 826 ? 15.849 32.655 -22.502 1.00 52.84 826 TRP A CA 1
ATOM 6728 C C . TRP A 1 826 ? 14.727 33.584 -22.958 1.00 52.84 826 TRP A C 1
ATOM 6730 O O . TRP A 1 826 ? 14.686 33.980 -24.122 1.00 52.84 826 TRP A O 1
ATOM 6740 N N . TRP A 1 827 ? 13.838 33.993 -22.055 1.00 46.53 827 TRP A N 1
ATOM 6741 C CA . TRP A 1 827 ? 12.812 34.976 -22.413 1.00 46.53 827 TRP A CA 1
ATOM 6742 C C . TRP A 1 827 ? 13.349 36.413 -22.612 1.00 46.53 827 TRP A C 1
ATOM 6744 O O . TRP A 1 827 ? 12.541 37.281 -22.922 1.00 46.53 827 TRP A O 1
ATOM 6754 N N . ASP A 1 828 ? 14.657 36.710 -22.475 1.00 37.66 828 ASP A N 1
ATOM 6755 C CA . ASP A 1 828 ? 15.098 38.114 -22.641 1.00 37.66 828 ASP A CA 1
ATOM 6756 C C . ASP A 1 828 ? 16.513 38.453 -23.159 1.00 37.66 828 ASP A C 1
ATOM 6758 O O . ASP A 1 828 ? 16.830 39.637 -23.207 1.00 37.66 828 ASP A O 1
ATOM 6762 N N . GLU A 1 829 ? 17.370 37.537 -23.632 1.00 37.31 829 GLU A N 1
ATOM 6763 C CA . GLU A 1 829 ? 18.637 37.974 -24.267 1.00 37.31 829 GLU A CA 1
ATOM 6764 C C . GLU A 1 829 ? 18.987 37.173 -25.533 1.00 37.31 829 GLU A C 1
ATOM 6766 O O . GLU A 1 829 ? 19.108 35.951 -25.510 1.00 37.31 829 GLU A O 1
ATOM 6771 N N . GLU A 1 830 ? 19.151 37.882 -26.662 1.00 38.47 830 GLU A N 1
ATOM 6772 C CA . GLU A 1 830 ? 19.764 37.379 -27.901 1.00 38.47 830 GLU A CA 1
ATOM 6773 C C . GLU A 1 830 ? 21.178 36.862 -27.594 1.00 38.47 830 GLU A C 1
ATOM 6775 O O . GLU A 1 830 ? 22.145 37.632 -27.583 1.00 38.47 830 GLU A O 1
ATOM 6780 N N . ILE A 1 831 ? 21.330 35.558 -27.359 1.00 39.00 831 ILE A N 1
ATOM 6781 C CA . ILE A 1 831 ? 22.659 34.981 -27.174 1.00 39.00 831 ILE A CA 1
ATOM 6782 C C . ILE A 1 831 ? 23.285 34.715 -28.543 1.00 39.00 831 ILE A C 1
ATOM 6784 O O . ILE A 1 831 ? 22.857 33.852 -29.308 1.00 39.00 831 ILE A O 1
ATOM 6788 N N . LYS A 1 832 ? 24.317 35.502 -28.852 1.00 36.03 832 LYS A N 1
ATOM 6789 C CA . LYS A 1 832 ? 25.198 35.296 -29.999 1.00 36.03 832 LYS A CA 1
ATOM 6790 C C . LYS A 1 832 ? 26.128 34.133 -29.692 1.00 36.03 832 LYS A C 1
ATOM 6792 O O . LYS A 1 832 ? 27.000 34.276 -28.843 1.00 36.03 832 LYS A O 1
ATOM 6797 N N . ILE A 1 833 ? 25.963 33.032 -30.418 1.00 41.25 833 ILE A N 1
ATOM 6798 C CA . ILE A 1 833 ? 26.926 31.930 -30.460 1.00 41.25 833 ILE A CA 1
ATOM 6799 C C . ILE A 1 833 ? 28.256 32.518 -30.952 1.00 41.25 833 ILE A C 1
ATOM 6801 O O . ILE A 1 833 ? 28.387 32.849 -32.132 1.00 41.25 833 ILE A O 1
ATOM 6805 N N . ASN A 1 834 ? 29.226 32.723 -30.059 1.00 37.59 834 ASN A N 1
ATOM 6806 C CA . ASN A 1 834 ? 30.579 33.071 -30.480 1.00 37.59 834 ASN A CA 1
ATOM 6807 C C . ASN A 1 834 ? 31.323 31.792 -30.886 1.00 37.59 834 ASN A C 1
ATOM 6809 O O . ASN A 1 834 ? 31.204 30.749 -30.246 1.00 37.59 834 ASN A O 1
ATOM 6813 N N . GLU A 1 835 ? 32.125 31.887 -31.946 1.00 43.88 835 GLU A N 1
ATOM 6814 C CA . GLU A 1 835 ? 32.851 30.776 -32.587 1.00 43.88 835 GLU A CA 1
ATOM 6815 C C . GLU A 1 835 ? 33.924 30.093 -31.698 1.00 43.88 835 GLU A C 1
ATOM 6817 O O . GLU A 1 835 ? 34.575 29.161 -32.156 1.00 43.88 835 GLU A O 1
ATOM 6822 N N . ASP A 1 836 ? 34.079 30.489 -30.426 1.00 45.16 836 ASP A N 1
ATOM 6823 C CA . ASP A 1 836 ? 35.117 29.995 -29.498 1.00 45.16 836 ASP A CA 1
ATOM 6824 C C . ASP A 1 836 ? 34.570 29.262 -28.241 1.00 45.16 836 ASP A C 1
ATOM 6826 O O . ASP A 1 836 ? 35.328 28.953 -27.318 1.00 45.16 836 ASP A O 1
ATOM 6830 N N . GLU A 1 837 ? 33.268 28.963 -28.156 1.00 44.84 837 GLU A N 1
ATOM 6831 C CA . GLU A 1 837 ? 32.658 28.460 -26.909 1.00 44.84 837 GLU A CA 1
ATOM 6832 C C . GLU A 1 837 ? 32.847 26.948 -26.656 1.00 44.84 837 GLU A C 1
ATOM 6834 O O . GLU A 1 837 ? 32.507 26.085 -27.471 1.00 44.84 837 GLU A O 1
ATOM 6839 N N . THR A 1 838 ? 33.365 26.627 -25.463 1.00 49.50 838 THR A N 1
ATOM 6840 C CA . THR A 1 838 ? 33.600 25.260 -24.961 1.00 49.50 838 THR A CA 1
ATOM 6841 C C . THR A 1 838 ? 32.298 24.504 -24.640 1.00 49.50 838 THR A C 1
ATOM 6843 O O . THR A 1 838 ? 31.262 25.101 -24.352 1.00 49.50 838 THR A O 1
ATOM 6846 N N . THR A 1 839 ? 32.351 23.166 -24.612 1.00 48.94 839 THR A N 1
ATOM 6847 C CA . THR A 1 839 ? 31.228 22.242 -24.328 1.00 48.94 839 THR A CA 1
ATOM 6848 C C . THR A 1 839 ? 30.403 22.600 -23.075 1.00 48.94 839 THR A C 1
ATOM 6850 O O . THR A 1 839 ? 29.206 22.325 -23.029 1.00 48.94 839 THR A O 1
ATOM 6853 N N . LEU A 1 840 ? 31.015 23.252 -22.080 1.00 40.25 840 LEU A N 1
ATOM 6854 C CA . LEU A 1 840 ? 30.397 23.642 -20.805 1.00 40.25 840 LEU A CA 1
ATOM 6855 C C . LEU A 1 840 ? 29.301 24.717 -20.929 1.00 40.25 840 LEU A C 1
ATOM 6857 O O . LEU A 1 840 ? 28.308 24.636 -20.209 1.00 40.25 840 LEU A O 1
ATOM 6861 N N . GLU A 1 841 ? 29.429 25.694 -21.834 1.00 45.53 841 GLU A N 1
ATOM 6862 C CA . GLU A 1 841 ? 28.375 26.708 -22.041 1.00 45.53 841 GLU A CA 1
ATOM 6863 C C . GLU A 1 841 ? 27.196 26.134 -22.834 1.00 45.53 841 GLU A C 1
ATOM 6865 O O . GLU A 1 841 ? 26.044 26.431 -22.527 1.00 45.53 841 GLU A O 1
ATOM 6870 N N . ARG A 1 842 ? 27.458 25.199 -23.758 1.00 50.31 842 ARG A N 1
ATOM 6871 C CA . ARG A 1 842 ? 26.426 24.480 -24.529 1.00 50.31 842 ARG A CA 1
ATOM 6872 C C . ARG A 1 842 ? 25.528 23.586 -23.663 1.00 50.31 842 ARG A C 1
ATOM 6874 O O . ARG A 1 842 ? 24.332 23.489 -23.930 1.00 50.31 842 ARG A O 1
ATOM 6881 N N . ILE A 1 843 ? 26.079 22.968 -22.614 1.00 48.84 843 ILE A N 1
ATOM 6882 C CA . ILE A 1 843 ? 25.337 22.119 -21.660 1.00 48.84 843 ILE A CA 1
ATOM 6883 C C . ILE A 1 843 ? 24.330 22.935 -20.834 1.00 48.84 843 ILE A C 1
ATOM 6885 O O . ILE A 1 843 ? 23.230 22.449 -20.566 1.00 48.84 843 ILE A O 1
ATOM 6889 N N . ARG A 1 844 ? 24.645 24.196 -20.496 1.00 51.34 844 ARG A N 1
ATOM 6890 C CA . ARG A 1 844 ? 23.732 25.071 -19.733 1.00 51.34 844 ARG A CA 1
ATOM 6891 C C . ARG A 1 844 ? 22.400 25.308 -20.454 1.00 51.34 844 ARG A C 1
ATOM 6893 O O . ARG A 1 844 ? 21.374 25.415 -19.795 1.00 51.34 844 ARG A O 1
ATOM 6900 N N . TYR A 1 845 ? 22.376 25.276 -21.790 1.00 59.56 845 TYR A N 1
ATOM 6901 C CA . TYR A 1 845 ? 21.147 25.458 -22.575 1.00 59.56 845 TYR A CA 1
ATOM 6902 C C . TYR A 1 845 ? 20.140 24.301 -22.484 1.00 59.56 845 TYR A C 1
ATOM 6904 O O . TYR A 1 845 ? 18.981 24.469 -22.846 1.00 59.56 845 TYR A O 1
ATOM 6912 N N . TRP A 1 846 ? 20.547 23.117 -22.037 1.00 67.75 846 TRP A N 1
ATOM 6913 C CA . TRP A 1 846 ? 19.642 21.967 -21.920 1.00 67.75 846 TRP A CA 1
ATOM 6914 C C . TRP A 1 846 ? 19.338 21.597 -20.474 1.00 67.75 846 TRP A C 1
ATOM 6916 O O . TRP A 1 846 ? 18.588 20.654 -20.232 1.00 67.75 846 TRP A O 1
ATOM 6926 N N . TYR A 1 847 ? 19.871 22.356 -19.517 1.00 71.06 847 TYR A N 1
ATOM 6927 C CA . TYR A 1 847 ? 19.670 22.100 -18.099 1.00 71.06 847 TYR A CA 1
ATOM 6928 C C . TYR A 1 847 ? 18.190 22.176 -17.672 1.00 71.06 847 TYR A C 1
ATOM 6930 O O . TYR A 1 847 ? 17.743 21.244 -17.005 1.00 71.06 847 TYR A O 1
ATOM 6938 N N . PRO A 1 848 ? 17.372 23.161 -18.116 1.00 76.38 848 PRO A N 1
ATOM 6939 C CA . PRO A 1 848 ? 15.934 23.162 -17.822 1.00 76.38 848 PRO A CA 1
ATOM 6940 C C . PRO A 1 848 ? 15.210 21.923 -18.368 1.00 76.38 848 PRO A C 1
ATOM 6942 O O . PRO A 1 848 ? 14.441 21.288 -17.657 1.00 76.38 848 PRO A O 1
ATOM 6945 N N . VAL A 1 849 ? 15.513 21.514 -19.604 1.00 80.00 849 VAL A N 1
ATOM 6946 C CA . VAL A 1 849 ? 14.935 20.301 -20.210 1.00 80.00 849 VAL A CA 1
ATOM 6947 C C . VAL A 1 849 ? 15.341 19.051 -19.431 1.00 80.00 849 VAL A C 1
ATOM 6949 O O . VAL A 1 849 ? 14.507 18.193 -19.165 1.00 80.00 849 VAL A O 1
ATOM 6952 N N . ALA A 1 850 ? 16.615 18.949 -19.044 1.00 79.25 850 ALA A N 1
ATOM 6953 C CA . ALA A 1 850 ? 17.119 17.830 -18.260 1.00 79.25 850 ALA A CA 1
ATOM 6954 C C . ALA A 1 850 ? 16.435 17.751 -16.889 1.00 79.25 850 ALA A C 1
ATOM 6956 O O . ALA A 1 850 ? 15.993 16.671 -16.508 1.00 79.25 850 ALA A O 1
ATOM 6957 N N . LYS A 1 851 ? 16.289 18.886 -16.194 1.00 85.50 851 LYS A N 1
ATOM 6958 C CA . LYS A 1 851 ? 15.591 18.984 -14.907 1.00 85.50 851 LYS A CA 1
ATOM 6959 C C . LYS A 1 851 ? 14.112 18.611 -15.026 1.00 85.50 851 LYS A C 1
ATOM 6961 O O . LYS A 1 851 ? 13.617 17.833 -14.221 1.00 85.50 851 LYS A O 1
ATOM 6966 N N . PHE A 1 852 ? 13.416 19.122 -16.041 1.00 88.00 852 PHE A N 1
ATOM 6967 C CA . PHE A 1 852 ? 12.014 18.784 -16.288 1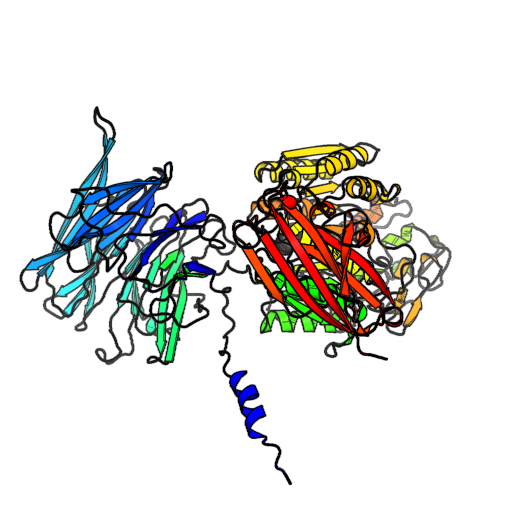.00 88.00 852 PHE A CA 1
ATOM 6968 C C . PHE A 1 852 ? 11.838 17.288 -16.565 1.00 88.00 852 PHE A C 1
ATOM 6970 O O . PHE A 1 852 ? 11.017 16.634 -15.942 1.00 88.00 852 PHE A O 1
ATOM 6977 N N . PHE A 1 853 ? 12.655 16.714 -17.445 1.00 86.94 853 PHE A N 1
ATOM 6978 C CA . PHE A 1 853 ? 12.498 15.334 -17.903 1.00 86.94 853 PHE A CA 1
ATOM 6979 C C . PHE A 1 853 ? 13.064 14.273 -16.935 1.00 86.94 853 PHE A C 1
ATOM 6981 O O . PHE A 1 853 ? 12.986 13.076 -17.206 1.00 86.94 853 PHE A O 1
ATOM 6988 N N . MET A 1 854 ? 13.687 14.665 -15.817 1.00 89.81 854 MET A N 1
ATOM 6989 C CA . MET A 1 854 ? 14.477 13.737 -14.999 1.00 89.81 854 MET A CA 1
ATOM 6990 C C . MET A 1 854 ? 13.667 12.569 -14.446 1.00 89.81 854 MET A C 1
ATOM 6992 O O . MET A 1 854 ? 14.050 11.418 -14.633 1.00 89.81 854 MET A O 1
ATOM 6996 N N . PHE A 1 855 ? 12.544 12.864 -13.799 1.00 91.75 855 PHE A N 1
ATOM 6997 C CA . PHE A 1 855 ? 11.711 11.869 -13.131 1.00 91.75 855 PHE A CA 1
ATOM 6998 C C . PHE A 1 855 ? 11.089 10.862 -14.106 1.00 91.75 855 PHE A C 1
ATOM 7000 O O . PHE A 1 855 ? 10.888 9.712 -13.741 1.00 91.75 855 PHE A O 1
ATOM 7007 N N . GLN A 1 856 ? 10.879 11.251 -15.368 1.00 92.56 856 GLN A N 1
ATOM 7008 C CA . GLN A 1 856 ? 10.383 10.348 -16.412 1.00 92.56 856 GLN A CA 1
ATOM 7009 C C . GLN A 1 856 ? 11.415 9.273 -16.794 1.00 92.56 856 GLN A C 1
ATOM 7011 O O . GLN A 1 856 ? 11.042 8.210 -17.288 1.00 92.56 856 GLN A O 1
ATOM 7016 N N . LYS A 1 857 ? 12.712 9.535 -16.571 1.00 91.25 857 LYS A N 1
ATOM 7017 C CA . LYS A 1 857 ? 13.806 8.581 -16.822 1.00 91.25 857 LYS A CA 1
ATOM 7018 C C . LYS A 1 857 ? 14.054 7.636 -15.648 1.00 91.25 857 LYS A C 1
ATOM 7020 O O . LYS A 1 857 ? 14.825 6.696 -15.796 1.00 91.25 857 LYS A O 1
ATOM 7025 N N . PHE A 1 858 ? 13.480 7.893 -14.477 1.00 95.31 858 PHE A N 1
ATOM 7026 C CA . PHE A 1 858 ? 13.677 7.042 -13.310 1.00 95.31 858 PHE A CA 1
ATOM 7027 C C . PHE A 1 858 ? 12.583 5.978 -13.246 1.00 95.31 858 PHE A C 1
ATOM 7029 O O . PHE A 1 858 ? 11.395 6.291 -13.236 1.00 95.31 858 PHE A O 1
ATOM 7036 N N . VAL A 1 859 ? 12.992 4.713 -13.194 1.00 96.31 859 VAL A N 1
ATOM 7037 C CA . VAL A 1 859 ? 12.086 3.561 -13.221 1.00 96.31 859 VAL A CA 1
ATOM 7038 C C . VAL A 1 859 ? 12.216 2.786 -11.924 1.00 96.31 859 VAL A C 1
ATOM 7040 O O . VAL A 1 859 ? 13.326 2.507 -11.462 1.00 96.31 859 VAL A O 1
ATOM 7043 N N . LEU A 1 860 ? 11.071 2.479 -11.314 1.00 98.38 860 LEU A N 1
ATOM 7044 C CA . LEU A 1 860 ? 10.995 1.532 -10.213 1.00 98.38 860 LEU A CA 1
ATOM 7045 C C . LEU A 1 860 ? 11.039 0.124 -10.802 1.00 98.38 860 LEU A C 1
ATOM 7047 O O . LEU A 1 860 ? 10.152 -0.273 -11.551 1.00 98.38 860 LEU A O 1
ATOM 7051 N N . PHE A 1 861 ? 12.054 -0.641 -10.437 1.00 98.56 861 PHE A N 1
ATOM 7052 C CA . PHE A 1 861 ? 12.143 -2.055 -10.736 1.00 98.56 861 PHE A CA 1
ATOM 7053 C C . PHE A 1 861 ? 11.705 -2.882 -9.531 1.00 98.56 861 PHE A C 1
ATOM 7055 O O . PHE A 1 861 ? 12.107 -2.617 -8.396 1.00 98.56 861 PHE A O 1
ATOM 7062 N N . GLY A 1 862 ? 10.898 -3.900 -9.802 1.00 98.06 862 GLY A N 1
ATOM 7063 C CA . GLY A 1 862 ? 10.267 -4.772 -8.827 1.00 98.06 862 GLY A CA 1
ATOM 7064 C C . GLY A 1 862 ? 8.750 -4.596 -8.735 1.00 98.06 862 GLY A C 1
ATOM 7065 O O . GLY A 1 862 ? 8.116 -3.928 -9.548 1.00 98.06 862 GLY A O 1
ATOM 7066 N N . ASP A 1 863 ? 8.171 -5.239 -7.731 1.00 98.44 863 ASP A N 1
ATOM 7067 C CA . ASP A 1 863 ? 6.754 -5.268 -7.414 1.00 98.44 863 ASP A CA 1
ATOM 7068 C C . ASP A 1 863 ? 6.347 -3.985 -6.664 1.00 98.44 863 ASP A C 1
ATOM 7070 O O . ASP A 1 863 ? 6.736 -3.805 -5.507 1.00 98.44 863 ASP A O 1
ATOM 7074 N N . PRO A 1 864 ? 5.532 -3.095 -7.260 1.00 98.00 864 PRO A N 1
ATOM 7075 C CA . PRO A 1 864 ? 5.095 -1.869 -6.594 1.00 98.00 864 PRO A CA 1
ATOM 7076 C C . PRO A 1 864 ? 4.165 -2.128 -5.397 1.00 98.00 864 PRO A C 1
ATOM 7078 O O . PRO A 1 864 ? 4.019 -1.258 -4.541 1.00 98.00 864 PRO A O 1
ATOM 7081 N N . SER A 1 865 ? 3.570 -3.321 -5.290 1.00 95.69 865 SER A N 1
ATOM 7082 C CA . SER A 1 865 ? 2.764 -3.750 -4.138 1.00 95.69 865 SER A CA 1
ATOM 7083 C C . SER A 1 865 ? 3.592 -4.437 -3.040 1.00 95.69 865 SER A C 1
ATOM 7085 O O . SER A 1 865 ? 3.033 -5.035 -2.116 1.00 95.69 865 SER A O 1
ATOM 7087 N N . LEU A 1 866 ? 4.925 -4.433 -3.148 1.00 95.75 866 LEU A N 1
ATOM 7088 C CA . LEU A 1 866 ? 5.804 -5.030 -2.148 1.00 95.75 866 LEU A CA 1
ATOM 7089 C C . LEU A 1 866 ? 5.628 -4.330 -0.798 1.00 95.75 866 LEU A C 1
ATOM 7091 O O . LEU A 1 866 ? 5.834 -3.120 -0.682 1.00 95.75 866 LEU A O 1
ATOM 7095 N N . ARG A 1 867 ? 5.321 -5.118 0.235 1.00 87.50 867 ARG A N 1
ATOM 7096 C CA . ARG A 1 867 ? 5.289 -4.658 1.629 1.00 87.50 867 ARG A CA 1
ATOM 7097 C C . ARG A 1 867 ? 6.704 -4.475 2.142 1.00 87.50 867 ARG A C 1
ATOM 7099 O O . ARG A 1 867 ? 7.408 -5.448 2.402 1.00 87.50 867 ARG A O 1
ATOM 7106 N N . VAL A 1 868 ? 7.111 -3.223 2.274 1.00 88.00 868 VAL A N 1
ATOM 7107 C CA . VAL A 1 868 ? 8.437 -2.806 2.721 1.00 88.00 868 VAL A CA 1
ATOM 7108 C C . VAL A 1 868 ? 8.666 -3.275 4.153 1.00 88.00 868 VAL A C 1
ATOM 7110 O O . VAL A 1 868 ? 7.918 -2.926 5.065 1.00 88.00 868 VAL A O 1
ATOM 7113 N N . GLY A 1 869 ? 9.697 -4.097 4.338 1.00 83.69 869 GLY A N 1
ATOM 7114 C CA . GLY A 1 869 ? 9.969 -4.767 5.604 1.00 83.69 869 GLY A CA 1
ATOM 7115 C C . GLY A 1 869 ? 9.115 -6.006 5.852 1.00 83.69 869 GLY A C 1
ATOM 7116 O O . GLY A 1 869 ? 9.142 -6.518 6.956 1.00 83.69 869 GLY A O 1
ATOM 7117 N N . GLY A 1 870 ? 8.379 -6.519 4.867 1.00 81.81 870 GLY A N 1
ATOM 7118 C CA . GLY A 1 870 ? 7.638 -7.779 4.946 1.00 81.81 870 GLY A CA 1
ATOM 7119 C C . GLY A 1 870 ? 6.307 -7.730 5.705 1.00 81.81 870 GLY A C 1
ATOM 7120 O O . GLY A 1 870 ? 5.835 -6.681 6.139 1.00 81.81 870 GLY A O 1
ATOM 7121 N N . ILE A 1 871 ? 5.656 -8.890 5.820 1.00 75.62 871 ILE A N 1
ATOM 7122 C CA . ILE A 1 871 ? 4.307 -9.036 6.380 1.00 75.62 871 ILE A CA 1
ATOM 7123 C C . ILE A 1 871 ? 4.381 -9.230 7.902 1.00 75.62 871 ILE A C 1
ATOM 7125 O O . ILE A 1 871 ? 5.004 -10.192 8.368 1.00 75.62 871 ILE A O 1
ATOM 7129 N N . PRO A 1 872 ? 3.666 -8.409 8.694 1.00 64.50 872 PRO A N 1
ATOM 7130 C CA . PRO A 1 872 ? 3.593 -8.574 10.139 1.00 64.50 872 PRO A CA 1
ATOM 7131 C C . PRO A 1 872 ? 3.188 -9.982 10.588 1.00 64.50 872 PRO A C 1
ATOM 7133 O O . PRO A 1 872 ? 2.080 -10.453 10.327 1.00 64.50 872 PRO A O 1
ATOM 7136 N N . GLY A 1 873 ? 4.090 -10.654 11.311 1.00 60.53 873 GLY A N 1
ATOM 7137 C CA . GLY A 1 873 ? 3.807 -11.926 11.985 1.00 60.53 873 GLY A CA 1
ATOM 7138 C C . GLY A 1 873 ? 3.455 -13.093 11.052 1.00 60.53 873 GLY A C 1
ATOM 7139 O O . GLY A 1 873 ? 2.700 -13.985 11.451 1.00 60.53 873 GLY A O 1
ATOM 7140 N N . TYR A 1 874 ? 3.957 -13.103 9.813 1.00 69.81 874 TYR A N 1
ATOM 7141 C CA . TYR A 1 874 ? 3.717 -14.198 8.872 1.00 69.81 874 TYR A CA 1
ATOM 7142 C C . TYR A 1 874 ? 4.604 -15.417 9.174 1.00 69.81 874 TYR A C 1
ATOM 7144 O O . TYR A 1 874 ? 5.629 -15.643 8.544 1.00 69.81 874 TYR A O 1
ATOM 7152 N N . GLN A 1 875 ? 4.215 -16.213 10.171 1.00 79.69 875 GLN A N 1
ATOM 7153 C CA . GLN A 1 875 ? 4.954 -17.411 10.581 1.00 79.69 875 GLN A CA 1
ATOM 7154 C C . GLN A 1 875 ? 4.019 -18.601 10.787 1.00 79.69 875 GLN A C 1
ATOM 7156 O O . GLN A 1 875 ? 2.959 -18.468 11.404 1.00 79.69 875 GLN A O 1
ATOM 7161 N N . MET A 1 876 ? 4.432 -19.778 10.319 1.00 86.75 876 MET A N 1
ATOM 7162 C CA . MET A 1 876 ? 3.759 -21.032 10.641 1.00 86.75 876 MET A CA 1
ATOM 7163 C C . MET A 1 876 ? 4.118 -21.465 12.071 1.00 86.75 876 MET A C 1
ATOM 7165 O O . MET A 1 876 ? 5.298 -21.517 12.423 1.00 86.75 876 MET A O 1
ATOM 7169 N N . PRO A 1 877 ? 3.142 -21.798 12.930 1.00 88.56 877 PRO A N 1
ATOM 7170 C CA . PRO A 1 877 ? 3.437 -22.208 14.297 1.00 88.56 877 PRO A CA 1
ATOM 7171 C C . PRO A 1 877 ? 4.171 -23.551 14.324 1.00 88.56 877 PRO A C 1
ATOM 7173 O O . PRO A 1 877 ? 3.768 -24.479 13.623 1.00 88.56 877 PRO A O 1
ATOM 7176 N N . VAL A 1 878 ? 5.185 -23.696 15.185 1.00 95.62 878 VAL A N 1
ATOM 7177 C CA . VAL A 1 878 ? 5.799 -25.008 15.478 1.00 95.62 878 VAL A CA 1
ATOM 7178 C C . VAL A 1 878 ? 4.694 -26.005 15.866 1.00 95.62 878 VAL A C 1
ATOM 7180 O O . VAL A 1 878 ? 3.823 -25.645 16.669 1.00 95.62 878 VAL A O 1
ATOM 7183 N N . PRO A 1 879 ? 4.694 -27.245 15.333 1.00 95.38 879 PRO A N 1
ATOM 7184 C CA . PRO A 1 879 ? 3.666 -28.221 15.667 1.00 95.38 879 PRO A CA 1
ATOM 7185 C C . PRO A 1 879 ? 3.522 -28.398 17.182 1.00 95.38 879 PRO A C 1
ATOM 7187 O O . PRO A 1 879 ? 4.504 -28.608 17.893 1.00 95.38 879 PRO A O 1
ATOM 7190 N N . ASN A 1 880 ? 2.286 -28.355 17.679 1.00 93.19 880 ASN A N 1
ATOM 7191 C CA . ASN A 1 880 ? 1.961 -28.570 19.097 1.00 93.19 880 ASN A CA 1
ATOM 7192 C C . ASN A 1 880 ? 1.037 -29.781 19.330 1.00 93.19 880 ASN A C 1
ATOM 7194 O O . ASN A 1 880 ? 0.763 -30.154 20.469 1.00 93.19 880 ASN A O 1
ATOM 7198 N N . SER A 1 881 ? 0.567 -30.400 18.249 1.00 91.94 881 SER A N 1
ATOM 7199 C CA . SER A 1 881 ? -0.369 -31.522 18.226 1.00 91.94 881 SER A CA 1
ATOM 7200 C C . SER A 1 881 ? -0.180 -32.331 16.932 1.00 91.94 881 SER A C 1
ATOM 7202 O O . SER A 1 881 ? 0.426 -31.818 15.985 1.00 91.94 881 SER A O 1
ATOM 7204 N N . PRO A 1 882 ? -0.616 -33.602 16.881 1.00 94.25 882 PRO A N 1
ATOM 7205 C CA . PRO A 1 882 ? -0.535 -34.418 15.671 1.00 94.25 882 PRO A CA 1
ATOM 7206 C C . PRO A 1 882 ? -1.556 -33.956 14.627 1.00 94.25 882 PRO A C 1
ATOM 7208 O O . PRO A 1 882 ? -2.760 -33.973 14.883 1.00 94.25 882 PRO A O 1
ATOM 7211 N N . ASN A 1 883 ? -1.088 -33.595 13.433 1.00 94.56 883 ASN A N 1
ATOM 7212 C CA . ASN A 1 883 ? -1.933 -33.129 12.337 1.00 94.56 883 ASN A CA 1
ATOM 7213 C C . ASN A 1 883 ? -1.582 -33.849 11.036 1.00 94.56 883 ASN A C 1
ATOM 7215 O O . ASN A 1 883 ? -0.449 -33.812 10.558 1.00 94.56 883 ASN A O 1
ATOM 7219 N N . PHE A 1 884 ? -2.581 -34.504 10.452 1.00 93.44 884 PHE A N 1
ATOM 7220 C CA . PHE A 1 884 ? -2.453 -35.293 9.231 1.00 93.44 884 PHE A CA 1
ATOM 7221 C C . PHE A 1 884 ? -3.297 -34.650 8.129 1.00 93.44 884 PHE A C 1
ATOM 7223 O O . PHE A 1 884 ? -4.521 -34.590 8.241 1.00 93.44 884 PHE A O 1
ATOM 7230 N N . ILE A 1 885 ? -2.642 -34.129 7.094 1.00 96.19 885 ILE A N 1
ATOM 7231 C CA . ILE A 1 885 ? -3.220 -33.159 6.161 1.00 96.19 885 ILE A CA 1
ATOM 7232 C C . ILE A 1 885 ? -3.123 -33.721 4.744 1.00 96.19 885 ILE A C 1
ATOM 7234 O O . ILE A 1 885 ? -2.048 -33.774 4.151 1.00 96.19 885 ILE A O 1
ATOM 7238 N N . TYR A 1 886 ? -4.261 -34.154 4.205 1.00 94.81 886 TYR A N 1
ATOM 7239 C CA . TYR A 1 886 ? -4.368 -34.557 2.805 1.00 94.81 886 TYR A CA 1
ATOM 7240 C C . TYR A 1 886 ? -4.725 -33.361 1.930 1.00 94.81 886 TYR A C 1
ATOM 7242 O O . TYR A 1 886 ? -5.567 -32.547 2.318 1.00 94.81 886 TYR A O 1
ATOM 7250 N N . TYR A 1 887 ? -4.166 -33.309 0.726 1.00 93.56 887 TYR A N 1
ATOM 7251 C CA . TYR A 1 887 ? -4.628 -32.393 -0.306 1.00 93.56 887 TYR A CA 1
ATOM 7252 C C . TYR A 1 887 ? -4.545 -32.975 -1.711 1.00 93.56 887 TYR A C 1
ATOM 7254 O O . TYR A 1 887 ? -3.814 -33.931 -1.973 1.00 93.56 887 TYR A O 1
ATOM 7262 N N . ASP A 1 888 ? -5.301 -32.361 -2.619 1.00 90.69 888 ASP A N 1
ATOM 7263 C CA . ASP A 1 888 ? -5.222 -32.662 -4.042 1.00 90.69 888 ASP A CA 1
ATOM 7264 C C . ASP A 1 888 ? -3.920 -32.110 -4.634 1.00 90.69 888 ASP A C 1
ATOM 7266 O O . ASP A 1 888 ? -3.541 -30.987 -4.295 1.00 90.69 888 ASP A O 1
ATOM 7270 N N . PRO A 1 889 ? -3.237 -32.862 -5.516 1.00 87.12 889 PRO A N 1
ATOM 7271 C CA . PRO A 1 889 ? -1.965 -32.446 -6.090 1.00 87.12 889 PRO A CA 1
ATOM 7272 C C . PRO A 1 889 ? -2.020 -31.055 -6.709 1.00 87.12 889 PRO A C 1
ATOM 7274 O O . PRO A 1 889 ? -2.957 -30.719 -7.433 1.00 87.12 889 PRO A O 1
ATOM 7277 N N . VAL A 1 890 ? -0.969 -30.284 -6.463 1.00 87.31 890 VAL A N 1
ATOM 7278 C CA . VAL A 1 890 ? -0.791 -28.935 -6.994 1.00 87.31 890 VAL A CA 1
ATOM 7279 C C . VAL A 1 890 ? 0.394 -28.904 -7.956 1.00 87.31 890 VAL A C 1
ATOM 7281 O O . VAL A 1 890 ? 1.370 -29.642 -7.783 1.00 87.31 890 VAL A O 1
ATOM 7284 N N . THR A 1 891 ? 0.307 -28.052 -8.977 1.00 83.94 891 THR A N 1
ATOM 7285 C CA . THR A 1 891 ? 1.386 -27.840 -9.956 1.00 83.94 891 THR A CA 1
ATOM 7286 C C . THR A 1 891 ? 2.543 -27.034 -9.367 1.00 83.94 891 THR A C 1
ATOM 7288 O O . THR A 1 891 ? 3.681 -27.223 -9.779 1.00 83.94 891 THR A O 1
ATOM 7291 N N . ALA A 1 892 ? 2.270 -26.202 -8.360 1.00 85.00 892 ALA A N 1
ATOM 7292 C CA . ALA A 1 892 ? 3.253 -25.475 -7.567 1.00 85.00 892 ALA A CA 1
ATOM 7293 C C . ALA A 1 892 ? 2.858 -25.473 -6.080 1.00 85.00 892 ALA A C 1
ATOM 7295 O O . ALA A 1 892 ? 1.663 -25.552 -5.780 1.00 85.00 892 ALA A O 1
ATOM 7296 N N . PRO A 1 893 ? 3.815 -25.391 -5.137 1.00 89.06 893 PRO A N 1
ATOM 7297 C CA . PRO A 1 893 ? 3.490 -25.353 -3.717 1.00 89.06 893 PRO A CA 1
ATOM 7298 C C . PRO A 1 893 ? 2.681 -24.108 -3.337 1.00 89.06 893 PRO A C 1
ATOM 7300 O O . PRO A 1 893 ? 2.917 -23.024 -3.866 1.00 89.06 893 PRO A O 1
ATOM 7303 N N . VAL A 1 894 ? 1.779 -24.254 -2.363 1.00 85.50 894 VAL A N 1
ATOM 7304 C CA . VAL A 1 894 ? 1.045 -23.134 -1.747 1.00 85.50 894 VAL A CA 1
ATOM 7305 C C . VAL A 1 894 ? 1.643 -22.858 -0.375 1.00 85.50 894 VAL A C 1
ATOM 7307 O O . VAL A 1 894 ? 1.511 -23.674 0.544 1.00 85.50 894 VAL A O 1
ATOM 7310 N N . ILE A 1 895 ? 2.289 -21.705 -0.234 1.00 85.12 895 ILE A N 1
ATOM 7311 C CA . ILE A 1 895 ? 2.890 -21.253 1.021 1.00 85.12 895 ILE A CA 1
ATOM 7312 C C . ILE A 1 895 ? 1.803 -20.567 1.855 1.00 85.12 895 ILE A C 1
ATOM 7314 O O . ILE A 1 895 ? 1.139 -19.646 1.387 1.00 85.12 895 ILE A O 1
ATOM 7318 N N . ASN A 1 896 ? 1.589 -21.036 3.088 1.00 83.69 896 ASN A N 1
ATOM 7319 C CA . ASN A 1 896 ? 0.619 -20.446 4.009 1.00 83.69 896 ASN A CA 1
ATOM 7320 C C . ASN A 1 896 ? 1.065 -20.608 5.466 1.00 83.69 896 ASN A C 1
ATOM 7322 O O . ASN A 1 896 ? 1.574 -21.668 5.830 1.00 83.69 896 ASN A O 1
ATOM 7326 N N . LYS A 1 897 ? 0.843 -19.592 6.310 1.00 79.31 897 LYS A N 1
ATOM 7327 C CA . LYS A 1 897 ? 1.103 -19.681 7.758 1.00 79.31 897 LYS A CA 1
ATOM 7328 C C . LYS A 1 897 ? 0.166 -20.656 8.483 1.00 79.31 897 LYS A C 1
ATOM 7330 O O . LYS A 1 897 ? 0.543 -21.218 9.507 1.00 79.31 897 LYS A O 1
ATOM 7335 N N . ASP A 1 898 ? -1.042 -20.864 7.961 1.00 82.25 898 ASP A N 1
ATOM 7336 C CA . ASP A 1 898 ? -1.948 -21.911 8.419 1.00 82.25 898 ASP A CA 1
ATOM 7337 C C . ASP A 1 898 ? -1.538 -23.250 7.774 1.00 82.25 898 ASP A C 1
ATOM 7339 O O . ASP A 1 898 ? -1.647 -23.412 6.549 1.00 82.25 898 ASP A O 1
ATOM 7343 N N . PRO A 1 899 ? -1.099 -24.243 8.569 1.00 87.31 899 PRO A N 1
ATOM 7344 C CA . PRO A 1 899 ? -0.676 -25.533 8.039 1.00 87.31 899 PRO A CA 1
ATOM 7345 C C . PRO A 1 899 ? -1.788 -26.269 7.274 1.00 87.31 899 PRO A C 1
ATOM 7347 O O . PRO A 1 899 ? -1.490 -27.034 6.356 1.00 87.31 899 PRO A O 1
ATOM 7350 N N . PHE A 1 900 ? -3.066 -26.037 7.589 1.00 87.06 900 PHE A N 1
ATOM 7351 C CA . PHE A 1 900 ? -4.194 -26.689 6.914 1.00 87.06 900 PHE A CA 1
ATOM 7352 C C . PHE A 1 900 ? -4.471 -26.111 5.521 1.00 87.06 900 PHE A C 1
ATOM 7354 O O . PHE A 1 900 ? -5.021 -26.804 4.654 1.00 87.06 900 PHE A O 1
ATOM 7361 N N . LEU A 1 901 ? -4.051 -24.869 5.278 1.00 85.06 901 LEU A N 1
ATOM 7362 C CA . LEU A 1 901 ? -4.135 -24.210 3.975 1.00 85.06 901 LEU A CA 1
ATOM 7363 C C . LEU A 1 901 ? -2.857 -24.401 3.145 1.00 85.06 901 LEU A C 1
ATOM 7365 O O . LEU A 1 901 ? -2.921 -24.349 1.919 1.00 85.06 901 LEU A O 1
ATOM 7369 N N . ALA A 1 902 ? -1.724 -24.694 3.787 1.00 87.94 902 ALA A N 1
ATOM 7370 C CA . ALA A 1 902 ? -0.457 -24.946 3.108 1.00 87.94 902 ALA A CA 1
ATOM 7371 C C . ALA A 1 902 ? -0.491 -26.211 2.228 1.00 87.94 902 ALA A C 1
ATOM 7373 O O . ALA A 1 902 ? -1.083 -27.240 2.578 1.00 87.94 902 ALA A O 1
ATOM 7374 N N . ARG A 1 903 ? 0.185 -26.148 1.079 1.00 93.00 903 ARG A N 1
ATOM 7375 C CA . ARG A 1 903 ? 0.410 -27.262 0.142 1.00 93.00 903 ARG A CA 1
ATOM 7376 C C . ARG A 1 903 ? 1.905 -27.324 -0.160 1.00 93.00 903 ARG A C 1
ATOM 7378 O O . ARG A 1 903 ? 2.322 -26.908 -1.234 1.00 93.00 903 ARG A O 1
ATOM 7385 N N . PRO A 1 904 ? 2.735 -27.770 0.795 1.00 94.00 904 PRO A N 1
ATOM 7386 C CA . PRO A 1 904 ? 4.170 -27.528 0.734 1.00 94.00 904 PRO A CA 1
ATOM 7387 C C . PRO A 1 904 ? 4.910 -28.390 -0.280 1.00 94.00 904 PRO A C 1
ATOM 7389 O O . PRO A 1 904 ? 6.117 -28.249 -0.400 1.00 94.00 904 PRO A O 1
ATOM 7392 N N . PHE A 1 905 ? 4.235 -29.306 -0.976 1.00 93.69 905 PHE A N 1
ATOM 7393 C CA . PHE A 1 905 ? 4.873 -30.245 -1.882 1.00 93.69 905 PHE A CA 1
ATOM 7394 C C . PHE A 1 905 ? 4.088 -30.362 -3.182 1.00 93.69 905 PHE A C 1
ATOM 7396 O O . PHE A 1 905 ? 2.874 -30.556 -3.184 1.00 93.69 905 PHE A O 1
ATOM 7403 N N . SER A 1 906 ? 4.791 -30.232 -4.299 1.00 90.44 906 SER A N 1
ATOM 7404 C CA . SER A 1 906 ? 4.200 -30.243 -5.636 1.00 90.44 906 SER A CA 1
ATOM 7405 C C . SER A 1 906 ? 4.903 -31.249 -6.537 1.00 90.44 906 SER A C 1
ATOM 7407 O O . SER A 1 906 ? 6.036 -31.652 -6.268 1.00 90.44 906 SER A O 1
ATOM 7409 N N . PHE A 1 907 ? 4.214 -31.650 -7.606 1.00 85.94 907 PHE A N 1
ATOM 7410 C CA . PHE A 1 907 ? 4.728 -32.585 -8.614 1.00 85.94 907 PHE A CA 1
ATOM 7411 C C . PHE A 1 907 ? 4.825 -31.961 -10.018 1.00 85.94 907 PHE A C 1
ATOM 7413 O O . PHE A 1 907 ? 5.007 -32.677 -11.005 1.00 85.94 907 PHE A O 1
ATOM 7420 N N . GLY A 1 908 ? 4.714 -30.630 -10.100 1.00 79.56 908 GLY A N 1
ATOM 7421 C CA . GLY A 1 908 ? 4.829 -29.871 -11.341 1.00 79.56 908 GLY A CA 1
ATOM 7422 C C . GLY A 1 908 ? 3.618 -30.025 -12.261 1.00 79.56 908 GLY A C 1
ATOM 7423 O O . GLY A 1 908 ? 2.693 -30.800 -12.002 1.00 79.56 908 GLY A O 1
ATOM 7424 N N . ASP A 1 909 ? 3.627 -29.285 -13.369 1.00 76.50 909 ASP A N 1
ATOM 7425 C CA . ASP A 1 909 ? 2.691 -29.510 -14.467 1.00 76.50 909 ASP A CA 1
ATOM 7426 C C . ASP A 1 909 ? 3.218 -30.610 -15.396 1.00 76.50 909 ASP A C 1
ATOM 7428 O O . ASP A 1 909 ? 4.006 -30.374 -16.314 1.00 76.50 909 ASP A O 1
ATOM 7432 N N . MET A 1 910 ? 2.735 -31.832 -15.181 1.00 75.19 910 MET A N 1
ATOM 7433 C CA . MET A 1 910 ? 3.151 -32.991 -15.971 1.00 75.19 910 MET A CA 1
ATOM 7434 C C . MET A 1 910 ? 2.687 -32.951 -17.434 1.00 75.19 910 MET A C 1
ATOM 7436 O O . MET A 1 910 ? 3.129 -33.779 -18.231 1.00 75.19 910 MET A O 1
ATOM 7440 N N . THR A 1 911 ? 1.823 -32.006 -17.828 1.00 73.44 911 THR A N 1
ATOM 7441 C CA . THR A 1 911 ? 1.439 -31.837 -19.240 1.00 73.44 911 THR A CA 1
ATOM 7442 C C . THR A 1 911 ? 2.572 -31.263 -20.092 1.00 73.44 911 THR A C 1
ATOM 7444 O O . THR A 1 911 ? 2.581 -31.457 -21.307 1.00 73.44 911 THR A O 1
ATOM 7447 N N . THR A 1 912 ? 3.568 -30.642 -19.456 1.00 70.56 912 THR A N 1
ATOM 7448 C CA . THR A 1 912 ? 4.763 -30.085 -20.108 1.00 70.56 912 THR A CA 1
ATOM 7449 C C . THR A 1 912 ? 5.766 -31.152 -20.563 1.00 70.56 912 THR A C 1
ATOM 7451 O O . THR A 1 912 ? 6.711 -30.841 -21.284 1.00 70.56 912 THR A O 1
ATOM 7454 N N . GLY A 1 913 ? 5.577 -32.414 -20.158 1.00 76.44 913 GLY A N 1
ATOM 7455 C CA . GLY A 1 913 ? 6.528 -33.503 -20.402 1.00 76.44 913 GLY A CA 1
ATOM 7456 C C . GLY A 1 913 ? 7.671 -33.575 -19.385 1.00 76.44 913 GLY A C 1
ATOM 7457 O O . GLY A 1 913 ? 8.409 -34.556 -19.385 1.00 76.44 913 GLY A O 1
ATOM 7458 N N . THR A 1 914 ? 7.772 -32.613 -18.465 1.00 80.31 914 THR A N 1
ATOM 7459 C CA . THR A 1 914 ? 8.756 -32.608 -17.375 1.00 80.31 914 THR A CA 1
ATOM 7460 C C . THR A 1 914 ? 8.039 -32.646 -16.026 1.00 80.31 914 THR A C 1
ATOM 7462 O O . THR A 1 914 ? 7.110 -31.883 -15.778 1.00 80.31 914 THR A O 1
ATOM 7465 N N . ALA A 1 915 ? 8.454 -33.553 -15.146 1.00 81.50 915 ALA A N 1
ATOM 7466 C CA . ALA A 1 915 ? 8.046 -33.581 -13.751 1.00 81.50 915 ALA A CA 1
ATOM 7467 C C . ALA A 1 915 ? 9.031 -32.744 -12.933 1.00 81.50 915 ALA A C 1
ATOM 7469 O O . ALA A 1 915 ? 10.228 -33.040 -12.916 1.00 81.50 915 ALA A O 1
ATOM 7470 N N . THR A 1 916 ? 8.509 -31.742 -12.230 1.00 85.31 916 THR A N 1
ATOM 7471 C CA . THR A 1 916 ? 9.283 -30.880 -11.334 1.00 85.31 916 THR A CA 1
ATOM 7472 C C . THR A 1 916 ? 8.725 -31.017 -9.932 1.00 85.31 916 THR A C 1
ATOM 7474 O O . THR A 1 916 ? 7.573 -30.691 -9.668 1.00 85.31 916 THR A O 1
ATOM 7477 N N . VAL A 1 917 ? 9.543 -31.515 -9.019 1.00 89.12 917 VAL A N 1
ATOM 7478 C CA . VAL A 1 917 ? 9.169 -31.710 -7.627 1.00 89.12 917 VAL A CA 1
ATOM 7479 C C . VAL A 1 917 ? 9.743 -30.550 -6.825 1.00 89.12 917 VAL A C 1
ATOM 7481 O O . VAL A 1 917 ? 10.962 -30.423 -6.698 1.00 89.12 917 VAL A O 1
ATOM 7484 N N . ARG A 1 918 ? 8.865 -29.699 -6.289 1.00 90.75 918 ARG A N 1
ATOM 7485 C CA . ARG A 1 918 ? 9.232 -28.509 -5.505 1.00 90.75 918 ARG A CA 1
ATOM 7486 C C . ARG A 1 918 ? 8.637 -28.601 -4.105 1.00 90.75 918 ARG A C 1
ATOM 7488 O O . ARG A 1 918 ? 7.464 -28.968 -3.966 1.00 90.75 918 ARG A O 1
ATOM 7495 N N . VAL A 1 919 ? 9.439 -28.272 -3.095 1.00 92.94 919 VAL A N 1
ATOM 7496 C CA . VAL A 1 919 ? 9.018 -28.153 -1.695 1.00 92.94 919 VAL A CA 1
ATOM 7497 C C . VAL A 1 919 ? 9.131 -26.700 -1.269 1.00 92.94 919 VAL A C 1
ATOM 7499 O O . VAL A 1 919 ? 10.212 -26.129 -1.399 1.00 92.94 919 VAL A O 1
ATOM 7502 N N . ALA A 1 920 ? 8.051 -26.130 -0.731 1.00 90.69 920 ALA A N 1
ATOM 7503 C CA . ALA A 1 920 ? 8.076 -24.776 -0.196 1.00 90.69 920 ALA A CA 1
ATOM 7504 C C . ALA A 1 920 ? 7.288 -24.617 1.110 1.00 90.69 920 ALA A C 1
ATOM 7506 O O . ALA A 1 920 ? 6.176 -25.127 1.247 1.00 90.69 920 ALA A O 1
ATOM 7507 N N . LEU A 1 921 ? 7.866 -23.902 2.071 1.00 90.88 921 LEU A N 1
ATOM 7508 C CA . LEU A 1 921 ? 7.327 -23.657 3.408 1.00 90.88 921 LEU A CA 1
ATOM 7509 C C . LEU A 1 921 ? 7.670 -22.225 3.855 1.00 90.88 921 LEU A C 1
ATOM 7511 O O . LEU A 1 921 ? 8.748 -21.731 3.525 1.00 90.88 921 LEU A O 1
ATOM 7515 N N . PRO A 1 922 ? 6.785 -21.556 4.617 1.00 86.50 922 PRO A N 1
ATOM 7516 C CA . PRO A 1 922 ? 7.084 -20.238 5.167 1.00 86.50 922 PRO A CA 1
ATOM 7517 C C . PRO A 1 922 ? 8.065 -20.345 6.343 1.00 86.50 922 PRO A C 1
ATOM 7519 O O . PRO A 1 922 ? 8.408 -21.441 6.792 1.00 86.50 922 PRO A O 1
ATOM 7522 N N . THR A 1 923 ? 8.442 -19.198 6.901 1.00 85.38 923 THR A N 1
ATOM 7523 C CA . THR A 1 923 ? 9.118 -19.121 8.199 1.00 85.38 923 THR A CA 1
ATOM 7524 C C . THR A 1 923 ? 8.294 -19.801 9.295 1.00 85.38 923 THR A C 1
ATOM 7526 O O . THR A 1 923 ? 7.065 -19.683 9.326 1.00 85.38 923 THR A O 1
ATOM 7529 N N . PHE A 1 924 ? 8.961 -20.466 10.238 1.00 90.00 924 PHE A N 1
ATOM 7530 C CA . PHE A 1 924 ? 8.328 -21.053 11.419 1.00 90.00 924 PHE A CA 1
ATOM 7531 C C . PHE A 1 924 ? 8.490 -20.168 12.660 1.00 90.00 924 PHE A C 1
ATOM 7533 O O . PHE A 1 924 ? 9.485 -19.469 12.821 1.00 90.00 924 PHE A O 1
ATOM 7540 N N . SER A 1 925 ? 7.548 -20.254 13.603 1.00 88.06 925 SER A N 1
ATOM 7541 C CA . SER A 1 925 ? 7.605 -19.531 14.887 1.00 88.06 925 SER A CA 1
ATOM 7542 C C . SER A 1 925 ? 8.720 -20.021 15.833 1.00 88.06 925 SER A C 1
ATOM 7544 O O . SER A 1 925 ? 8.806 -19.582 16.979 1.00 88.06 925 SER A O 1
ATOM 7546 N N . GLY A 1 926 ? 9.508 -21.006 15.405 1.00 91.00 926 GLY A N 1
ATOM 7547 C CA . GLY A 1 926 ? 10.588 -21.656 16.137 1.00 91.00 926 GLY A CA 1
ATOM 7548 C C . GLY A 1 926 ? 11.200 -22.788 15.300 1.00 91.00 926 GLY A C 1
ATOM 7549 O O . GLY A 1 926 ? 10.652 -23.129 14.253 1.00 91.00 926 GLY A O 1
ATOM 7550 N N . PRO A 1 927 ? 12.325 -23.374 15.739 1.00 95.75 927 PRO A N 1
ATOM 7551 C CA . PRO A 1 927 ? 13.070 -24.344 14.941 1.00 95.75 927 PRO A CA 1
ATOM 7552 C C . PRO A 1 927 ? 12.312 -25.669 14.772 1.00 95.75 927 PRO A C 1
ATOM 7554 O O . PRO A 1 927 ? 11.774 -26.225 15.739 1.00 95.75 927 PRO A O 1
ATOM 7557 N N . VAL A 1 928 ? 12.317 -26.199 13.546 1.00 96.88 928 VAL A N 1
ATOM 7558 C CA . VAL A 1 928 ? 11.696 -27.481 13.179 1.00 96.88 928 VAL A CA 1
ATOM 7559 C C . VAL A 1 928 ? 12.648 -28.388 12.399 1.00 96.88 928 VAL A C 1
ATOM 7561 O O . VAL A 1 928 ? 13.525 -27.914 11.682 1.00 96.88 928 VAL A O 1
ATOM 7564 N N . ASP A 1 929 ? 12.440 -29.700 12.495 1.00 96.19 929 ASP A N 1
ATOM 7565 C CA . ASP A 1 929 ? 13.069 -30.664 11.589 1.00 96.19 929 ASP A CA 1
ATOM 7566 C C . ASP A 1 929 ? 12.071 -31.055 10.496 1.00 96.19 929 ASP A C 1
ATOM 7568 O O . ASP A 1 929 ? 10.902 -31.350 10.773 1.00 96.19 929 ASP A O 1
ATOM 7572 N N . ILE A 1 930 ? 12.539 -31.058 9.248 1.00 96.50 930 ILE A N 1
ATOM 7573 C CA . ILE A 1 930 ? 11.722 -31.307 8.058 1.00 96.50 930 ILE A CA 1
ATOM 7574 C C . ILE A 1 930 ? 12.204 -32.585 7.391 1.00 96.50 930 ILE A C 1
ATOM 7576 O O . ILE A 1 930 ? 13.397 -32.751 7.144 1.00 96.50 930 ILE A O 1
ATOM 7580 N N . TYR A 1 931 ? 11.274 -33.464 7.039 1.00 94.56 931 TYR A N 1
ATOM 7581 C CA . TYR A 1 931 ? 11.528 -34.684 6.285 1.00 94.56 931 TYR A CA 1
ATOM 7582 C C . TYR A 1 931 ? 10.649 -34.686 5.041 1.00 94.56 931 TYR A C 1
ATOM 7584 O O . TYR A 1 931 ? 9.445 -34.439 5.124 1.00 94.56 931 TYR A O 1
ATOM 7592 N N . VAL A 1 932 ? 11.241 -34.999 3.894 1.00 95.12 932 VAL A N 1
ATOM 7593 C CA . VAL A 1 932 ? 10.525 -35.110 2.621 1.00 95.12 932 VAL A CA 1
ATOM 7594 C C . VAL A 1 932 ? 10.664 -36.536 2.131 1.00 95.12 932 VAL A C 1
ATOM 7596 O O . VAL A 1 932 ? 11.763 -37.094 2.135 1.00 95.12 932 VAL A O 1
ATOM 7599 N N . ALA A 1 933 ? 9.553 -37.137 1.722 1.00 93.50 933 ALA A N 1
ATOM 7600 C CA . ALA A 1 933 ? 9.547 -38.493 1.209 1.00 93.50 933 ALA A CA 1
ATOM 7601 C C . ALA A 1 933 ? 8.612 -38.647 0.013 1.00 93.50 933 ALA A C 1
ATOM 7603 O O . ALA A 1 933 ? 7.649 -37.901 -0.168 1.00 93.50 933 ALA A O 1
ATOM 7604 N N . ILE A 1 934 ? 8.896 -39.662 -0.790 1.00 92.44 934 ILE A N 1
ATOM 7605 C CA . ILE A 1 934 ? 8.104 -40.057 -1.941 1.00 92.44 934 ILE A CA 1
ATOM 7606 C C . ILE A 1 934 ? 7.907 -41.573 -1.936 1.00 92.44 934 ILE A C 1
ATOM 7608 O O . ILE A 1 934 ? 8.867 -42.327 -1.787 1.00 92.44 934 ILE A O 1
ATOM 7612 N N . ALA A 1 935 ? 6.668 -42.036 -2.088 1.00 94.00 935 ALA A N 1
ATOM 7613 C CA . ALA A 1 935 ? 6.392 -43.437 -2.386 1.00 94.00 935 ALA A CA 1
ATOM 7614 C C . ALA A 1 935 ? 6.258 -43.622 -3.894 1.00 94.00 935 ALA A C 1
ATOM 7616 O O . ALA A 1 935 ? 5.515 -42.880 -4.543 1.00 94.00 935 ALA A O 1
ATOM 7617 N N . LEU A 1 936 ? 6.966 -44.610 -4.434 1.00 91.75 936 LEU A N 1
ATOM 7618 C CA . LEU A 1 936 ? 6.914 -44.963 -5.849 1.00 91.75 936 LEU A CA 1
ATOM 7619 C C . LEU A 1 936 ? 5.842 -46.042 -6.109 1.00 91.75 936 LEU A C 1
ATOM 7621 O O . LEU A 1 936 ? 5.439 -46.754 -5.182 1.00 91.75 936 LEU A O 1
ATOM 7625 N N . PRO A 1 937 ? 5.421 -46.240 -7.376 1.00 92.44 937 PRO A N 1
ATOM 7626 C CA . PRO A 1 937 ? 4.451 -47.277 -7.743 1.00 92.44 937 PRO A CA 1
ATOM 7627 C C . PRO A 1 937 ? 4.865 -48.714 -7.393 1.00 92.44 937 PRO A C 1
ATOM 7629 O O . PRO A 1 937 ? 4.024 -49.613 -7.376 1.00 92.44 937 PRO A O 1
ATOM 7632 N N . ASP A 1 938 ? 6.151 -48.952 -7.127 1.00 88.00 938 ASP A N 1
ATOM 7633 C CA . ASP A 1 938 ? 6.681 -50.247 -6.693 1.00 88.00 938 ASP A CA 1
ATOM 7634 C C . ASP A 1 938 ? 6.369 -50.573 -5.215 1.00 88.00 938 ASP A C 1
ATOM 7636 O O . ASP A 1 938 ? 6.623 -51.691 -4.763 1.00 88.00 938 ASP A O 1
ATOM 7640 N N . GLY A 1 939 ? 5.782 -49.622 -4.481 1.00 86.50 939 GLY A N 1
ATOM 7641 C CA . GLY A 1 939 ? 5.405 -49.745 -3.076 1.00 86.50 939 GLY A CA 1
ATOM 7642 C C . GLY A 1 939 ? 6.508 -49.363 -2.087 1.00 86.50 939 GLY A C 1
ATOM 7643 O O . GLY A 1 939 ? 6.270 -49.433 -0.881 1.00 86.50 939 GLY A O 1
ATOM 7644 N N . ASN A 1 940 ? 7.689 -48.956 -2.561 1.00 91.69 940 ASN A N 1
ATOM 7645 C CA . ASN A 1 940 ? 8.780 -48.484 -1.714 1.00 91.69 940 ASN A CA 1
ATOM 7646 C C . ASN A 1 940 ? 8.637 -46.987 -1.411 1.00 91.69 940 ASN A C 1
ATOM 7648 O O . ASN A 1 940 ? 8.197 -46.204 -2.253 1.00 91.69 940 ASN A O 1
ATOM 7652 N N . ILE A 1 941 ? 9.058 -46.587 -0.209 1.00 91.94 941 ILE A N 1
ATOM 7653 C CA . ILE A 1 941 ? 9.145 -45.186 0.216 1.00 91.94 941 ILE A CA 1
ATOM 7654 C C . ILE A 1 941 ? 10.617 -44.778 0.209 1.00 91.94 941 ILE A C 1
ATOM 7656 O O . ILE A 1 941 ? 11.465 -45.497 0.733 1.00 91.94 941 ILE A O 1
ATOM 7660 N N . TYR A 1 942 ? 10.914 -43.616 -0.357 1.00 91.88 942 TYR A N 1
ATOM 7661 C CA . TYR A 1 942 ? 12.241 -43.018 -0.387 1.00 91.88 942 TYR A CA 1
ATOM 7662 C C . TYR A 1 942 ? 12.198 -41.659 0.303 1.00 91.88 942 TYR A C 1
ATOM 7664 O O . TYR A 1 942 ? 11.271 -40.887 0.072 1.00 91.88 942 TYR A O 1
ATOM 7672 N N . LEU A 1 943 ? 13.189 -41.361 1.136 1.00 92.31 943 LEU A N 1
ATOM 7673 C CA . LEU A 1 943 ? 13.391 -40.035 1.715 1.00 92.31 943 LEU A CA 1
ATOM 7674 C C . LEU A 1 943 ? 14.407 -39.248 0.898 1.00 92.31 943 LEU A C 1
ATOM 7676 O O . LEU A 1 943 ? 15.328 -39.836 0.334 1.00 92.31 943 LEU A O 1
ATOM 7680 N N . PHE A 1 944 ? 14.269 -37.929 0.889 1.00 92.31 944 PHE A N 1
ATOM 7681 C CA . PHE A 1 944 ? 15.306 -37.035 0.387 1.00 92.31 944 PHE A CA 1
ATOM 7682 C C . PHE A 1 944 ? 16.311 -36.730 1.503 1.00 92.31 944 PHE A C 1
ATOM 7684 O O . PHE A 1 944 ? 15.925 -36.265 2.577 1.00 92.31 944 PHE A O 1
ATOM 7691 N N . ASP A 1 945 ? 17.596 -36.989 1.253 1.00 90.62 945 ASP A N 1
ATOM 7692 C CA . ASP A 1 945 ? 18.681 -36.530 2.126 1.00 90.62 945 ASP A CA 1
ATOM 7693 C C . ASP A 1 945 ? 18.948 -35.024 1.951 1.00 90.62 945 ASP A C 1
ATOM 7695 O O . ASP A 1 945 ? 18.400 -34.382 1.056 1.00 90.62 945 ASP A O 1
ATOM 7699 N N . SER A 1 946 ? 19.821 -34.440 2.778 1.00 88.69 946 SER A N 1
ATOM 7700 C CA . SER A 1 946 ? 20.128 -33.002 2.728 1.00 88.69 946 SER A CA 1
ATOM 7701 C C . SER A 1 946 ? 20.626 -32.506 1.360 1.00 88.69 946 SER A C 1
ATOM 7703 O O . SER A 1 946 ? 20.506 -31.313 1.083 1.00 88.69 946 SER A O 1
ATOM 7705 N N . ASN A 1 947 ? 21.145 -33.407 0.517 1.00 88.44 947 ASN A N 1
ATOM 7706 C CA . ASN A 1 947 ? 21.654 -33.153 -0.832 1.00 88.44 947 ASN A CA 1
ATOM 7707 C C . ASN A 1 947 ? 20.639 -33.538 -1.931 1.00 88.44 947 ASN A C 1
ATOM 7709 O O . ASN A 1 947 ? 21.015 -33.641 -3.097 1.00 88.44 947 ASN A O 1
ATOM 7713 N N . ASN A 1 948 ? 19.374 -33.766 -1.567 1.00 90.12 948 ASN A N 1
ATOM 7714 C CA . ASN A 1 948 ? 18.270 -34.169 -2.440 1.00 90.12 948 ASN A CA 1
ATOM 7715 C C . ASN A 1 948 ? 18.437 -35.551 -3.109 1.00 90.12 948 ASN A C 1
ATOM 7717 O O . ASN A 1 948 ? 17.757 -35.846 -4.093 1.00 90.12 948 ASN A O 1
ATOM 7721 N N . ASN A 1 949 ? 19.283 -36.439 -2.576 1.00 90.31 949 ASN A N 1
ATOM 7722 C CA . ASN A 1 949 ? 19.345 -37.823 -3.054 1.00 90.31 949 ASN A CA 1
ATOM 7723 C C . ASN A 1 949 ? 18.241 -38.673 -2.421 1.00 90.31 949 ASN A C 1
ATOM 7725 O O . ASN A 1 949 ? 17.929 -38.530 -1.238 1.00 90.31 949 ASN A O 1
ATOM 7729 N N . LEU A 1 950 ? 17.705 -39.623 -3.192 1.00 89.31 950 LEU A N 1
ATOM 7730 C CA . LEU A 1 950 ? 16.730 -40.594 -2.698 1.00 89.31 950 LEU A CA 1
ATOM 7731 C C . LEU A 1 950 ? 17.411 -41.706 -1.890 1.00 89.31 950 LEU A C 1
ATOM 7733 O O . LEU A 1 950 ? 18.247 -42.452 -2.403 1.00 89.31 950 LEU A O 1
ATOM 7737 N N . VAL A 1 951 ? 16.980 -41.871 -0.642 1.00 90.25 951 VAL A N 1
ATOM 7738 C CA . VAL A 1 951 ? 17.415 -42.923 0.281 1.00 90.25 951 VAL A CA 1
ATOM 7739 C C . VAL A 1 951 ? 16.225 -43.821 0.602 1.00 90.25 951 VAL A C 1
ATOM 7741 O O . VAL A 1 951 ? 15.181 -43.346 1.039 1.00 90.25 951 VAL A O 1
ATOM 7744 N N . LEU A 1 952 ? 16.362 -45.131 0.382 1.00 90.88 952 LEU A N 1
ATOM 7745 C CA . LEU A 1 952 ? 15.294 -46.093 0.669 1.00 90.88 952 LEU A CA 1
ATOM 7746 C C . LEU A 1 952 ? 14.949 -46.088 2.166 1.00 90.88 952 LEU A C 1
ATOM 7748 O O . LEU A 1 952 ? 15.815 -46.335 3.007 1.00 90.88 952 LEU A O 1
ATOM 7752 N N . PHE A 1 953 ? 13.674 -45.879 2.487 1.00 88.19 953 PHE A N 1
ATOM 7753 C CA . PHE A 1 953 ? 13.168 -45.993 3.848 1.00 88.19 953 PHE A CA 1
ATOM 7754 C C . PHE A 1 953 ? 13.124 -47.463 4.275 1.00 88.19 953 PHE A C 1
ATOM 7756 O O . PHE A 1 953 ? 12.429 -48.273 3.658 1.00 88.19 953 PHE A O 1
ATOM 7763 N N . THR A 1 954 ? 13.846 -47.813 5.342 1.00 84.81 954 THR A N 1
ATOM 7764 C CA . THR A 1 954 ? 13.870 -49.190 5.874 1.00 84.81 954 THR A CA 1
ATOM 7765 C C . THR A 1 954 ? 13.291 -49.282 7.283 1.00 84.81 954 THR A C 1
ATOM 7767 O O . THR A 1 954 ? 12.502 -50.187 7.556 1.00 84.81 954 THR A O 1
ATOM 7770 N N . ASP A 1 955 ? 13.617 -48.327 8.156 1.00 79.88 955 ASP A N 1
ATOM 7771 C CA . ASP A 1 955 ? 13.037 -48.168 9.491 1.00 79.88 955 ASP A CA 1
ATOM 7772 C C . ASP A 1 955 ? 13.179 -46.720 10.012 1.00 79.88 955 ASP A C 1
ATOM 7774 O O . ASP A 1 955 ? 13.897 -45.906 9.429 1.00 79.88 955 ASP A O 1
ATOM 7778 N N . LEU A 1 956 ? 12.500 -46.387 11.120 1.00 74.25 956 LEU A N 1
ATOM 7779 C CA . LEU A 1 956 ? 12.549 -45.048 11.738 1.00 74.25 956 LEU A CA 1
ATOM 7780 C C . LEU A 1 956 ? 13.953 -44.649 12.231 1.00 74.25 956 LEU A C 1
ATOM 7782 O O . LEU A 1 956 ? 14.239 -43.458 12.299 1.00 74.25 956 LEU A O 1
ATOM 7786 N N . ALA A 1 957 ? 14.827 -45.613 12.542 1.00 70.56 957 ALA A N 1
ATOM 7787 C CA . ALA A 1 957 ? 16.187 -45.342 13.010 1.00 70.56 957 ALA A CA 1
ATOM 7788 C C . ALA A 1 957 ? 17.124 -44.906 11.869 1.00 70.56 957 ALA A C 1
ATOM 7790 O O . ALA A 1 957 ? 18.160 -44.295 12.121 1.00 70.56 957 ALA A O 1
ATOM 7791 N N . SER A 1 958 ? 16.759 -45.217 10.623 1.00 70.12 958 SER A N 1
ATOM 7792 C CA . SER A 1 958 ? 17.479 -44.824 9.407 1.00 70.12 958 SER A CA 1
ATOM 7793 C C . SER A 1 958 ? 17.096 -43.442 8.859 1.00 70.12 958 SER A C 1
ATOM 7795 O O . SER A 1 958 ? 17.722 -42.974 7.909 1.00 70.12 958 SER A O 1
ATOM 7797 N N . ILE A 1 959 ? 16.079 -42.788 9.434 1.00 78.88 959 ILE A N 1
ATOM 7798 C CA . ILE A 1 959 ? 15.604 -41.484 8.967 1.00 78.88 959 ILE A CA 1
ATOM 7799 C C . ILE A 1 959 ? 16.562 -40.379 9.430 1.00 78.88 959 ILE A C 1
ATOM 7801 O O . ILE A 1 959 ? 16.816 -40.219 10.622 1.00 78.88 959 ILE A O 1
ATOM 7805 N N . VAL A 1 960 ? 17.014 -39.560 8.482 1.00 83.38 960 VAL A N 1
ATOM 7806 C CA . VAL A 1 960 ? 17.677 -38.277 8.742 1.00 83.38 960 VAL A CA 1
ATOM 7807 C C . VAL A 1 960 ? 16.802 -37.127 8.234 1.00 83.38 960 VAL A C 1
ATOM 7809 O O . VAL A 1 960 ? 16.142 -37.295 7.205 1.00 83.38 960 VAL A O 1
ATOM 7812 N N . PRO A 1 961 ? 16.762 -35.978 8.932 1.00 91.31 961 PRO A N 1
ATOM 7813 C CA . PRO A 1 961 ? 16.051 -34.800 8.449 1.00 91.31 961 PRO A CA 1
ATOM 7814 C C . PRO A 1 961 ? 16.600 -34.330 7.104 1.00 91.31 961 PRO A C 1
ATOM 7816 O O . PRO A 1 961 ? 17.812 -34.295 6.892 1.00 91.31 961 PRO A O 1
ATOM 7819 N N . TRP A 1 962 ? 15.699 -33.923 6.213 1.00 94.31 962 TRP A N 1
ATOM 7820 C CA . TRP A 1 962 ? 16.052 -33.185 5.004 1.00 94.31 962 TRP A CA 1
ATOM 7821 C C . TRP A 1 962 ? 16.610 -31.803 5.368 1.00 94.31 962 TRP A C 1
ATOM 7823 O O . TRP A 1 962 ? 17.617 -31.362 4.808 1.00 94.31 962 TRP A O 1
ATOM 7833 N N . ARG A 1 963 ? 15.992 -31.143 6.356 1.00 94.25 963 ARG A N 1
ATOM 7834 C CA . ARG A 1 963 ? 16.479 -29.909 6.991 1.00 94.25 963 ARG A CA 1
ATOM 7835 C C . ARG A 1 963 ? 16.373 -30.036 8.510 1.00 94.25 963 ARG A C 1
ATOM 7837 O O . ARG A 1 963 ? 15.394 -30.590 9.006 1.00 94.25 963 ARG A O 1
ATOM 7844 N N . THR A 1 964 ? 17.374 -29.529 9.222 1.00 94.00 964 THR A N 1
ATOM 7845 C CA . THR A 1 964 ? 17.468 -29.547 10.691 1.00 94.00 964 THR A CA 1
ATOM 7846 C C . THR A 1 964 ? 17.378 -28.141 11.249 1.00 94.00 964 THR A C 1
ATOM 7848 O O . THR A 1 964 ? 18.004 -27.244 10.686 1.00 94.00 964 THR A O 1
ATOM 7851 N N . GLU A 1 965 ? 16.674 -27.967 12.368 1.00 93.50 965 GLU A N 1
ATOM 7852 C CA . GLU A 1 965 ? 16.522 -26.666 13.046 1.00 93.50 965 GLU A CA 1
ATOM 7853 C C . GLU A 1 965 ? 16.107 -25.521 12.095 1.00 93.50 965 GLU A C 1
ATOM 7855 O O . GLU A 1 965 ? 16.503 -24.369 12.267 1.00 93.50 965 GLU A O 1
ATOM 7860 N N . GLN A 1 966 ? 15.303 -25.835 11.074 1.00 90.69 966 GLN A N 1
ATOM 7861 C CA . GLN A 1 966 ? 14.842 -24.876 10.076 1.00 90.69 966 GLN A CA 1
ATOM 7862 C C . GLN A 1 966 ? 13.931 -23.840 10.742 1.00 90.69 966 GLN A C 1
ATOM 7864 O O . GLN A 1 966 ? 12.993 -24.195 11.456 1.00 90.69 966 GLN A O 1
ATOM 7869 N N . VAL A 1 967 ? 14.196 -22.562 10.479 1.00 86.31 967 VAL A N 1
ATOM 7870 C CA . VAL A 1 967 ? 13.357 -21.430 10.910 1.00 86.31 967 VAL A CA 1
ATOM 7871 C C . VAL A 1 967 ? 12.961 -20.584 9.709 1.00 86.31 967 VAL A C 1
ATOM 7873 O O . VAL A 1 967 ? 11.796 -20.232 9.575 1.00 86.31 967 VAL A O 1
ATOM 7876 N N . GLU A 1 968 ? 13.924 -20.302 8.834 1.00 83.69 968 GLU A N 1
ATOM 7877 C CA . GLU A 1 968 ? 13.773 -19.471 7.639 1.00 83.69 968 GLU A CA 1
ATOM 7878 C C . GLU A 1 968 ? 12.826 -20.085 6.598 1.00 83.69 968 GLU A C 1
ATOM 7880 O O . GLU A 1 968 ? 12.642 -21.312 6.592 1.00 83.69 968 GLU A O 1
ATOM 7885 N N . PRO A 1 969 ? 12.237 -19.265 5.704 1.00 84.50 969 PRO A N 1
ATOM 7886 C CA . PRO A 1 969 ? 11.421 -19.787 4.623 1.00 84.50 969 PRO A CA 1
ATOM 7887 C C . PRO A 1 969 ? 12.268 -20.674 3.709 1.00 84.50 969 PRO A C 1
ATOM 7889 O O . PRO A 1 969 ? 13.489 -20.536 3.602 1.00 84.50 969 PRO A O 1
ATOM 7892 N N . LEU A 1 970 ? 11.602 -21.613 3.056 1.00 86.44 970 LEU A N 1
ATOM 7893 C CA . LEU A 1 970 ? 12.227 -22.603 2.200 1.00 86.44 970 LEU A CA 1
ATOM 7894 C C . LEU A 1 970 ? 11.436 -22.687 0.910 1.00 86.44 970 LEU A C 1
ATOM 7896 O O . LEU A 1 970 ? 10.224 -22.855 0.958 1.00 86.44 970 LEU A O 1
ATOM 7900 N N . ASP A 1 971 ? 12.115 -22.626 -0.226 1.00 86.94 971 ASP A N 1
ATOM 7901 C CA . ASP A 1 971 ? 11.515 -22.920 -1.520 1.00 86.94 971 ASP A CA 1
ATOM 7902 C C . ASP A 1 971 ? 12.570 -23.527 -2.437 1.00 86.94 971 ASP A C 1
ATOM 7904 O O . ASP A 1 971 ? 13.564 -22.882 -2.765 1.00 86.94 971 ASP A O 1
ATOM 7908 N N . GLN A 1 972 ? 12.426 -24.814 -2.750 1.00 86.31 972 GLN A N 1
ATOM 7909 C CA . GLN A 1 972 ? 13.444 -25.557 -3.481 1.00 86.31 972 GLN A CA 1
ATOM 7910 C C . GLN A 1 972 ? 12.833 -26.568 -4.439 1.00 86.31 972 GLN A C 1
ATOM 7912 O O . GLN A 1 972 ? 12.010 -27.407 -4.060 1.00 86.31 972 GLN A O 1
ATOM 7917 N N . VAL A 1 973 ? 13.314 -26.543 -5.681 1.00 87.56 973 VAL A N 1
ATOM 7918 C CA . VAL A 1 973 ? 13.151 -27.652 -6.620 1.00 87.56 973 VAL A CA 1
ATOM 7919 C C . VAL A 1 973 ? 14.128 -28.755 -6.216 1.00 87.56 973 VAL A C 1
ATOM 7921 O O . VAL A 1 973 ? 15.341 -28.559 -6.228 1.00 87.56 973 VAL A O 1
ATOM 7924 N N . ILE A 1 974 ? 13.601 -29.916 -5.834 1.00 89.81 974 ILE A N 1
ATOM 7925 C CA . ILE A 1 974 ? 14.402 -31.047 -5.340 1.00 89.81 974 ILE A CA 1
ATOM 7926 C C . ILE A 1 974 ? 14.558 -32.168 -6.371 1.00 89.81 974 ILE A C 1
ATOM 7928 O O . ILE A 1 974 ? 15.418 -33.030 -6.208 1.00 89.81 974 ILE A O 1
ATOM 7932 N N . PHE A 1 975 ? 13.751 -32.170 -7.436 1.00 88.19 975 PHE A N 1
ATOM 7933 C CA . PHE A 1 975 ? 13.900 -33.090 -8.562 1.00 88.19 975 PHE A CA 1
ATOM 7934 C C . PHE A 1 975 ? 13.288 -32.500 -9.836 1.00 88.19 975 PHE A C 1
ATOM 7936 O O . PHE A 1 975 ? 12.194 -31.943 -9.796 1.00 88.19 975 PHE A O 1
ATOM 7943 N N . THR A 1 976 ? 13.963 -32.712 -10.965 1.00 86.75 976 THR A N 1
ATOM 7944 C CA . THR A 1 976 ? 13.456 -32.422 -12.311 1.00 86.75 976 THR A CA 1
ATOM 7945 C C . THR A 1 976 ? 13.758 -33.621 -13.205 1.00 86.75 976 THR A C 1
ATOM 7947 O O . THR A 1 976 ? 14.892 -34.105 -13.223 1.00 86.75 976 THR A O 1
ATOM 7950 N N . GLY A 1 977 ? 12.773 -34.114 -13.954 1.00 84.06 977 GLY A N 1
ATOM 7951 C CA . GLY A 1 977 ? 12.971 -35.252 -14.854 1.00 84.06 977 GLY A CA 1
ATOM 7952 C C . GLY A 1 977 ? 11.886 -35.397 -15.914 1.00 84.06 977 GLY A C 1
ATOM 7953 O O . GLY A 1 977 ? 10.794 -34.863 -15.772 1.00 84.06 977 GLY A O 1
ATOM 7954 N N . ASP A 1 978 ? 12.178 -36.136 -16.983 1.00 84.00 978 ASP A N 1
ATOM 7955 C CA . ASP A 1 978 ? 11.218 -36.412 -18.059 1.00 84.00 978 ASP A CA 1
ATOM 7956 C C . ASP A 1 978 ? 10.088 -37.321 -17.547 1.00 84.00 978 ASP A C 1
ATOM 7958 O O . ASP A 1 978 ? 10.349 -38.415 -17.031 1.00 84.00 978 ASP A O 1
ATOM 7962 N N . VAL A 1 979 ? 8.833 -36.901 -17.718 1.00 83.00 979 VAL A N 1
ATOM 7963 C CA . VAL A 1 979 ? 7.644 -37.678 -17.329 1.00 83.00 979 VAL A CA 1
ATOM 7964 C C . VAL A 1 979 ? 7.640 -39.049 -18.010 1.00 83.00 979 VAL A C 1
ATOM 7966 O O . VAL A 1 979 ? 7.248 -40.037 -17.393 1.00 83.00 979 VAL A O 1
ATOM 7969 N N . ALA A 1 980 ? 8.137 -39.150 -19.248 1.00 83.69 980 ALA A N 1
ATOM 7970 C CA . ALA A 1 980 ? 8.208 -40.409 -19.988 1.00 83.69 980 ALA A CA 1
ATOM 7971 C C . ALA A 1 980 ? 9.181 -41.430 -19.371 1.00 83.69 980 ALA A C 1
ATOM 7973 O O . ALA A 1 980 ? 9.106 -42.621 -19.681 1.00 83.69 980 ALA A O 1
ATOM 7974 N N . SER A 1 981 ? 10.092 -40.979 -18.504 1.00 85.62 981 SER A N 1
ATOM 7975 C CA . SER A 1 981 ? 11.052 -41.832 -17.796 1.00 85.62 981 SER A CA 1
ATOM 7976 C C . SER A 1 981 ? 10.539 -42.354 -16.447 1.00 85.62 981 SER A C 1
ATOM 7978 O O . SER A 1 981 ? 11.167 -43.232 -15.852 1.00 85.62 981 SER A O 1
ATOM 7980 N N . LEU A 1 982 ? 9.399 -41.844 -15.968 1.00 86.50 982 LEU A N 1
ATOM 7981 C CA . LEU A 1 982 ? 8.797 -42.241 -14.697 1.00 86.50 982 LEU A CA 1
ATOM 7982 C C . LEU A 1 982 ? 7.997 -43.547 -14.837 1.00 86.50 982 LEU A C 1
ATOM 7984 O O . LEU A 1 982 ? 7.423 -43.853 -15.883 1.00 86.50 982 LEU A O 1
ATOM 7988 N N . LEU A 1 983 ? 7.954 -44.343 -13.764 1.00 87.56 983 LEU A N 1
ATOM 7989 C CA . LEU A 1 983 ? 7.156 -45.568 -13.720 1.00 87.56 983 LEU A CA 1
ATOM 7990 C C . LEU A 1 983 ? 5.663 -45.208 -13.773 1.00 87.56 983 LEU A C 1
ATOM 7992 O O . LEU A 1 983 ? 5.234 -44.323 -13.045 1.00 87.56 983 LEU A O 1
ATOM 7996 N N . PRO A 1 984 ? 4.827 -45.891 -14.564 1.00 89.00 984 PRO A N 1
ATOM 7997 C CA . PRO A 1 984 ? 3.388 -45.660 -14.512 1.00 89.00 984 PRO A CA 1
ATOM 7998 C C . PRO A 1 984 ? 2.803 -46.174 -13.186 1.00 89.00 984 PRO A C 1
ATOM 8000 O O . PRO A 1 984 ? 3.201 -47.232 -12.692 1.00 89.00 984 PRO A O 1
ATOM 8003 N N . GLY A 1 985 ? 1.822 -45.457 -12.632 1.00 91.19 985 GLY A N 1
ATOM 8004 C CA . GLY A 1 985 ? 1.138 -45.833 -11.392 1.00 91.19 985 GLY A CA 1
ATOM 8005 C C . GLY A 1 985 ? 1.031 -44.705 -10.367 1.00 91.19 985 GLY A C 1
ATOM 8006 O O . GLY A 1 985 ? 1.111 -43.525 -10.703 1.00 91.19 985 GLY A O 1
ATOM 8007 N N . ASP A 1 986 ? 0.795 -45.080 -9.111 1.00 92.81 986 ASP A N 1
ATOM 8008 C CA . ASP A 1 986 ? 0.550 -44.134 -8.022 1.00 92.81 986 ASP A CA 1
ATOM 8009 C C . ASP A 1 986 ? 1.854 -43.680 -7.364 1.00 92.81 986 ASP A C 1
ATOM 8011 O O . ASP A 1 986 ? 2.617 -44.496 -6.851 1.00 92.81 986 ASP A O 1
ATOM 8015 N N . TYR A 1 987 ? 2.046 -42.367 -7.318 1.00 92.31 987 TYR A N 1
ATOM 8016 C CA . TYR A 1 987 ? 3.070 -41.692 -6.536 1.00 92.31 987 TYR A CA 1
ATOM 8017 C C . TYR A 1 987 ? 2.417 -41.009 -5.346 1.00 92.31 987 TYR A C 1
ATOM 8019 O O . TYR A 1 987 ? 1.366 -40.377 -5.486 1.00 92.31 987 TYR A O 1
ATOM 8027 N N . TRP A 1 988 ? 3.061 -41.095 -4.186 1.00 94.06 988 TRP A N 1
ATOM 8028 C CA . TRP A 1 988 ? 2.644 -40.349 -3.003 1.00 94.06 988 TRP A CA 1
ATOM 8029 C C . TRP A 1 988 ? 3.754 -39.426 -2.549 1.00 94.06 988 TRP A C 1
ATOM 8031 O O . TRP A 1 988 ? 4.877 -39.881 -2.351 1.00 94.06 988 TRP A O 1
ATOM 8041 N N . GLY A 1 989 ? 3.435 -38.151 -2.369 1.00 93.94 989 GLY A N 1
ATOM 8042 C CA . GLY A 1 989 ? 4.357 -37.188 -1.788 1.00 93.94 989 GLY A CA 1
ATOM 8043 C C . GLY A 1 989 ? 4.074 -36.980 -0.307 1.00 93.94 989 GLY A C 1
ATOM 8044 O O . GLY A 1 989 ? 2.907 -36.936 0.077 1.00 93.94 989 GLY A O 1
ATOM 8045 N N . TYR A 1 990 ? 5.121 -36.832 0.508 1.00 94.69 990 TYR A N 1
ATOM 8046 C CA . TYR A 1 990 ? 5.027 -36.592 1.947 1.00 94.69 990 TYR A CA 1
ATOM 8047 C C . TYR A 1 990 ? 5.982 -35.483 2.390 1.00 94.69 990 TYR A C 1
ATOM 8049 O O . TYR A 1 990 ? 7.166 -35.513 2.055 1.00 94.69 990 TYR A O 1
ATOM 8057 N N . VAL A 1 991 ? 5.485 -34.563 3.216 1.00 96.94 991 VAL A N 1
ATOM 8058 C CA . VAL A 1 991 ? 6.308 -33.617 3.983 1.00 96.94 991 VAL A CA 1
ATOM 8059 C C . VAL A 1 991 ? 5.917 -33.737 5.447 1.00 96.94 991 VAL A C 1
ATOM 8061 O O . VAL A 1 991 ? 4.768 -33.486 5.807 1.00 96.94 991 VAL A O 1
ATOM 8064 N N . LEU A 1 992 ? 6.869 -34.146 6.281 1.00 95.56 992 LEU A N 1
ATOM 8065 C CA . LEU A 1 992 ? 6.729 -34.233 7.728 1.00 95.56 992 LEU A CA 1
ATOM 8066 C C . LEU A 1 992 ? 7.523 -33.101 8.371 1.00 95.56 992 LEU A C 1
ATOM 8068 O O . LEU A 1 992 ? 8.718 -32.967 8.125 1.00 95.56 992 LEU A O 1
ATOM 8072 N N . VAL A 1 993 ? 6.868 -32.340 9.238 1.00 97.62 993 VAL A N 1
ATOM 8073 C CA . VAL A 1 993 ? 7.493 -31.307 10.064 1.00 97.62 993 VAL A CA 1
ATOM 8074 C C . VAL A 1 993 ? 7.233 -31.624 11.530 1.00 97.62 993 VAL A C 1
ATOM 8076 O O . VAL A 1 993 ? 6.089 -31.860 11.929 1.00 97.62 993 VAL A O 1
ATOM 8079 N N . VAL A 1 994 ? 8.294 -31.620 12.333 1.00 96.62 994 VAL A N 1
ATOM 8080 C CA . VAL A 1 994 ? 8.270 -31.872 13.784 1.00 96.62 994 VAL A CA 1
ATOM 8081 C C . VAL A 1 994 ? 9.066 -30.786 14.514 1.00 96.62 994 VAL A C 1
ATOM 8083 O O . VAL A 1 994 ? 9.917 -30.150 13.890 1.00 96.62 994 VAL A O 1
ATOM 8086 N N . PRO A 1 995 ? 8.845 -30.554 15.822 1.00 97.12 995 PRO A N 1
ATOM 8087 C CA . PRO A 1 995 ? 9.732 -29.688 16.599 1.00 97.12 995 PRO A CA 1
ATOM 8088 C C . PRO A 1 995 ? 11.196 -30.122 16.459 1.00 97.12 995 PRO A C 1
ATOM 8090 O O . PRO A 1 995 ? 11.475 -31.322 16.411 1.00 97.12 995 PRO A O 1
ATOM 8093 N N . ALA A 1 996 ? 12.126 -29.170 16.399 1.00 95.88 996 ALA A N 1
ATOM 8094 C CA . ALA A 1 996 ? 13.540 -29.487 16.229 1.00 95.88 996 ALA A CA 1
ATOM 8095 C C . ALA A 1 996 ? 14.070 -30.450 17.303 1.00 95.88 996 ALA A C 1
ATOM 8097 O O . ALA A 1 996 ? 13.658 -30.401 18.467 1.00 95.88 996 ALA A O 1
ATOM 8098 N N . ASN A 1 997 ? 15.023 -31.293 16.909 1.00 91.62 997 ASN A N 1
ATOM 8099 C CA . ASN A 1 997 ? 15.659 -32.313 17.740 1.00 91.62 997 ASN A CA 1
ATOM 8100 C C . ASN A 1 997 ? 14.693 -33.407 18.240 1.00 91.62 997 ASN A C 1
ATOM 8102 O O . ASN A 1 997 ? 14.930 -34.038 19.276 1.00 91.62 997 ASN A O 1
ATOM 8106 N N . THR A 1 998 ? 13.596 -33.656 17.517 1.00 91.38 998 THR A N 1
ATOM 8107 C CA . THR A 1 998 ? 12.657 -34.739 17.846 1.00 91.38 998 THR A CA 1
ATOM 8108 C C . THR A 1 998 ? 13.269 -36.108 17.532 1.00 91.38 998 THR A C 1
ATOM 8110 O O . THR A 1 998 ? 13.581 -36.410 16.383 1.00 91.38 998 THR A O 1
ATOM 8113 N N . ASP A 1 999 ? 13.371 -36.988 18.536 1.00 88.06 999 ASP A N 1
ATOM 8114 C CA . ASP A 1 999 ? 13.806 -38.378 18.335 1.00 88.06 999 ASP A CA 1
ATOM 8115 C C . ASP A 1 999 ? 12.672 -39.243 17.763 1.00 88.06 999 ASP A C 1
ATOM 8117 O O . ASP A 1 999 ? 11.776 -39.698 18.488 1.00 88.06 999 ASP A O 1
ATOM 8121 N N . LEU A 1 1000 ? 12.744 -39.518 16.456 1.00 86.06 1000 LEU A N 1
ATOM 8122 C CA . LEU A 1 1000 ? 11.753 -40.328 15.749 1.00 86.06 1000 LEU A CA 1
ATOM 8123 C C . LEU A 1 1000 ? 11.651 -41.780 16.256 1.00 86.06 1000 LEU A C 1
ATOM 8125 O O . LEU A 1 1000 ? 10.609 -42.409 16.074 1.00 86.06 1000 LEU A O 1
ATOM 8129 N N . ASN A 1 1001 ? 12.659 -42.311 16.961 1.00 81.94 1001 ASN A N 1
ATOM 8130 C CA . ASN A 1 1001 ? 12.600 -43.668 17.526 1.00 81.94 1001 ASN A CA 1
ATOM 8131 C C . ASN A 1 1001 ? 11.612 -43.790 18.692 1.00 81.94 1001 ASN A C 1
ATOM 8133 O O . ASN A 1 1001 ? 11.123 -44.882 18.984 1.00 81.94 1001 ASN A O 1
ATOM 8137 N N . THR A 1 1002 ? 11.326 -42.677 19.370 1.00 83.31 1002 THR A N 1
ATOM 8138 C CA . THR A 1 1002 ? 10.384 -42.616 20.500 1.00 83.31 1002 THR A CA 1
ATOM 8139 C C . THR A 1 1002 ? 9.058 -41.951 20.124 1.00 83.31 1002 THR A C 1
ATOM 8141 O O . THR A 1 1002 ? 8.193 -41.741 20.976 1.00 83.31 1002 THR A O 1
ATOM 8144 N N . PHE A 1 1003 ? 8.878 -41.649 18.837 1.00 85.31 1003 PHE A N 1
ATOM 8145 C CA . PHE A 1 1003 ? 7.756 -40.887 18.317 1.00 85.31 1003 PHE A CA 1
ATOM 8146 C C . PHE A 1 1003 ? 6.447 -41.678 18.344 1.00 85.31 1003 PHE A C 1
ATOM 8148 O O . PHE A 1 1003 ? 6.351 -42.790 17.821 1.00 85.31 1003 PHE A O 1
ATOM 8155 N N . ASN A 1 1004 ? 5.405 -41.087 18.932 1.00 88.44 1004 ASN A N 1
ATOM 8156 C CA . ASN A 1 1004 ? 4.071 -41.670 18.972 1.00 88.44 1004 ASN A CA 1
ATOM 8157 C C . ASN A 1 1004 ? 3.126 -40.860 18.084 1.00 88.44 1004 ASN A C 1
ATOM 8159 O O . ASN A 1 1004 ? 2.657 -39.796 18.476 1.00 88.44 1004 ASN A O 1
ATOM 8163 N N . TRP A 1 1005 ? 2.769 -41.413 16.926 1.00 88.12 1005 TRP A N 1
ATOM 8164 C CA . TRP A 1 1005 ? 1.886 -40.786 15.935 1.00 88.12 1005 TRP A CA 1
ATOM 8165 C C . TRP A 1 1005 ? 0.507 -40.352 16.460 1.00 88.12 1005 TRP A C 1
ATOM 8167 O O . TRP A 1 1005 ? -0.166 -39.561 15.815 1.00 88.12 1005 TRP A O 1
ATOM 8177 N N . SER A 1 1006 ? 0.059 -40.852 17.615 1.00 88.50 1006 SER A N 1
ATOM 8178 C CA . SER A 1 1006 ? -1.221 -40.442 18.214 1.00 88.50 1006 SER A CA 1
ATOM 8179 C C . SER A 1 1006 ? -1.112 -39.256 19.177 1.00 88.50 1006 SER A C 1
ATOM 8181 O O . SER A 1 1006 ? 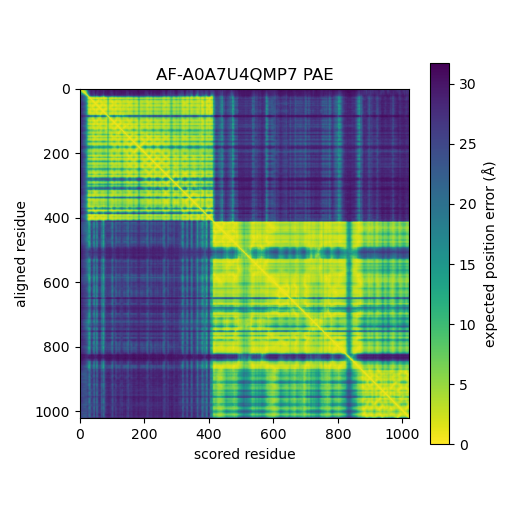-2.138 -38.698 19.553 1.00 88.50 1006 SER A O 1
ATOM 8183 N N . THR A 1 1007 ? 0.092 -38.899 19.633 1.00 90.00 1007 THR A N 1
ATOM 8184 C CA . THR A 1 1007 ? 0.277 -37.900 20.705 1.00 90.00 1007 THR A CA 1
ATOM 8185 C C . THR A 1 1007 ? 1.407 -36.914 20.453 1.00 90.00 1007 THR A C 1
ATOM 8187 O O . THR A 1 1007 ? 1.381 -35.818 21.004 1.00 90.00 1007 THR A O 1
ATOM 8190 N N . SER A 1 1008 ? 2.418 -37.298 19.678 1.00 92.81 1008 SER A N 1
ATOM 8191 C CA . SER A 1 1008 ? 3.547 -36.437 19.351 1.00 92.81 1008 SER A CA 1
ATOM 8192 C C . SER A 1 1008 ? 3.111 -35.315 18.402 1.00 92.81 1008 SER A C 1
ATOM 8194 O O . SER A 1 1008 ? 2.282 -35.550 17.522 1.00 92.81 1008 SER A O 1
ATOM 8196 N N . PRO A 1 1009 ? 3.652 -34.100 18.559 1.00 95.44 1009 PRO A N 1
ATOM 8197 C CA . PRO A 1 1009 ? 3.321 -32.974 17.701 1.00 95.44 1009 PRO A CA 1
ATOM 8198 C C . PRO A 1 1009 ? 3.959 -33.101 16.312 1.00 95.44 1009 PRO A C 1
ATOM 8200 O O . PRO A 1 1009 ? 5.164 -33.331 16.211 1.00 95.44 1009 PRO A O 1
ATOM 8203 N N . TYR A 1 1010 ? 3.169 -32.926 15.249 1.00 96.38 1010 TYR A N 1
ATOM 8204 C CA . TYR A 1 1010 ? 3.671 -32.858 13.873 1.00 96.38 1010 TYR A CA 1
ATOM 8205 C C . TYR A 1 1010 ? 2.659 -32.242 12.909 1.00 96.38 1010 TYR A C 1
ATOM 8207 O O . TYR A 1 1010 ? 1.453 -32.302 13.147 1.00 96.38 1010 TYR A O 1
ATOM 8215 N N . TYR A 1 1011 ? 3.157 -31.757 11.774 1.00 97.88 1011 TYR A N 1
ATOM 8216 C CA . TYR A 1 1011 ? 2.373 -31.626 10.547 1.00 97.88 1011 TYR A CA 1
ATOM 8217 C C . TYR A 1 1011 ? 2.860 -32.668 9.544 1.00 97.88 1011 TYR A C 1
ATOM 8219 O O . TYR A 1 1011 ? 4.057 -32.768 9.288 1.00 97.88 1011 TYR A O 1
ATOM 8227 N N . LEU A 1 1012 ? 1.945 -33.464 8.996 1.00 96.88 1012 LEU A N 1
ATOM 8228 C CA . LEU A 1 1012 ? 2.241 -34.413 7.929 1.00 96.88 1012 LEU A CA 1
ATOM 8229 C C . LEU A 1 1012 ? 1.315 -34.137 6.758 1.00 96.88 1012 LEU A C 1
ATOM 8231 O O . LEU A 1 1012 ? 0.139 -34.505 6.777 1.00 96.88 1012 LEU A O 1
ATOM 8235 N N . TRP A 1 1013 ? 1.876 -33.490 5.748 1.00 97.88 1013 TRP A N 1
ATOM 8236 C CA . TRP A 1 1013 ? 1.226 -33.252 4.474 1.00 97.88 1013 TRP A CA 1
ATOM 8237 C C . TRP A 1 1013 ? 1.451 -34.417 3.537 1.00 97.88 1013 TRP A C 1
ATOM 8239 O O . TRP A 1 1013 ? 2.570 -34.923 3.439 1.00 97.88 1013 TRP A O 1
ATOM 8249 N N . TYR A 1 1014 ? 0.409 -34.805 2.812 1.00 95.88 1014 TYR A N 1
ATOM 8250 C CA . TYR A 1 1014 ? 0.538 -35.816 1.780 1.00 95.88 1014 TYR A CA 1
ATOM 8251 C C . TYR A 1 1014 ? -0.504 -35.674 0.675 1.00 95.88 1014 TYR A C 1
ATOM 8253 O O . TYR A 1 1014 ? -1.619 -35.199 0.894 1.00 95.88 1014 TYR A O 1
ATOM 8261 N N . PHE A 1 1015 ? -0.134 -36.130 -0.514 1.00 94.19 1015 PHE A N 1
ATOM 8262 C CA . PHE A 1 1015 ? -1.008 -36.178 -1.683 1.00 94.19 1015 PHE A CA 1
ATOM 8263 C C . PHE A 1 1015 ? -0.697 -37.409 -2.531 1.00 94.19 1015 PHE A C 1
ATOM 8265 O O . PHE A 1 1015 ? 0.337 -38.058 -2.351 1.00 94.19 1015 PHE A O 1
ATOM 8272 N N . LYS A 1 1016 ? -1.583 -37.704 -3.486 1.00 93.06 1016 LYS A N 1
ATOM 8273 C CA . LYS A 1 1016 ? -1.402 -38.773 -4.471 1.00 93.06 1016 LYS A CA 1
ATOM 8274 C C . LYS A 1 1016 ? -1.498 -38.237 -5.894 1.00 93.06 1016 LYS A C 1
ATOM 8276 O O . LYS A 1 1016 ? -2.521 -37.666 -6.257 1.00 93.06 1016 LYS A O 1
ATOM 8281 N N . VAL A 1 1017 ? -0.495 -38.524 -6.719 1.00 90.12 1017 VAL A N 1
ATOM 8282 C CA . VAL A 1 1017 ? -0.530 -38.331 -8.177 1.00 90.12 1017 VAL A CA 1
ATOM 8283 C C . VAL A 1 1017 ? -0.544 -39.697 -8.852 1.00 90.12 1017 VAL A C 1
ATOM 8285 O O . VAL A 1 1017 ? 0.217 -40.584 -8.478 1.00 90.12 1017 VAL A O 1
ATOM 8288 N N . THR A 1 1018 ? -1.400 -39.884 -9.855 1.00 89.44 1018 THR A N 1
ATOM 8289 C CA . THR A 1 1018 ? -1.429 -41.117 -10.652 1.00 89.44 1018 THR A CA 1
ATOM 8290 C C . THR A 1 1018 ? -0.919 -40.825 -12.054 1.00 89.44 1018 THR A C 1
ATOM 8292 O O . THR A 1 1018 ? -1.554 -40.082 -12.803 1.00 89.44 1018 THR A O 1
ATOM 8295 N N . LEU A 1 1019 ? 0.201 -41.446 -12.421 1.00 85.75 1019 LEU A N 1
ATOM 8296 C CA . LEU A 1 1019 ? 0.700 -41.441 -13.788 1.00 85.75 1019 LEU A CA 1
ATOM 8297 C C . LEU A 1 1019 ? -0.051 -42.481 -14.628 1.00 85.75 1019 LEU A C 1
ATOM 8299 O O . LEU A 1 1019 ? -0.135 -43.646 -14.218 1.00 85.75 1019 LEU A O 1
ATOM 8303 N N . PRO A 1 1020 ? -0.608 -42.093 -15.790 1.00 79.94 1020 PRO A N 1
ATOM 8304 C CA . PRO A 1 1020 ? -1.305 -43.027 -16.658 1.00 79.94 1020 PRO A CA 1
ATOM 8305 C C . PRO A 1 1020 ? -0.339 -44.096 -17.177 1.00 79.94 1020 PRO A C 1
ATOM 8307 O O . PRO A 1 1020 ? 0.830 -43.831 -17.447 1.00 79.94 1020 PRO A O 1
ATOM 8310 N N . VAL A 1 1021 ? -0.847 -45.318 -17.337 1.00 72.38 1021 VAL A N 1
ATOM 8311 C CA . VAL A 1 1021 ? -0.132 -46.360 -18.081 1.00 72.38 1021 VAL A CA 1
ATOM 8312 C C . VAL A 1 1021 ? -0.134 -45.938 -19.550 1.00 72.38 1021 VAL A C 1
ATOM 8314 O O . VAL A 1 1021 ? -1.211 -45.660 -20.085 1.00 72.38 1021 VAL A O 1
ATOM 8317 N N . SER A 1 1022 ? 1.053 -45.831 -20.150 1.00 57.03 1022 SER A N 1
ATOM 8318 C CA . SER A 1 1022 ? 1.230 -45.447 -21.554 1.00 57.03 1022 SER A CA 1
ATOM 8319 C C . SER A 1 1022 ? 0.610 -46.428 -22.545 1.00 57.03 1022 SER A C 1
ATOM 8321 O O . SER A 1 1022 ? 0.519 -47.643 -22.240 1.00 57.03 1022 SER A O 1
#

Foldseek 3Di:
DDDDDPVVVVVVVVVVVPPDPPPPFLWDAWFFQWFPAFWQFKAKEADLQFKIKIWTAHAQDQWIWMWIDNQNANDIDTADIGHQDDDPGATRDNRWNYKYWDQQPVQQWIWIWTAGPQQFIKIWIAHNVPGDIDIDTDDPDRFPPTQKEWEDDPPKIKMKTWHDPDDQKIKIWIKMWDWDQDPVGIDIDIGTLDMDMAGADPQAAHYKEWEDAPDAKIWIWGKHADPAAIWIKIWIDRHNSNDIDIDTQDDDRFYKYDWYKYWAHEVQIKMKIKTFRDAPPDGDPDQQGIKIWIDTPVDDTDIDRPSVPPQAHHAWADKYYDPDPRGFKIKTWTWGDDPPPAIFIWIWMDGPVGHHDIPDTTTWHDAHFDDRDHHGDWHWYFGNLAPPRGTKIWGAHDSNGGITIMDSSNLLAQAEEEEFAPQQPVLCVQVCLLCVQQRHHYHYDYLVPFDDAPASVRSLLVVLVCCVPPPNHQFYEYEAFLQTHFWDWAKEAADVVFRADPVQQDPVVQQAHQAPFGADDPLCLLHHMFIFTFPLQSFQQAAPVRDGDDQCQPVPPHGCYQYLQRGGPNNGLSAGSHFYAYAHDPDNQLSNLLSLLLSQQQQPLAPDLQLLAEEFEFEPVDPLSVVLSVLLQVLSVLVVGNYDYHYDYPAACQVVLLVSVLSAYAEYEEHDAAPVRNCPVPLSQFVSQVVVQHSRAYAYEYQYFQNPARDDRGCQACWWAAPVRDTDRHVNVRDHDHSRDDPGHGHSRTDDDPPGGNSSSQRGPHNRGHHQKYKYFNGGGDPPSSQLSSQLSSVVVSSDFFSSVSNSRSLVCLCVVWQVPQDSPPPDDDDDDDPDDDSVVVVVSCRSSNSNCRSRRIHMHHTRRRGRSHDPPQAAEAFPWQAEEEDAADQFWNEGSDLNRTRQWHQHDCVVQKTWIKGWYGFHPWFKFKWKWKQAQVRWIWTQALLLDTDTDDDQVPDDTVDARGGRIDIDGSDMDGLVPGDFFKMKIKMKIHHGPDRSVPDDSHGGTIYIYMYIDGHHDD

InterPro domains:
  IPR001769 Gingipain [PF01364] (416-868)
  IPR029030 Caspase-like domain superfamily [SSF52129] (415-712)
  IPR029031 Gingipain, N-terminal superfamily [G3DSA:3.40.50.10390] (410-586)
  IPR036278 Sialidase superfamily [SSF50939] (45-178)